Protein 3QGU (pdb70)

CATH classification: 3.90.1150.10 (+1 more: 3.40.640.10)

InterPro domains:
  IPR004839 Aminotransferase, class I/classII, large domain [PF00155] (70-433)
  IPR015421 Pyridoxal phosphate-dependent transferase, major domain [G3DSA:3.40.640.10] (81-335)
  IPR015422 Pyridoxal phosphate-dependent transferase, small domain [G3DSA:3.90.1150.10] (60-433)
  IPR015424 Pyridoxal phosphate-dependent transferase [SSF53383] (49-433)
  IPR019942 LL-diaminopimelate aminotransferase/aminotransferase ALD1 [MF_01642] (38-436)
  IPR019942 LL-diaminopimelate aminotransferase/aminotransferase ALD1 [PTHR43144] (17-437)
  IPR019942 LL-diaminopimelate aminotransferase/aminotransferase ALD1 [TIGR03542] (38-436)

Organism: Chlamydomonas reinhardtii (NCBI:txid3055)

Radius of gyration: 26.54 Å; Cα contacts (8 Å, |Δi|>4): 1913; chains: 2; bounding box: 60×60×88 Å

B-factor: mean 19.04, std 9.96, range [6.54, 65.84]

Secondary structure (DSSP, 8-state):
----PPPPHHHHH--S--HHHHHHHHHHHHHHH-TT--PEE-SS---PPPPPHHHHHHHHHHHHGGGGSPPP--STTTT--HHHHHHHHHHHHTTTT--GGGEEEES-HHHHHHHHHHHH-SSS-EEEEES--THHHHHHHHHT-S--B-SSSBTTEEEEE--GGGTT---GGGPPP-SEEEEESS-TTT-----HHHHHHHHHHHHHHTPEEEEE-TTGGG---TTS-SSGGGSTTGGGTEEEEEE-SGGGT-TT---EEEE--TT-B-TTS-BHHHHHHHHHHHS-----HHHHHHHHHHTSHHHHHHHHHHHHHHHHHHHHHHHHHHHTT--EEESSSSSEEEEE-TTS-HHHHHHHHHHHH-EE-EEGGGG-GGGTTEEEEE--S-HHHHHHHHHHHHHHH-/-GGGGS-----PPPPHHHHH--SS-HHHHHHHHHHHHHHH-TT---EE-SSS--PPPPPHHHHHHHHHHHHHGGGSPPP--SS-TT--HHHHHHHHHHHHTTTT--GGGEEEES-HHHHHHHHHHHH-SSS-EEEEES--THHHHHHHHTT-S--B-SSSBTTEEEEE--GGGTT---TTSPPP-SEEEEESS-TTT-PPPPHHHHHHHHHHHHHHTPEEEEE-TTGGG---TTS-SSGGGSTTGGGTEEEEEE-SGGGT-TT---EEEE--TT-B-TTS-BHHHHHHHHHHHS-----HHHHHHHHHHTSHHHHHHHHHHHHHHHHHHHHHHHHHHHTT--EEESSSSSEEEEE-TTS-HHHHHHHHHHHH-EE-EEGGGG-GGGTTEEEEE--S-HHHHHHHHHHHHHHH-

Nearest PDB structures (foldseek):
  3qgu-assembly1_A  TM=1.002E+00  e=3.218E-83  Chlamydomonas reinhardtii
  3ei6-assembly1_B  TM=9.767E-01  e=4.393E-62  Arabidopsis thaliana
  3ei8-assembly1_B  TM=9.763E-01  e=1.850E-61  Arabidopsis thaliana
  3eia-assembly1_B  TM=9.766E-01  e=7.523E-60  Arabidopsis thaliana
  4fl0-assembly1_A  TM=9.599E-01  e=1.183E-53  Arabidopsis thaliana

Foldseek 3Di:
DPDPDDDDVLVVLDDDDAFPVVLVVVLVVLCVVPVPDDFFELALLLQFDAFQVLLVVLLVVVVVCVVPDDDDDDVCDLQAHLLLLQLCCCPQCVVLDADSLQKGKDQAQLVVLLLVLVLVAQDWQEEEEPQARCSNQSSNSSRNNFAHQDPFGTHRYFYFYADVVVQGAGDLVPTDQTAEYEEEAVGPPQQHQDFLVRLLVVLVSCVVRVHAYEYELALLLQADDPRGRSDSSVHPNNLQHYKYKYGPAVSNRGPPGRMIMIGNHQNHAPPVGHGPSVSSSVSSVPVHRGDDPSNSSSSSSCSDPVNVVSVNVSSVQLLVLLVLVQVLQVVLPWDKGHSRRGSKIKTFQPPDWQVVVQVVCCVQQSYGWGGLCSRGNSRTRIIMGGSRHDVVSSVSSSVSCVVVRD/DCVVVDDDDDDDDDDVLVVQDDDDAFPVVLVVVLVVLCVVVVPDPFFELALLLQFDAFDVLLVVLLVVLVVCVVPDDDDDDVCDLQAHLLLLQLCCCVQCVLLDADSLQKGKAQAQLVVLLLVLVLVAQDWAEEEEPQANCSNQSSNSVRNNFAHQPVFGTHRYFYFYADVVNQGAGDLVPGDATQEYEEEAVGPPQQHFDFLVRLLVVLVSCVVRVHAYEYELALLLQADDPRGRSDSSNHPNNLQHYKYKYFPASSNRGPPGRMIMIGQHQNHAPPVGHGSSVSSVVSSVPVHDHDDPSRSSSSSSCSDPSNVVSVNVSSVQLLVLLVLVQVLQVVLPWDKGHSRRGSKIKTFQPDDWQVVVQVVCCVQQSYGWGGLVSSGNSRTRIIMGGSRHDPVSSVSSSVSCNVVRD

Sequence (819 aa):
GTIDVQRNENFGKLRAGYLFPEIARRRKAHQEKNPDAKIISLGIGDDTTEPLPKYIADAMAKAAAGLATREEGYSGYGAEQGQGALREAVASTFYGHAGRAADEIFISDGSSSKCDIARIQMMMFGSKPTVVAVVQDPSYPVYVDTSVMMGMTGDHNGTGFDGIEEYMVCNPDNHFFPDLSKAKKRTDIIFFCCSPNNPTGAAATRAQLTELVNFARKNGSILVYDAAYALYISSNPDCPKTIYEIPGADEVAIETCSFSKYAGFTGVRLGWTTVVPKALKYANGEPVHADWNRVMTTCFNGASNIVQAGGLACLQPEGLKEMNAMMIKFYKENAQILKTTTFTEMGFSVYGGDDAPYIWVGFPGKPSWDVFAEILERCNIVTTPGSGYGPAGEGFVVRASAFGSRENILEAVRRFKEAYGQAVAQRAGTIDVQRNENFGKLRAGYLFPEIARRRKAHQEKNPDAKIISLGIIGDDTTEEPLPKYIADAMAKAAAGLATREGYSGYGAEQGQGALREAVASTFYGHAGRAADEIFISDGSSSKCDIARIQMMFGSKPTVAVVQDPSSYPVYVDTSVMMGMTGDHNGTGFDGIEYMVCNPDNHFFPDLSKAKRRTDIIFFCCSPNNPTGAAATRAQLTELVNFARKNGSILVYDAAYALYISNPDCPKTIYEIPGADEVAIETCSFSKKYAGFTGVRLGWTVVPKALKYANGEPVHADWNRVMTTCFNGASNIVQAGGLACLQPEGLKEMNAMIKFYKENAQILKTTFTEMGFSVYGGDDAPYIWVGFPGKPSWDVFAEEILERCNIVTTPGSSGYGPAGEGFVRASAFGSRENILEAVRRFKEAYG

Structure (mmCIF, N/CA/C/O backbone):
data_3QGU
#
_entry.id   3QGU
#
_cell.length_a   58.952
_cell.length_b   91.800
_cell.length_c   162.777
_cell.angle_alpha   90.00
_cell.angle_beta   90.00
_cell.angle_gamma   90.00
#
_symmetry.space_group_name_H-M   'P 21 21 21'
#
loop_
_entity.id
_entity.type
_entity.pdbx_description
1 polymer 'LL-diaminopimelate aminotransferase'
2 non-polymer 'SULFATE ION'
3 non-polymer GLYCEROL
4 non-polymer 'AZIDE ION'
5 water water
#
loop_
_atom_site.group_PDB
_atom_site.id
_atom_site.type_symbol
_atom_site.label_atom_id
_atom_site.label_alt_id
_atom_site.label_comp_id
_atom_site.label_asym_id
_atom_site.label_entity_id
_atom_site.label_seq_id
_atom_site.pdbx_PDB_ins_code
_atom_site.Cartn_x
_atom_site.Cartn_y
_atom_site.Cartn_z
_atom_site.occupancy
_atom_site.B_iso_or_equiv
_atom_site.auth_seq_id
_atom_site.auth_comp_id
_atom_site.auth_asym_id
_atom_site.auth_atom_id
_atom_site.pdbx_PDB_model_num
ATOM 1 N N . GLY A 1 33 ? 9.011 30.982 -10.013 1.00 43.02 33 GLY A N 1
ATOM 2 C CA . GLY A 1 33 ? 8.846 29.545 -9.629 1.00 41.76 33 GLY A CA 1
ATOM 3 C C . GLY A 1 33 ? 9.300 29.359 -8.197 1.00 41.01 33 GLY A C 1
ATOM 4 O O . GLY A 1 33 ? 9.732 30.315 -7.543 1.00 42.88 33 GLY A O 1
ATOM 5 N N . THR A 1 34 ? 9.229 28.144 -7.680 1.00 38.43 34 THR A N 1
ATOM 6 C CA . THR A 1 34 ? 9.670 27.938 -6.300 1.00 36.25 34 THR A CA 1
ATOM 7 C C . THR A 1 34 ? 10.633 26.761 -6.155 1.00 33.63 34 THR A C 1
ATOM 8 O O . THR A 1 34 ? 10.885 26.379 -5.004 1.00 35.27 34 THR A O 1
ATOM 12 N N . ILE A 1 35 ? 11.094 26.182 -7.282 1.00 30.31 35 ILE A N 1
ATOM 13 C CA . ILE A 1 35 ? 12.070 25.033 -7.229 1.00 25.39 35 ILE A CA 1
ATOM 14 C C . ILE A 1 35 ? 13.432 25.439 -7.763 1.00 24.24 35 ILE A C 1
ATOM 15 O O . ILE A 1 35 ? 13.484 25.997 -8.879 1.00 25.02 35 ILE A O 1
ATOM 20 N N . ASP A 1 36 ? 14.524 25.122 -7.042 1.00 21.37 36 ASP A N 1
ATOM 21 C CA . ASP A 1 36 ? 15.844 25.577 -7.466 1.00 21.10 36 ASP A CA 1
ATOM 22 C C . ASP A 1 36 ? 16.647 24.431 -8.028 1.00 21.13 36 ASP A C 1
ATOM 23 O O . ASP A 1 36 ? 17.771 24.643 -8.487 1.00 23.13 36 ASP A O 1
ATOM 28 N N . VAL A 1 37 ? 16.083 23.227 -8.003 1.00 18.71 37 VAL A N 1
ATOM 29 C CA . VAL A 1 37 ? 16.774 22.065 -8.582 1.00 18.67 37 VAL A CA 1
ATOM 30 C C . VAL A 1 37 ? 16.820 22.198 -10.096 1.00 19.08 37 VAL A C 1
ATOM 31 O O . VAL A 1 37 ? 15.785 22.431 -10.749 1.00 18.59 37 VAL A O 1
ATOM 35 N N . GLN A 1 38 ? 18.013 22.057 -10.661 1.00 19.28 38 GLN A N 1
ATOM 36 C CA . GLN A 1 38 ? 18.135 22.128 -12.118 1.00 20.73 38 GLN A CA 1
ATOM 37 C C . GLN A 1 38 ? 17.753 20.785 -12.747 1.00 20.82 38 GLN A C 1
ATOM 38 O O . GLN A 1 38 ? 18.033 19.735 -12.182 1.00 21.52 38 GLN A O 1
ATOM 44 N N . ARG A 1 39 ? 17.228 20.849 -13.960 1.00 19.36 39 ARG A N 1
ATOM 45 C CA . ARG A 1 39 ? 16.924 19.630 -14.692 1.00 19.84 39 ARG A CA 1
ATOM 46 C C . ARG A 1 39 ? 18.196 18.843 -14.894 1.00 18.96 39 ARG A C 1
ATOM 47 O O . ARG A 1 39 ? 19.262 19.413 -15.153 1.00 20.76 39 ARG A O 1
ATOM 55 N N . ASN A 1 40 ? 18.095 17.533 -14.804 1.00 17.78 40 ASN A N 1
ATOM 56 C CA . ASN A 1 40 ? 19.227 16.653 -15.164 1.00 18.21 40 ASN A CA 1
ATOM 57 C C . ASN A 1 40 ? 19.675 16.948 -16.598 1.00 18.94 40 ASN A C 1
ATOM 58 O O . ASN A 1 40 ? 18.877 16.748 -17.558 1.00 18.67 40 ASN A O 1
ATOM 63 N N . GLU A 1 41 ? 20.927 17.365 -16.747 1.00 19.96 41 GLU A N 1
ATOM 64 C CA . GLU A 1 41 ? 21.499 17.755 -18.093 1.00 20.77 41 GLU A CA 1
ATOM 65 C C . GLU A 1 41 ? 21.355 16.623 -19.128 1.00 21.03 41 GLU A C 1
ATOM 66 O O . GLU A 1 41 ? 21.251 16.861 -20.320 1.00 22.56 41 GLU A O 1
ATOM 68 N N . ASN A 1 42 ? 21.397 15.394 -18.671 1.00 18.64 42 ASN A N 1
ATOM 69 C CA . ASN A 1 42 ? 21.348 14.274 -19.590 1.00 19.41 42 ASN A CA 1
ATOM 70 C C . ASN A 1 42 ? 19.987 14.151 -20.266 1.00 20.46 42 ASN A C 1
ATOM 71 O O . ASN A 1 42 ? 19.918 13.680 -21.399 1.00 22.15 42 ASN A O 1
ATOM 76 N N . PHE A 1 43 ? 18.924 14.589 -19.601 1.00 20.10 43 PHE A N 1
ATOM 77 C CA . PHE A 1 43 ? 17.559 14.611 -20.229 1.00 19.35 43 PHE A CA 1
ATOM 78 C C . PHE A 1 43 ? 17.411 15.682 -21.311 1.00 20.38 43 PHE A C 1
ATOM 79 O O . PHE A 1 43 ? 16.633 15.525 -22.253 1.00 22.60 43 PHE A O 1
ATOM 87 N N . GLY A 1 44 ? 18.179 16.778 -21.186 1.00 20.47 44 GLY A N 1
ATOM 88 C CA . GLY A 1 44 ? 18.208 17.762 -22.242 1.00 22.36 44 GLY A CA 1
ATOM 89 C C . GLY A 1 44 ? 18.942 17.275 -23.462 1.00 22.79 44 GLY A C 1
ATOM 90 O O . GLY A 1 44 ? 18.845 17.915 -24.527 1.00 27.00 44 GLY A O 1
ATOM 91 N N . LYS A 1 45 ? 19.747 16.226 -23.334 1.00 21.37 45 LYS A N 1
ATOM 92 C CA . LYS A 1 45 ? 20.450 15.648 -24.508 1.00 23.20 45 LYS A CA 1
ATOM 93 C C . LYS A 1 45 ? 19.522 14.875 -25.446 1.00 25.80 45 LYS A C 1
ATOM 94 O O . LYS A 1 45 ? 19.750 14.835 -26.642 1.00 27.58 45 LYS A O 1
ATOM 100 N N . LEU A 1 46 ? 18.448 14.328 -24.919 1.00 29.80 46 LEU A N 1
ATOM 101 C CA . LEU A 1 46 ? 17.416 13.641 -25.721 1.00 32.13 46 LEU A CA 1
ATOM 102 C C . LEU A 1 46 ? 16.685 14.642 -26.601 1.00 35.98 46 LEU A C 1
ATOM 103 O O . LEU A 1 46 ? 16.449 15.761 -26.183 1.00 37.54 46 LEU A O 1
ATOM 108 N N . ARG A 1 47 ? 16.408 14.267 -27.856 1.00 38.01 47 ARG A N 1
ATOM 109 C CA . ARG A 1 47 ? 15.969 15.260 -28.853 1.00 39.57 47 ARG A CA 1
ATOM 110 C C . ARG A 1 47 ? 14.430 15.239 -29.070 1.00 39.30 47 ARG A C 1
ATOM 111 O O . ARG A 1 47 ? 13.825 16.268 -29.447 1.00 41.16 47 ARG A O 1
ATOM 113 N N . ALA A 1 48 ? 13.824 14.087 -28.745 1.00 38.59 48 ALA A N 1
ATOM 114 C CA . ALA A 1 48 ? 12.439 13.743 -29.034 1.00 36.72 48 ALA A CA 1
ATOM 115 C C . ALA A 1 48 ? 12.113 12.764 -27.935 1.00 35.24 48 ALA A C 1
ATOM 116 O O . ALA A 1 48 ? 13.064 12.202 -27.284 1.00 34.93 48 ALA A O 1
ATOM 118 N N . GLY A 1 49 ? 10.813 12.514 -27.793 1.00 33.34 49 GLY A N 1
ATOM 119 C CA . GLY A 1 49 ? 10.293 11.442 -26.963 1.00 31.30 49 GLY A CA 1
ATOM 120 C C . GLY A 1 49 ? 10.661 10.035 -27.491 1.00 29.37 49 GLY A C 1
ATOM 121 O O . GLY A 1 49 ? 11.164 9.844 -28.601 1.00 30.58 49 GLY A O 1
ATOM 122 N N . TYR A 1 50 ? 10.375 9.025 -26.687 1.00 26.97 50 TYR A N 1
ATOM 123 C CA . TYR A 1 50 ? 10.676 7.656 -27.091 1.00 22.45 50 TYR A CA 1
ATOM 124 C C . TYR A 1 50 ? 9.867 7.192 -28.367 1.00 22.73 50 TYR A C 1
ATOM 125 O O . TYR A 1 50 ? 8.714 7.599 -28.556 1.00 21.84 50 TYR A O 1
ATOM 134 N N . LEU A 1 51 ? 10.476 6.388 -29.238 1.00 22.52 51 LEU A N 1
ATOM 135 C CA . LEU A 1 51 ? 9.885 5.958 -30.525 1.00 21.49 51 LEU A CA 1
ATOM 136 C C . LEU A 1 51 ? 8.439 5.361 -30.398 1.00 21.85 51 LEU A C 1
ATOM 137 O O . LEU A 1 51 ? 7.496 5.816 -31.071 1.00 21.07 51 LEU A O 1
ATOM 142 N N . PHE A 1 52 ? 8.285 4.378 -29.505 1.00 20.59 52 PHE A N 1
ATOM 143 C CA . PHE A 1 52 ? 7.002 3.623 -29.527 1.00 19.39 52 PHE A CA 1
ATOM 144 C C . PHE A 1 52 ? 5.857 4.471 -29.107 1.00 19.29 52 PHE A C 1
ATOM 145 O O . PHE A 1 52 ? 4.835 4.403 -29.763 1.00 19.07 52 PHE A O 1
ATOM 153 N N . PRO A 1 53 ? 5.994 5.260 -28.032 1.00 19.57 53 PRO A N 1
ATOM 154 C CA . PRO A 1 53 ? 4.862 6.192 -27.768 1.00 19.10 53 PRO A CA 1
ATOM 155 C C . PRO A 1 53 ? 4.563 7.118 -28.904 1.00 20.13 53 PRO A C 1
ATOM 156 O O . PRO A 1 53 ? 3.436 7.472 -29.086 1.00 20.16 53 PRO A O 1
ATOM 160 N N . GLU A 1 54 ? 5.565 7.561 -29.636 1.00 20.09 54 GLU A N 1
ATOM 161 C CA . GLU A 1 54 ? 5.294 8.436 -30.755 1.00 20.59 54 GLU A CA 1
ATOM 162 C C . GLU A 1 54 ? 4.543 7.700 -31.865 1.00 19.20 54 GLU A C 1
ATOM 163 O O . GLU A 1 54 ? 3.680 8.282 -32.528 1.00 19.53 54 GLU A O 1
ATOM 169 N N . ILE A 1 55 ? 4.912 6.440 -32.121 1.00 17.58 55 ILE A N 1
ATOM 170 C CA . ILE A 1 55 ? 4.124 5.700 -33.164 1.00 17.18 55 ILE A CA 1
ATOM 171 C C . ILE A 1 55 ? 2.669 5.543 -32.704 1.00 18.32 55 ILE A C 1
ATOM 172 O O . ILE A 1 55 ? 1.715 5.711 -33.500 1.00 19.10 55 ILE A O 1
ATOM 177 N N . ALA A 1 56 ? 2.489 5.290 -31.424 1.00 18.09 56 ALA A N 1
ATOM 178 C CA . ALA A 1 56 ? 1.102 5.132 -30.944 1.00 18.82 56 ALA A CA 1
ATOM 179 C C . ALA A 1 56 ? 0.320 6.467 -31.061 1.00 20.64 56 ALA A C 1
ATOM 180 O O . ALA A 1 56 ? -0.906 6.502 -31.383 1.00 22.86 56 ALA A O 1
ATOM 182 N N . ARG A 1 57 ? 0.997 7.582 -30.800 1.00 20.22 57 ARG A N 1
ATOM 183 C CA . ARG A 1 57 ? 0.374 8.849 -30.913 1.00 22.12 57 ARG A CA 1
ATOM 184 C C . ARG A 1 57 ? 0.004 9.145 -32.358 1.00 21.84 57 ARG A C 1
ATOM 185 O O . ARG A 1 57 ? -1.076 9.720 -32.626 1.00 20.69 57 ARG A O 1
ATOM 193 N N . ARG A 1 58 ? 0.875 8.784 -33.281 1.00 23.04 58 ARG A N 1
ATOM 194 C CA . ARG A 1 58 ? 0.618 9.019 -34.700 1.00 23.25 58 ARG A CA 1
ATOM 195 C C . ARG A 1 58 ? -0.554 8.207 -35.197 1.00 23.00 58 ARG A C 1
ATOM 196 O O . ARG A 1 58 ? -1.347 8.697 -36.027 1.00 23.23 58 ARG A O 1
ATOM 204 N N . ARG A 1 59 ? -0.650 6.980 -34.691 1.00 22.84 59 ARG A N 1
ATOM 205 C CA . ARG A 1 59 ? -1.734 6.060 -35.040 1.00 23.58 59 ARG A CA 1
ATOM 206 C C . ARG A 1 59 ? -3.036 6.630 -34.542 1.00 24.04 59 ARG A C 1
ATOM 207 O O . ARG A 1 59 ? -4.032 6.647 -35.292 1.00 24.65 59 ARG A O 1
ATOM 212 N N . LYS A 1 60 ? -3.026 7.095 -33.298 1.00 24.42 60 LYS A N 1
ATOM 213 C CA . LYS A 1 60 ? -4.234 7.726 -32.744 1.00 24.86 60 LYS A CA 1
ATOM 214 C C . LYS A 1 60 ? -4.640 8.986 -33.525 1.00 26.34 60 LYS A C 1
ATOM 215 O O . LYS A 1 60 ? -5.835 9.187 -33.818 1.00 27.50 60 LYS A O 1
ATOM 219 N N . ALA A 1 61 ? -3.673 9.820 -33.897 1.00 26.57 61 ALA A N 1
ATOM 220 C CA . ALA A 1 61 ? -4.014 11.058 -34.645 1.00 28.00 61 ALA A CA 1
ATOM 221 C C . ALA A 1 61 ? -4.583 10.714 -36.036 1.00 27.40 61 ALA A C 1
ATOM 222 O O . ALA A 1 61 ? -5.568 11.318 -36.528 1.00 28.75 61 ALA A O 1
ATOM 224 N N . HIS A 1 62 ? -3.993 9.707 -36.671 1.00 26.82 62 HIS A N 1
ATOM 225 C CA . HIS A 1 62 ? -4.501 9.255 -37.952 1.00 26.45 62 HIS A CA 1
ATOM 226 C C . HIS A 1 62 ? -5.942 8.731 -37.846 1.00 27.80 62 HIS A C 1
ATOM 227 O O . HIS A 1 62 ? -6.756 8.988 -38.726 1.00 27.86 62 HIS A O 1
ATOM 234 N N . GLN A 1 63 ? -6.230 7.997 -36.767 1.00 28.11 63 GLN A N 1
ATOM 235 C CA . GLN A 1 63 ? -7.584 7.481 -36.538 1.00 29.98 63 GLN A CA 1
ATOM 236 C C . GLN A 1 63 ? -8.541 8.607 -36.278 1.00 32.46 63 GLN A C 1
ATOM 237 O O . GLN A 1 63 ? -9.657 8.561 -36.742 1.00 32.39 63 GLN A O 1
ATOM 243 N N . GLU A 1 64 ? -8.137 9.613 -35.517 1.00 34.38 64 GLU A N 1
ATOM 244 C CA . GLU A 1 64 ? -9.033 10.780 -35.297 1.00 35.71 64 GLU A CA 1
ATOM 245 C C . GLU A 1 64 ? -9.334 11.572 -36.563 1.00 35.65 64 GLU A C 1
ATOM 246 O O . GLU A 1 64 ? -10.438 12.080 -36.704 1.00 35.83 64 GLU A O 1
ATOM 252 N N . LYS A 1 65 ? -8.386 11.644 -37.497 1.00 35.39 65 LYS A N 1
ATOM 253 C CA . LYS A 1 65 ? -8.637 12.281 -38.801 1.00 36.14 65 LYS A CA 1
ATOM 254 C C . LYS A 1 65 ? -9.490 11.423 -39.747 1.00 35.49 65 LYS A C 1
ATOM 255 O O . LYS A 1 65 ? -10.142 11.943 -40.648 1.00 36.71 65 LYS A O 1
ATOM 259 N N . ASN A 1 66 ? -9.472 10.115 -39.546 1.00 33.60 66 ASN A N 1
ATOM 260 C CA . ASN A 1 66 ? -10.089 9.147 -40.422 1.00 32.87 66 ASN A CA 1
ATOM 261 C C . ASN A 1 66 ? -10.881 8.141 -39.571 1.00 32.33 66 ASN A C 1
ATOM 262 O O . ASN A 1 66 ? -10.498 6.973 -39.460 1.00 29.80 66 ASN A O 1
ATOM 267 N N . PRO A 1 67 ? -12.009 8.583 -38.956 1.00 33.45 67 PRO A N 1
ATOM 268 C CA . PRO A 1 67 ? -12.671 7.710 -37.964 1.00 34.41 67 PRO A CA 1
ATOM 269 C C . PRO A 1 67 ? -13.232 6.397 -38.506 1.00 34.81 67 PRO A C 1
ATOM 270 O O . PRO A 1 67 ? -13.507 5.465 -37.721 1.00 35.93 67 PRO A O 1
ATOM 274 N N . ASP A 1 68 ? -13.416 6.322 -39.829 1.00 35.02 68 ASP A N 1
ATOM 275 C CA . ASP A 1 68 ? -13.872 5.080 -40.464 1.00 36.26 68 ASP A CA 1
ATOM 276 C C . ASP A 1 68 ? -12.740 4.173 -40.949 1.00 34.51 68 ASP A C 1
ATOM 277 O O . ASP A 1 68 ? -12.986 3.033 -41.290 1.00 35.71 68 ASP A O 1
ATOM 282 N N . ALA A 1 69 ? -11.506 4.668 -40.984 1.00 32.19 69 ALA A N 1
ATOM 283 C CA . ALA A 1 69 ? -10.373 3.809 -41.399 1.00 29.03 69 ALA A CA 1
ATOM 284 C C . ALA A 1 69 ? -10.203 2.609 -40.452 1.00 26.75 69 ALA A C 1
ATOM 285 O O . ALA A 1 69 ? -10.214 2.752 -39.216 1.00 26.92 69 ALA A O 1
ATOM 287 N N . LYS A 1 70 ? -10.064 1.436 -41.051 1.00 25.19 70 LYS A N 1
ATOM 288 C CA . LYS A 1 70 ? -9.746 0.222 -40.325 1.00 22.98 70 LYS A CA 1
ATOM 289 C C . LYS A 1 70 ? -8.222 0.043 -40.318 1.00 21.91 70 LYS A C 1
ATOM 290 O O . LYS A 1 70 ? -7.654 -0.488 -41.255 1.00 22.17 70 LYS A O 1
ATOM 293 N N . ILE A 1 71 ? -7.581 0.483 -39.254 1.00 18.57 71 ILE A N 1
ATOM 294 C CA . ILE A 1 71 ? -6.101 0.538 -39.208 1.00 17.70 71 ILE A CA 1
ATOM 295 C C . ILE A 1 71 ? -5.552 -0.798 -38.739 1.00 17.56 71 ILE A C 1
ATOM 296 O O . ILE A 1 71 ? -6.063 -1.396 -37.761 1.00 19.64 71 ILE A O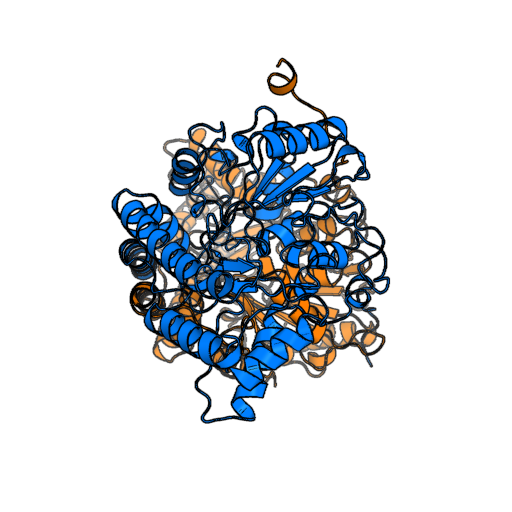 1
ATOM 301 N N . ILE A 1 72 ? -4.617 -1.339 -39.510 1.00 17.08 72 ILE A N 1
ATOM 302 C CA . ILE A 1 72 ? -3.942 -2.597 -39.101 1.00 17.43 72 ILE A CA 1
ATOM 303 C C . ILE A 1 72 ? -2.571 -2.256 -38.563 1.00 16.73 72 ILE A C 1
ATOM 304 O O . ILE A 1 72 ? -1.786 -1.596 -39.260 1.00 17.12 72 ILE A O 1
ATOM 309 N N . SER A 1 73 ? -2.262 -2.670 -37.338 1.00 16.87 73 SER A N 1
ATOM 310 C CA . SER A 1 73 ? -0.940 -2.314 -36.829 1.00 19.18 73 SER A CA 1
ATOM 311 C C . SER A 1 73 ? 0.057 -3.469 -37.091 1.00 19.50 73 SER A C 1
ATOM 312 O O . SER A 1 73 ? -0.165 -4.600 -36.703 1.00 21.95 73 SER A O 1
ATOM 315 N N . LEU A 1 74 ? 1.144 -3.155 -37.800 1.00 17.50 74 LEU A N 1
ATOM 316 C CA . LEU A 1 74 ? 2.281 -4.034 -37.941 1.00 16.65 74 LEU A CA 1
ATOM 317 C C . LEU A 1 74 ? 3.418 -3.189 -37.362 1.00 14.74 74 LEU A C 1
ATOM 318 O O . LEU A 1 74 ? 4.578 -3.283 -37.770 1.00 14.88 74 LEU A O 1
ATOM 323 N N . GLY A 1 75 ? 3.071 -2.356 -36.388 1.00 14.76 75 GLY A N 1
ATOM 324 C CA . GLY A 1 75 ? 3.994 -1.347 -35.913 1.00 14.26 75 GLY A CA 1
ATOM 325 C C . GLY A 1 75 ? 4.769 -1.761 -34.680 1.00 14.53 75 GLY A C 1
ATOM 326 O O . GLY A 1 75 ? 5.827 -2.427 -34.799 1.00 14.73 75 GLY A O 1
ATOM 327 N N . ILE A 1 76 ? 4.264 -1.364 -33.507 1.00 13.15 76 ILE A N 1
ATOM 328 C CA . ILE A 1 76 ? 4.987 -1.635 -32.279 1.00 14.40 76 ILE A CA 1
ATOM 329 C C . ILE A 1 76 ? 5.089 -3.141 -32.028 1.00 14.74 76 ILE A C 1
ATOM 330 O O . ILE A 1 76 ? 6.093 -3.619 -31.435 1.00 17.28 76 ILE A O 1
ATOM 335 N N . GLY A 1 77 ? 4.077 -3.913 -32.463 1.00 13.11 77 GLY A N 1
ATOM 336 C CA . GLY A 1 77 ? 4.037 -5.386 -32.146 1.00 15.09 77 GLY A CA 1
ATOM 337 C C . GLY A 1 77 ? 3.139 -5.610 -30.922 1.00 14.65 77 GLY A C 1
ATOM 338 O O . GLY A 1 77 ? 3.198 -6.657 -30.283 1.00 17.01 77 GLY A O 1
ATOM 339 N N . ASP A 1 78 ? 2.263 -4.669 -30.605 1.00 14.78 78 ASP A N 1
ATOM 340 C CA A ASP A 1 78 ? 1.450 -4.845 -29.378 0.50 16.43 78 ASP A CA 1
ATOM 341 C CA B ASP A 1 78 ? 1.391 -4.799 -29.419 0.50 15.97 78 ASP A CA 1
ATOM 342 C C . ASP A 1 78 ? 0.290 -5.851 -29.539 1.00 15.20 78 ASP A C 1
ATOM 343 O O . ASP A 1 78 ? -0.204 -6.364 -28.544 1.00 15.86 78 ASP A O 1
ATOM 352 N N . THR A 1 79 ? -0.071 -6.158 -30.766 1.00 14.34 79 THR A N 1
ATOM 353 C CA . THR A 1 79 ? -1.218 -7.048 -31.049 1.00 14.78 79 THR A CA 1
ATOM 354 C C . THR A 1 79 ? -0.796 -8.513 -31.116 1.00 13.24 79 THR A C 1
ATOM 355 O O . THR A 1 79 ? -0.995 -9.244 -32.126 1.00 14.50 79 THR A O 1
ATOM 359 N N . THR A 1 80 ? -0.182 -8.934 -30.032 1.00 12.89 80 THR A N 1
ATOM 360 C CA . THR A 1 80 ? 0.196 -10.326 -29.909 1.00 12.10 80 THR A CA 1
ATOM 361 C C . THR A 1 80 ? -1.050 -11.224 -29.821 1.00 11.64 80 THR A C 1
ATOM 362 O O . THR A 1 80 ? -2.117 -10.787 -29.478 1.00 11.23 80 THR A O 1
ATOM 366 N N . GLU A 1 81 ? -0.885 -12.468 -30.232 1.00 11.45 81 GLU A N 1
ATOM 367 C CA . GLU A 1 81 ? -2.038 -13.420 -30.250 1.00 11.65 81 GLU A CA 1
ATOM 368 C C . GLU A 1 81 ? -2.336 -13.861 -28.806 1.00 10.73 81 GLU A C 1
ATOM 369 O O . GLU A 1 81 ? -1.528 -13.677 -27.893 1.00 11.37 81 GLU A O 1
ATOM 375 N N . PRO A 1 82 ? -3.484 -14.449 -28.585 1.00 10.88 82 PRO A N 1
ATOM 376 C CA . PRO A 1 82 ? -3.821 -14.868 -27.202 1.00 11.55 82 PRO A CA 1
ATOM 377 C C . PRO A 1 82 ? -2.750 -15.775 -26.628 1.00 10.96 82 PRO A C 1
ATOM 378 O O . PRO A 1 82 ? -2.132 -16.571 -27.337 1.00 11.77 82 PRO A O 1
ATOM 382 N N . LEU A 1 83 ? -2.476 -15.573 -25.329 1.00 10.16 83 LEU A N 1
ATOM 383 C CA . LEU A 1 83 ? -1.476 -16.365 -24.643 1.00 9.28 83 LEU A CA 1
ATOM 384 C C . LEU A 1 83 ? -1.860 -17.852 -24.622 1.00 9.53 83 LEU A C 1
ATOM 385 O O . LEU A 1 83 ? -3.028 -18.218 -24.395 1.00 10.28 83 LEU A O 1
ATOM 390 N N . PRO A 1 84 ? -0.886 -18.754 -24.833 1.00 11.05 84 PRO A N 1
ATOM 391 C CA . PRO A 1 84 ? -1.149 -20.181 -24.698 1.00 11.93 84 PRO A CA 1
ATOM 392 C C . PRO A 1 84 ? -1.849 -20.462 -23.354 1.00 10.89 84 PRO A C 1
ATOM 393 O O . PRO A 1 84 ? -1.436 -19.977 -22.277 1.00 10.93 84 PRO A O 1
ATOM 397 N N . LYS A 1 85 ? -2.910 -21.266 -23.427 1.00 9.08 85 LYS A N 1
ATOM 398 C CA . LYS A 1 85 ? -3.762 -21.409 -22.250 1.00 10.89 85 LYS A CA 1
ATOM 399 C C . LYS A 1 85 ? -3.059 -22.141 -21.125 1.00 10.60 85 LYS A C 1
ATOM 400 O O . LYS A 1 85 ? -3.376 -21.879 -19.969 1.00 10.82 85 LYS A O 1
ATOM 406 N N . TYR A 1 86 ? -2.060 -22.995 -21.400 1.00 10.33 86 TYR A N 1
ATOM 407 C CA . TYR A 1 86 ? -1.428 -23.651 -20.258 1.00 10.71 86 TYR A CA 1
ATOM 408 C C . TYR A 1 86 ? -0.690 -22.611 -19.396 1.00 10.54 86 TYR A C 1
ATOM 409 O O . TYR A 1 86 ? -0.563 -22.805 -18.174 1.00 11.31 86 TYR A O 1
ATOM 418 N N . ILE A 1 87 ? -0.136 -21.558 -20.036 1.00 9.77 87 ILE A N 1
ATOM 419 C CA . ILE A 1 87 ? 0.532 -20.499 -19.278 1.00 9.35 87 ILE A CA 1
ATOM 420 C C . ILE A 1 87 ? -0.521 -19.676 -18.488 1.00 8.46 87 ILE A C 1
ATOM 421 O O . ILE A 1 87 ? -0.351 -19.361 -17.293 1.00 8.96 87 ILE A O 1
ATOM 426 N N . ALA A 1 88 ? -1.555 -19.242 -19.192 1.00 8.31 88 ALA A N 1
ATOM 427 C CA . ALA A 1 88 ? -2.633 -18.424 -18.580 1.00 8.93 88 ALA A CA 1
ATOM 428 C C . ALA A 1 88 ? -3.242 -19.168 -17.338 1.00 9.60 88 ALA A C 1
ATOM 429 O O . ALA A 1 88 ? -3.437 -18.579 -16.302 1.00 9.76 88 ALA A O 1
ATOM 431 N N . ASP A 1 89 ? -3.440 -20.498 -17.488 1.00 8.53 89 ASP A N 1
ATOM 432 C CA . ASP A 1 89 ? -3.972 -21.330 -16.418 1.00 9.56 89 ASP A CA 1
ATOM 433 C C . ASP A 1 89 ? -3.105 -21.217 -15.160 1.00 9.01 89 ASP A C 1
ATOM 434 O O . ASP A 1 89 ? -3.600 -21.099 -14.029 1.00 8.83 89 ASP A O 1
ATOM 439 N N . ALA A 1 90 ? -1.775 -21.329 -15.351 1.00 9.43 90 ALA A N 1
ATOM 440 C CA . ALA A 1 90 ? -0.875 -21.318 -14.190 1.00 9.46 90 ALA A CA 1
ATOM 441 C C . ALA A 1 90 ? -0.915 -19.949 -13.493 1.00 9.86 90 ALA A C 1
ATOM 442 O O . ALA A 1 90 ? -0.867 -19.862 -12.246 1.00 10.21 90 ALA A O 1
ATOM 444 N N . MET A 1 91 ? -0.951 -18.893 -14.295 1.00 9.11 91 MET A N 1
ATOM 445 C CA . MET A 1 91 ? -1.056 -17.552 -13.731 1.00 7.98 91 MET A CA 1
ATOM 446 C C . MET A 1 91 ? -2.378 -17.317 -12.996 1.00 8.05 91 MET A C 1
ATOM 447 O O . MET A 1 91 ? -2.367 -16.806 -11.871 1.00 8.61 91 MET A O 1
ATOM 452 N N . ALA A 1 92 ? -3.465 -17.828 -13.549 1.00 8.40 92 ALA A N 1
ATOM 453 C CA . ALA A 1 92 ? -4.780 -17.645 -12.910 1.00 7.81 92 ALA A CA 1
ATOM 454 C C . ALA A 1 92 ? -4.784 -18.438 -11.586 1.00 7.73 92 ALA A C 1
ATOM 455 O O . ALA A 1 92 ? -5.277 -17.925 -10.598 1.00 8.95 92 ALA A O 1
ATOM 457 N N . LYS A 1 93 ? -4.276 -19.658 -11.597 1.00 8.85 93 LYS A N 1
ATOM 458 C CA . LYS A 1 93 ? -4.299 -20.473 -10.370 1.00 8.75 93 LYS A CA 1
ATOM 459 C C . LYS A 1 93 ? -3.418 -19.829 -9.299 1.00 8.42 93 LYS A C 1
ATOM 460 O O . LYS A 1 93 ? -3.784 -19.819 -8.109 1.00 9.53 93 LYS A O 1
ATOM 466 N N . ALA A 1 94 ? -2.251 -19.302 -9.697 1.00 8.20 94 ALA A N 1
ATOM 467 C CA . ALA A 1 94 ? -1.395 -18.599 -8.711 1.00 8.92 94 ALA A CA 1
ATOM 468 C C . ALA A 1 94 ? -2.106 -17.365 -8.138 1.00 8.67 94 ALA A C 1
ATOM 469 O O . ALA A 1 94 ? -2.001 -17.124 -6.930 1.00 9.74 94 ALA A O 1
ATOM 471 N N . ALA A 1 95 ? -2.834 -16.640 -8.993 1.00 7.83 95 ALA A N 1
ATOM 472 C CA . ALA A 1 95 ? -3.592 -15.457 -8.519 1.00 7.28 95 ALA A CA 1
ATOM 473 C C . ALA A 1 95 ? -4.695 -15.858 -7.581 1.00 8.92 95 ALA A C 1
ATOM 474 O O . ALA A 1 95 ? -4.887 -15.253 -6.489 1.00 9.61 95 ALA A O 1
ATOM 476 N N . ALA A 1 96 ? -5.466 -16.865 -8.020 1.00 8.82 96 ALA A N 1
ATOM 477 C CA . ALA A 1 96 ? -6.585 -17.261 -7.139 1.00 9.57 96 ALA A CA 1
ATOM 478 C C . ALA A 1 96 ? -6.075 -17.718 -5.763 1.00 10.76 96 ALA A C 1
ATOM 479 O O . ALA A 1 96 ? -6.722 -17.525 -4.738 1.00 12.15 96 ALA A O 1
ATOM 481 N N . GLY A 1 97 ? -4.924 -18.423 -5.766 1.00 9.11 97 GLY A N 1
ATOM 482 C CA . GLY A 1 97 ? -4.336 -18.963 -4.555 1.00 10.30 97 GLY A CA 1
ATOM 483 C C . GLY A 1 97 ? -3.885 -17.903 -3.576 1.00 10.06 97 GLY A C 1
ATOM 484 O O . GLY A 1 97 ? -3.693 -18.202 -2.396 1.00 12.23 97 GLY A O 1
ATOM 485 N N . LEU A 1 98 ? -3.825 -16.623 -3.991 1.00 9.38 98 LEU A N 1
ATOM 486 C CA . LEU A 1 98 ? -3.388 -15.588 -3.052 1.00 9.84 98 LEU A CA 1
ATOM 487 C C . LEU A 1 98 ? -4.350 -15.449 -1.938 1.00 10.76 98 LEU A C 1
ATOM 488 O O . LEU A 1 98 ? -3.992 -15.002 -0.859 1.00 10.41 98 LEU A O 1
ATOM 493 N N . ALA A 1 99 ? -5.599 -15.800 -2.217 1.00 10.66 99 ALA A N 1
ATOM 494 C CA . ALA A 1 99 ? -6.688 -15.689 -1.193 1.00 11.40 99 ALA A CA 1
ATOM 495 C C . ALA A 1 99 ? -6.623 -16.724 -0.110 1.00 11.39 99 ALA A C 1
ATOM 496 O O . ALA A 1 99 ? -7.354 -16.586 0.896 1.00 13.44 99 ALA A O 1
ATOM 498 N N . THR A 1 100 ? -5.733 -17.731 -0.275 1.00 13.49 100 THR A N 1
ATOM 499 C CA . THR A 1 100 ? -5.646 -18.826 0.715 1.00 16.86 100 THR A CA 1
ATOM 500 C C . THR A 1 100 ? -4.220 -19.173 1.089 1.00 15.47 100 THR A C 1
ATOM 501 O O . THR A 1 100 ? -3.971 -20.252 1.622 1.00 18.73 100 THR A O 1
ATOM 505 N N . ARG A 1 101 ? -3.295 -18.220 0.902 1.00 12.63 101 ARG A N 1
ATOM 506 C CA . ARG A 1 101 ? -1.926 -18.442 1.418 1.00 11.63 101 ARG A CA 1
ATOM 507 C C . ARG A 1 101 ? -1.374 -17.172 2.026 1.00 10.68 101 ARG A C 1
ATOM 508 O O . ARG A 1 101 ? -1.820 -16.063 1.718 1.00 11.96 101 ARG A O 1
ATOM 516 N N . GLU A 1 102 ? -0.421 -17.374 2.937 1.00 11.02 102 GLU A N 1
ATOM 517 C CA A GLU A 1 102 ? 0.373 -16.274 3.484 0.60 10.45 102 GLU A CA 1
ATOM 518 C CA B GLU A 1 102 ? 0.341 -16.252 3.460 0.40 10.16 102 GLU A CA 1
ATOM 519 C C . GLU A 1 102 ? 1.434 -15.824 2.467 1.00 9.99 102 GLU A C 1
ATOM 520 O O . GLU A 1 102 ? 1.816 -16.583 1.564 1.00 10.83 102 GLU A O 1
ATOM 531 N N . GLY A 1 103 ? 1.950 -14.607 2.671 1.00 9.74 103 GLY A N 1
ATOM 532 C CA . GLY A 1 103 ? 3.075 -14.103 1.868 1.00 9.77 103 GLY A CA 1
ATOM 533 C C . GLY A 1 103 ? 4.214 -15.087 1.983 1.00 12.16 103 GLY A C 1
ATOM 534 O O . GLY A 1 103 ? 4.423 -15.721 3.055 1.00 13.97 103 GLY A O 1
ATOM 535 N N . TYR A 1 104 ? 4.948 -15.200 0.889 1.00 12.15 104 TYR A N 1
ATOM 536 C CA . TYR A 1 104 ? 6.121 -16.101 0.923 1.00 15.59 104 TYR A CA 1
ATOM 537 C C . TYR A 1 104 ? 7.269 -15.505 1.719 1.00 20.27 104 TYR A C 1
ATOM 538 O O . TYR A 1 104 ? 7.504 -14.326 1.687 1.00 17.43 104 TYR A O 1
ATOM 547 N N . SER A 1 105 ? 8.041 -16.380 2.383 1.00 25.23 105 SER A N 1
ATOM 548 C CA . SER A 1 105 ? 9.210 -15.820 3.063 1.00 32.06 105 SER A CA 1
ATOM 549 C C . SER A 1 105 ? 10.296 -16.803 2.676 1.00 36.56 105 SER A C 1
ATOM 550 O O . SER A 1 105 ? 9.982 -17.977 2.464 1.00 37.75 105 SER A O 1
ATOM 553 N N . GLY A 1 106 ? 11.536 -16.347 2.536 1.00 40.63 106 GLY A N 1
ATOM 554 C CA . GLY A 1 106 ? 12.625 -17.256 2.073 1.00 44.02 106 GLY A CA 1
ATOM 555 C C . GLY A 1 106 ? 13.936 -16.533 1.764 1.00 46.62 106 GLY A C 1
ATOM 556 O O . GLY A 1 106 ? 13.955 -15.342 1.324 1.00 47.60 106 GLY A O 1
ATOM 557 N N . TYR A 1 107 ? 15.043 -17.241 1.992 1.00 48.07 107 TYR A N 1
ATOM 558 C CA . TYR A 1 107 ? 16.346 -16.775 1.521 1.00 49.47 107 TYR A CA 1
ATOM 559 C C . TYR A 1 107 ? 16.427 -17.074 -0.030 1.00 50.11 107 TYR A C 1
ATOM 560 O O . TYR A 1 107 ? 16.755 -16.151 -0.819 1.00 50.81 107 TYR A O 1
ATOM 563 N N . GLY A 1 108 ? 16.048 -18.286 -0.474 1.00 50.08 108 GLY A N 1
ATOM 564 C CA . GLY A 1 108 ? 16.175 -18.629 -1.913 1.00 50.63 108 GLY A CA 1
ATOM 565 C C . GLY A 1 108 ? 14.924 -18.398 -2.791 1.00 50.50 108 GLY A C 1
ATOM 566 O O . GLY A 1 108 ? 14.310 -19.399 -3.203 1.00 52.98 108 GLY A O 1
ATOM 567 N N . ALA A 1 109 ? 14.535 -17.167 -3.176 1.00 48.64 109 ALA A N 1
ATOM 568 C CA . ALA A 1 109 ? 15.375 -15.969 -3.302 1.00 46.42 109 ALA A CA 1
ATOM 569 C C . ALA A 1 109 ? 14.638 -14.777 -3.858 1.00 43.79 109 ALA A C 1
ATOM 570 O O . ALA A 1 109 ? 13.667 -14.863 -4.676 1.00 40.84 109 ALA A O 1
ATOM 572 N N . GLU A 1 110 ? 15.127 -13.614 -3.431 1.00 42.50 110 GLU A N 1
ATOM 573 C CA . GLU A 1 110 ? 14.769 -12.366 -4.129 1.00 39.82 110 GLU A CA 1
ATOM 574 C C . GLU A 1 110 ? 15.426 -12.394 -5.535 1.00 36.63 110 GLU A C 1
ATOM 575 O O . GLU A 1 110 ? 15.185 -11.487 -6.351 1.00 39.05 110 GLU A O 1
ATOM 577 N N . GLN A 1 111 ? 16.119 -13.491 -5.887 1.00 29.63 111 GLN A N 1
ATOM 578 C CA . GLN A 1 111 ? 16.568 -13.533 -7.308 1.00 21.23 111 GLN A CA 1
ATOM 579 C C . GLN A 1 111 ? 15.533 -14.176 -8.270 1.00 15.88 111 GLN A C 1
ATOM 580 O O . GLN A 1 111 ? 15.763 -14.314 -9.457 1.00 13.45 111 GLN A O 1
ATOM 586 N N . GLY A 1 112 ? 14.454 -14.684 -7.702 1.00 14.69 112 GLY A N 1
ATOM 587 C CA . GLY A 1 112 ? 13.471 -15.411 -8.455 1.00 14.41 112 GLY A CA 1
ATOM 588 C C . GLY A 1 112 ? 13.277 -16.785 -7.842 1.00 13.78 112 GLY A C 1
ATOM 589 O O . GLY A 1 112 ? 14.210 -17.313 -7.183 1.00 14.54 112 GLY A O 1
ATOM 590 N N . GLN A 1 113 ? 12.058 -17.383 -8.003 1.00 14.12 113 GLN A N 1
ATOM 591 C CA . GLN A 1 113 ? 11.881 -18.721 -7.463 1.00 13.30 113 GLN A CA 1
ATOM 592 C C . GLN A 1 113 ? 12.972 -19.711 -7.961 1.00 14.19 113 GLN A C 1
ATOM 593 O O . GLN A 1 113 ? 13.306 -19.777 -9.163 1.00 13.70 113 GLN A O 1
ATOM 599 N N . GLY A 1 114 ? 13.472 -20.529 -7.035 1.00 15.04 114 GLY A N 1
ATOM 600 C CA . GLY A 1 114 ? 14.456 -21.564 -7.402 1.00 16.69 114 GLY A CA 1
ATOM 601 C C . GLY A 1 114 ? 13.974 -22.481 -8.504 1.00 14.97 114 GLY A C 1
ATOM 602 O O . GLY A 1 114 ? 14.759 -22.839 -9.390 1.00 15.28 114 GLY A O 1
ATOM 603 N N . ALA A 1 115 ? 12.710 -22.909 -8.449 1.00 14.64 115 ALA A N 1
ATOM 604 C CA . ALA A 1 115 ? 12.265 -23.816 -9.491 1.00 14.81 115 ALA A CA 1
ATOM 605 C C . ALA A 1 115 ? 12.275 -23.193 -10.874 1.00 14.94 115 ALA A C 1
ATOM 606 O O . ALA A 1 115 ? 12.636 -23.851 -11.855 1.00 15.44 115 ALA A O 1
ATOM 608 N N . LEU A 1 116 ? 11.967 -21.910 -10.939 1.00 14.29 116 LEU A N 1
ATOM 609 C CA . LEU A 1 116 ? 12.003 -21.233 -12.245 1.00 12.05 116 LEU A CA 1
ATOM 610 C C . LEU A 1 116 ? 13.437 -20.959 -12.716 1.00 11.54 116 LEU A C 1
ATOM 611 O O . LEU A 1 116 ? 13.777 -21.167 -13.876 1.00 12.34 116 LEU A O 1
ATOM 616 N N . ARG A 1 117 ? 14.301 -20.539 -11.794 1.00 10.93 117 ARG A N 1
ATOM 617 C CA . ARG A 1 117 ? 15.702 -20.384 -12.192 1.00 11.45 117 ARG A CA 1
ATOM 618 C C . ARG A 1 117 ? 16.307 -21.703 -12.645 1.00 12.13 117 ARG A C 1
ATOM 619 O O . ARG A 1 117 ? 17.081 -21.714 -13.599 1.00 13.36 117 ARG A O 1
ATOM 627 N N . GLU A 1 118 ? 15.985 -22.797 -11.955 1.00 12.66 118 GLU A N 1
ATOM 628 C CA . GLU A 1 118 ? 16.475 -24.118 -12.403 1.00 14.02 118 GLU A CA 1
ATOM 629 C C . GLU A 1 118 ? 15.893 -24.472 -13.783 1.00 12.95 118 GLU A C 1
ATOM 630 O O . GLU A 1 118 ? 16.610 -25.007 -14.605 1.00 13.55 118 GLU A O 1
ATOM 636 N N . ALA A 1 119 ? 14.605 -24.173 -14.004 1.00 12.93 119 ALA A N 1
ATOM 637 C CA . ALA A 1 119 ? 13.996 -24.535 -15.276 1.00 12.96 119 ALA A CA 1
ATOM 638 C C . ALA A 1 119 ? 14.633 -23.695 -16.404 1.00 11.95 119 ALA A C 1
ATOM 639 O O . ALA A 1 119 ? 14.799 -24.190 -17.500 1.00 12.49 119 ALA A O 1
ATOM 641 N N . VAL A 1 120 ? 14.899 -22.404 -16.149 1.00 12.30 120 VAL A N 1
ATOM 642 C CA . VAL A 1 120 ? 15.553 -21.580 -17.167 1.00 1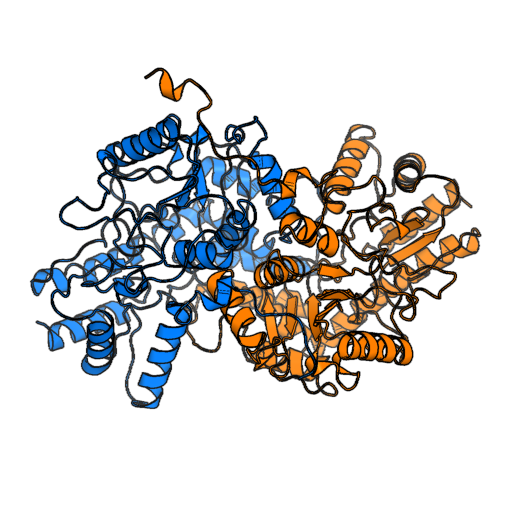1.06 120 VAL A CA 1
ATOM 643 C C . VAL A 1 120 ? 16.943 -22.088 -17.426 1.00 10.59 120 VAL A C 1
ATOM 644 O O . VAL A 1 120 ? 17.341 -22.215 -18.603 1.00 11.11 120 VAL A O 1
ATOM 648 N N . ALA A 1 121 ? 17.672 -22.382 -16.355 1.00 10.61 121 ALA A N 1
ATOM 649 C CA . ALA A 1 121 ? 19.096 -22.847 -16.547 1.00 11.65 121 ALA A CA 1
ATOM 650 C C . ALA A 1 121 ? 19.095 -24.139 -17.380 1.00 14.07 121 ALA A C 1
ATOM 651 O O . ALA A 1 121 ? 19.935 -24.296 -18.263 1.00 17.60 121 ALA A O 1
ATOM 653 N N . SER A 1 122 ? 18.189 -25.085 -17.079 1.00 14.78 122 SER A N 1
ATOM 654 C CA . SER A 1 122 ? 18.122 -26.370 -17.818 1.00 16.86 122 SER A CA 1
ATOM 655 C C . SER A 1 122 ? 17.617 -26.248 -19.234 1.00 16.72 122 SER A C 1
ATOM 656 O O . SER A 1 122 ? 18.195 -26.825 -20.142 1.00 20.22 122 SER A O 1
ATOM 659 N N . THR A 1 123 ? 16.584 -25.449 -19.469 1.00 15.51 123 THR A N 1
ATOM 660 C CA . THR A 1 123 ? 15.957 -25.336 -20.736 1.00 15.11 123 THR A CA 1
ATOM 661 C C . THR A 1 123 ? 16.779 -24.540 -21.704 1.00 15.13 123 THR A C 1
ATOM 662 O O . THR A 1 123 ? 16.886 -24.928 -22.891 1.00 16.53 123 THR A O 1
ATOM 666 N N . PHE A 1 124 ? 17.325 -23.434 -21.222 1.00 14.81 124 PHE A N 1
ATOM 667 C CA . PHE A 1 124 ? 18.006 -22.499 -22.130 1.00 12.95 124 PHE A CA 1
ATOM 668 C C . PHE A 1 124 ? 19.518 -22.560 -22.058 1.00 13.09 124 PHE A C 1
ATOM 669 O O . PHE A 1 124 ? 20.143 -22.125 -22.998 1.00 14.34 124 PHE A O 1
ATOM 677 N N . TYR A 1 125 ? 20.082 -23.168 -21.015 1.00 12.03 125 TYR A N 1
ATOM 678 C CA . TYR A 1 125 ? 21.509 -23.098 -20.835 1.00 13.38 125 TYR A CA 1
ATOM 679 C C . TYR A 1 125 ? 22.051 -24.458 -20.462 1.00 14.62 125 TYR A C 1
ATOM 680 O O . TYR A 1 125 ? 23.159 -24.545 -19.982 1.00 16.72 125 TYR A O 1
ATOM 689 N N . GLY A 1 126 ? 21.261 -25.511 -20.730 1.00 15.45 126 GLY A N 1
ATOM 690 C CA . GLY A 1 126 ? 21.693 -26.873 -20.325 1.00 17.19 126 GLY A CA 1
ATOM 691 C C . GLY A 1 126 ? 23.000 -27.375 -20.958 1.00 19.65 126 GLY A C 1
ATOM 692 O O . GLY A 1 126 ? 23.733 -28.256 -20.362 1.00 22.84 126 GLY A O 1
ATOM 693 N N . HIS A 1 127 ? 23.284 -26.893 -22.163 1.00 19.85 127 HIS A N 1
ATOM 694 C CA . HIS A 1 127 ? 24.569 -27.175 -22.800 1.00 21.07 127 HIS A CA 1
ATOM 695 C C . HIS A 1 127 ? 25.492 -25.954 -22.922 1.00 20.64 127 HIS A C 1
ATOM 696 O O . HIS A 1 127 ? 26.531 -25.976 -23.632 1.00 24.50 127 HIS A O 1
ATOM 703 N N . ALA A 1 128 ? 25.172 -24.927 -22.145 1.00 17.58 128 ALA A N 1
ATOM 704 C CA . ALA A 1 128 ? 25.890 -23.646 -22.225 1.00 17.17 128 ALA A CA 1
ATOM 705 C C . ALA A 1 128 ? 26.456 -23.230 -20.884 1.00 17.65 128 ALA A C 1
ATOM 706 O O . ALA A 1 128 ? 26.789 -22.050 -20.697 1.00 18.63 128 ALA A O 1
ATOM 708 N N . GLY A 1 129 ? 26.463 -24.149 -19.921 1.00 16.36 129 GLY A N 1
ATOM 709 C CA . GLY A 1 129 ? 27.274 -23.928 -18.725 1.00 17.40 129 GLY A CA 1
ATOM 710 C C . GLY A 1 129 ? 26.680 -23.117 -17.574 1.00 16.86 129 GLY A C 1
ATOM 711 O O . GLY A 1 129 ? 27.351 -22.963 -16.552 1.00 19.59 129 GLY A O 1
ATOM 712 N N . ARG A 1 130 ? 25.478 -22.545 -17.737 1.00 15.97 130 ARG A N 1
ATOM 713 C CA . ARG A 1 130 ? 25.015 -21.597 -16.700 1.00 15.27 130 ARG A CA 1
ATOM 714 C C . ARG A 1 130 ? 24.307 -22.328 -15.578 1.00 16.20 130 ARG A C 1
ATOM 715 O O . ARG A 1 130 ? 23.682 -23.385 -15.782 1.00 20.38 130 ARG A O 1
ATOM 723 N N . ALA A 1 131 ? 24.457 -21.794 -14.383 1.00 15.15 131 ALA A N 1
ATOM 724 C CA . ALA A 1 131 ? 23.824 -22.357 -13.208 1.00 15.04 131 ALA A CA 1
ATOM 725 C C . ALA A 1 131 ? 22.622 -21.524 -12.799 1.00 14.25 131 ALA A C 1
ATOM 726 O O . ALA A 1 131 ? 22.531 -20.331 -13.112 1.00 12.82 131 ALA A O 1
ATOM 728 N N . ALA A 1 132 ? 21.714 -22.176 -12.057 1.00 13.54 132 ALA A N 1
ATOM 729 C CA . ALA A 1 132 ? 20.521 -21.464 -11.573 1.00 12.73 132 ALA A CA 1
ATOM 730 C C . ALA A 1 132 ? 20.868 -20.203 -10.740 1.00 12.41 132 ALA A C 1
ATOM 731 O O . ALA A 1 132 ? 20.111 -19.203 -10.798 1.00 13.29 132 ALA A O 1
ATOM 733 N N . ASP A 1 133 ? 22.039 -20.188 -10.034 1.00 13.79 133 ASP A N 1
ATOM 734 C CA . ASP A 1 133 ? 22.339 -19.020 -9.237 1.00 14.55 133 ASP A CA 1
ATOM 735 C C . ASP A 1 133 ? 22.872 -17.842 -10.024 1.00 13.53 133 ASP A C 1
ATOM 736 O O . ASP A 1 133 ? 23.107 -16.806 -9.491 1.00 13.95 133 ASP A O 1
ATOM 741 N N . GLU A 1 134 ? 23.061 -18.035 -11.326 1.00 11.71 134 GLU A N 1
ATOM 742 C CA . GLU A 1 134 ? 23.477 -16.980 -12.234 1.00 11.24 134 GLU A CA 1
ATOM 743 C C . GLU A 1 134 ? 22.266 -16.335 -12.921 1.00 9.76 134 GLU A C 1
ATOM 744 O O . GLU A 1 134 ? 22.449 -15.365 -13.666 1.00 11.43 134 GLU A O 1
ATOM 750 N N . ILE A 1 135 ? 21.037 -16.845 -12.642 1.00 9.81 135 ILE A N 1
ATOM 751 C CA . ILE A 1 135 ? 19.817 -16.392 -13.324 1.00 9.48 135 ILE A CA 1
ATOM 752 C C . ILE A 1 135 ? 19.110 -15.455 -12.363 1.00 9.56 135 ILE A C 1
ATOM 753 O O . ILE A 1 135 ? 18.922 -15.791 -11.177 1.00 11.26 135 ILE A O 1
ATOM 758 N N . PHE A 1 136 ? 18.686 -14.284 -12.899 1.00 8.58 136 PHE A N 1
ATOM 759 C CA . PHE A 1 136 ? 17.977 -13.311 -12.041 1.00 8.69 136 PHE A CA 1
ATOM 760 C C . PHE A 1 136 ? 16.655 -13.028 -12.761 1.00 7.61 136 PHE A C 1
ATOM 761 O O . PHE A 1 136 ? 16.652 -12.502 -13.882 1.00 8.79 136 PHE A O 1
ATOM 769 N N . ILE A 1 137 ? 15.524 -13.424 -12.131 1.00 8.13 137 ILE A N 1
ATOM 770 C CA . ILE A 1 137 ? 14.231 -13.218 -12.726 1.00 8.79 137 ILE A CA 1
ATOM 771 C C . ILE A 1 137 ? 13.739 -11.796 -12.475 1.00 9.76 137 ILE A C 1
ATOM 772 O O . ILE A 1 137 ? 13.827 -11.271 -11.387 1.00 10.92 137 ILE A O 1
ATOM 777 N N . SER A 1 138 ? 13.224 -11.151 -13.531 1.00 9.31 138 SER A N 1
ATOM 778 C CA . SER A 1 138 ? 12.668 -9.786 -13.366 1.00 8.77 138 SER A CA 1
ATOM 779 C C . SER A 1 138 ? 11.331 -9.681 -14.049 1.00 8.95 138 SER A C 1
ATOM 780 O O . SER A 1 138 ? 10.790 -10.689 -14.564 1.00 8.21 138 SER A O 1
ATOM 783 N N . ASP A 1 139 ? 10.800 -8.440 -14.019 1.00 10.18 139 ASP A N 1
ATOM 784 C CA . ASP A 1 139 ? 9.524 -8.135 -14.675 1.00 11.54 139 ASP A CA 1
ATOM 785 C C . ASP A 1 139 ? 9.673 -7.705 -16.122 1.00 11.11 139 ASP A C 1
ATOM 786 O O . ASP A 1 139 ? 8.712 -7.283 -16.716 1.00 11.50 139 ASP A O 1
ATOM 791 N N . GLY A 1 140 ? 10.875 -7.724 -16.703 1.00 11.68 140 GLY A N 1
ATOM 792 C CA . GLY A 1 140 ? 11.037 -7.358 -18.132 1.00 13.17 140 GLY A CA 1
ATOM 793 C C . GLY A 1 140 ? 12.482 -6.930 -18.403 1.00 12.97 140 GLY A C 1
ATOM 794 O O . GLY A 1 140 ? 13.212 -6.392 -17.540 1.00 13.91 140 GLY A O 1
ATOM 795 N N . SER A 1 141 ? 12.841 -7.102 -19.652 1.00 11.90 141 SER A N 1
ATOM 796 C CA A SER A 1 141 ? 14.196 -6.787 -20.093 0.45 13.30 141 SER A CA 1
ATOM 797 C CA B SER A 1 141 ? 14.194 -6.809 -20.101 0.25 11.83 141 SER A CA 1
ATOM 798 C CA C SER A 1 141 ? 14.180 -6.808 -20.172 0.30 12.65 141 SER A CA 1
ATOM 799 C C . SER A 1 141 ? 14.503 -5.300 -20.171 1.00 12.25 141 SER A C 1
ATOM 800 O O . SER A 1 141 ? 15.643 -4.894 -19.905 1.00 13.63 141 SER A O 1
ATOM 807 N N . LYS A 1 142 ? 13.502 -4.455 -20.491 1.00 13.88 142 LYS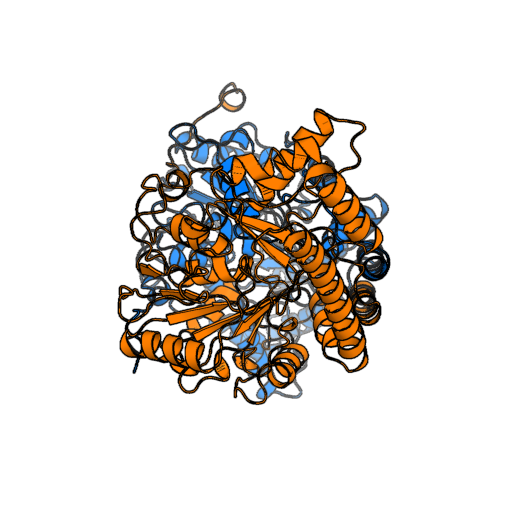 A N 1
ATOM 808 C CA . LYS A 1 142 ? 13.812 -3.010 -20.609 1.00 14.37 142 LYS A CA 1
ATOM 809 C C . LYS A 1 142 ? 14.140 -2.481 -19.226 1.00 14.42 142 LYS A C 1
ATOM 810 O O . LYS A 1 142 ? 15.049 -1.666 -19.079 1.00 14.71 142 LYS A O 1
ATOM 816 N N . CYS A 1 143 ? 13.443 -3.013 -18.201 1.00 14.33 143 CYS A N 1
ATOM 817 C CA . CYS A 1 143 ? 13.725 -2.554 -16.818 1.00 15.03 143 CYS A CA 1
ATOM 818 C C . CYS A 1 143 ? 15.098 -3.033 -16.417 1.00 13.60 143 CYS A C 1
ATOM 819 O O . CYS A 1 143 ? 15.860 -2.310 -15.787 1.00 14.72 143 CYS A O 1
ATOM 822 N N . ASP A 1 144 ? 15.456 -4.250 -16.838 1.00 12.49 144 ASP A N 1
ATOM 823 C CA . ASP A 1 144 ? 16.814 -4.732 -16.538 1.00 12.50 144 ASP A CA 1
ATOM 824 C C . ASP A 1 144 ? 17.915 -3.937 -17.214 1.00 12.08 144 ASP A C 1
ATOM 825 O O . ASP A 1 144 ? 18.940 -3.712 -16.630 1.00 12.48 144 ASP A O 1
ATOM 830 N N . ILE A 1 145 ? 17.694 -3.522 -18.490 1.00 10.56 145 ILE A N 1
ATOM 831 C CA . ILE A 1 145 ? 18.686 -2.722 -19.162 1.00 10.92 145 ILE A CA 1
ATOM 832 C C . ILE A 1 145 ? 18.875 -1.404 -18.430 1.00 12.06 145 ILE A C 1
ATOM 833 O O . ILE A 1 145 ? 20.041 -0.970 -18.228 1.00 13.54 145 ILE A O 1
ATOM 838 N N . ALA A 1 146 ? 17.777 -0.762 -18.007 1.00 12.54 146 ALA A N 1
ATOM 839 C CA . ALA A 1 146 ? 17.977 0.460 -17.218 1.00 13.69 146 ALA A CA 1
ATOM 840 C C . ALA A 1 146 ? 18.751 0.231 -15.909 1.00 12.63 146 ALA A C 1
ATOM 841 O O . ALA A 1 146 ? 19.630 1.049 -15.538 1.00 15.29 146 ALA A O 1
ATOM 843 N N . ARG A 1 147 ? 18.475 -0.903 -15.245 1.00 12.67 147 ARG A N 1
ATOM 844 C CA . ARG A 1 147 ? 19.163 -1.209 -13.960 1.00 12.95 147 ARG A CA 1
ATOM 845 C C . ARG A 1 147 ? 20.646 -1.543 -14.262 1.00 12.03 147 ARG A C 1
ATOM 846 O O . ARG A 1 147 ? 21.527 -1.185 -13.490 1.00 13.73 147 ARG A O 1
ATOM 854 N N . ILE A 1 148 ? 20.922 -2.212 -15.363 1.00 11.31 148 ILE A N 1
ATOM 855 C CA . ILE A 1 148 ? 22.325 -2.500 -15.772 1.00 12.14 148 ILE A CA 1
ATOM 856 C C . ILE A 1 148 ? 23.069 -1.165 -15.962 1.00 13.50 148 ILE A C 1
ATOM 857 O O . ILE A 1 148 ? 24.222 -1.027 -15.542 1.00 12.74 148 ILE A O 1
ATOM 862 N N . GLN A 1 149 ? 22.388 -0.208 -16.608 1.00 14.21 149 GLN A N 1
ATOM 863 C CA . GLN A 1 149 ? 23.025 1.090 -16.891 1.00 15.21 149 GLN A CA 1
ATOM 864 C C . GLN A 1 149 ? 23.322 1.840 -15.539 1.00 14.13 149 GLN A C 1
ATOM 865 O O . GLN A 1 149 ? 24.393 2.484 -15.361 1.00 16.14 149 GLN A O 1
ATOM 871 N N . MET A 1 150 ? 22.414 1.712 -14.594 1.00 14.59 150 MET A N 1
ATOM 872 C CA A MET A 1 150 ? 22.589 2.255 -13.225 0.50 16.18 150 MET A CA 1
ATOM 873 C CA B MET A 1 150 ? 22.680 2.325 -13.306 0.50 15.91 150 MET A CA 1
ATOM 874 C C . MET A 1 150 ? 23.865 1.637 -12.616 1.00 15.64 150 MET A C 1
ATOM 875 O O . MET A 1 150 ? 24.675 2.312 -11.947 1.00 17.89 150 MET A O 1
ATOM 884 N N . MET A 1 151 ? 23.997 0.331 -12.775 1.00 13.95 151 MET A N 1
ATOM 885 C CA . MET A 1 151 ? 25.088 -0.402 -12.158 1.00 14.09 151 MET A CA 1
ATOM 886 C C . MET A 1 151 ? 26.374 0.047 -12.810 1.00 14.97 151 MET A C 1
ATOM 887 O O . MET A 1 151 ? 27.405 0.168 -12.113 1.00 15.44 151 MET A O 1
ATOM 892 N N . PHE A 1 152 ? 26.355 0.237 -14.124 1.00 14.44 152 PHE A N 1
ATOM 893 C CA . PHE A 1 152 ? 27.604 0.697 -14.784 1.00 16.11 152 PHE A CA 1
ATOM 894 C C . PHE A 1 152 ? 27.970 2.140 -14.431 1.00 18.24 152 PHE A C 1
ATOM 895 O O . PHE A 1 152 ? 29.165 2.504 -14.295 1.00 19.56 152 PHE A O 1
ATOM 903 N N . GLY A 1 153 ? 26.953 2.980 -14.298 1.00 18.25 153 GLY A N 1
ATOM 904 C CA . GLY A 1 153 ? 27.194 4.390 -13.976 1.00 17.83 153 GLY A CA 1
ATOM 905 C C . GLY A 1 153 ? 27.545 5.205 -15.199 1.00 18.60 153 GLY A C 1
ATOM 906 O O . GLY A 1 153 ? 27.486 4.710 -16.319 1.00 19.91 153 GLY A O 1
ATOM 907 N N . SER A 1 154 ? 27.924 6.465 -14.976 1.00 18.53 154 SER A N 1
ATOM 908 C CA . SER A 1 154 ? 28.163 7.391 -16.106 1.00 19.86 154 SER A CA 1
ATOM 909 C C . SER A 1 154 ? 29.547 7.260 -16.741 1.00 20.11 154 SER A C 1
ATOM 910 O O . SER A 1 154 ? 29.755 7.763 -17.841 1.00 21.62 154 SER A O 1
ATOM 913 N N . LYS A 1 155 ? 30.488 6.579 -16.110 1.00 19.50 155 LYS A N 1
ATOM 914 C CA . LYS A 1 155 ? 31.886 6.654 -16.591 1.00 20.09 155 LYS A CA 1
ATOM 915 C C . LYS A 1 155 ? 32.194 5.729 -17.770 1.00 19.66 155 LYS A C 1
ATOM 916 O O . LYS A 1 155 ? 32.919 6.131 -18.652 1.00 20.93 155 LYS A O 1
ATOM 920 N N . PRO A 1 156 ? 31.600 4.526 -17.858 1.00 17.79 156 PRO A N 1
ATOM 921 C CA . PRO A 1 156 ? 31.978 3.697 -18.964 1.00 17.59 156 PRO A CA 1
ATOM 922 C C . PRO A 1 156 ? 31.596 4.211 -20.357 1.00 17.38 156 PRO A C 1
ATOM 923 O O . PRO A 1 156 ? 30.656 4.935 -20.538 1.00 19.49 156 PRO A O 1
ATOM 927 N N . THR A 1 157 ? 32.446 3.896 -21.322 1.00 15.15 157 THR A N 1
ATOM 928 C CA . THR A 1 157 ? 32.116 4.199 -22.732 1.00 14.89 157 THR A CA 1
ATOM 929 C C . THR A 1 157 ? 31.323 3.045 -23.323 1.00 13.73 157 THR A C 1
ATOM 930 O O . THR A 1 157 ? 31.514 1.860 -22.927 1.00 14.39 157 THR A O 1
ATOM 934 N N . VAL A 1 158 ? 30.439 3.383 -24.265 1.00 12.81 158 VAL A N 1
ATOM 935 C CA A VAL A 1 158 ? 29.456 2.429 -24.816 0.60 14.19 158 VAL A CA 1
ATOM 936 C CA B VAL A 1 158 ? 29.507 2.355 -24.825 0.40 13.07 158 VAL A CA 1
ATOM 937 C C . VAL A 1 158 ? 29.564 2.239 -26.331 1.00 13.25 158 VAL A C 1
ATOM 938 O O . VAL A 1 158 ? 29.796 3.252 -27.054 1.00 14.74 158 VAL A O 1
ATOM 945 N N . ALA A 1 159 ? 29.424 0.994 -26.802 1.00 12.08 159 ALA A N 1
ATOM 946 C CA . ALA A 1 159 ? 29.290 0.691 -28.258 1.00 11.39 159 ALA A CA 1
ATOM 947 C C . ALA A 1 159 ? 27.912 0.042 -28.351 1.00 12.12 159 ALA A C 1
ATOM 948 O O . ALA A 1 159 ? 27.533 -0.701 -27.482 1.00 12.42 159 ALA A O 1
ATOM 950 N N . VAL A 1 160 ? 27.175 0.408 -29.387 1.00 12.09 160 VAL A N 1
ATOM 951 C CA A VAL A 1 160 ? 25.825 -0.130 -29.585 0.60 12.83 160 VAL A CA 1
ATOM 952 C CA B VAL A 1 160 ? 25.825 -0.139 -29.604 0.40 12.71 160 VAL A CA 1
ATOM 953 C C . VAL A 1 160 ? 25.737 -0.584 -31.037 1.00 12.53 160 VAL A C 1
ATOM 954 O O . VAL A 1 160 ? 26.168 0.100 -31.951 1.00 15.06 160 VAL A O 1
ATOM 961 N N . GLN A 1 161 ? 25.164 -1.770 -31.224 1.00 14.47 161 GLN A N 1
ATOM 962 C CA . GLN A 1 161 ? 24.886 -2.265 -32.544 1.00 13.44 161 GLN A CA 1
ATOM 963 C C . GLN A 1 161 ? 23.916 -1.240 -33.165 1.00 13.69 161 GLN A C 1
ATOM 964 O O . GLN A 1 161 ? 23.012 -0.723 -32.514 1.00 14.74 161 GLN A O 1
ATOM 970 N N . ASP A 1 162 ? 24.060 -0.988 -34.465 1.00 12.88 162 ASP A N 1
ATOM 971 C CA . ASP A 1 162 ? 23.227 -0.017 -35.167 1.00 13.72 162 ASP A CA 1
ATOM 972 C C . ASP A 1 162 ? 22.804 -0.612 -36.516 1.00 13.06 162 ASP A C 1
ATOM 973 O O . ASP A 1 162 ? 23.649 -1.035 -37.280 1.00 14.99 162 ASP A O 1
ATOM 978 N N . PRO A 1 163 ? 21.507 -0.644 -36.802 1.00 13.19 163 PRO A N 1
ATOM 979 C CA . PRO A 1 163 ? 20.436 -0.218 -35.915 1.00 11.82 163 PRO A CA 1
ATOM 980 C C . PRO A 1 163 ? 20.148 -1.190 -34.733 1.00 12.11 163 PRO A C 1
ATOM 981 O O . PRO A 1 163 ? 20.538 -2.366 -34.754 1.00 12.67 163 PRO A O 1
ATOM 985 N N . SER A 1 164 ? 19.474 -0.657 -33.734 1.00 11.27 164 SER A N 1
ATOM 986 C CA . SER A 1 164 ? 18.956 -1.515 -32.666 1.00 13.22 164 SER A CA 1
ATOM 987 C C . SER A 1 164 ? 17.808 -0.818 -31.928 1.00 12.84 164 SER A C 1
ATOM 988 O O . SER A 1 164 ? 17.600 0.394 -31.991 1.00 12.93 164 SER A O 1
ATOM 991 N N . TYR A 1 165 ? 17.081 -1.656 -31.211 1.00 13.25 165 TYR A N 1
ATOM 992 C CA . TYR A 1 165 ? 15.978 -1.159 -30.376 1.00 12.68 165 TYR A CA 1
ATOM 993 C C . TYR A 1 165 ? 16.568 0.031 -29.530 1.00 11.84 165 TYR A C 1
ATOM 994 O O . TYR A 1 165 ? 17.645 -0.084 -28.923 1.00 13.64 165 TYR A O 1
ATOM 1003 N N . PRO A 1 166 ? 15.844 1.147 -29.461 1.00 12.02 166 PRO A N 1
ATOM 1004 C CA . PRO A 1 166 ? 16.485 2.363 -28.983 1.00 11.63 166 PRO A CA 1
ATOM 1005 C C . PRO A 1 166 ? 16.688 2.477 -27.471 1.00 10.76 166 PRO A C 1
ATOM 1006 O O . PRO A 1 166 ? 17.272 3.472 -27.024 1.00 14.31 166 PRO A O 1
ATOM 1010 N N . VAL A 1 167 ? 16.315 1.445 -26.718 1.00 9.79 167 VAL A N 1
ATOM 1011 C CA . VAL A 1 167 ? 16.501 1.528 -25.252 1.00 10.70 167 VAL A CA 1
ATOM 1012 C C . VAL A 1 167 ? 17.999 1.633 -24.933 1.00 10.74 167 VAL A C 1
ATOM 1013 O O . VAL A 1 167 ? 18.344 2.292 -23.936 1.00 12.37 167 VAL A O 1
ATOM 1017 N N . TYR A 1 168 ? 18.903 0.992 -25.716 1.00 10.91 168 TYR A N 1
ATOM 1018 C CA . TYR A 1 168 ? 20.304 0.959 -25.294 1.00 12.03 168 TYR A CA 1
ATOM 1019 C C . TYR A 1 168 ? 20.939 2.336 -25.416 1.00 12.52 168 TYR A C 1
ATOM 1020 O O . TYR A 1 168 ? 21.608 2.796 -24.469 1.00 14.45 168 TYR A O 1
ATOM 1029 N N . VAL A 1 169 ? 20.664 3.037 -26.548 1.00 12.75 169 VAL A N 1
ATOM 1030 C CA . VAL A 1 169 ? 21.154 4.406 -26.702 1.00 13.33 169 VAL A CA 1
ATOM 1031 C C . VAL A 1 169 ? 20.503 5.331 -25.681 1.00 13.18 169 VAL A C 1
ATOM 1032 O O . VAL A 1 169 ? 21.171 6.100 -24.975 1.00 14.93 169 VAL A O 1
ATOM 1036 N N . ASP A 1 170 ? 19.181 5.247 -25.557 1.00 12.98 170 ASP A N 1
ATOM 1037 C CA . ASP A 1 170 ? 18.483 6.301 -24.748 1.00 13.61 170 ASP A CA 1
ATOM 1038 C C . ASP A 1 170 ? 18.850 6.166 -23.251 1.00 13.74 170 ASP A C 1
ATOM 1039 O O . ASP A 1 170 ? 19.029 7.167 -22.563 1.00 15.76 170 ASP A O 1
ATOM 1044 N N . THR A 1 171 ? 18.980 4.933 -22.762 1.00 13.10 171 THR A N 1
ATOM 1045 C CA . THR A 1 171 ? 19.384 4.742 -21.350 1.00 13.31 171 THR A CA 1
ATOM 1046 C C . THR A 1 171 ? 20.854 5.154 -21.145 1.00 13.48 171 THR A C 1
ATOM 1047 O O . THR A 1 171 ? 21.223 5.666 -20.065 1.00 15.46 171 THR A O 1
ATOM 1051 N N . SER A 1 172 ? 21.698 4.895 -22.141 1.00 12.89 172 SER A N 1
ATOM 1052 C CA . SER A 1 172 ? 23.097 5.353 -22.061 1.00 14.86 172 SER A CA 1
ATOM 1053 C C . SER A 1 172 ? 23.131 6.899 -21.933 1.00 15.30 172 SER A C 1
ATOM 1054 O O . SER A 1 172 ? 23.848 7.475 -21.125 1.00 16.09 172 SER A O 1
ATOM 1057 N N . VAL A 1 173 ? 22.313 7.565 -22.732 1.00 14.66 173 VAL A N 1
ATOM 1058 C CA . VAL A 1 173 ? 22.273 9.042 -22.709 1.00 15.14 173 VAL A CA 1
ATOM 1059 C C . VAL A 1 173 ? 21.757 9.523 -21.331 1.00 14.79 173 VAL A C 1
ATOM 1060 O O . VAL A 1 173 ? 22.368 10.372 -20.712 1.00 15.04 173 VAL A O 1
ATOM 1064 N N . MET A 1 174 ? 20.661 8.924 -20.865 1.00 14.94 174 MET A N 1
ATOM 1065 C CA . MET A 1 174 ? 20.057 9.320 -19.549 1.00 15.51 174 MET A CA 1
ATOM 1066 C C . MET A 1 174 ? 21.070 9.126 -18.407 1.00 16.06 174 MET A C 1
ATOM 1067 O O . MET A 1 174 ? 21.060 9.894 -17.433 1.00 16.27 174 MET A O 1
ATOM 1072 N N . MET A 1 175 ? 21.929 8.095 -18.498 1.00 16.59 175 MET A N 1
ATOM 1073 C CA . MET A 1 175 ? 22.846 7.772 -17.399 1.00 18.29 175 MET A CA 1
ATOM 1074 C C . MET A 1 175 ? 24.085 8.649 -17.453 1.00 17.29 175 MET A C 1
ATOM 1075 O O . MET A 1 175 ? 24.898 8.662 -16.511 1.00 18.99 175 MET A O 1
ATOM 1080 N N . GLY A 1 176 ? 24.220 9.437 -18.519 1.00 16.51 176 GLY A N 1
ATOM 1081 C CA . GLY A 1 176 ? 25.361 10.408 -18.654 1.00 15.83 176 GLY A CA 1
ATOM 1082 C C . GLY A 1 176 ? 26.590 9.786 -19.279 1.00 16.49 176 GLY A C 1
ATOM 1083 O O . GLY A 1 176 ? 27.690 10.318 -19.174 1.00 17.02 176 GLY A O 1
ATOM 1084 N N . MET A 1 177 ? 26.390 8.689 -19.993 1.00 15.41 177 MET A N 1
ATOM 1085 C CA . MET A 1 177 ? 27.535 7.952 -20.587 1.00 16.05 177 MET A CA 1
ATOM 1086 C C . MET A 1 177 ? 27.997 8.547 -21.898 1.00 16.15 177 MET A C 1
ATOM 1087 O O . MET A 1 177 ? 28.998 8.075 -22.447 1.00 18.93 177 MET A O 1
ATOM 1092 N N . THR A 1 178 ? 27.311 9.564 -22.410 1.00 16.47 178 THR A N 1
ATOM 1093 C CA . THR A 1 178 ? 27.543 10.042 -23.789 1.00 16.73 178 THR A CA 1
ATOM 1094 C C . THR A 1 178 ? 27.753 11.565 -23.807 1.00 18.83 178 THR A C 1
ATOM 1095 O O . THR A 1 178 ? 27.586 12.253 -22.780 1.00 19.91 178 THR A O 1
ATOM 1099 N N . GLY A 1 179 ? 28.073 12.090 -24.994 1.00 19.41 179 GLY A N 1
ATOM 1100 C CA . GLY A 1 179 ? 28.009 13.555 -25.207 1.00 20.91 179 GLY A CA 1
ATOM 1101 C C . GLY A 1 179 ? 26.645 13.926 -25.799 1.00 21.82 179 GLY A C 1
ATOM 1102 O O . GLY A 1 179 ? 25.643 13.189 -25.651 1.00 19.76 179 GLY A O 1
ATOM 1103 N N . ASP A 1 180 ? 26.604 15.070 -26.479 1.00 23.86 180 ASP A N 1
ATOM 1104 C CA . ASP A 1 180 ? 25.368 15.655 -27.012 1.00 24.90 180 ASP A CA 1
ATOM 1105 C C . ASP A 1 180 ? 24.998 15.012 -28.336 1.00 24.08 180 ASP A C 1
ATOM 1106 O O . ASP A 1 180 ? 25.838 14.379 -28.975 1.00 23.61 180 ASP A O 1
ATOM 1111 N N . HIS A 1 181 ? 23.745 15.139 -28.752 1.00 25.29 181 HIS A N 1
ATOM 1112 C CA . HIS A 1 181 ? 23.395 14.696 -30.095 1.00 27.76 181 HIS A CA 1
ATOM 1113 C C . HIS A 1 181 ? 24.123 15.557 -31.147 1.00 28.49 181 HIS A C 1
ATOM 1114 O O . HIS A 1 181 ? 24.256 16.771 -30.950 1.00 29.88 181 HIS A O 1
ATOM 1121 N N . ASN A 1 182 ? 24.524 14.974 -32.274 1.00 29.12 182 ASN A N 1
ATOM 1122 C CA . ASN A 1 182 ? 25.330 15.695 -33.252 1.00 31.28 182 ASN A CA 1
ATOM 1123 C C . ASN A 1 182 ? 24.637 15.829 -34.593 1.00 32.39 182 ASN A C 1
ATOM 1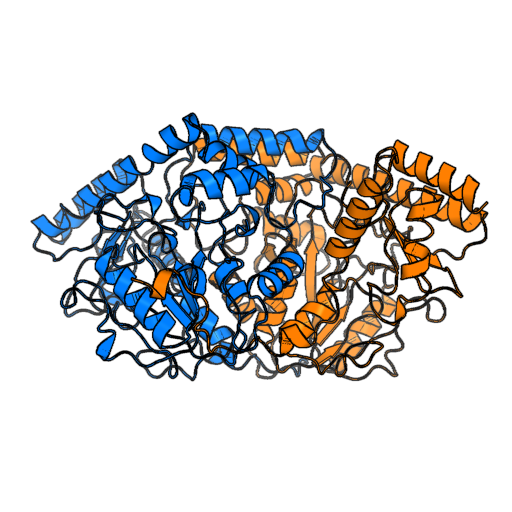124 O O . ASN A 1 182 ? 25.259 16.175 -35.598 1.00 34.76 182 ASN A O 1
ATOM 1129 N N . GLY A 1 183 ? 23.357 15.518 -34.640 1.00 31.97 183 GLY A N 1
ATOM 1130 C CA . GLY A 1 183 ? 22.639 15.649 -35.879 1.00 33.09 183 GLY A CA 1
ATOM 1131 C C . GLY A 1 183 ? 22.288 14.322 -36.474 1.00 33.43 183 GLY A C 1
ATOM 1132 O O . GLY A 1 183 ? 21.183 14.149 -36.991 1.00 35.13 183 GLY A O 1
ATOM 1133 N N . THR A 1 184 ? 23.210 13.372 -36.388 1.00 32.27 184 THR A N 1
ATOM 1134 C CA . THR A 1 184 ? 22.953 11.969 -36.818 1.00 31.93 184 THR A CA 1
ATOM 1135 C C . THR A 1 184 ? 22.738 11.022 -35.598 1.00 30.02 184 THR A C 1
ATOM 1136 O O . THR A 1 184 ? 21.749 10.243 -35.525 1.00 31.40 184 THR A O 1
ATOM 1140 N N . GLY A 1 185 ? 23.671 11.078 -34.652 1.00 27.26 185 GLY A N 1
ATOM 1141 C CA . GLY A 1 185 ? 23.576 10.214 -33.397 1.00 24.58 185 GLY A CA 1
ATOM 1142 C C . GLY A 1 185 ? 24.165 10.988 -32.223 1.00 23.30 185 GLY A C 1
ATOM 1143 O O . GLY A 1 185 ? 24.353 12.221 -32.290 1.00 26.61 185 GLY A O 1
ATOM 1144 N N . PHE A 1 186 ? 24.429 10.322 -31.133 1.00 19.10 186 PHE A N 1
ATOM 1145 C CA . PHE A 1 186 ? 25.034 10.970 -30.008 1.00 18.16 186 PHE A CA 1
ATOM 1146 C C . PHE A 1 186 ? 26.525 10.860 -30.051 1.00 19.06 186 PHE A C 1
ATOM 1147 O O . PHE A 1 186 ? 27.054 9.773 -30.232 1.00 20.01 186 PHE A O 1
ATOM 1155 N N . ASP A 1 187 ? 27.210 11.972 -29.740 1.00 18.98 187 ASP A N 1
ATOM 1156 C CA . ASP A 1 187 ? 28.670 11.923 -29.553 1.00 19.21 187 ASP A CA 1
ATOM 1157 C C . ASP A 1 187 ? 28.995 10.953 -28.419 1.00 19.19 187 ASP A C 1
ATOM 1158 O O . ASP A 1 187 ? 28.254 10.818 -27.432 1.00 19.48 187 ASP A O 1
ATOM 1163 N N . GLY A 1 188 ? 30.105 10.256 -28.552 1.00 19.06 188 GLY A N 1
ATOM 1164 C CA . GLY A 1 188 ? 30.577 9.410 -27.475 1.00 19.40 188 GLY A CA 1
ATOM 1165 C C . GLY A 1 188 ? 30.031 7.973 -27.544 1.00 19.35 188 GLY A C 1
ATOM 1166 O O . GLY A 1 188 ? 30.496 7.116 -26.793 1.00 22.60 188 GLY A O 1
ATOM 1167 N N . ILE A 1 189 ? 29.118 7.673 -28.462 1.00 17.16 189 ILE A N 1
ATOM 1168 C CA . ILE A 1 189 ? 28.624 6.292 -28.691 1.00 16.34 189 ILE A CA 1
ATOM 1169 C C . ILE A 1 189 ? 29.337 5.733 -29.915 1.00 15.53 189 ILE A C 1
ATOM 1170 O O . ILE A 1 189 ? 29.418 6.408 -30.972 1.00 16.83 189 ILE A O 1
ATOM 1175 N N . GLU A 1 190 ? 29.937 4.556 -29.771 1.00 14.88 190 GLU A N 1
ATOM 1176 C CA A GLU A 1 190 ? 30.495 3.836 -30.911 0.60 14.82 190 GLU A CA 1
ATOM 1177 C CA B GLU A 1 190 ? 30.481 3.879 -30.933 0.40 15.44 190 GLU A CA 1
ATOM 1178 C C . GLU A 1 190 ? 29.385 3.014 -31.560 1.00 15.20 190 GLU A C 1
ATOM 1179 O O . GLU A 1 190 ? 28.913 2.023 -30.987 1.00 16.11 190 GLU A O 1
ATOM 1190 N N . TYR A 1 191 ? 28.874 3.489 -32.710 1.00 14.95 191 TYR A N 1
ATOM 1191 C CA . TYR A 1 191 ? 27.831 2.741 -33.400 1.00 13.93 191 TYR A CA 1
ATOM 1192 C C . TYR A 1 191 ? 28.495 1.649 -34.226 1.00 15.28 191 TYR A C 1
ATOM 1193 O O . TYR A 1 191 ? 29.340 1.956 -35.091 1.00 18.95 191 TYR A O 1
ATOM 1202 N N . MET A 1 192 ? 28.037 0.401 -34.028 1.00 14.87 192 MET A N 1
ATOM 1203 C CA . MET A 1 192 ? 28.619 -0.743 -34.739 1.00 16.06 192 MET A CA 1
ATOM 1204 C C . MET A 1 192 ? 27.634 -1.122 -35.830 1.00 14.87 192 MET A C 1
ATOM 1205 O O . MET A 1 192 ? 26.622 -1.807 -35.592 1.00 14.89 192 MET A O 1
ATOM 1210 N N . VAL A 1 193 ? 27.901 -0.648 -37.031 1.00 13.77 193 VAL A N 1
ATOM 1211 C CA . VAL A 1 193 ? 26.899 -0.662 -38.113 1.00 15.39 193 VAL A CA 1
ATOM 1212 C C . VAL A 1 193 ? 26.776 -2.027 -38.755 1.00 14.48 193 VAL A C 1
ATOM 1213 O O . VAL A 1 193 ? 27.773 -2.645 -39.134 1.00 15.30 193 VAL A O 1
ATOM 1217 N N . CYS A 1 194 ? 25.544 -2.491 -38.851 1.00 15.71 194 CYS A N 1
ATOM 1218 C CA . CYS A 1 194 ? 25.199 -3.772 -39.483 1.00 15.63 194 CYS A CA 1
ATOM 1219 C C . CYS A 1 194 ? 24.263 -3.419 -40.643 1.00 15.30 194 CYS A C 1
ATOM 1220 O O . CYS A 1 194 ? 23.241 -2.719 -40.471 1.00 18.38 194 CYS A O 1
ATOM 1223 N N . ASN A 1 195 ? 24.588 -3.894 -41.821 1.00 14.85 195 ASN A N 1
ATOM 1224 C CA . ASN A 1 195 ? 23.788 -3.588 -43.002 1.00 14.28 195 ASN A CA 1
ATOM 1225 C C . ASN A 1 195 ? 23.845 -4.752 -43.975 1.00 14.26 195 ASN A C 1
ATOM 1226 O O . ASN A 1 195 ? 24.621 -5.704 -43.783 1.00 14.64 195 ASN A O 1
ATOM 1231 N N . PRO A 1 196 ? 23.093 -4.664 -45.060 1.00 15.89 196 PRO A N 1
ATOM 1232 C CA . PRO A 1 196 ? 23.104 -5.802 -46.006 1.00 18.11 196 PRO A CA 1
ATOM 1233 C C . PRO A 1 196 ? 24.486 -6.087 -46.565 1.00 19.26 196 PRO A C 1
ATOM 1234 O O . PRO A 1 196 ? 24.883 -7.285 -46.706 1.00 20.81 196 PRO A O 1
ATOM 1238 N N . ASP A 1 197 ? 25.234 -5.026 -46.860 1.00 20.10 197 ASP A N 1
ATOM 1239 C CA . ASP A 1 197 ? 26.591 -5.270 -47.441 1.00 23.36 197 ASP A CA 1
ATOM 1240 C C . ASP A 1 197 ? 27.614 -5.926 -46.527 1.00 20.97 197 ASP A C 1
ATOM 1241 O O . ASP A 1 197 ? 28.521 -6.580 -47.046 1.00 23.71 197 ASP A O 1
ATOM 1246 N N . ASN A 1 198 ? 27.441 -5.807 -45.190 1.00 17.13 198 ASN A N 1
ATOM 1247 C CA . ASN A 1 198 ? 28.320 -6.549 -44.317 1.00 17.02 198 ASN A CA 1
ATOM 1248 C C . ASN A 1 198 ? 27.653 -7.774 -43.684 1.00 16.82 198 ASN A C 1
ATOM 1249 O O . ASN A 1 198 ? 28.131 -8.312 -42.652 1.00 17.90 198 ASN A O 1
ATOM 1254 N N . HIS A 1 199 ? 26.534 -8.232 -44.289 1.00 17.40 199 HIS A N 1
ATOM 1255 C CA . HIS A 1 199 ? 25.840 -9.435 -43.803 1.00 19.56 199 HIS A CA 1
ATOM 1256 C C . HIS A 1 199 ? 25.426 -9.234 -42.363 1.00 17.06 199 HIS A C 1
ATOM 1257 O O . HIS A 1 199 ? 25.407 -10.172 -41.544 1.00 17.86 199 HIS A O 1
ATOM 1264 N N . PHE A 1 200 ? 25.117 -7.981 -42.045 1.00 16.25 200 PHE A N 1
ATOM 1265 C CA . PHE A 1 200 ? 24.575 -7.591 -40.726 1.00 14.80 200 PHE A CA 1
ATOM 1266 C C . PHE A 1 200 ? 25.498 -7.945 -39.581 1.00 15.67 200 PHE A C 1
ATOM 1267 O O . PHE A 1 200 ? 25.087 -8.487 -38.558 1.00 17.00 200 PHE A O 1
ATOM 1275 N N . PHE A 1 201 ? 26.763 -7.625 -39.760 1.00 14.80 201 PHE A N 1
ATOM 1276 C CA . PHE A 1 201 ? 27.701 -7.834 -38.713 1.00 15.48 201 PHE A CA 1
ATOM 1277 C C . PHE A 1 201 ? 28.797 -6.823 -38.891 1.00 17.73 201 PHE A C 1
ATOM 1278 O O . PHE A 1 201 ? 29.271 -6.641 -40.016 1.00 18.63 201 PHE A O 1
ATOM 1286 N N . PRO A 1 202 ? 29.157 -6.122 -37.814 1.00 18.55 202 PRO A N 1
ATOM 1287 C CA . PRO A 1 202 ? 30.091 -5.012 -38.009 1.00 20.59 202 PRO A CA 1
ATOM 1288 C C . PRO A 1 202 ? 31.501 -5.428 -38.296 1.00 21.82 202 PRO A C 1
ATOM 1289 O O . PRO A 1 202 ? 31.945 -6.592 -38.029 1.00 21.13 202 PRO A O 1
ATOM 1293 N N . ASP A 1 203 ? 32.227 -4.464 -38.845 1.00 23.43 203 ASP A N 1
ATOM 1294 C CA . ASP A 1 203 ? 33.636 -4.680 -39.147 1.00 25.11 203 ASP A CA 1
ATOM 1295 C C . ASP A 1 203 ? 34.424 -4.491 -37.842 1.00 25.34 203 ASP A C 1
ATOM 1296 O O . ASP A 1 203 ? 34.808 -3.365 -37.503 1.00 25.52 203 ASP A O 1
ATOM 1301 N N . LEU A 1 204 ? 34.617 -5.574 -37.089 1.00 23.77 204 LEU A N 1
ATOM 1302 C CA . LEU A 1 204 ? 35.276 -5.446 -35.772 1.00 24.56 204 LEU A CA 1
ATOM 1303 C C . LEU A 1 204 ? 36.755 -5.008 -35.865 1.00 26.97 204 LEU A C 1
ATOM 1304 O O . LEU A 1 204 ? 37.280 -4.438 -34.899 1.00 28.24 204 LEU A O 1
ATOM 1309 N N . SER A 1 205 ? 37.401 -5.238 -37.021 1.00 27.42 205 SER A N 1
ATOM 1310 C CA . SER A 1 205 ? 38.797 -4.812 -37.212 1.00 28.65 205 SER A CA 1
ATOM 1311 C C . SER A 1 205 ? 38.905 -3.285 -37.138 1.00 28.95 205 SER A C 1
ATOM 1312 O O . SER A 1 205 ? 39.974 -2.735 -36.878 1.00 30.76 205 SER A O 1
ATOM 1315 N N . LYS A 1 206 ? 37.813 -2.587 -37.417 1.00 27.69 206 LYS A N 1
ATOM 1316 C CA . LYS A 1 206 ? 37.798 -1.137 -37.397 1.00 28.16 206 LYS A CA 1
ATOM 1317 C C . LYS A 1 206 ? 37.008 -0.511 -36.244 1.00 26.36 206 LYS A C 1
ATOM 1318 O O . LYS A 1 206 ? 36.875 0.701 -36.145 1.00 27.12 206 LYS A O 1
ATOM 1322 N N . ALA A 1 207 ? 36.423 -1.339 -35.390 1.00 23.98 207 ALA A N 1
ATOM 1323 C CA . ALA A 1 207 ? 35.594 -0.817 -34.328 1.00 22.92 207 ALA A CA 1
ATOM 1324 C C . ALA A 1 207 ? 36.448 -0.294 -33.237 1.00 21.75 207 ALA A C 1
ATOM 1325 O O . ALA A 1 207 ? 37.425 -0.955 -32.872 1.00 23.97 207 ALA A O 1
ATOM 1327 N N . LYS A 1 208 ? 36.099 0.872 -32.722 1.00 20.44 208 LYS A N 1
ATOM 1328 C CA A LYS A 1 208 ? 36.855 1.438 -31.628 0.50 19.82 208 LYS A CA 1
ATOM 1329 C CA B LYS A 1 208 ? 36.811 1.479 -31.598 0.50 20.20 208 LYS A CA 1
ATOM 1330 C C . LYS A 1 208 ? 36.562 0.655 -30.324 1.00 19.61 208 LYS A C 1
ATOM 1331 O O . LYS A 1 208 ? 35.445 0.172 -30.074 1.00 19.16 208 LYS A O 1
ATOM 1336 N N . ARG A 1 209 ? 37.577 0.542 -29.494 1.00 17.89 209 ARG A N 1
ATOM 1337 C CA . ARG A 1 209 ? 37.433 -0.084 -28.170 1.00 18.03 209 ARG A CA 1
ATOM 1338 C C . ARG A 1 209 ? 36.517 0.755 -27.215 1.00 17.79 209 ARG A C 1
ATOM 1339 O O . ARG A 1 209 ? 36.661 1.981 -27.122 1.00 18.91 209 ARG A O 1
ATOM 1347 N N . THR A 1 210 ? 35.593 0.090 -26.542 1.00 16.22 210 THR A N 1
ATOM 1348 C CA . THR A 1 210 ? 34.802 0.737 -25.513 1.00 14.35 210 THR A CA 1
ATOM 1349 C C . THR A 1 210 ? 34.744 -0.173 -24.286 1.00 14.48 210 THR A C 1
ATOM 1350 O O . THR A 1 210 ? 35.147 -1.327 -24.330 1.00 15.01 210 THR A O 1
ATOM 1354 N N . ASP A 1 211 ? 34.168 0.356 -23.197 1.00 13.59 211 ASP A N 1
ATOM 1355 C CA . ASP A 1 211 ? 33.993 -0.458 -21.956 1.00 13.24 211 ASP A CA 1
ATOM 1356 C C . ASP A 1 211 ? 32.866 -1.472 -22.089 1.00 11.93 211 ASP A C 1
ATOM 1357 O O . ASP A 1 211 ? 33.022 -2.615 -21.728 1.00 12.91 211 ASP A O 1
ATOM 1362 N N . ILE A 1 212 ? 31.761 -1.003 -22.688 1.00 11.44 212 ILE A N 1
ATOM 1363 C CA . ILE A 1 212 ? 30.562 -1.847 -22.784 1.00 11.57 212 ILE A CA 1
ATOM 1364 C C . ILE A 1 212 ? 30.199 -1.990 -24.278 1.00 11.49 212 ILE A C 1
ATOM 1365 O O . ILE A 1 212 ? 30.387 -1.054 -25.110 1.00 11.72 212 ILE A O 1
ATOM 1370 N N . ILE A 1 213 ? 29.689 -3.158 -24.626 1.00 10.71 213 ILE A N 1
ATOM 1371 C CA . ILE A 1 213 ? 29.200 -3.409 -25.995 1.00 10.65 213 ILE A CA 1
ATOM 1372 C C . ILE A 1 213 ? 27.799 -3.992 -25.844 1.00 10.95 213 ILE A C 1
ATOM 1373 O O . ILE A 1 213 ? 27.629 -4.975 -25.116 1.00 11.47 213 ILE A O 1
ATOM 1378 N N . PHE A 1 214 ? 26.801 -3.313 -26.462 1.00 10.04 214 PHE A N 1
ATOM 1379 C CA . PHE A 1 214 ? 25.432 -3.848 -26.498 1.00 9.77 214 PHE A CA 1
ATOM 1380 C C . PHE A 1 214 ? 25.204 -4.501 -27.864 1.00 10.63 214 PHE A C 1
ATOM 1381 O O . PHE A 1 214 ? 25.380 -3.815 -28.918 1.00 12.91 214 PHE A O 1
ATOM 1389 N N . PHE A 1 215 ? 24.802 -5.769 -27.833 1.00 10.76 215 PHE A N 1
ATOM 1390 C CA . PHE A 1 215 ? 24.590 -6.493 -29.105 1.00 10.44 215 PHE A CA 1
ATOM 1391 C C . PHE A 1 215 ? 23.372 -7.387 -28.906 1.00 10.25 215 PHE A C 1
ATOM 1392 O O . PHE A 1 215 ? 23.196 -7.987 -27.857 1.00 11.55 215 PHE A O 1
ATOM 1400 N N . CYS A 1 216 ? 22.580 -7.486 -29.958 1.00 11.48 216 CYS A N 1
ATOM 1401 C CA A CYS A 1 216 ? 21.352 -8.285 -29.890 0.80 11.64 216 CYS A CA 1
ATOM 1402 C CA B CYS A 1 216 ? 21.300 -8.204 -29.949 0.20 11.74 216 CYS A CA 1
ATOM 1403 C C . CYS A 1 216 ? 21.321 -9.314 -31.010 1.00 11.57 216 CYS A C 1
ATOM 1404 O O . CYS A 1 216 ? 21.713 -9.029 -32.180 1.00 12.57 216 CYS A O 1
ATOM 1409 N N . SER A 1 217 ? 20.846 -10.521 -30.684 1.00 11.37 217 SER A N 1
ATOM 1410 C CA . SER A 1 217 ? 20.716 -11.543 -31.720 1.00 11.17 217 SER A CA 1
ATOM 1411 C C . SER A 1 217 ? 19.583 -12.491 -31.323 1.00 11.78 217 SER A C 1
ATOM 1412 O O . SER A 1 217 ? 19.688 -13.153 -30.302 1.00 13.37 217 SER A O 1
ATOM 1415 N N . PRO A 1 218 ? 18.523 -12.554 -32.132 1.00 10.47 218 PRO A N 1
ATOM 1416 C CA . PRO A 1 218 ? 18.310 -11.820 -33.379 1.00 11.70 218 PRO A CA 1
ATOM 1417 C C . PRO A 1 218 ? 18.182 -10.309 -33.098 1.00 11.70 218 PRO A C 1
ATOM 1418 O O . PRO A 1 218 ? 17.626 -9.917 -32.082 1.00 12.79 218 PRO A O 1
ATOM 1422 N N . ASN A 1 219 ? 18.692 -9.491 -34.022 1.00 10.12 219 ASN A N 1
ATOM 1423 C CA . ASN A 1 219 ? 18.624 -8.071 -33.803 1.00 10.35 219 ASN A CA 1
ATOM 1424 C C . ASN A 1 219 ? 17.208 -7.630 -34.090 1.00 9.46 219 ASN A C 1
ATOM 1425 O O . ASN A 1 219 ? 16.547 -8.113 -35.034 1.00 10.83 219 ASN A O 1
ATOM 1430 N N . ASN A 1 220 ? 16.757 -6.689 -33.284 1.00 9.63 220 ASN A N 1
ATOM 1431 C CA . ASN A 1 220 ? 15.531 -5.913 -33.541 1.00 10.41 220 ASN A CA 1
ATOM 1432 C C . ASN A 1 220 ? 16.101 -4.558 -33.909 1.00 11.34 220 ASN A C 1
ATOM 1433 O O . ASN A 1 220 ? 16.735 -3.925 -33.079 1.00 12.14 220 ASN A O 1
ATOM 1438 N N . PRO A 1 221 ? 15.933 -4.109 -35.196 1.00 10.66 221 PRO A N 1
ATOM 1439 C CA . PRO A 1 221 ? 14.849 -4.445 -36.096 1.00 10.82 221 PRO A CA 1
ATOM 1440 C C . PRO A 1 221 ? 15.253 -5.270 -37.317 1.00 9.88 221 PRO A C 1
ATOM 1441 O O . PRO A 1 221 ? 14.378 -5.576 -38.119 1.00 11.80 221 PRO A O 1
ATOM 1445 N N . THR A 1 222 ? 16.533 -5.567 -37.483 1.00 10.09 222 THR A N 1
ATOM 1446 C CA . THR A 1 222 ? 16.942 -6.158 -38.790 1.00 11.26 222 THR A CA 1
ATOM 1447 C C . THR A 1 222 ? 16.509 -7.635 -38.919 1.00 10.97 222 THR A C 1
ATOM 1448 O O . THR A 1 222 ? 16.398 -8.154 -40.047 1.00 13.54 222 THR A O 1
ATOM 1452 N N . GLY A 1 223 ? 16.379 -8.336 -37.780 1.00 11.24 223 GLY A N 1
ATOM 1453 C CA . GLY A 1 223 ? 16.006 -9.727 -37.827 1.00 12.39 223 GLY A CA 1
ATOM 1454 C C . GLY A 1 223 ? 17.229 -10.632 -37.903 1.00 11.23 223 GLY A C 1
ATOM 1455 O O . GLY A 1 223 ? 17.125 -11.847 -37.889 1.00 16.15 223 GLY A O 1
ATOM 1456 N N . ALA A 1 224 ? 18.417 -10.035 -37.994 1.00 12.17 224 ALA A N 1
ATOM 1457 C CA . ALA A 1 224 ? 19.599 -10.844 -38.241 1.00 12.42 224 ALA A CA 1
ATOM 1458 C C . ALA A 1 224 ? 19.975 -11.647 -37.012 1.00 12.40 224 ALA A C 1
ATOM 1459 O O . ALA A 1 224 ? 20.155 -11.067 -35.933 1.00 12.19 224 ALA A O 1
ATOM 1461 N N . ALA A 1 225 ? 20.179 -12.940 -37.215 1.00 12.74 225 ALA A N 1
ATOM 1462 C CA . ALA A 1 225 ? 20.660 -13.856 -36.173 1.00 13.00 225 ALA A CA 1
ATOM 1463 C C . ALA A 1 225 ? 22.120 -14.104 -36.491 1.00 12.72 225 ALA A C 1
ATOM 1464 O O . ALA A 1 225 ? 22.436 -14.670 -37.546 1.00 15.06 225 ALA A O 1
ATOM 1466 N N . ALA A 1 226 ? 23.009 -13.637 -35.610 1.00 12.86 226 ALA A N 1
ATOM 1467 C CA . ALA A 1 226 ? 24.457 -13.831 -35.817 1.00 13.78 226 ALA A CA 1
ATOM 1468 C C . ALA A 1 226 ? 24.848 -15.322 -35.843 1.00 13.22 226 ALA A C 1
ATOM 1469 O O . ALA A 1 226 ? 24.309 -16.159 -35.089 1.00 13.66 226 ALA A O 1
ATOM 1471 N N . THR A 1 227 ? 25.771 -15.665 -36.730 1.00 14.02 227 THR A N 1
ATOM 1472 C CA . THR A 1 227 ? 26.229 -17.023 -36.816 1.00 14.55 227 THR A CA 1
ATOM 1473 C C . THR A 1 227 ? 27.223 -17.359 -35.706 1.00 14.04 227 THR A C 1
ATOM 1474 O O . THR A 1 227 ? 27.767 -16.484 -35.011 1.00 13.84 227 THR A O 1
ATOM 1478 N N . ARG A 1 228 ? 27.546 -18.625 -35.643 1.00 14.49 228 ARG A N 1
ATOM 1479 C CA . ARG A 1 228 ? 28.447 -19.116 -34.586 1.00 15.70 228 ARG A CA 1
ATOM 1480 C C . ARG A 1 228 ? 29.797 -18.439 -34.832 1.00 14.81 228 ARG A C 1
ATOM 1481 O O . ARG A 1 228 ? 30.461 -17.974 -33.906 1.00 15.25 228 ARG A O 1
ATOM 1489 N N . ALA A 1 229 ? 30.229 -18.381 -36.089 1.00 15.16 229 ALA A N 1
ATOM 1490 C CA . ALA A 1 229 ? 31.527 -17.749 -36.402 1.00 15.76 229 ALA A CA 1
ATOM 1491 C C . ALA A 1 229 ? 31.536 -16.265 -36.072 1.00 15.98 229 ALA A C 1
ATOM 1492 O O . ALA A 1 229 ? 32.525 -15.765 -35.516 1.00 16.89 229 ALA A O 1
ATOM 1494 N N . GLN A 1 230 ? 30.425 -15.575 -36.362 1.00 14.69 230 GLN A N 1
ATOM 1495 C CA . GLN A 1 230 ? 30.355 -14.157 -36.024 1.00 15.04 230 GLN A CA 1
ATOM 1496 C C . GLN A 1 230 ? 30.422 -13.969 -34.506 1.00 14.21 230 GLN A C 1
ATOM 1497 O O . GLN A 1 230 ? 31.089 -13.055 -34.033 1.00 15.48 230 GLN A O 1
ATOM 1503 N N . LEU A 1 231 ? 29.638 -14.742 -33.761 1.00 14.14 231 LEU A N 1
ATOM 1504 C CA . LEU A 1 231 ? 29.615 -14.548 -32.286 1.00 13.48 231 LEU A CA 1
ATOM 1505 C C . LEU A 1 231 ? 30.971 -14.929 -31.675 1.00 13.81 231 LEU A C 1
ATOM 1506 O O . LEU A 1 231 ? 31.397 -14.355 -30.673 1.00 13.73 231 LEU A O 1
ATOM 1511 N N . THR A 1 232 ? 31.660 -15.907 -32.282 1.00 13.27 232 THR A N 1
ATOM 1512 C CA . THR A 1 232 ? 33.010 -16.185 -31.836 1.00 14.64 232 THR A CA 1
ATOM 1513 C C . THR A 1 232 ? 33.921 -14.949 -32.028 1.00 15.64 232 THR A C 1
ATOM 1514 O O . THR A 1 232 ? 34.690 -14.608 -31.129 1.00 15.98 232 THR A O 1
ATOM 1518 N N . GLU A 1 233 ? 33.827 -14.304 -33.191 1.00 14.97 233 GLU A N 1
ATOM 1519 C CA . GLU A 1 233 ? 34.558 -13.063 -33.401 1.00 15.41 233 GLU A CA 1
ATOM 1520 C C . GLU A 1 233 ? 34.144 -11.990 -32.355 1.00 14.64 233 GLU A C 1
ATOM 1521 O O . GLU A 1 233 ? 34.997 -11.287 -31.855 1.00 14.78 233 GLU A O 1
ATOM 1527 N N . LEU A 1 234 ? 32.848 -11.859 -32.055 1.00 14.13 234 LEU A N 1
ATOM 1528 C CA . LEU A 1 234 ? 32.400 -10.821 -31.102 1.00 13.25 234 LEU A CA 1
ATOM 1529 C C . LEU A 1 234 ? 32.978 -11.099 -29.698 1.00 13.96 234 LEU A C 1
ATOM 1530 O O . LEU A 1 234 ? 33.422 -10.159 -29.038 1.00 13.06 234 LEU A O 1
ATOM 1535 N N . VAL A 1 235 ? 32.984 -12.372 -29.298 1.00 11.96 235 VAL A N 1
ATOM 1536 C CA . VAL A 1 235 ? 33.426 -12.729 -27.947 1.00 13.08 235 VAL A CA 1
ATOM 1537 C C . VAL A 1 235 ? 34.947 -12.491 -27.899 1.00 13.30 235 VAL A C 1
ATOM 1538 O O . VAL A 1 235 ? 35.486 -11.913 -26.906 1.00 14.93 235 VAL A O 1
ATOM 1542 N N . ASN A 1 236 ? 35.633 -12.857 -28.999 1.00 14.56 236 ASN A N 1
ATOM 1543 C CA . ASN A 1 236 ? 37.067 -12.651 -29.020 1.00 16.28 236 ASN A CA 1
ATOM 1544 C C . ASN A 1 236 ? 37.423 -11.167 -28.937 1.00 14.39 236 ASN A C 1
ATOM 1545 O O . ASN A 1 236 ? 38.360 -10.798 -28.303 1.00 14.44 236 ASN A O 1
ATOM 1550 N N . PHE A 1 237 ? 36.674 -10.342 -29.647 1.00 13.33 237 PHE A N 1
ATOM 1551 C CA . PHE A 1 237 ? 36.867 -8.887 -29.650 1.00 13.61 237 PHE A CA 1
ATOM 1552 C C . PHE A 1 237 ? 36.617 -8.317 -28.254 1.00 13.90 237 PHE A C 1
ATOM 1553 O O . PHE A 1 237 ? 37.453 -7.534 -27.732 1.00 14.65 237 PHE A O 1
ATOM 1561 N N . ALA A 1 238 ? 35.532 -8.756 -27.611 1.00 13.63 238 ALA A N 1
ATOM 1562 C CA . ALA A 1 238 ? 35.278 -8.291 -26.237 1.00 13.93 238 ALA A CA 1
ATOM 1563 C C . ALA A 1 238 ? 36.399 -8.711 -25.279 1.00 13.69 238 ALA A C 1
ATOM 1564 O O . ALA A 1 238 ? 36.872 -7.922 -24.440 1.00 15.68 238 ALA A O 1
ATOM 1566 N N . ARG A 1 239 ? 36.862 -9.932 -25.409 1.00 13.65 239 ARG A N 1
ATOM 1567 C CA . ARG A 1 239 ? 37.907 -10.439 -24.488 1.00 14.80 239 ARG A CA 1
ATOM 1568 C C . ARG A 1 239 ? 39.228 -9.655 -24.743 1.00 16.14 239 ARG A C 1
ATOM 1569 O O . ARG A 1 239 ? 39.885 -9.251 -23.793 1.00 16.87 239 ARG A O 1
ATOM 1577 N N . LYS A 1 240 ? 39.592 -9.460 -26.012 1.00 16.29 240 LYS A N 1
ATOM 1578 C CA . LYS A 1 240 ? 40.843 -8.760 -26.353 1.00 16.74 240 LYS A CA 1
ATOM 1579 C C . LYS A 1 240 ? 40.781 -7.307 -25.790 1.00 16.30 240 LYS A C 1
ATOM 1580 O O . LYS A 1 240 ? 41.789 -6.753 -25.324 1.00 18.18 240 LYS A O 1
ATOM 1586 N N . ASN A 1 241 ? 39.583 -6.688 -25.934 1.00 14.59 241 ASN A N 1
ATOM 1587 C CA . ASN A 1 241 ? 39.417 -5.289 -25.478 1.00 14.47 241 ASN A CA 1
ATOM 1588 C C . ASN A 1 241 ? 39.110 -5.104 -24.011 1.00 15.00 241 ASN A C 1
ATOM 1589 O O . ASN A 1 241 ? 39.035 -3.957 -23.549 1.00 16.23 241 ASN A O 1
ATOM 1594 N N . GLY A 1 242 ? 38.850 -6.207 -23.301 1.00 14.30 242 GLY A N 1
ATOM 1595 C CA . GLY A 1 242 ? 38.542 -6.108 -21.874 1.00 15.26 242 GLY A CA 1
ATOM 1596 C C . GLY A 1 242 ? 37.162 -5.482 -21.683 1.00 14.18 242 GLY A C 1
ATOM 1597 O O . GLY A 1 242 ? 36.923 -4.793 -20.716 1.00 15.14 242 GLY A O 1
ATOM 1598 N N . SER A 1 243 ? 36.214 -5.746 -22.608 1.00 14.42 243 SER A N 1
ATOM 1599 C CA . SER A 1 243 ? 34.888 -5.096 -22.534 1.00 13.17 243 SER A CA 1
ATOM 1600 C C . SER A 1 243 ? 33.861 -6.052 -21.966 1.00 13.14 243 SER A C 1
ATOM 1601 O O . SER A 1 243 ? 34.018 -7.277 -22.022 1.00 17.17 243 SER A O 1
ATOM 1604 N N . ILE A 1 244 ? 32.831 -5.451 -21.394 1.00 12.11 244 ILE A N 1
ATOM 1605 C CA . ILE A 1 244 ? 31.652 -6.224 -20.987 1.00 11.99 244 ILE A CA 1
ATOM 1606 C C . ILE A 1 244 ? 30.681 -6.202 -22.144 1.00 12.00 244 ILE A C 1
ATOM 1607 O O . ILE A 1 244 ? 30.317 -5.126 -22.679 1.00 13.83 244 ILE A O 1
ATOM 1612 N N . LEU A 1 245 ? 30.204 -7.395 -22.509 1.00 11.93 245 LEU A N 1
ATOM 1613 C CA . LEU A 1 245 ? 29.216 -7.563 -23.613 1.00 9.63 245 LEU A CA 1
ATOM 1614 C C . LEU A 1 245 ? 27.845 -7.793 -22.963 1.00 10.74 245 LEU A C 1
ATOM 1615 O O . LEU A 1 245 ? 27.676 -8.688 -22.161 1.00 12.93 245 LEU A O 1
ATOM 1620 N N . VAL A 1 246 ? 26.934 -6.890 -23.249 1.00 10.31 246 VAL A N 1
ATOM 1621 C CA . VAL A 1 246 ? 25.542 -7.107 -22.831 1.00 10.18 246 VAL A CA 1
ATOM 1622 C C . VAL A 1 246 ? 24.778 -7.577 -24.063 1.00 10.02 246 VAL A C 1
ATOM 1623 O O . VAL A 1 246 ? 24.647 -6.850 -25.082 1.00 10.87 246 VAL A O 1
ATOM 1627 N N . TYR A 1 247 ? 24.306 -8.819 -23.973 1.00 8.96 247 TYR A N 1
ATOM 1628 C CA . TYR A 1 247 ? 23.804 -9.552 -25.121 1.00 8.33 247 TYR A CA 1
ATOM 1629 C C . TYR A 1 247 ? 22.318 -9.789 -24.940 1.00 9.30 247 TYR A C 1
ATOM 1630 O O . TYR A 1 247 ? 21.910 -10.454 -24.027 1.00 9.83 247 TYR A O 1
ATOM 1639 N N . ASP A 1 248 ? 21.540 -9.220 -25.895 1.00 9.29 248 ASP A N 1
ATOM 1640 C CA . ASP A 1 248 ? 20.100 -9.352 -25.845 1.00 10.11 248 ASP A CA 1
ATOM 1641 C C . ASP A 1 248 ? 19.658 -10.505 -26.729 1.00 11.22 248 ASP A C 1
ATOM 1642 O O . ASP A 1 248 ? 19.699 -10.430 -27.962 1.00 13.37 248 ASP A O 1
ATOM 1647 N N . ALA A 1 249 ? 19.132 -11.523 -26.065 1.00 9.95 249 ALA A N 1
ATOM 1648 C CA . ALA A 1 249 ? 18.630 -12.721 -26.738 1.00 9.90 249 ALA A CA 1
ATOM 1649 C C . ALA A 1 249 ? 17.139 -12.813 -26.699 1.00 10.50 249 ALA A C 1
ATOM 1650 O O . ALA A 1 249 ? 16.599 -13.917 -26.843 1.00 12.32 249 ALA A O 1
ATOM 1652 N N . ALA A 1 250 ? 16.474 -11.653 -26.581 1.00 10.55 250 ALA A N 1
ATOM 1653 C CA . ALA A 1 250 ? 14.993 -11.696 -26.456 1.00 11.08 250 ALA A CA 1
ATOM 1654 C C . ALA A 1 250 ? 14.279 -12.550 -27.520 1.00 10.64 250 ALA A C 1
ATOM 1655 O O . ALA A 1 250 ? 13.357 -13.287 -27.175 1.00 14.64 250 ALA A O 1
ATOM 1657 N N . TYR A 1 251 ? 14.703 -12.419 -28.794 1.00 9.30 251 TYR A N 1
ATOM 1658 C CA . TYR A 1 251 ? 14.039 -13.122 -29.867 1.00 9.31 251 TYR A CA 1
ATOM 1659 C C . TYR A 1 251 ? 14.630 -14.490 -30.211 1.00 8.43 251 TYR A C 1
ATOM 1660 O O . TYR A 1 251 ? 14.283 -15.060 -31.265 1.00 10.03 251 TYR A O 1
ATOM 1669 N N . ALA A 1 252 ? 15.527 -15.002 -29.374 1.00 9.81 252 ALA A N 1
ATOM 1670 C CA . ALA A 1 252 ? 16.226 -16.261 -29.732 1.00 10.78 252 ALA A CA 1
ATOM 1671 C C . ALA A 1 252 ? 15.291 -17.463 -29.843 1.00 11.83 252 ALA A C 1
ATOM 1672 O O . ALA A 1 252 ? 15.624 -18.417 -30.553 1.00 13.48 252 ALA A O 1
ATOM 1674 N N . LEU A 1 253 ? 14.107 -17.395 -29.187 1.00 12.46 253 LEU A N 1
ATOM 1675 C CA . LEU A 1 253 ? 13.119 -18.468 -29.372 1.00 12.77 253 LEU A CA 1
ATOM 1676 C C . LEU A 1 253 ? 12.761 -18.656 -30.845 1.00 10.18 253 LEU A C 1
ATOM 1677 O O . LEU A 1 253 ? 12.280 -19.759 -31.228 1.00 13.55 253 LEU A O 1
ATOM 1682 N N . TYR A 1 254 ? 12.918 -17.593 -31.665 1.00 9.84 254 TYR A N 1
ATOM 1683 C CA . TYR A 1 254 ? 12.498 -17.626 -33.066 1.00 10.72 254 TYR A CA 1
ATOM 1684 C C . TYR A 1 254 ? 13.553 -18.051 -34.011 1.00 11.30 254 TYR A C 1
ATOM 1685 O O . TYR A 1 254 ? 13.276 -18.173 -35.233 1.00 12.42 254 TYR A O 1
ATOM 1694 N N . ILE A 1 255 ? 14.764 -18.302 -33.493 1.00 12.84 255 ILE A N 1
ATOM 1695 C CA . ILE A 1 255 ? 15.847 -18.778 -34.407 1.00 13.50 255 ILE A CA 1
ATOM 1696 C C . ILE A 1 255 ? 15.574 -20.215 -34.895 1.00 15.26 255 ILE A C 1
ATOM 1697 O O . ILE A 1 255 ? 15.270 -21.108 -34.051 1.00 15.79 255 ILE A O 1
ATOM 1702 N N . SER A 1 256 ? 15.633 -20.399 -36.227 1.00 17.48 256 SER A N 1
ATOM 1703 C CA A SER A 1 256 ? 15.507 -21.678 -36.965 0.60 18.82 256 SER A CA 1
ATOM 1704 C CA B SER A 1 256 ? 15.561 -21.768 -36.728 0.40 17.67 256 SER A CA 1
ATOM 1705 C C . SER A 1 256 ? 16.863 -22.189 -37.428 1.00 18.22 256 SER A C 1
ATOM 1706 O O . SER A 1 256 ? 17.049 -23.350 -37.618 1.00 21.84 256 SER A O 1
ATOM 1711 N N . ASN A 1 257 ? 17.782 -21.289 -37.723 1.00 17.10 257 ASN A N 1
ATOM 1712 C CA . ASN A 1 257 ? 19.031 -21.749 -38.347 1.00 17.97 257 ASN A CA 1
ATOM 1713 C C . ASN A 1 257 ? 19.942 -22.362 -37.308 1.00 18.33 257 ASN A C 1
ATOM 1714 O O . ASN A 1 257 ? 20.292 -21.694 -36.353 1.00 17.07 257 ASN A O 1
ATOM 1719 N N . PRO A 1 258 ? 20.342 -23.633 -37.483 1.00 19.40 258 PRO A N 1
ATOM 1720 C CA . PRO A 1 258 ? 21.197 -24.289 -36.474 1.00 21.19 258 PRO A CA 1
ATOM 1721 C C . PRO A 1 258 ? 22.598 -23.699 -36.332 1.00 20.35 258 PRO A C 1
ATOM 1722 O O . PRO A 1 258 ? 23.274 -23.934 -35.321 1.00 23.73 258 PRO A O 1
ATOM 1726 N N . ASP A 1 259 ? 23.026 -22.894 -37.292 1.00 18.31 259 ASP A N 1
ATOM 1727 C CA . ASP A 1 259 ? 24.334 -22.183 -37.263 1.00 19.60 259 ASP A CA 1
ATOM 1728 C C . ASP A 1 259 ? 24.280 -20.923 -36.449 1.00 18.05 259 ASP A C 1
ATOM 1729 O O . ASP A 1 259 ? 25.295 -20.272 -36.314 1.00 19.02 259 ASP A O 1
ATOM 1734 N N . CYS A 1 260 ? 23.101 -20.553 -35.915 1.00 15.29 260 CYS A N 1
ATOM 1735 C CA . CYS A 1 260 ? 22.934 -19.263 -35.188 1.00 14.47 260 CYS A CA 1
ATOM 1736 C C . CYS A 1 260 ? 22.633 -19.543 -33.721 1.00 15.29 260 CYS A C 1
ATOM 1737 O O . CYS A 1 260 ? 21.570 -20.024 -33.408 1.00 14.58 260 CYS A O 1
ATOM 1740 N N . PRO A 1 261 ? 23.606 -19.335 -32.841 1.00 13.10 261 PRO A N 1
ATOM 1741 C CA . PRO A 1 261 ? 23.377 -19.676 -31.407 1.00 13.58 261 PRO A CA 1
ATOM 1742 C C . PRO A 1 261 ? 22.167 -18.944 -30.791 1.00 12.19 261 PRO A C 1
ATOM 1743 O O . PRO A 1 261 ? 21.922 -17.762 -31.099 1.00 13.08 261 PRO A O 1
ATOM 1747 N N . LYS A 1 262 ? 21.481 -19.636 -29.892 1.00 12.69 262 LYS A N 1
ATOM 1748 C CA . LYS A 1 262 ? 20.326 -19.006 -29.198 1.00 10.87 262 LYS A CA 1
ATOM 1749 C C . LYS A 1 262 ? 20.798 -18.314 -27.910 1.00 11.75 262 LYS A C 1
ATOM 1750 O O . LYS A 1 262 ? 19.998 -17.632 -27.298 1.00 12.94 262 LYS A O 1
ATOM 1756 N N . THR A 1 263 ? 22.051 -18.548 -27.497 1.00 11.93 263 THR A N 1
ATOM 1757 C CA . THR A 1 263 ? 22.616 -17.810 -26.381 1.00 10.93 263 THR A CA 1
ATOM 1758 C C . THR A 1 263 ? 24.079 -17.603 -26.650 1.00 10.95 263 THR A C 1
ATOM 1759 O O . THR A 1 263 ? 24.739 -18.456 -27.217 1.00 11.87 263 THR A O 1
ATOM 1763 N N . ILE A 1 264 ? 24.558 -16.429 -26.243 1.00 9.64 264 ILE A N 1
ATOM 1764 C CA . ILE A 1 264 ? 25.990 -16.152 -26.313 1.00 11.25 264 ILE A CA 1
ATOM 1765 C C . ILE A 1 264 ? 26.852 -17.190 -25.577 1.00 11.78 264 ILE A C 1
ATOM 1766 O O . ILE A 1 264 ? 28.011 -17.326 -25.910 1.00 12.30 264 ILE A O 1
ATOM 1771 N N . TYR A 1 265 ? 26.280 -17.847 -24.560 1.00 12.02 265 TYR A N 1
ATOM 1772 C CA . TYR A 1 265 ? 27.066 -18.800 -23.777 1.00 12.33 265 TYR A CA 1
ATOM 1773 C C . TYR A 1 265 ? 27.360 -20.097 -24.511 1.00 12.83 265 TYR A C 1
ATOM 1774 O O . TYR A 1 265 ? 28.098 -20.913 -23.973 1.00 14.86 265 TYR A O 1
ATOM 1783 N N . GLU A 1 266 ? 26.816 -20.256 -25.739 1.00 13.00 266 GLU A N 1
ATOM 1784 C CA . GLU A 1 266 ? 27.289 -21.338 -26.615 1.00 15.18 266 GLU A CA 1
ATOM 1785 C C . GLU A 1 266 ? 28.731 -21.104 -27.078 1.00 14.72 266 GLU A C 1
ATOM 1786 O O . GLU A 1 266 ? 29.395 -22.033 -27.588 1.00 15.84 266 GLU A O 1
ATOM 1792 N N . ILE A 1 267 ? 29.210 -19.888 -26.953 1.00 14.01 267 ILE A N 1
ATOM 1793 C CA . ILE A 1 267 ? 30.568 -19.583 -27.397 1.00 13.86 267 ILE A CA 1
ATOM 1794 C C . ILE A 1 267 ? 31.518 -19.738 -26.238 1.00 16.17 267 ILE A C 1
ATOM 1795 O O . ILE A 1 267 ? 31.386 -19.088 -25.212 1.00 16.25 267 ILE A O 1
ATOM 1800 N N . PRO A 1 268 ? 32.508 -20.660 -26.365 1.00 17.29 268 PRO A N 1
ATOM 1801 C CA . PRO A 1 268 ? 33.517 -20.843 -25.298 1.00 19.90 268 PRO A CA 1
ATOM 1802 C C . PRO A 1 268 ? 34.182 -19.526 -24.909 1.00 19.39 268 PRO A C 1
ATOM 1803 O O . PRO A 1 268 ? 34.542 -18.729 -25.804 1.00 20.96 268 PRO A O 1
ATOM 1807 N N . GLY A 1 269 ? 34.184 -19.233 -23.598 1.00 20.53 269 GLY A N 1
ATOM 1808 C CA . GLY A 1 269 ? 34.845 -17.989 -23.124 1.00 19.03 269 GLY A CA 1
ATOM 1809 C C . GLY A 1 269 ? 33.887 -16.803 -22.908 1.00 18.41 269 GLY A C 1
ATOM 1810 O O . GLY A 1 269 ? 34.262 -15.751 -22.339 1.00 18.83 269 GLY A O 1
ATOM 1811 N N . ALA A 1 270 ? 32.626 -16.943 -23.358 1.00 16.14 270 ALA A N 1
ATOM 1812 C CA . ALA A 1 270 ? 31.683 -15.853 -23.209 1.00 14.87 270 ALA A CA 1
ATOM 1813 C C . ALA A 1 270 ? 31.321 -15.597 -21.748 1.00 14.45 270 ALA A C 1
ATOM 1814 O O . ALA A 1 270 ? 30.912 -14.508 -21.413 1.00 14.13 270 ALA A O 1
ATOM 1816 N N . ASP A 1 271 ? 31.438 -16.621 -20.890 1.00 13.40 271 ASP A N 1
ATOM 1817 C CA . ASP A 1 271 ? 31.158 -16.426 -19.478 1.00 16.10 271 ASP A CA 1
ATOM 1818 C C . ASP A 1 271 ? 32.070 -15.422 -18.791 1.00 16.00 271 ASP A C 1
ATOM 1819 O O . ASP A 1 271 ? 31.695 -14.899 -17.744 1.00 16.55 271 ASP A O 1
ATOM 1824 N N . GLU A 1 272 ? 33.229 -15.129 -19.368 1.00 14.72 272 GLU A N 1
ATOM 1825 C CA . GLU A 1 272 ? 34.132 -14.185 -18.785 1.00 16.44 272 GLU A CA 1
ATOM 1826 C C . GLU A 1 272 ? 33.859 -12.740 -19.204 1.00 15.60 272 GLU A C 1
ATOM 1827 O O . GLU A 1 272 ? 34.461 -11.831 -18.639 1.00 16.84 272 GLU A O 1
ATOM 1833 N N . VAL A 1 273 ? 32.942 -12.498 -20.151 1.00 12.88 273 VAL A N 1
ATOM 1834 C CA . VAL A 1 273 ? 32.672 -11.152 -20.626 1.00 13.08 273 VAL A CA 1
ATOM 1835 C C . VAL A 1 273 ? 31.222 -10.794 -20.762 1.00 11.93 273 VAL A C 1
ATOM 1836 O O . VAL A 1 273 ? 30.945 -9.584 -20.847 1.00 14.60 273 VAL A O 1
ATOM 1840 N N . ALA A 1 274 ? 30.326 -11.780 -20.759 1.00 11.16 274 ALA A N 1
ATOM 1841 C CA . ALA A 1 274 ? 28.949 -11.459 -21.174 1.00 10.08 274 ALA A CA 1
ATOM 1842 C C . ALA A 1 274 ? 27.885 -11.594 -20.102 1.00 10.55 274 ALA A C 1
ATOM 1843 O O . ALA A 1 274 ? 27.816 -12.572 -19.339 1.00 12.15 274 ALA A O 1
ATOM 1845 N N . ILE A 1 275 ? 26.981 -10.591 -20.164 1.00 9.90 275 ILE A N 1
ATOM 1846 C CA . ILE A 1 275 ? 25.696 -10.650 -19.432 1.00 10.50 275 ILE A CA 1
ATOM 1847 C C . ILE A 1 275 ? 24.633 -10.854 -20.520 1.00 10.00 275 ILE A C 1
ATOM 1848 O O . ILE A 1 275 ? 24.626 -10.107 -21.546 1.00 13.24 275 ILE A O 1
ATOM 1853 N N . GLU A 1 276 ? 23.679 -11.751 -20.277 1.00 9.62 276 GLU A N 1
ATOM 1854 C CA . GLU A 1 276 ? 22.609 -11.927 -21.269 1.00 10.81 276 GLU A CA 1
ATOM 1855 C C . GLU A 1 276 ? 21.278 -11.464 -20.697 1.00 9.90 276 GLU A C 1
ATOM 1856 O O . GLU A 1 276 ? 20.995 -11.663 -19.507 1.00 10.73 276 GLU A O 1
ATOM 1862 N N . THR A 1 277 ? 20.458 -10.803 -21.532 1.00 9.80 277 THR A N 1
ATOM 1863 C CA . THR A 1 277 ? 19.097 -10.416 -21.119 1.00 11.63 277 THR A CA 1
ATOM 1864 C C . THR A 1 277 ? 18.151 -11.150 -22.040 1.00 10.89 277 THR A C 1
ATOM 1865 O O . THR A 1 277 ? 18.350 -11.200 -23.294 1.00 11.43 277 THR A O 1
ATOM 1869 N N . CYS A 1 278 ? 17.065 -11.621 -21.446 1.00 10.02 278 CYS A N 1
ATOM 1870 C CA . CYS A 1 278 ? 16.033 -12.359 -22.170 1.00 11.54 278 CYS A CA 1
ATOM 1871 C C . CYS A 1 278 ? 14.630 -11.906 -21.696 1.00 12.11 278 CYS A C 1
ATOM 1872 O O . CYS A 1 278 ? 14.462 -11.408 -20.628 1.00 13.57 278 CYS A O 1
ATOM 1875 N N . SER A 1 279 ? 13.605 -12.141 -22.521 1.00 14.46 279 SER A N 1
ATOM 1876 C CA . SER A 1 279 ? 12.231 -11.637 -22.228 1.00 14.76 279 SER A CA 1
ATOM 1877 C C . SER A 1 279 ? 11.238 -12.757 -22.534 1.00 14.72 279 SER A C 1
ATOM 1878 O O . SER A 1 279 ? 11.335 -13.381 -23.615 1.00 16.51 279 SER A O 1
ATOM 1881 N N . PHE A 1 280 ? 10.274 -12.984 -21.641 1.00 12.99 280 PHE A N 1
ATOM 1882 C CA . PHE A 1 280 ? 9.108 -13.775 -21.965 1.00 13.86 280 PHE A CA 1
ATOM 1883 C C . PHE A 1 280 ? 7.911 -12.809 -21.909 1.00 11.78 280 PHE A C 1
ATOM 1884 O O . PHE A 1 280 ? 6.730 -13.232 -21.782 1.00 13.68 280 PHE A O 1
ATOM 1892 N N . SER A 1 281 ? 8.135 -11.536 -22.204 1.00 9.87 281 SER A N 1
ATOM 1893 C CA . SER A 1 281 ? 7.048 -10.563 -22.098 1.00 8.04 281 SER A CA 1
ATOM 1894 C C . SER A 1 281 ? 6.309 -10.439 -23.416 1.00 9.18 281 SER A C 1
ATOM 1895 O O . SER A 1 281 ? 6.559 -11.151 -24.424 1.00 9.35 281 SER A O 1
ATOM 1898 N N . LYS A 1 282 ? 5.313 -9.555 -23.391 1.00 8.69 282 LYS A N 1
ATOM 1899 C CA . LYS A 1 282 ? 4.609 -9.216 -24.648 1.00 9.15 282 LYS A CA 1
ATOM 1900 C C . LYS A 1 282 ? 5.607 -8.829 -25.769 1.00 8.31 282 LYS A C 1
ATOM 1901 O O . LYS A 1 282 ? 5.386 -9.228 -26.917 1.00 9.59 282 LYS A O 1
ATOM 1907 N N . TYR A 1 283 ? 6.700 -8.159 -25.405 1.00 9.15 283 TYR A N 1
ATOM 1908 C CA . TYR A 1 283 ? 7.769 -7.843 -26.384 1.00 9.18 283 TYR A CA 1
ATOM 1909 C C . TYR A 1 283 ? 8.210 -9.087 -27.192 1.00 9.52 283 TYR A C 1
ATOM 1910 O O . TYR A 1 283 ? 8.458 -8.957 -28.406 1.00 10.62 283 TYR A O 1
ATOM 1919 N N . ALA A 1 284 ? 8.302 -10.251 -26.522 1.00 9.68 284 ALA A N 1
ATOM 1920 C CA . ALA A 1 284 ? 8.742 -11.505 -27.168 1.00 9.08 284 ALA A CA 1
ATOM 1921 C C . ALA A 1 284 ? 7.572 -12.311 -27.731 1.00 9.72 284 ALA A C 1
ATOM 1922 O O . ALA A 1 284 ? 7.834 -13.390 -28.239 1.00 11.00 284 ALA A O 1
ATOM 1924 N N . GLY A 1 285 ? 6.325 -11.809 -27.603 1.00 8.66 285 GLY A N 1
ATOM 1925 C CA . GLY A 1 285 ? 5.190 -12.454 -28.219 1.00 9.28 285 GLY A CA 1
ATOM 1926 C C . GLY A 1 285 ? 4.131 -12.920 -27.278 1.00 9.87 285 GLY A C 1
ATOM 1927 O O . GLY A 1 285 ? 3.138 -13.467 -27.759 1.00 11.74 285 GLY A O 1
ATOM 1928 N N . PHE A 1 286 ? 4.318 -12.727 -25.941 1.00 8.45 286 PHE A N 1
ATOM 1929 C CA . PHE A 1 286 ? 3.425 -13.378 -24.921 1.00 9.40 286 PHE A CA 1
ATOM 1930 C C . PHE A 1 286 ? 2.448 -12.341 -24.339 1.00 8.80 286 PHE A C 1
ATOM 1931 O O . PHE A 1 286 ? 2.817 -11.526 -23.469 1.00 9.73 286 PHE A O 1
ATOM 1939 N N . THR A 1 287 ? 1.184 -12.417 -24.804 1.00 9.02 287 THR A N 1
ATOM 1940 C CA . THR A 1 287 ? 0.167 -11.470 -24.346 1.00 7.07 287 THR A CA 1
ATOM 1941 C C . THR A 1 287 ? 0.064 -11.516 -22.832 1.00 8.66 287 THR A C 1
ATOM 1942 O O . THR A 1 287 ? -0.155 -12.593 -22.233 1.00 8.64 287 THR A O 1
ATOM 1946 N N . GLY A 1 288 ? 0.065 -10.321 -22.257 1.00 8.32 288 GLY A N 1
ATOM 1947 C CA . GLY A 1 288 ? -0.229 -10.166 -20.812 1.00 8.65 288 GLY A CA 1
ATOM 1948 C C . GLY A 1 288 ? 1.006 -10.286 -19.910 1.00 8.09 288 GLY A C 1
ATOM 1949 O O . GLY A 1 288 ? 0.924 -9.955 -18.735 1.00 10.77 288 GLY A O 1
ATOM 1950 N N . VAL A 1 289 ? 2.111 -10.796 -20.446 1.00 8.41 289 VAL A N 1
ATOM 1951 C CA . VAL A 1 289 ? 3.183 -11.211 -19.557 1.00 7.78 289 VAL A CA 1
ATOM 1952 C C . VAL A 1 289 ? 4.215 -10.045 -19.461 1.00 7.48 289 VAL A C 1
ATOM 1953 O O . VAL A 1 289 ? 4.521 -9.328 -20.441 1.00 8.81 289 VAL A O 1
ATOM 1957 N N . ARG A 1 290 ? 4.698 -9.856 -18.223 1.00 7.89 290 ARG A N 1
ATOM 1958 C CA . ARG A 1 290 ? 5.815 -8.941 -17.907 1.00 8.53 290 ARG A CA 1
ATOM 1959 C C . ARG A 1 290 ? 6.791 -9.798 -17.116 1.00 7.49 290 ARG A C 1
ATOM 1960 O O . ARG A 1 290 ? 6.622 -9.986 -15.921 1.00 8.15 290 ARG A O 1
ATOM 1968 N N . LEU A 1 291 ? 7.784 -10.329 -17.829 1.00 7.84 291 LEU A N 1
ATOM 1969 C CA . LEU A 1 291 ? 8.687 -11.320 -17.241 1.00 8.88 291 LEU A CA 1
ATOM 1970 C C . LEU A 1 291 ? 9.922 -11.360 -18.094 1.00 9.25 291 LEU A C 1
ATOM 1971 O O . LEU A 1 291 ? 9.844 -11.371 -19.309 1.00 11.35 291 LEU A O 1
ATOM 1976 N N . GLY A 1 292 ? 11.096 -11.390 -17.452 1.00 8.96 292 GLY A N 1
ATOM 1977 C CA . GLY A 1 292 ? 12.347 -11.575 -18.161 1.00 9.69 292 GLY A CA 1
ATOM 1978 C C . GLY A 1 292 ? 13.368 -12.125 -17.203 1.00 9.22 292 GLY A C 1
ATOM 1979 O O . GLY A 1 292 ? 13.044 -12.480 -16.058 1.00 8.65 292 GLY A O 1
ATOM 1980 N N . TRP A 1 293 ? 14.577 -12.291 -17.711 1.00 8.44 293 TRP A N 1
ATOM 1981 C CA . TRP A 1 293 ? 15.703 -12.641 -16.795 1.00 8.44 293 TRP A CA 1
ATOM 1982 C C . TRP A 1 293 ? 16.979 -12.099 -17.395 1.00 8.64 293 TRP A C 1
ATOM 1983 O O . TRP A 1 293 ? 17.071 -11.811 -18.588 1.00 8.90 293 TRP A O 1
ATOM 1994 N N . THR A 1 294 ? 17.932 -12.051 -16.513 1.00 8.61 294 THR A N 1
ATOM 1995 C CA A THR A 1 294 ? 19.317 -11.748 -16.856 0.70 7.85 294 THR A CA 1
ATOM 1996 C CA B THR A 1 294 ? 19.299 -11.724 -16.833 0.30 8.61 294 THR A CA 1
ATOM 1997 C C . THR A 1 294 ? 20.186 -12.914 -16.375 1.00 10.20 294 THR A C 1
ATOM 1998 O O . THR A 1 294 ? 19.829 -13.638 -15.418 1.00 10.86 294 THR A O 1
ATOM 2005 N N . VAL A 1 295 ? 21.294 -13.108 -17.091 1.00 9.77 295 VAL A N 1
ATOM 2006 C CA . VAL A 1 295 ? 22.341 -14.033 -16.647 1.00 8.87 295 VAL A CA 1
ATOM 2007 C C . VAL A 1 295 ? 23.551 -13.200 -16.341 1.00 8.97 295 VAL A C 1
ATOM 2008 O O . VAL A 1 295 ? 24.059 -12.485 -17.247 1.00 9.57 295 VAL A O 1
ATOM 2012 N N . VAL A 1 296 ? 24.056 -13.345 -15.116 1.00 9.25 296 VAL A N 1
ATOM 2013 C CA . VAL A 1 296 ? 25.353 -12.720 -14.784 1.00 10.36 296 VAL A CA 1
ATOM 2014 C C . VAL A 1 296 ? 26.238 -13.865 -14.279 1.00 9.83 296 VAL A C 1
ATOM 2015 O O . VAL A 1 296 ? 26.125 -14.332 -13.131 1.00 11.57 296 VAL A O 1
ATOM 2019 N N . PRO A 1 297 ? 27.171 -14.301 -15.119 1.00 10.62 297 PRO A N 1
ATOM 2020 C CA . PRO A 1 297 ? 28.003 -15.430 -14.656 1.00 11.15 297 PRO A CA 1
ATOM 2021 C C . PRO A 1 297 ? 28.825 -15.068 -13.426 1.00 12.49 297 PRO A C 1
ATOM 2022 O O . PRO A 1 297 ? 29.304 -13.921 -13.314 1.00 12.89 297 PRO A O 1
ATOM 2026 N N . LYS A 1 298 ? 29.053 -16.075 -12.568 1.00 12.59 298 LYS A N 1
ATOM 2027 C CA . LYS A 1 298 ? 29.978 -15.878 -11.446 1.00 15.67 298 LYS A CA 1
ATOM 2028 C C . LYS A 1 298 ? 31.404 -15.533 -11.911 1.00 15.80 298 LYS A C 1
ATOM 2029 O O . LYS A 1 298 ? 32.153 -14.916 -11.155 1.00 17.47 298 LYS A O 1
ATOM 2034 N N . ALA A 1 299 ? 31.757 -15.947 -13.144 1.00 14.09 299 ALA A N 1
ATOM 2035 C CA . ALA A 1 299 ? 33.094 -15.755 -13.693 1.00 14.68 299 ALA A CA 1
ATOM 2036 C C . ALA A 1 299 ? 33.397 -14.278 -13.995 1.00 14.95 299 ALA A C 1
ATOM 2037 O O . ALA A 1 299 ? 34.531 -13.912 -14.194 1.00 17.13 299 ALA A O 1
ATOM 2039 N N . LEU A 1 300 ? 32.348 -13.459 -14.201 1.00 12.75 300 LEU A N 1
ATOM 2040 C CA . LEU A 1 300 ? 32.529 -12.111 -14.732 1.00 13.10 300 LEU A CA 1
ATOM 2041 C C . LEU A 1 300 ? 33.007 -11.166 -13.608 1.00 13.63 300 LEU A C 1
ATOM 2042 O O . LEU A 1 300 ? 32.317 -10.955 -12.627 1.00 13.09 300 LEU A O 1
ATOM 2047 N N . LYS A 1 301 ? 34.198 -10.612 -13.767 1.00 13.33 301 LYS A N 1
ATOM 2048 C CA . LYS A 1 301 ? 34.812 -9.802 -12.710 1.00 13.50 301 LYS A CA 1
ATOM 2049 C C . LYS A 1 301 ? 35.321 -8.478 -13.265 1.00 12.93 301 LYS A C 1
ATOM 2050 O O . LYS A 1 301 ? 35.832 -8.441 -14.383 1.00 14.20 301 LYS A O 1
ATOM 2056 N N . TYR A 1 302 ? 35.079 -7.380 -12.529 1.00 11.16 302 TYR A N 1
ATOM 2057 C CA . TYR A 1 302 ? 35.650 -6.070 -12.904 1.00 11.26 302 TYR A CA 1
ATOM 2058 C C . TYR A 1 302 ? 37.178 -6.117 -12.814 1.00 12.14 302 TYR A C 1
ATOM 2059 O O . TYR A 1 302 ? 37.747 -7.074 -12.297 1.00 12.23 302 TYR A O 1
ATOM 2068 N N . ALA A 1 303 ? 37.803 -5.047 -13.301 1.00 13.28 303 ALA A N 1
ATOM 2069 C CA . ALA A 1 303 ? 39.248 -4.989 -13.487 1.00 12.72 303 ALA A CA 1
ATOM 2070 C C . ALA A 1 303 ? 40.002 -5.381 -12.213 1.00 12.22 303 ALA A C 1
ATOM 2071 O O . ALA A 1 303 ? 40.993 -6.114 -12.266 1.00 13.45 303 ALA A O 1
ATOM 2073 N N . ASN A 1 304 ? 39.571 -4.895 -11.061 1.00 11.67 304 ASN A N 1
ATOM 2074 C CA . ASN A 1 304 ? 40.341 -5.230 -9.819 1.00 12.96 304 ASN A CA 1
ATOM 2075 C C . ASN A 1 304 ? 39.835 -6.486 -9.079 1.00 13.26 304 ASN A C 1
ATOM 2076 O O . ASN A 1 304 ? 40.303 -6.780 -7.952 1.00 15.50 304 ASN A O 1
ATOM 2081 N N . GLY A 1 305 ? 38.933 -7.258 -9.722 1.00 12.63 305 GLY A N 1
ATOM 2082 C CA . GLY A 1 305 ? 38.564 -8.602 -9.279 1.00 13.89 305 GLY A CA 1
ATOM 2083 C C . GLY A 1 305 ? 37.232 -8.722 -8.665 1.00 12.74 305 GLY A C 1
ATOM 2084 O O . GLY A 1 305 ? 36.827 -9.853 -8.340 1.00 14.50 305 GLY A O 1
ATOM 2085 N N . GLU A 1 306 ? 36.516 -7.585 -8.518 1.00 13.49 306 GLU A N 1
ATOM 2086 C CA . GLU A 1 306 ? 35.223 -7.682 -7.817 1.00 12.57 306 GLU A CA 1
ATOM 2087 C C . GLU A 1 306 ? 34.177 -8.329 -8.752 1.00 11.96 306 GLU A C 1
ATOM 2088 O O . GLU A 1 306 ? 34.078 -7.992 -9.926 1.00 13.80 306 GLU A O 1
ATOM 2094 N N . PRO A 1 307 ? 33.387 -9.262 -8.244 1.00 12.52 307 PRO A N 1
ATOM 2095 C CA . PRO A 1 307 ? 32.391 -9.921 -9.109 1.00 11.66 307 PRO A CA 1
ATOM 2096 C C . PRO A 1 307 ? 31.243 -9.041 -9.508 1.00 10.27 307 PRO A C 1
ATOM 2097 O O . PRO A 1 307 ? 30.592 -8.432 -8.693 1.00 11.48 307 PRO A O 1
ATOM 2101 N N . VAL A 1 308 ? 30.937 -9.051 -10.792 1.00 9.98 308 VAL A N 1
ATOM 2102 C CA . VAL A 1 308 ? 29.833 -8.230 -11.282 1.00 10.99 308 VAL A CA 1
ATOM 2103 C C . VAL A 1 308 ? 28.548 -8.834 -10.676 1.00 10.41 308 VAL A C 1
ATOM 2104 O O . VAL A 1 308 ? 27.618 -8.121 -10.379 1.00 11.43 308 VAL A O 1
ATOM 2108 N N . HIS A 1 309 ? 28.488 -10.168 -10.494 1.00 10.43 309 HIS A N 1
ATOM 2109 C CA . HIS A 1 309 ? 27.261 -10.808 -9.898 1.00 10.96 309 HIS A CA 1
ATOM 2110 C C . HIS A 1 309 ? 26.868 -10.204 -8.534 1.00 9.87 309 HIS A C 1
ATOM 2111 O O . HIS A 1 309 ? 25.662 -10.011 -8.270 1.00 11.19 309 HIS A O 1
ATOM 2118 N N . ALA A 1 310 ? 27.880 -9.816 -7.736 1.00 11.35 310 ALA A N 1
ATOM 2119 C CA . ALA A 1 310 ? 27.551 -9.290 -6.417 1.00 11.40 310 ALA A CA 1
ATOM 2120 C C . ALA A 1 310 ? 26.874 -7.880 -6.581 1.00 11.06 310 ALA A C 1
ATOM 2121 O O . ALA A 1 310 ? 25.960 -7.567 -5.815 1.00 11.75 310 ALA A O 1
ATOM 2123 N N . ASP A 1 311 ? 27.425 -7.019 -7.483 1.00 10.15 311 ASP A N 1
ATOM 2124 C CA . ASP A 1 311 ? 26.791 -5.686 -7.655 1.00 11.66 311 ASP A CA 1
ATOM 2125 C C . ASP A 1 311 ? 25.443 -5.823 -8.310 1.00 10.34 311 ASP A C 1
ATOM 2126 O O . ASP A 1 311 ? 24.521 -5.073 -7.972 1.00 10.58 311 ASP A O 1
ATOM 2131 N N . TRP A 1 312 ? 25.300 -6.796 -9.210 1.00 9.49 312 TRP A N 1
ATOM 2132 C CA . TRP A 1 312 ? 23.968 -6.946 -9.843 1.00 9.06 312 TRP A CA 1
ATOM 2133 C C . TRP A 1 312 ? 22.943 -7.437 -8.794 1.00 9.21 312 TRP A C 1
ATOM 2134 O O . TRP A 1 312 ? 21.780 -6.985 -8.783 1.00 10.92 312 TRP A O 1
ATOM 2145 N N . ASN A 1 313 ? 23.380 -8.349 -7.937 1.00 9.94 313 ASN A N 1
ATOM 2146 C CA . ASN A 1 313 ? 22.480 -8.812 -6.876 1.00 10.10 313 ASN A CA 1
ATOM 2147 C C . ASN A 1 313 ? 22.110 -7.609 -5.954 1.00 10.39 313 ASN A C 1
ATOM 2148 O O . ASN A 1 313 ? 20.951 -7.499 -5.551 1.00 11.16 313 ASN A O 1
ATOM 2153 N N . ARG A 1 314 ? 23.061 -6.706 -5.718 1.00 10.71 314 ARG A N 1
ATOM 2154 C CA . ARG A 1 314 ? 22.745 -5.532 -4.883 1.00 10.00 314 ARG A CA 1
ATOM 2155 C C . ARG A 1 314 ? 21.686 -4.700 -5.611 1.00 10.40 314 ARG A C 1
ATOM 2156 O O . ARG A 1 314 ? 20.729 -4.197 -4.991 1.00 12.00 314 ARG A O 1
ATOM 2164 N N . VAL A 1 315 ? 21.905 -4.470 -6.896 1.00 9.96 315 VAL A N 1
ATOM 2165 C CA . VAL A 1 315 ? 20.862 -3.709 -7.606 1.00 9.74 315 VAL A CA 1
ATOM 2166 C C . VAL A 1 315 ? 19.476 -4.393 -7.557 1.00 9.89 315 VAL A C 1
ATOM 2167 O O . VAL A 1 315 ? 18.455 -3.725 -7.340 1.00 10.98 315 VAL A O 1
ATOM 2171 N N . MET A 1 316 ? 19.455 -5.682 -7.839 1.00 10.30 316 MET A N 1
ATOM 2172 C CA . MET A 1 316 ? 18.176 -6.389 -7.944 1.00 10.54 316 MET A CA 1
ATOM 2173 C C . MET A 1 316 ? 17.504 -6.504 -6.599 1.00 12.13 316 MET A C 1
ATOM 2174 O O . MET A 1 316 ? 16.272 -6.679 -6.556 1.00 17.69 316 MET A O 1
ATOM 2179 N N . THR A 1 317 ? 18.243 -6.440 -5.496 1.00 11.00 317 THR A N 1
ATOM 2180 C CA . THR A 1 317 ? 17.568 -6.482 -4.170 1.00 11.25 317 THR A CA 1
ATOM 2181 C C . THR A 1 317 ? 17.260 -5.107 -3.587 1.00 11.92 317 THR A C 1
ATOM 2182 O O . THR A 1 317 ? 16.421 -4.985 -2.704 1.00 14.72 317 THR A O 1
ATOM 2186 N N . THR A 1 318 ? 17.887 -4.072 -4.117 1.00 10.51 318 THR A N 1
ATOM 2187 C CA . THR A 1 318 ? 17.656 -2.715 -3.628 1.00 11.45 318 THR A CA 1
ATOM 2188 C C . THR A 1 318 ? 16.693 -1.902 -4.496 1.00 10.54 318 THR A C 1
ATOM 2189 O O . THR A 1 318 ? 15.873 -1.110 -3.999 1.00 13.87 318 THR A O 1
ATOM 2193 N N . CYS A 1 319 ? 16.836 -2.065 -5.809 1.00 10.56 319 CYS A N 1
ATOM 2194 C CA . CYS A 1 319 ? 16.115 -1.273 -6.782 1.00 11.74 319 CYS A CA 1
ATOM 2195 C C . CYS A 1 319 ? 14.942 -2.007 -7.378 1.00 11.44 319 CYS A C 1
ATOM 2196 O O . CYS A 1 319 ? 14.355 -1.484 -8.314 1.00 13.80 319 CYS A O 1
ATOM 2199 N N . PHE A 1 320 ? 14.608 -3.183 -6.876 1.00 10.69 320 PHE A N 1
ATOM 2200 C CA . PHE A 1 320 ? 13.551 -3.990 -7.455 1.00 10.91 320 PHE A CA 1
ATOM 2201 C C . PHE A 1 320 ? 12.943 -4.736 -6.320 1.00 11.80 320 PHE A C 1
ATOM 2202 O O . PHE A 1 320 ? 13.615 -5.043 -5.345 1.00 12.92 320 PHE A O 1
ATOM 2210 N N . ASN A 1 321 ? 11.703 -5.183 -6.493 1.00 10.43 321 ASN A N 1
ATOM 2211 C CA . ASN A 1 321 ? 10.937 -5.802 -5.431 1.00 10.74 321 ASN A CA 1
ATOM 2212 C C . ASN A 1 321 ? 10.544 -7.233 -5.746 1.00 10.67 321 ASN A C 1
ATOM 2213 O O . ASN A 1 321 ? 9.742 -7.841 -4.987 1.00 12.05 321 ASN A O 1
ATOM 2218 N N . GLY A 1 322 ? 11.185 -7.857 -6.728 1.00 11.36 322 GLY A N 1
ATOM 2219 C CA . GLY A 1 322 ? 10.982 -9.230 -7.063 1.00 12.27 322 GLY A CA 1
ATOM 2220 C C . GLY A 1 322 ? 9.803 -9.474 -7.996 1.00 11.72 322 GLY A C 1
ATOM 2221 O O . GLY A 1 322 ? 8.742 -8.875 -7.797 1.00 12.24 322 GLY A O 1
ATOM 2222 N N . ALA A 1 323 ? 9.970 -10.316 -8.993 1.00 10.35 323 ALA A N 1
ATOM 2223 C CA . ALA A 1 323 ? 8.935 -10.531 -9.977 1.00 12.74 323 ALA A CA 1
ATOM 2224 C C . ALA A 1 323 ? 7.760 -11.180 -9.279 1.00 11.56 323 ALA A C 1
ATOM 2225 O O . ALA A 1 323 ? 7.922 -12.024 -8.376 1.00 11.73 323 ALA A O 1
ATOM 2227 N N . SER A 1 324 ? 6.568 -10.780 -9.684 1.00 12.02 324 SER A N 1
ATOM 2228 C CA . SER A 1 324 ? 5.405 -11.432 -9.038 1.00 12.55 324 SER A CA 1
ATOM 2229 C C . SER A 1 324 ? 5.455 -12.936 -9.164 1.00 10.95 324 SER A C 1
ATOM 2230 O O . SER A 1 324 ? 5.834 -13.529 -10.180 1.00 11.50 324 SER A O 1
ATOM 2233 N N . ASN A 1 325 ? 4.950 -13.601 -8.150 1.00 10.97 325 ASN A N 1
ATOM 2234 C CA . ASN A 1 325 ? 4.844 -15.058 -8.210 1.00 10.17 325 ASN A CA 1
ATOM 2235 C C . ASN A 1 325 ? 3.720 -15.522 -9.109 1.00 10.01 325 ASN A C 1
ATOM 2236 O O . ASN A 1 325 ? 3.758 -16.677 -9.534 1.00 11.33 325 ASN A O 1
ATOM 2241 N N . ILE A 1 326 ? 2.789 -14.593 -9.475 1.00 9.89 326 ILE A N 1
ATOM 2242 C CA . ILE A 1 326 ? 1.810 -14.946 -10.545 1.00 10.74 326 ILE A CA 1
ATOM 2243 C C . ILE A 1 326 ? 2.553 -15.118 -11.875 1.00 10.48 326 ILE A C 1
ATOM 2244 O O . ILE A 1 326 ? 2.397 -16.150 -12.537 1.00 10.52 326 ILE A O 1
ATOM 2249 N N . VAL A 1 327 ? 3.421 -14.142 -12.232 1.00 9.86 327 VAL A N 1
ATOM 2250 C CA . VAL A 1 327 ? 3.994 -14.235 -13.552 1.00 9.54 327 VAL A CA 1
ATOM 2251 C C . VAL A 1 327 ? 5.074 -15.341 -13.481 1.00 8.82 327 VAL A C 1
ATOM 2252 O O . VAL A 1 327 ? 5.328 -16.010 -14.489 1.00 11.22 327 VAL A O 1
ATOM 2256 N N . GLN A 1 328 ? 5.733 -15.526 -12.317 1.00 8.76 328 GLN A N 1
ATOM 2257 C CA . GLN A 1 328 ? 6.740 -16.651 -12.278 1.00 9.72 328 GLN A CA 1
ATOM 2258 C C . GLN A 1 328 ? 6.058 -18.008 -12.412 1.00 9.51 328 GLN A C 1
ATOM 2259 O O . GLN A 1 328 ? 6.636 -18.937 -12.988 1.00 10.64 328 GLN A O 1
ATOM 2265 N N . ALA A 1 329 ? 4.828 -18.149 -11.928 1.00 9.13 329 ALA A N 1
ATOM 2266 C CA . ALA A 1 329 ? 4.123 -19.415 -12.160 1.00 9.12 329 ALA A CA 1
ATOM 2267 C C . ALA A 1 329 ? 3.859 -19.644 -13.670 1.00 10.39 329 ALA A C 1
ATOM 2268 O O . ALA A 1 329 ? 3.943 -20.771 -14.198 1.00 10.84 329 ALA A O 1
ATOM 2270 N N . GLY A 1 330 ? 3.572 -18.534 -14.377 1.00 9.70 330 GLY A N 1
ATOM 2271 C CA . GLY A 1 330 ? 3.406 -18.574 -15.864 1.00 9.59 330 GLY A CA 1
ATOM 2272 C C . GLY A 1 330 ? 4.709 -19.022 -16.511 1.00 10.83 330 GLY A C 1
ATOM 2273 O O . GLY A 1 330 ? 4.703 -19.854 -17.396 1.00 10.85 330 GLY A O 1
ATOM 2274 N N . GLY A 1 331 ? 5.803 -18.412 -16.063 1.00 10.13 331 GLY A N 1
ATOM 2275 C CA . GLY A 1 331 ? 7.142 -18.727 -16.667 1.00 11.06 331 GLY A CA 1
ATOM 2276 C C . GLY A 1 331 ? 7.433 -20.224 -16.477 1.00 10.60 331 GLY A C 1
ATOM 2277 O O . GLY A 1 331 ? 7.897 -20.943 -17.371 1.00 11.72 331 GLY A O 1
ATOM 2278 N N . LEU A 1 332 ? 7.179 -20.690 -15.255 1.00 11.39 332 LEU A N 1
ATOM 2279 C CA . LEU A 1 332 ? 7.497 -22.106 -14.956 1.00 11.47 332 LEU A CA 1
ATOM 2280 C C . LEU A 1 332 ? 6.605 -23.055 -15.821 1.00 11.12 332 LEU A C 1
ATOM 2281 O O . LEU A 1 332 ? 7.098 -24.059 -16.322 1.00 12.37 332 LEU A O 1
ATOM 2286 N N . ALA A 1 333 ? 5.331 -22.693 -15.998 1.00 10.94 333 ALA A N 1
ATOM 2287 C CA . ALA A 1 333 ? 4.431 -23.510 -16.806 1.00 11.21 333 ALA A CA 1
ATOM 2288 C C . ALA A 1 333 ? 4.872 -23.505 -18.249 1.00 10.38 333 ALA A C 1
ATOM 2289 O O . ALA A 1 333 ? 4.810 -24.570 -18.932 1.00 11.12 333 ALA A O 1
ATOM 2291 N N . CYS A 1 334 ? 5.381 -22.369 -18.767 1.00 10.64 334 CYS A N 1
ATOM 2292 C CA . CYS A 1 334 ? 5.836 -22.307 -20.162 1.00 12.50 334 CYS A CA 1
ATOM 2293 C C . CYS A 1 334 ? 6.952 -23.325 -20.425 1.00 11.04 334 CYS A C 1
ATOM 2294 O O . CYS A 1 334 ? 7.041 -23.860 -21.508 1.00 13.33 334 CYS A O 1
ATOM 2297 N N . LEU A 1 335 ? 7.732 -23.661 -19.390 1.00 11.01 335 LEU A N 1
ATOM 2298 C CA . LEU A 1 335 ? 8.920 -24.557 -19.542 1.00 11.55 335 LEU A CA 1
ATOM 2299 C C . LEU A 1 335 ? 8.590 -26.018 -19.266 1.00 11.35 335 LEU A C 1
ATOM 2300 O O . LEU A 1 335 ? 9.460 -26.888 -19.345 1.00 15.68 335 LEU A O 1
ATOM 2305 N N . GLN A 1 336 ? 7.321 -26.302 -18.882 1.00 11.47 336 GLN A N 1
ATOM 2306 C CA . GLN A 1 336 ? 6.912 -27.714 -18.766 1.00 12.13 336 GLN A CA 1
ATOM 2307 C C . GLN A 1 336 ? 6.545 -28.260 -20.125 1.00 13.84 336 GLN A C 1
ATOM 2308 O O . GLN A 1 336 ? 6.356 -27.505 -21.052 1.00 12.54 336 GLN A O 1
ATOM 2314 N N . PRO A 1 337 ? 6.443 -29.596 -20.259 1.00 15.87 337 PRO A N 1
ATOM 2315 C CA . PRO A 1 337 ? 6.225 -30.139 -21.614 1.00 16.74 337 PRO A CA 1
ATOM 2316 C C . PRO A 1 337 ? 5.025 -29.558 -22.389 1.00 16.20 337 PRO A C 1
ATOM 2317 O O . PRO A 1 337 ? 5.185 -29.201 -23.574 1.00 16.13 337 PRO A O 1
ATOM 2321 N N . GLU A 1 338 ? 3.863 -29.410 -21.724 1.00 15.85 338 GLU A N 1
ATOM 2322 C CA . GLU A 1 338 ? 2.719 -28.819 -22.419 1.00 15.13 338 GLU A CA 1
ATOM 2323 C C . GLU A 1 338 ? 2.925 -27.347 -22.758 1.00 13.64 338 GLU A C 1
ATOM 2324 O O . GLU A 1 338 ? 2.443 -26.836 -23.802 1.00 14.15 338 GLU A O 1
ATOM 2330 N N . GLY A 1 339 ? 3.556 -26.614 -21.837 1.00 13.54 339 GLY A N 1
ATOM 2331 C CA . GLY A 1 339 ? 3.886 -25.164 -22.074 1.00 13.28 339 GLY A CA 1
ATOM 2332 C C . GLY A 1 339 ? 4.769 -25.057 -23.308 1.00 12.49 339 GLY A C 1
ATOM 2333 O O . GLY A 1 339 ? 4.526 -24.214 -24.159 1.00 12.77 339 GLY A O 1
ATOM 2334 N N . LEU A 1 340 ? 5.789 -25.913 -23.408 1.00 12.55 340 LEU A N 1
ATOM 2335 C CA . LEU A 1 340 ? 6.714 -25.798 -24.529 1.00 14.06 340 LEU A CA 1
ATOM 2336 C C . LEU A 1 340 ? 6.068 -26.132 -25.850 1.00 13.91 340 LEU A C 1
ATOM 2337 O O . LEU A 1 340 ? 6.311 -25.487 -26.839 1.00 15.19 340 LEU A O 1
ATOM 2342 N N . LYS A 1 341 ? 5.132 -27.108 -25.812 1.00 12.98 341 LYS A N 1
ATOM 2343 C CA . LYS A 1 341 ? 4.431 -27.510 -27.005 1.00 13.53 341 LYS A CA 1
ATOM 2344 C C . LYS A 1 341 ? 3.567 -26.314 -27.476 1.00 12.89 341 LYS A C 1
ATOM 2345 O O . LYS A 1 341 ? 3.529 -25.958 -28.662 1.00 14.25 341 LYS A O 1
ATOM 2351 N N . GLU A 1 342 ? 2.874 -25.689 -26.546 1.00 11.67 342 GLU A N 1
ATOM 2352 C CA . GLU A 1 342 ? 2.016 -24.563 -26.948 1.00 11.31 342 GLU A CA 1
ATOM 2353 C C . GLU A 1 342 ? 2.824 -23.302 -27.336 1.00 11.20 342 GLU A C 1
ATOM 2354 O O . GLU A 1 342 ? 2.470 -22.606 -28.295 1.00 13.05 342 GLU A O 1
ATOM 2360 N N . MET A 1 343 ? 3.920 -23.034 -26.598 1.00 11.17 343 MET A N 1
ATOM 2361 C CA . MET A 1 343 ? 4.829 -21.950 -26.971 1.00 11.85 343 MET A CA 1
ATOM 2362 C C . MET A 1 343 ? 5.429 -22.180 -28.382 1.00 12.94 343 MET A C 1
ATOM 2363 O O . MET A 1 343 ? 5.487 -21.253 -29.185 1.00 13.76 343 MET A O 1
ATOM 2368 N N . ASN A 1 344 ? 5.860 -23.403 -28.670 1.00 12.83 344 ASN A N 1
ATOM 2369 C CA . ASN A 1 344 ? 6.399 -23.699 -29.994 1.00 13.66 344 ASN A CA 1
ATOM 2370 C C . ASN A 1 344 ? 5.372 -23.499 -31.124 1.00 13.13 344 ASN A C 1
ATOM 2371 O O . ASN A 1 344 ? 5.681 -23.012 -32.175 1.00 14.74 344 ASN A O 1
ATOM 2376 N N . ALA A 1 345 ? 4.129 -23.876 -30.849 1.00 12.69 345 ALA A N 1
ATOM 2377 C CA . ALA A 1 345 ? 3.046 -23.633 -31.842 1.00 13.21 345 ALA A CA 1
ATOM 2378 C C . ALA A 1 345 ? 2.851 -22.149 -32.057 1.00 13.65 345 ALA A C 1
ATOM 2379 O O . ALA A 1 345 ? 2.609 -21.705 -33.201 1.00 15.40 345 ALA A O 1
ATOM 2381 N N . MET A 1 346 ? 2.959 -21.344 -30.985 1.00 13.17 346 MET A N 1
ATOM 2382 C CA A MET A 1 346 ? 2.796 -19.878 -31.095 0.70 13.64 346 MET A CA 1
ATOM 2383 C CA B MET A 1 346 ? 2.771 -19.905 -31.162 0.30 12.91 346 MET A CA 1
ATOM 2384 C C . MET A 1 346 ? 3.947 -19.276 -31.928 1.00 12.45 346 MET A C 1
ATOM 2385 O O . MET A 1 346 ? 3.749 -18.448 -32.838 1.00 13.17 346 MET A O 1
ATOM 2394 N N . ILE A 1 347 ? 5.165 -19.747 -31.655 1.00 12.25 347 ILE A N 1
ATOM 2395 C CA . ILE A 1 347 ? 6.316 -19.233 -32.378 1.00 12.81 347 ILE A CA 1
ATOM 2396 C C . ILE A 1 347 ? 6.155 -19.598 -33.860 1.00 13.67 347 ILE A C 1
ATOM 2397 O O . ILE A 1 347 ? 6.397 -18.743 -34.721 1.00 14.07 347 ILE A O 1
ATOM 2402 N N . LYS A 1 348 ? 5.680 -20.819 -34.147 1.00 13.89 348 LYS A N 1
ATOM 2403 C CA . LYS A 1 348 ? 5.546 -21.285 -35.540 1.00 14.87 348 LYS A CA 1
ATOM 2404 C C . LYS A 1 348 ? 4.509 -20.423 -36.267 1.00 13.49 348 LYS A C 1
ATOM 2405 O O . LYS A 1 348 ? 4.733 -19.993 -37.403 1.00 15.12 348 LYS A O 1
ATOM 2411 N N . PHE A 1 349 ? 3.408 -20.096 -35.572 1.00 13.90 349 PHE A N 1
ATOM 2412 C CA . PHE A 1 349 ? 2.410 -19.191 -36.129 1.00 13.96 349 PHE A CA 1
ATOM 2413 C C . PHE A 1 349 ? 2.945 -17.804 -36.486 1.00 13.40 349 PHE A C 1
ATOM 2414 O O . PHE A 1 349 ? 2.712 -17.286 -37.564 1.00 13.66 349 PHE A O 1
ATOM 2422 N N . TYR A 1 350 ? 3.650 -17.167 -35.550 1.00 11.87 350 TYR A N 1
ATOM 2423 C CA . TYR A 1 350 ? 4.196 -15.846 -35.848 1.00 12.34 350 TYR A CA 1
ATOM 2424 C C . TYR A 1 350 ? 5.242 -15.917 -36.970 1.00 12.47 350 TYR A C 1
ATOM 2425 O O . TYR A 1 350 ? 5.324 -14.997 -37.783 1.00 12.54 350 TYR A O 1
ATOM 2434 N N . LYS A 1 351 ? 6.022 -17.006 -37.022 1.00 11.76 351 LYS A N 1
ATOM 2435 C CA . LYS A 1 351 ? 7.016 -17.111 -38.101 1.00 12.57 351 LYS A CA 1
ATOM 2436 C C . LYS A 1 351 ? 6.324 -17.292 -39.444 1.00 13.69 351 LYS A C 1
ATOM 2437 O O . LYS A 1 351 ? 6.828 -16.762 -40.445 1.00 14.88 351 LYS A O 1
ATOM 2443 N N . GLU A 1 352 ? 5.181 -18.026 -39.474 1.00 13.86 352 GLU A N 1
ATOM 2444 C CA . GLU A 1 352 ? 4.398 -18.074 -40.733 1.00 15.24 352 GLU A CA 1
ATOM 2445 C C . GLU A 1 352 ? 3.878 -16.695 -41.157 1.00 13.54 352 GLU A C 1
ATOM 2446 O O . GLU A 1 352 ? 3.947 -16.327 -42.325 1.00 15.42 352 GLU A O 1
ATOM 2452 N N . ASN A 1 353 ? 3.402 -15.916 -40.201 1.00 12.08 353 ASN A N 1
ATOM 2453 C CA . ASN A 1 353 ? 3.016 -14.538 -40.493 1.00 12.81 353 ASN A CA 1
ATOM 2454 C C . ASN A 1 353 ? 4.194 -13.757 -41.092 1.00 12.64 353 ASN A C 1
ATOM 2455 O O . ASN A 1 353 ? 4.035 -13.020 -42.105 1.00 12.92 353 ASN A O 1
ATOM 2460 N N . ALA A 1 354 ? 5.377 -13.890 -40.488 1.00 13.50 354 ALA A N 1
ATOM 2461 C CA . ALA A 1 354 ? 6.558 -13.141 -40.972 1.00 11.95 354 ALA A CA 1
ATOM 2462 C C . ALA A 1 354 ? 6.885 -13.587 -42.438 1.00 13.10 354 ALA A C 1
ATOM 2463 O O . ALA A 1 354 ? 7.276 -12.762 -43.268 1.00 14.68 354 ALA A O 1
ATOM 2465 N N . GLN A 1 355 ? 6.757 -14.879 -42.723 1.00 11.97 355 GLN A N 1
ATOM 2466 C CA . GLN A 1 355 ? 7.052 -15.365 -44.107 1.00 15.08 355 GLN A CA 1
ATOM 2467 C C . GLN A 1 355 ? 6.026 -14.860 -45.119 1.00 15.77 355 GLN A C 1
ATOM 2468 O O . GLN A 1 355 ? 6.362 -14.563 -46.228 1.00 15.82 355 GLN A O 1
ATOM 2474 N N . ILE A 1 356 ? 4.762 -14.774 -44.704 1.00 14.76 356 ILE A N 1
ATOM 2475 C CA . ILE A 1 356 ? 3.695 -14.224 -45.542 1.00 15.56 356 ILE A CA 1
ATOM 2476 C C . ILE A 1 356 ? 4.019 -12.759 -45.900 1.00 15.10 356 ILE A C 1
ATOM 2477 O O . ILE A 1 356 ? 3.927 -12.360 -47.072 1.00 15.71 356 ILE A O 1
ATOM 2482 N N . LEU A 1 357 ? 4.474 -11.995 -44.892 1.00 13.96 357 LEU A N 1
ATOM 2483 C CA . LEU A 1 357 ? 4.856 -10.572 -45.135 1.00 14.09 357 LEU A CA 1
ATOM 2484 C C . LEU A 1 357 ? 6.069 -10.533 -46.028 1.00 13.55 357 LEU A C 1
ATOM 2485 O O . LEU A 1 357 ? 6.140 -9.726 -46.970 1.00 14.28 357 LEU A O 1
ATOM 2490 N N . LYS A 1 358 ? 7.046 -11.395 -45.722 1.00 14.97 358 LYS A N 1
ATOM 2491 C CA . LYS A 1 358 ? 8.332 -11.290 -46.423 1.00 14.93 358 LYS A CA 1
ATOM 2492 C C . LYS A 1 358 ? 8.128 -11.599 -47.919 1.00 15.68 358 LYS A C 1
ATOM 2493 O O . LYS A 1 358 ? 8.663 -10.878 -48.778 1.00 15.11 358 LYS A O 1
ATOM 2499 N N . THR A 1 359 ? 7.385 -12.672 -48.211 1.00 15.63 359 THR A N 1
ATOM 2500 C CA A THR A 1 359 ? 7.102 -13.128 -49.580 0.70 16.73 359 THR A CA 1
ATOM 2501 C CA B THR A 1 359 ? 7.238 -13.064 -49.598 0.30 15.51 359 THR A CA 1
ATOM 2502 C C . THR A 1 359 ? 6.375 -12.060 -50.345 1.00 15.81 359 THR A C 1
ATOM 2503 O O . THR A 1 359 ? 6.642 -11.803 -51.519 1.00 16.40 359 THR A O 1
ATOM 2510 N N . THR A 1 360 ? 5.445 -11.407 -49.667 1.00 15.82 360 THR A N 1
ATOM 2511 C CA . THR A 1 360 ? 4.664 -10.350 -50.327 1.00 16.78 360 THR A CA 1
ATOM 2512 C C . THR A 1 360 ? 5.623 -9.269 -50.865 1.00 15.37 360 THR A C 1
ATOM 2513 O O . THR A 1 360 ? 5.464 -8.832 -52.019 1.00 16.45 360 THR A O 1
ATOM 2517 N N . PHE A 1 361 ? 6.539 -8.794 -50.018 1.00 13.75 361 PHE A N 1
ATOM 2518 C CA . PHE A 1 361 ? 7.457 -7.723 -50.414 1.00 13.98 361 PHE A CA 1
ATOM 2519 C C . PHE A 1 361 ? 8.475 -8.224 -51.418 1.00 14.74 361 PHE A C 1
ATOM 2520 O O . PHE A 1 361 ? 8.799 -7.495 -52.343 1.00 16.58 361 PHE A O 1
ATOM 2528 N N . THR A 1 362 ? 8.997 -9.423 -51.257 1.00 13.80 362 THR A N 1
ATOM 2529 C CA . THR A 1 362 ? 9.984 -9.863 -52.227 1.00 16.34 362 THR A CA 1
ATOM 2530 C C . THR A 1 362 ? 9.383 -10.078 -53.609 1.00 17.13 362 THR A C 1
ATOM 2531 O O . THR A 1 362 ? 10.015 -9.748 -54.632 1.00 17.83 362 THR A O 1
ATOM 2535 N N . GLU A 1 363 ? 8.136 -10.493 -53.660 1.00 17.68 363 GLU A N 1
ATOM 2536 C CA . GLU A 1 363 ? 7.466 -10.703 -54.965 1.00 17.99 363 GLU A CA 1
ATOM 2537 C C . GLU A 1 363 ? 7.240 -9.372 -55.665 1.00 19.09 363 GLU A C 1
ATOM 2538 O O . GLU A 1 363 ? 7.113 -9.352 -56.899 1.00 20.93 363 GLU A O 1
ATOM 2544 N N . MET A 1 364 ? 7.052 -8.282 -54.902 1.00 17.98 364 MET A N 1
ATOM 2545 C CA . MET A 1 364 ? 6.944 -6.899 -55.452 1.00 18.31 364 MET A CA 1
ATOM 2546 C C . MET A 1 364 ? 8.312 -6.268 -55.772 1.00 19.07 364 MET A C 1
ATOM 2547 O O . MET A 1 364 ? 8.372 -5.149 -56.267 1.00 20.39 364 MET A O 1
ATOM 2552 N N . GLY A 1 365 ? 9.402 -7.012 -55.549 1.00 16.90 365 GLY A N 1
ATOM 2553 C CA . GLY A 1 365 ? 10.744 -6.490 -55.920 1.00 15.40 365 GLY A CA 1
ATOM 2554 C C . GLY A 1 365 ? 11.526 -5.781 -54.856 1.00 14.66 365 GLY A C 1
ATOM 2555 O O . GLY A 1 365 ? 12.647 -5.273 -55.122 1.00 14.91 365 GLY A O 1
ATOM 2556 N N . PHE A 1 366 ? 10.959 -5.768 -53.632 1.00 14.02 366 PHE A N 1
ATOM 2557 C CA . PHE A 1 366 ? 11.681 -5.107 -52.527 1.00 13.11 366 PHE A CA 1
ATOM 2558 C C . PHE A 1 366 ? 12.752 -6.016 -52.012 1.00 14.13 366 PHE A C 1
ATOM 2559 O O . PHE A 1 366 ? 12.591 -7.220 -52.049 1.00 15.02 366 PHE A O 1
ATOM 2567 N N . SER A 1 367 ? 13.803 -5.399 -51.472 1.00 14.39 367 SER A N 1
ATOM 2568 C CA . SER A 1 367 ? 14.800 -6.157 -50.679 1.00 13.88 367 SER A CA 1
ATOM 2569 C C . SER A 1 367 ? 14.277 -6.259 -49.257 1.00 13.54 367 SER A C 1
ATOM 2570 O O . SER A 1 367 ? 13.889 -5.261 -48.656 1.00 13.21 367 SER A O 1
ATOM 2573 N N . VAL A 1 368 ? 14.238 -7.471 -48.732 1.00 12.73 368 VAL A N 1
ATOM 2574 C CA . VAL A 1 368 ? 13.579 -7.709 -47.442 1.00 12.72 368 VAL A CA 1
ATOM 2575 C C . VAL A 1 368 ? 14.582 -8.592 -46.673 1.00 13.72 368 VAL A C 1
ATOM 2576 O O . VAL A 1 368 ? 15.075 -9.612 -47.193 1.00 15.63 368 VAL A O 1
ATOM 2580 N N . TYR A 1 369 ? 14.695 -8.283 -45.409 1.00 12.77 369 TYR A N 1
ATOM 2581 C CA . TYR A 1 369 ? 15.539 -9.012 -44.505 1.00 14.75 369 TYR 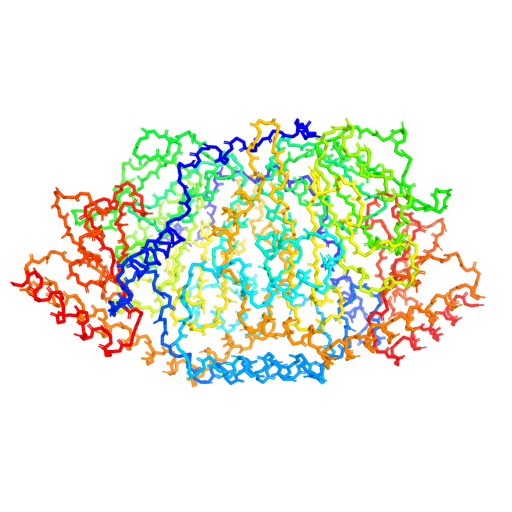A CA 1
ATOM 2582 C C . TYR A 1 369 ? 14.709 -9.403 -43.275 1.00 15.04 369 TYR A C 1
ATOM 2583 O O . TYR A 1 369 ? 13.594 -8.883 -43.025 1.00 14.79 369 TYR A O 1
ATOM 2592 N N . GLY A 1 370 ? 15.253 -10.353 -42.520 1.00 16.61 370 GLY A N 1
ATOM 2593 C CA . GLY A 1 370 ? 14.541 -10.843 -41.342 1.00 16.32 370 GLY A CA 1
ATOM 2594 C C . GLY A 1 370 ? 13.507 -11.843 -41.746 1.00 15.93 370 GLY A C 1
ATOM 2595 O O . GLY A 1 370 ? 13.642 -12.468 -42.795 1.00 17.11 370 GLY A O 1
ATOM 2596 N N . GLY A 1 371 ? 12.583 -12.109 -40.859 1.00 16.06 371 GLY A N 1
ATOM 2597 C CA . GLY A 1 371 ? 11.491 -13.067 -41.067 1.00 16.18 371 GLY A CA 1
ATOM 2598 C C . GLY A 1 371 ? 11.925 -14.516 -40.854 1.00 18.92 371 GLY A C 1
ATOM 2599 O O . GLY A 1 371 ? 11.159 -15.270 -40.282 1.00 25.98 371 GLY A O 1
ATOM 2600 N N . ASP A 1 372 ? 13.165 -14.868 -41.083 1.00 16.60 372 ASP A N 1
ATOM 2601 C CA . ASP A 1 372 ? 13.528 -16.290 -40.985 1.00 15.68 372 ASP A CA 1
ATOM 2602 C C . ASP A 1 372 ? 13.858 -16.725 -39.554 1.00 15.62 372 ASP A C 1
ATOM 2603 O O . ASP A 1 372 ? 13.613 -17.854 -39.214 1.00 15.59 372 ASP A O 1
ATOM 2608 N N . ASP A 1 373 ? 14.462 -15.810 -38.770 1.00 13.54 373 ASP A N 1
ATOM 2609 C CA . ASP A 1 373 ? 14.818 -16.117 -37.402 1.00 14.44 373 ASP A CA 1
ATOM 2610 C C . ASP A 1 373 ? 14.242 -15.099 -36.418 1.00 12.97 373 ASP A C 1
ATOM 2611 O O . ASP A 1 373 ? 14.648 -15.022 -35.300 1.00 15.35 373 ASP A O 1
ATOM 2616 N N . ALA A 1 374 ? 13.227 -14.371 -36.851 1.00 13.01 374 ALA A N 1
ATOM 2617 C CA . ALA A 1 374 ? 12.640 -13.316 -36.016 1.00 11.66 374 ALA A CA 1
ATOM 2618 C C . ALA A 1 374 ? 11.222 -13.008 -36.486 1.00 12.65 374 ALA A C 1
ATOM 2619 O O . ALA A 1 374 ? 10.912 -13.135 -37.660 1.00 13.64 374 ALA A O 1
ATOM 2621 N N . PRO A 1 375 ? 10.364 -12.573 -35.565 1.00 11.62 375 PRO A N 1
ATOM 2622 C CA . PRO A 1 375 ? 8.959 -12.338 -35.927 1.00 12.08 375 PRO A CA 1
ATOM 2623 C C . PRO A 1 375 ? 8.625 -10.915 -36.431 1.00 11.27 375 PRO A C 1
ATOM 2624 O O . PRO A 1 375 ? 7.711 -10.227 -35.961 1.00 12.26 375 PRO A O 1
ATOM 2628 N N . TYR A 1 376 ? 9.461 -10.456 -37.372 1.00 10.61 376 TYR A N 1
ATOM 2629 C CA . TYR A 1 376 ? 9.298 -9.151 -38.006 1.00 10.91 376 TYR A CA 1
ATOM 2630 C C . TYR A 1 376 ? 10.202 -9.154 -39.213 1.00 10.95 376 TYR A C 1
ATOM 2631 O O . TYR A 1 376 ? 11.111 -10.017 -39.352 1.00 12.35 376 TYR A O 1
ATOM 2640 N N . ILE A 1 377 ? 9.868 -8.249 -40.119 1.00 10.44 377 ILE A N 1
ATOM 2641 C CA . ILE A 1 377 ? 10.677 -8.100 -41.324 1.00 11.30 377 ILE A CA 1
ATOM 2642 C C . ILE A 1 377 ? 11.237 -6.685 -41.394 1.00 9.57 377 ILE A C 1
ATOM 2643 O O . ILE A 1 377 ? 10.671 -5.745 -40.855 1.00 11.64 377 ILE A O 1
ATOM 2648 N N . TRP A 1 378 ? 12.221 -6.505 -42.245 1.00 9.51 378 TRP A N 1
ATOM 2649 C CA . TRP A 1 378 ? 13.000 -5.258 -42.323 1.00 9.66 378 TRP A CA 1
ATOM 2650 C C . TRP A 1 378 ? 13.107 -4.992 -43.847 1.00 11.08 378 TRP A C 1
ATOM 2651 O O . TRP A 1 378 ? 13.774 -5.718 -44.598 1.00 11.36 378 TRP A O 1
ATOM 2662 N N . VAL A 1 379 ? 12.386 -3.947 -44.313 1.00 10.05 379 VAL A N 1
ATOM 2663 C CA . VAL A 1 379 ? 12.204 -3.798 -45.780 1.00 11.52 379 VAL A CA 1
ATOM 2664 C C . VAL A 1 379 ? 12.939 -2.539 -46.215 1.00 12.12 379 VAL A C 1
ATOM 2665 O O . VAL A 1 379 ? 12.775 -1.448 -45.600 1.00 11.76 379 VAL A O 1
ATOM 2669 N N . GLY A 1 380 ? 13.701 -2.639 -47.319 1.00 11.59 380 GLY A N 1
ATOM 2670 C CA . GLY A 1 380 ? 14.409 -1.472 -47.858 1.00 12.27 380 GLY A CA 1
ATOM 2671 C C . GLY A 1 380 ? 13.463 -0.556 -48.645 1.00 12.51 380 GLY A C 1
ATOM 2672 O O . GLY A 1 380 ? 12.763 -0.989 -49.577 1.00 14.85 380 GLY A O 1
ATOM 2673 N N . PHE A 1 381 ? 13.500 0.709 -48.255 1.00 12.57 381 PHE A N 1
ATOM 2674 C CA . PHE A 1 381 ? 12.807 1.824 -48.975 1.00 12.59 381 PHE A CA 1
ATOM 2675 C C . PHE A 1 381 ? 13.874 2.897 -49.252 1.00 14.97 381 PHE A C 1
ATOM 2676 O O . PHE A 1 381 ? 13.842 3.985 -48.679 1.00 14.85 381 PHE A O 1
ATOM 2684 N N . PRO A 1 382 ? 14.842 2.574 -50.137 1.00 15.36 382 PRO A N 1
ATOM 2685 C CA . PRO A 1 382 ? 15.889 3.510 -50.379 1.00 15.33 382 PRO A CA 1
ATOM 2686 C C . PRO A 1 382 ? 15.358 4.805 -51.009 1.00 14.63 382 PRO A C 1
ATOM 2687 O O . PRO A 1 382 ? 14.382 4.845 -51.774 1.00 16.42 382 PRO A O 1
ATOM 2691 N N . GLY A 1 383 ? 16.013 5.875 -50.596 1.00 14.29 383 GLY A N 1
ATOM 2692 C CA . GLY A 1 383 ? 15.881 7.198 -51.253 1.00 16.18 383 GLY A CA 1
ATOM 2693 C C . GLY A 1 383 ? 14.829 8.087 -50.624 1.00 16.41 383 GLY A C 1
ATOM 2694 O O . GLY A 1 383 ? 14.694 9.203 -51.046 1.00 18.60 383 GLY A O 1
ATOM 2695 N N . LYS A 1 384 ? 14.031 7.587 -49.661 1.00 16.10 384 LYS A N 1
ATOM 2696 C CA . LYS A 1 384 ? 13.063 8.403 -48.953 1.00 16.87 384 LYS A CA 1
ATOM 2697 C C . LYS A 1 384 ? 13.261 8.280 -47.443 1.00 16.01 384 LYS A C 1
ATOM 2698 O O . LYS A 1 384 ? 13.639 7.193 -46.974 1.00 17.75 384 LYS A O 1
ATOM 2704 N N . PRO A 1 385 ? 13.081 9.382 -46.690 1.00 14.35 385 PRO A N 1
ATOM 2705 C CA . PRO A 1 385 ? 13.259 9.211 -45.231 1.00 14.47 385 PRO A CA 1
ATOM 2706 C C . PRO A 1 385 ? 12.241 8.191 -44.692 1.00 13.10 385 PRO A C 1
ATOM 2707 O O . PRO A 1 385 ? 11.044 8.203 -45.085 1.00 14.16 385 PRO A O 1
ATOM 2711 N N . SER A 1 386 ? 12.700 7.337 -43.782 1.00 12.65 386 SER A N 1
ATOM 2712 C CA . SER A 1 386 ? 11.788 6.282 -43.292 1.00 11.87 386 SER A CA 1
ATOM 2713 C C . SER A 1 386 ? 10.559 6.850 -42.543 1.00 11.76 386 SER A C 1
ATOM 2714 O O . SER A 1 386 ? 9.483 6.253 -42.554 1.00 11.13 386 SER A O 1
ATOM 2717 N N . TRP A 1 387 ? 10.706 8.000 -41.884 1.00 12.40 387 TRP A N 1
ATOM 2718 C CA . TRP A 1 387 ? 9.493 8.621 -41.304 1.00 13.00 387 TRP A CA 1
ATOM 2719 C C . TRP A 1 387 ? 8.474 9.016 -42.357 1.00 13.14 387 TRP A C 1
ATOM 2720 O O . TRP A 1 387 ? 7.280 8.995 -42.090 1.00 15.14 387 TRP A O 1
ATOM 2731 N N . ASP A 1 388 ? 8.945 9.395 -43.547 1.00 14.31 388 ASP A N 1
ATOM 2732 C CA . ASP A 1 388 ? 8.012 9.706 -44.673 1.00 14.36 388 ASP A CA 1
ATOM 2733 C C . ASP A 1 388 ? 7.402 8.466 -45.229 1.00 13.69 388 ASP A C 1
ATOM 2734 O O . ASP A 1 388 ? 6.208 8.471 -45.531 1.00 15.03 388 ASP A O 1
ATOM 2739 N N . VAL A 1 389 ? 8.159 7.354 -45.256 1.00 13.48 389 VAL A N 1
ATOM 2740 C CA . VAL A 1 389 ? 7.576 6.082 -45.707 1.00 13.52 389 VAL A CA 1
ATOM 2741 C C . VAL A 1 389 ? 6.533 5.653 -44.669 1.00 13.00 389 VAL A C 1
ATOM 2742 O O . VAL A 1 389 ? 5.439 5.194 -45.037 1.00 14.42 389 VAL A O 1
ATOM 2746 N N . PHE A 1 390 ? 6.884 5.751 -43.361 1.00 12.33 390 PHE A N 1
ATOM 2747 C CA . PHE A 1 390 ? 5.855 5.469 -42.314 1.00 13.91 390 PHE A CA 1
ATOM 2748 C C . PHE A 1 390 ? 4.525 6.216 -42.553 1.00 13.85 390 PHE A C 1
ATOM 2749 O O . PHE A 1 390 ? 3.483 5.626 -42.526 1.00 15.11 390 PHE A O 1
ATOM 2757 N N . ALA A 1 391 ? 4.606 7.508 -42.840 1.00 15.04 391 ALA A N 1
ATOM 2758 C CA . ALA A 1 391 ? 3.446 8.345 -43.026 1.00 16.21 391 ALA A CA 1
ATOM 2759 C C . ALA A 1 391 ? 2.709 7.906 -44.292 1.00 15.42 391 ALA A C 1
ATOM 2760 O O . ALA A 1 391 ? 1.464 7.863 -44.322 1.00 17.81 391 ALA A O 1
ATOM 2762 N N . GLU A 1 392 ? 3.470 7.601 -45.355 1.00 16.11 392 GLU A N 1
ATOM 2763 C CA . GLU A 1 392 ? 2.862 7.198 -46.615 1.00 17.86 392 GLU A CA 1
ATOM 2764 C C . GLU A 1 392 ? 2.077 5.864 -46.497 1.00 17.17 392 GLU A C 1
ATOM 2765 O O . GLU A 1 392 ? 0.926 5.758 -46.958 1.00 17.72 392 GLU A O 1
ATOM 2771 N N . ILE A 1 393 ? 2.695 4.893 -45.807 1.00 14.61 393 ILE A N 1
ATOM 2772 C CA . ILE A 1 393 ? 2.043 3.593 -45.614 1.00 15.16 393 ILE A CA 1
ATOM 2773 C C . ILE A 1 393 ? 0.775 3.778 -44.747 1.00 16.40 393 ILE A C 1
ATOM 2774 O O . ILE A 1 393 ? -0.242 3.133 -45.000 1.00 17.73 393 ILE A O 1
ATOM 2779 N N . LEU A 1 394 ? 0.872 4.583 -43.690 1.00 15.93 394 LEU A N 1
ATOM 2780 C CA . LEU A 1 394 ? -0.286 4.805 -42.847 1.00 17.41 394 LEU A CA 1
ATOM 2781 C C . LEU A 1 394 ? -1.400 5.521 -43.661 1.00 18.61 394 LEU A C 1
ATOM 2782 O O . LEU A 1 394 ? -2.581 5.161 -43.566 1.00 18.26 394 LEU A O 1
ATOM 2787 N N . GLU A 1 395 ? -1.021 6.485 -44.518 1.00 17.83 395 GLU A N 1
ATOM 2788 C CA . GLU A 1 395 ? -2.067 7.264 -45.279 1.00 18.50 395 GLU A CA 1
ATOM 2789 C C . GLU A 1 395 ? -2.646 6.405 -46.403 1.00 18.98 395 GLU A C 1
ATOM 2790 O O . GLU A 1 395 ? -3.878 6.334 -46.612 1.00 21.63 395 GLU A O 1
ATOM 2796 N N . ARG A 1 396 ? -1.785 5.693 -47.126 1.00 19.07 396 ARG A N 1
ATOM 2797 C CA . ARG A 1 396 ? -2.269 4.956 -48.321 1.00 20.67 396 ARG A CA 1
ATOM 2798 C C . ARG A 1 396 ? -2.907 3.608 -48.006 1.00 20.75 396 ARG A C 1
ATOM 2799 O O . ARG A 1 396 ? -3.798 3.190 -48.712 1.00 23.81 396 ARG A O 1
ATOM 2807 N N . CYS A 1 397 ? -2.392 2.904 -46.979 1.00 18.74 397 CYS A N 1
ATOM 2808 C CA . CYS A 1 397 ? -2.796 1.565 -46.675 1.00 18.66 397 CYS A CA 1
ATOM 2809 C C . CYS A 1 397 ? -3.468 1.417 -45.316 1.00 17.81 397 CYS A C 1
ATOM 2810 O O . CYS A 1 397 ? -3.940 0.322 -44.999 1.00 17.58 397 CYS A O 1
ATOM 2813 N N . ASN A 1 398 ? -3.476 2.469 -44.503 1.00 16.55 398 ASN A N 1
ATOM 2814 C CA . ASN A 1 398 ? -3.998 2.383 -43.111 1.00 17.09 398 ASN A CA 1
ATOM 2815 C C . ASN A 1 398 ? -3.313 1.238 -42.372 1.00 16.25 398 ASN A C 1
ATOM 2816 O O . ASN A 1 398 ? -3.939 0.453 -41.659 1.00 16.58 398 ASN A O 1
ATOM 2821 N N . ILE A 1 399 ? -2.013 1.192 -42.605 1.00 16.04 399 ILE A N 1
ATOM 2822 C CA . ILE A 1 399 ? -1.128 0.231 -41.883 1.00 14.17 399 ILE A CA 1
ATOM 2823 C C . ILE A 1 399 ? -0.062 0.967 -41.112 1.00 14.09 399 ILE A C 1
ATOM 2824 O O . ILE A 1 399 ? 0.610 1.860 -41.671 1.00 14.42 399 ILE A O 1
ATOM 2829 N N . VAL A 1 400 ? 0.106 0.574 -39.838 1.00 13.78 400 VAL A N 1
ATOM 2830 C CA . VAL A 1 400 ? 1.176 1.110 -39.000 1.00 13.64 400 VAL A CA 1
ATOM 2831 C C . VAL A 1 400 ? 2.424 0.209 -39.149 1.00 13.02 400 VAL A C 1
ATOM 2832 O O . VAL A 1 400 ? 2.360 -1.000 -38.983 1.00 15.14 400 VAL A O 1
ATOM 2836 N N . THR A 1 401 ? 3.554 0.857 -39.402 1.00 12.22 401 THR A N 1
ATOM 2837 C CA . THR A 1 401 ? 4.850 0.157 -39.391 1.00 11.84 401 THR A CA 1
ATOM 2838 C C . THR A 1 401 ? 5.750 0.938 -38.414 1.00 12.27 401 THR A C 1
ATOM 2839 O O . THR A 1 401 ? 5.257 1.828 -37.666 1.00 13.18 401 THR A O 1
ATOM 2843 N N . THR A 1 402 ? 7.063 0.634 -38.371 1.00 11.33 402 THR A N 1
ATOM 2844 C CA . THR A 1 402 ? 7.939 1.553 -37.610 1.00 11.26 402 THR A CA 1
ATOM 2845 C C . THR A 1 402 ? 9.101 1.973 -38.518 1.00 11.25 402 THR A C 1
ATOM 2846 O O . THR A 1 402 ? 9.622 1.167 -39.270 1.00 12.13 402 THR A O 1
ATOM 2850 N N . PRO A 1 403 ? 9.453 3.248 -38.450 1.00 11.12 403 PRO A N 1
ATOM 2851 C CA . PRO A 1 403 ? 10.511 3.764 -39.342 1.00 12.64 403 PRO A CA 1
ATOM 2852 C C . PRO A 1 403 ? 11.915 3.352 -38.856 1.00 11.90 403 PRO A C 1
ATOM 2853 O O . PRO A 1 403 ? 12.210 3.334 -37.635 1.00 10.86 403 PRO A O 1
ATOM 2857 N N . GLY A 1 404 ? 12.730 2.922 -39.832 1.00 10.97 404 GLY A N 1
ATOM 2858 C CA . GLY A 1 404 ? 14.065 2.386 -39.438 1.00 11.05 404 GLY A CA 1
ATOM 2859 C C . GLY A 1 404 ? 14.861 3.468 -38.708 1.00 11.29 404 GLY A C 1
ATOM 2860 O O . GLY A 1 404 ? 15.667 3.144 -37.812 1.00 13.38 404 GLY A O 1
ATOM 2861 N N . SER A 1 405 ? 14.671 4.759 -39.026 1.00 12.49 405 SER A N 1
ATOM 2862 C CA . SER A 1 405 ? 15.507 5.768 -38.352 1.00 14.38 405 SER A CA 1
ATOM 2863 C C . SER A 1 405 ? 15.233 5.852 -36.823 1.00 14.03 405 SER A C 1
ATOM 2864 O O . SER A 1 405 ? 16.073 6.352 -36.064 1.00 15.48 405 SER A O 1
ATOM 2867 N N . GLY A 1 406 ? 14.074 5.330 -36.382 1.00 12.43 406 GLY A N 1
ATOM 2868 C CA . GLY A 1 406 ? 13.803 5.194 -34.912 1.00 12.68 406 GLY A CA 1
ATOM 2869 C C . GLY A 1 406 ? 14.697 4.216 -34.204 1.00 13.17 406 GLY A C 1
ATOM 2870 O O . GLY A 1 406 ? 14.757 4.227 -32.972 1.00 14.56 406 GLY A O 1
ATOM 2871 N N . TYR A 1 407 ? 15.463 3.435 -34.973 1.00 11.65 407 TYR A N 1
ATOM 2872 C CA . TYR A 1 407 ? 16.349 2.425 -34.395 1.00 12.07 407 TYR A CA 1
ATOM 2873 C C . TYR A 1 407 ? 17.814 2.830 -34.555 1.00 13.21 407 TYR A C 1
ATOM 2874 O O . TYR A 1 407 ? 18.761 1.999 -34.462 1.00 14.55 407 TYR A O 1
ATOM 2883 N N . GLY A 1 408 ? 18.043 4.095 -34.868 1.00 13.70 408 GLY A N 1
ATOM 2884 C CA . GLY A 1 408 ? 19.414 4.595 -34.856 1.00 15.11 408 GLY A CA 1
ATOM 2885 C C . GLY A 1 408 ? 19.823 5.013 -36.251 1.00 14.95 408 GLY A C 1
ATOM 2886 O O . GLY A 1 408 ? 19.109 4.776 -37.225 1.00 16.49 408 GLY A O 1
ATOM 2887 N N . PRO A 1 409 ? 21.036 5.576 -36.366 1.00 16.42 409 PRO A N 1
ATOM 2888 C CA . PRO A 1 409 ? 21.372 6.188 -37.634 1.00 16.97 409 PRO A CA 1
ATOM 2889 C C . PRO A 1 409 ? 21.404 5.215 -38.802 1.00 17.16 409 PRO A C 1
ATOM 2890 O O . PRO A 1 409 ? 20.946 5.552 -39.936 1.00 18.22 409 PRO A O 1
ATOM 2894 N N . ALA A 1 410 ? 21.916 3.995 -38.575 1.00 15.19 410 ALA A N 1
ATOM 2895 C CA . ALA A 1 410 ? 21.987 3.024 -39.696 1.00 15.85 410 ALA A CA 1
ATOM 2896 C C . ALA A 1 410 ? 20.658 2.328 -39.957 1.00 14.85 410 ALA A C 1
ATOM 2897 O O . ALA A 1 410 ? 20.550 1.407 -40.762 1.00 16.74 410 ALA A O 1
ATOM 2899 N N . GLY A 1 411 ? 19.611 2.793 -39.301 1.00 12.73 411 GLY A N 1
ATOM 2900 C CA . GLY A 1 411 ? 18.257 2.245 -39.586 1.00 12.10 411 GLY A CA 1
ATOM 2901 C C . GLY A 1 411 ? 17.607 3.063 -40.711 1.00 12.36 411 GLY A C 1
ATOM 2902 O O . GLY A 1 411 ? 16.574 2.625 -41.283 1.00 12.20 411 GLY A O 1
ATOM 2903 N N . GLU A 1 412 ? 18.163 4.238 -41.033 1.00 12.67 412 GLU A N 1
ATOM 2904 C CA . GLU A 1 412 ? 17.520 5.036 -42.051 1.00 14.00 412 GLU A CA 1
ATOM 2905 C C . GLU A 1 412 ? 17.507 4.292 -43.413 1.00 13.89 412 GLU A C 1
ATOM 2906 O O . GLU A 1 412 ? 18.456 3.531 -43.723 1.00 15.07 412 GLU A O 1
ATOM 2912 N N . GLY A 1 413 ? 16.407 4.421 -44.177 1.00 13.11 413 GLY A N 1
ATOM 2913 C CA . GLY A 1 413 ? 16.321 3.730 -45.456 1.00 14.39 413 GLY A CA 1
ATOM 2914 C C . GLY A 1 413 ? 15.494 2.448 -45.403 1.00 12.20 413 GLY A C 1
ATOM 2915 O O . GLY A 1 413 ? 15.281 1.759 -46.446 1.00 13.25 413 GLY A O 1
ATOM 2916 N N . PHE A 1 414 ? 15.044 2.087 -44.203 1.00 10.63 414 PHE A N 1
ATOM 2917 C CA . PHE A 1 414 ? 14.281 0.863 -43.997 1.00 10.49 414 PHE A CA 1
ATOM 2918 C C . PHE A 1 414 ? 13.062 1.121 -43.117 1.00 9.23 414 PHE A C 1
ATOM 2919 O O . PHE A 1 414 ? 12.994 2.110 -42.376 1.00 10.99 414 PHE A O 1
ATOM 2927 N N . VAL A 1 415 ? 12.106 0.195 -43.222 1.00 10.77 415 VAL A N 1
ATOM 2928 C CA A VAL A 1 415 ? 10.944 0.134 -42.342 0.50 10.67 415 VAL A CA 1
ATOM 2929 C CA B VAL A 1 415 ? 10.997 0.146 -42.224 0.50 9.90 415 VAL A CA 1
ATOM 2930 C C . VAL A 1 415 ? 10.817 -1.273 -41.733 1.00 9.91 415 VAL A C 1
ATOM 2931 O O . VAL A 1 415 ? 11.077 -2.265 -42.439 1.00 11.04 415 VAL A O 1
ATOM 2938 N N . ARG A 1 416 ? 10.412 -1.381 -40.450 1.00 9.58 416 ARG A N 1
ATOM 2939 C CA . ARG A 1 416 ? 10.148 -2.684 -39.867 1.00 9.76 416 ARG A CA 1
ATOM 2940 C C . ARG A 1 416 ? 8.645 -2.963 -39.852 1.00 9.88 416 ARG A C 1
ATOM 2941 O O . ARG A 1 416 ? 7.866 -2.015 -39.594 1.00 11.34 416 ARG A O 1
ATOM 2949 N N . ALA A 1 417 ? 8.256 -4.211 -40.137 1.00 10.46 417 ALA A N 1
ATOM 2950 C CA . ALA A 1 417 ? 6.832 -4.618 -40.052 1.00 10.44 417 ALA A CA 1
ATOM 2951 C C . ALA A 1 417 ? 6.781 -5.826 -39.119 1.00 10.70 417 ALA A C 1
ATOM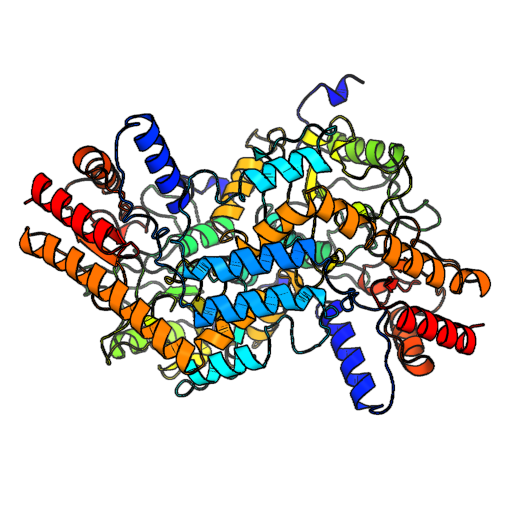 2952 O O . ALA A 1 417 ? 7.502 -6.830 -39.330 1.00 12.10 417 ALA A O 1
ATOM 2954 N N . SER A 1 418 ? 5.966 -5.699 -38.065 1.00 10.28 418 SER A N 1
ATOM 2955 C CA . SER A 1 418 ? 5.859 -6.813 -37.066 1.00 9.96 418 SER A CA 1
ATOM 2956 C C . SER A 1 418 ? 4.938 -7.946 -37.613 1.00 11.06 418 SER A C 1
ATOM 2957 O O . SER A 1 418 ? 3.951 -7.656 -38.295 1.00 13.79 418 SER A O 1
ATOM 2960 N N . ALA A 1 419 ? 5.282 -9.186 -37.266 1.00 11.03 419 ALA A N 1
ATOM 2961 C CA . ALA A 1 419 ? 4.445 -10.353 -37.550 1.00 11.32 419 ALA A CA 1
ATOM 2962 C C . ALA A 1 419 ? 3.488 -10.701 -36.368 1.00 14.00 419 ALA A C 1
ATOM 2963 O O . ALA A 1 419 ? 2.786 -11.684 -36.456 1.00 14.75 419 ALA A O 1
ATOM 2965 N N . PHE A 1 420 ? 3.450 -9.849 -35.333 1.00 12.64 420 PHE A N 1
ATOM 2966 C CA . PHE A 1 420 ? 2.622 -10.154 -34.186 1.00 12.02 420 PHE A CA 1
ATOM 2967 C C . PHE A 1 420 ? 1.224 -9.575 -34.539 1.00 14.21 420 PHE A C 1
ATOM 2968 O O . PHE A 1 420 ? 0.925 -8.377 -34.366 1.00 15.52 420 PHE A O 1
ATOM 2976 N N . GLY A 1 421 ? 0.357 -10.472 -34.970 1.00 14.27 421 GLY A N 1
ATOM 2977 C CA . GLY A 1 421 ? -1.031 -10.051 -35.326 1.00 14.02 421 GLY A CA 1
ATOM 2978 C C . GLY A 1 421 ? -1.770 -11.290 -35.756 1.00 13.94 421 GLY A C 1
ATOM 2979 O O . GLY A 1 421 ? -1.179 -12.374 -35.833 1.00 15.23 421 GLY A O 1
ATOM 2980 N N . SER A 1 422 ? -3.062 -11.130 -36.007 1.00 14.49 422 SER A N 1
ATOM 2981 C CA . SER A 1 422 ? -3.870 -12.306 -36.301 1.00 14.63 422 SER A CA 1
ATOM 2982 C C . SER A 1 422 ? -3.599 -12.626 -37.800 1.00 15.82 422 SER A C 1
ATOM 2983 O O . SER A 1 422 ? -3.170 -11.764 -38.592 1.00 15.42 422 SER A O 1
ATOM 2986 N N . ARG A 1 423 ? -3.868 -13.866 -38.164 1.00 14.78 423 ARG A N 1
ATOM 2987 C CA . ARG A 1 423 ? -3.711 -14.266 -39.561 1.00 16.32 423 ARG A CA 1
ATOM 2988 C C . ARG A 1 423 ? -4.648 -13.418 -40.443 1.00 15.93 423 ARG A C 1
ATOM 2989 O O . ARG A 1 423 ? -4.230 -13.005 -41.520 1.00 16.05 423 ARG A O 1
ATOM 2997 N N . GLU A 1 424 ? -5.873 -13.125 -39.992 1.00 17.55 424 GLU A N 1
ATOM 2998 C CA . GLU A 1 424 ? -6.802 -12.315 -40.841 1.00 17.70 424 GLU A CA 1
ATOM 2999 C C . GLU A 1 424 ? -6.165 -10.955 -41.134 1.00 16.03 424 GLU A C 1
ATOM 3000 O O . GLU A 1 424 ? -6.241 -10.433 -42.235 1.00 16.99 424 GLU A O 1
ATOM 3002 N N . ASN A 1 425 ? -5.578 -10.341 -40.094 1.00 16.72 425 ASN A N 1
ATOM 3003 C CA . ASN A 1 425 ? -5.037 -9.016 -40.287 1.00 16.92 425 ASN A CA 1
ATOM 3004 C C . ASN A 1 425 ? -3.758 -8.979 -41.139 1.00 16.52 425 ASN A C 1
ATOM 3005 O O . ASN A 1 425 ? -3.539 -8.031 -41.911 1.00 17.09 425 ASN A O 1
ATOM 3010 N N . ILE A 1 426 ? -2.911 -10.003 -40.962 1.00 14.84 426 ILE A N 1
ATOM 3011 C CA . ILE A 1 426 ? -1.759 -10.220 -41.867 1.00 16.21 426 ILE A CA 1
ATOM 3012 C C . ILE A 1 426 ? -2.192 -10.321 -43.334 1.00 15.56 426 ILE A C 1
ATOM 3013 O O . ILE A 1 426 ? -1.629 -9.668 -44.219 1.00 15.24 426 ILE A O 1
ATOM 3018 N N . LEU A 1 427 ? -3.190 -11.171 -43.580 1.00 15.16 427 LEU A N 1
ATOM 3019 C CA . LEU A 1 427 ? -3.711 -11.337 -44.951 1.00 15.66 427 LEU A CA 1
ATOM 3020 C C . LEU A 1 427 ? -4.321 -10.090 -45.523 1.00 15.86 427 LEU A C 1
ATOM 3021 O O . LEU A 1 427 ? -4.144 -9.759 -46.718 1.00 16.35 427 LEU A O 1
ATOM 3026 N N . GLU A 1 428 ? -4.942 -9.315 -44.675 1.00 16.22 428 GLU A N 1
ATOM 3027 C CA . GLU A 1 428 ? -5.530 -8.062 -45.150 1.00 16.95 428 GLU A CA 1
ATOM 3028 C C . GLU A 1 428 ? -4.422 -7.022 -45.403 1.00 15.86 428 GLU A C 1
ATOM 3029 O O . GLU A 1 428 ? -4.461 -6.349 -46.418 1.00 17.10 428 GLU A O 1
ATOM 3035 N N . ALA A 1 429 ? -3.438 -6.955 -44.530 1.00 15.16 429 ALA A N 1
ATOM 3036 C CA . ALA A 1 429 ? -2.290 -6.096 -44.771 1.00 13.86 429 ALA A CA 1
ATOM 3037 C C . ALA A 1 429 ? -1.603 -6.429 -46.089 1.00 15.46 429 ALA A C 1
ATOM 3038 O O . ALA A 1 429 ? -1.274 -5.527 -46.829 1.00 15.28 429 ALA A O 1
ATOM 3040 N N . VAL A 1 430 ? -1.449 -7.708 -46.411 1.00 16.78 430 VAL A N 1
ATOM 3041 C CA . VAL A 1 430 ? -0.784 -8.122 -47.669 1.00 17.61 430 VAL A CA 1
ATOM 3042 C C . VAL A 1 430 ? -1.618 -7.649 -48.856 1.00 17.29 430 VAL A C 1
ATOM 3043 O O . VAL A 1 430 ? -1.086 -7.182 -49.846 1.00 17.12 430 VAL A O 1
ATOM 3047 N N . ARG A 1 431 ? -2.923 -7.804 -48.723 1.00 16.87 431 ARG A N 1
ATOM 3048 C CA . ARG A 1 431 ? -3.842 -7.392 -49.799 1.00 18.06 431 ARG A CA 1
ATOM 3049 C C . ARG A 1 431 ? -3.642 -5.873 -50.054 1.00 17.78 431 ARG A C 1
ATOM 3050 O O . ARG A 1 431 ? -3.527 -5.453 -51.201 1.00 19.08 431 ARG A O 1
ATOM 3058 N N . ARG A 1 432 ? -3.608 -5.090 -48.984 1.00 17.41 432 ARG A N 1
ATOM 3059 C CA . ARG A 1 432 ? -3.463 -3.627 -49.068 1.00 15.85 432 ARG A CA 1
ATOM 3060 C C . ARG A 1 432 ? -2.108 -3.224 -49.615 1.00 16.93 432 ARG A C 1
ATOM 3061 O O . ARG A 1 432 ? -2.023 -2.403 -50.536 1.00 19.76 432 ARG A O 1
ATOM 3069 N N . PHE A 1 433 ? -1.060 -3.920 -49.181 1.00 16.45 433 PHE A N 1
ATOM 3070 C CA . PHE A 1 433 ? 0.292 -3.618 -49.706 1.00 16.26 433 PHE A CA 1
ATOM 3071 C C . PHE A 1 433 ? 0.378 -3.941 -51.206 1.00 16.58 433 PHE A C 1
ATOM 3072 O O . PHE A 1 433 ? 1.041 -3.230 -51.945 1.00 17.59 433 PHE A O 1
ATOM 3080 N N . LYS A 1 434 ? -0.219 -5.055 -51.646 1.00 16.67 434 LYS A N 1
ATOM 3081 C CA . LYS A 1 434 ? -0.197 -5.354 -53.086 1.00 17.64 434 LYS A CA 1
ATOM 3082 C C . LYS A 1 434 ? -0.921 -4.283 -53.886 1.00 19.43 434 LYS A C 1
ATOM 3083 O O . LYS A 1 434 ? -0.454 -3.918 -54.978 1.00 19.79 434 LYS A O 1
ATOM 3089 N N . GLU A 1 435 ? -2.072 -3.822 -53.383 1.00 20.55 435 GLU A N 1
ATOM 3090 C CA . GLU A 1 435 ? -2.850 -2.775 -54.082 1.00 21.77 435 GLU A CA 1
ATOM 3091 C C . GLU A 1 435 ? -2.009 -1.516 -54.240 1.00 22.36 435 GLU A C 1
ATOM 3092 O O . GLU A 1 435 ? -2.063 -0.848 -55.315 1.00 23.59 435 GLU A O 1
ATOM 3094 N N . ALA A 1 436 ? -1.212 -1.205 -53.199 1.00 21.39 436 ALA A N 1
ATOM 3095 C CA . ALA A 1 436 ? -0.480 0.077 -53.152 1.00 21.14 436 ALA A CA 1
ATOM 3096 C C . ALA A 1 436 ? 0.846 0.000 -53.913 1.00 21.39 436 ALA A C 1
ATOM 3097 O O . ALA A 1 436 ? 1.254 0.976 -54.580 1.00 24.54 436 ALA A O 1
ATOM 3099 N N . TYR A 1 437 ? 1.507 -1.159 -53.847 1.00 20.51 437 TYR A N 1
ATOM 3100 C CA . TYR A 1 437 ? 2.916 -1.216 -54.278 1.00 21.12 437 TYR A CA 1
ATOM 3101 C C . TYR A 1 437 ? 3.140 -2.250 -55.373 1.00 22.28 437 TYR A C 1
ATOM 3102 O O . TYR A 1 437 ? 4.238 -2.325 -55.932 1.00 24.69 437 TYR A O 1
ATOM 3111 N N . GLY A 1 438 ? 2.114 -3.035 -55.710 1.00 23.88 438 GLY A N 1
ATOM 3112 C CA . GLY A 1 438 ? 2.334 -4.227 -56.538 1.00 26.77 438 GLY A CA 1
ATOM 3113 C C . GLY A 1 438 ? 2.314 -3.935 -58.023 1.00 30.01 438 GLY A C 1
ATOM 3114 O O . GLY A 1 438 ? 1.710 -2.943 -58.437 1.00 29.95 438 GLY A O 1
ATOM 3115 N N . GLN B 1 26 ? 40.384 -23.779 -28.536 1.00 47.02 26 GLN B N 1
ATOM 3116 C CA . GLN B 1 26 ? 41.689 -23.252 -28.070 1.00 45.72 26 GLN B CA 1
ATOM 3117 C C . GLN B 1 26 ? 41.734 -23.105 -26.514 1.00 44.85 26 GLN B C 1
ATOM 3118 O O . GLN B 1 26 ? 40.696 -23.085 -25.780 1.00 46.06 26 GLN B O 1
ATOM 3120 N N . ALA B 1 27 ? 42.958 -23.008 -26.011 1.00 42.56 27 ALA B N 1
ATOM 3121 C CA . ALA B 1 27 ? 43.246 -22.611 -24.621 1.00 39.84 27 ALA B CA 1
ATOM 3122 C C . ALA B 1 27 ? 42.547 -21.322 -24.070 1.00 37.40 27 ALA B C 1
ATOM 3123 O O . ALA B 1 27 ? 42.362 -21.218 -22.876 1.00 37.26 27 ALA B O 1
ATOM 3125 N N . VAL B 1 28 ? 42.220 -20.337 -24.909 1.00 35.49 28 VAL B N 1
ATOM 3126 C CA . VAL B 1 28 ? 41.582 -19.079 -24.406 1.00 33.42 28 VAL B CA 1
ATOM 3127 C C . VAL B 1 28 ? 40.310 -19.394 -23.597 1.00 31.80 28 VAL B C 1
ATOM 3128 O O . VAL B 1 28 ? 40.128 -18.878 -22.448 1.00 29.86 28 VAL B O 1
ATOM 3132 N N . ALA B 1 29 ? 39.450 -20.252 -24.189 1.00 31.47 29 ALA B N 1
ATOM 3133 C CA . ALA B 1 29 ? 38.158 -20.602 -23.582 1.00 30.89 29 ALA B CA 1
ATOM 3134 C C . ALA B 1 29 ? 38.302 -21.394 -22.282 1.00 30.21 29 ALA B C 1
ATOM 3135 O O . ALA B 1 29 ? 37.287 -21.540 -21.527 1.00 30.28 29 ALA B O 1
ATOM 3137 N N . GLN B 1 30 ? 39.550 -21.876 -22.003 1.00 27.77 30 GLN B N 1
ATOM 3138 C CA . GLN B 1 30 ? 39.834 -22.616 -20.733 1.00 26.08 30 GLN B CA 1
ATOM 3139 C C . GLN B 1 30 ? 40.356 -21.720 -19.625 1.00 25.74 30 GLN B C 1
ATOM 3140 O O . GLN B 1 30 ? 40.678 -22.213 -18.583 1.00 22.41 30 GLN B O 1
ATOM 3146 N N . ARG B 1 31 ? 40.437 -20.408 -19.893 1.00 26.74 31 ARG B N 1
ATOM 3147 C CA . ARG B 1 31 ? 41.122 -19.492 -18.983 1.00 28.18 31 ARG B CA 1
ATOM 3148 C C . ARG B 1 31 ? 40.196 -18.328 -18.646 1.00 28.28 31 ARG B C 1
ATOM 3149 O O . ARG B 1 31 ? 39.393 -17.916 -19.458 1.00 28.59 31 ARG B O 1
ATOM 3157 N N . ALA B 1 32 ? 40.381 -17.780 -17.467 1.00 29.31 32 ALA B N 1
ATOM 3158 C CA . ALA B 1 32 ? 39.714 -16.581 -17.045 1.00 32.05 32 ALA B CA 1
ATOM 3159 C C . ALA B 1 32 ? 40.210 -15.348 -17.789 1.00 34.57 32 ALA B C 1
ATOM 3160 O O . ALA B 1 32 ? 41.210 -15.363 -18.509 1.00 34.69 32 ALA B O 1
ATOM 3162 N N . GLY B 1 33 ? 39.461 -14.271 -17.548 1.00 36.83 33 GLY B N 1
ATOM 3163 C CA . GLY B 1 33 ? 40.080 -12.967 -17.146 1.00 38.30 33 GLY B CA 1
ATOM 3164 C C . GLY B 1 33 ? 40.039 -12.360 -18.465 1.00 39.93 33 GLY B C 1
ATOM 3165 O O . GLY B 1 33 ? 39.742 -13.059 -19.469 1.00 42.43 33 GLY B O 1
ATOM 3166 N N . THR B 1 34 ? 40.294 -11.069 -18.442 1.00 39.80 34 THR B N 1
ATOM 3167 C CA . THR B 1 34 ? 40.326 -10.206 -19.553 1.00 38.57 34 THR B CA 1
ATOM 3168 C C . THR B 1 34 ? 39.880 -8.789 -19.158 1.00 36.21 34 THR B C 1
ATOM 3169 O O . THR B 1 34 ? 40.334 -7.905 -19.842 1.00 36.85 34 THR B O 1
ATOM 3173 N N . ILE B 1 35 ? 39.055 -8.550 -18.107 1.00 32.37 35 ILE B N 1
ATOM 3174 C CA . ILE B 1 35 ? 38.134 -7.292 -18.196 1.00 28.34 35 ILE B CA 1
ATOM 3175 C C . ILE B 1 35 ? 38.596 -5.973 -17.608 1.00 24.56 35 ILE B C 1
ATOM 3176 O O . ILE B 1 35 ? 38.933 -5.902 -16.429 1.00 25.36 35 ILE B O 1
ATOM 3181 N N . ASP B 1 36 ? 38.572 -4.920 -18.413 1.00 20.04 36 ASP B N 1
ATOM 3182 C CA . ASP B 1 36 ? 39.299 -3.713 -18.025 1.00 18.81 36 ASP B CA 1
ATOM 3183 C C . ASP B 1 36 ? 38.390 -2.661 -17.484 1.00 17.98 36 ASP B C 1
ATOM 3184 O O . ASP B 1 36 ? 38.819 -1.601 -17.056 1.00 20.41 36 ASP B O 1
ATOM 3189 N N . VAL B 1 37 ? 37.118 -2.992 -17.379 1.00 14.91 37 VAL B N 1
ATOM 3190 C CA . VAL B 1 37 ? 36.152 -2.023 -16.854 1.00 14.32 37 VAL B CA 1
ATOM 3191 C C . VAL B 1 37 ? 36.283 -2.006 -15.329 1.00 13.88 37 VAL B C 1
ATOM 3192 O O . VAL B 1 37 ? 36.244 -3.038 -14.692 1.00 13.19 37 VAL B O 1
ATOM 3196 N N . GLN B 1 38 ? 36.392 -0.818 -14.744 1.00 14.35 38 GLN B N 1
ATOM 3197 C CA . GLN B 1 38 ? 36.475 -0.735 -13.302 1.00 15.30 38 GLN B CA 1
ATOM 3198 C C . GLN B 1 38 ? 35.114 -0.826 -12.687 1.00 13.63 38 GLN B C 1
ATOM 3199 O O . GLN B 1 38 ? 34.142 -0.377 -13.262 1.00 13.13 38 GLN B O 1
ATOM 3205 N N . ARG B 1 39 ? 35.056 -1.401 -11.505 1.00 12.89 39 ARG B N 1
ATOM 3206 C CA . ARG B 1 39 ? 33.808 -1.408 -10.735 1.00 11.57 39 ARG B CA 1
ATOM 3207 C C . ARG B 1 39 ? 33.294 0.067 -10.603 1.00 11.25 39 ARG B C 1
ATOM 3208 O O . ARG B 1 39 ? 34.104 1.011 -10.417 1.00 13.73 39 ARG B O 1
ATOM 3216 N N . ASN B 1 40 ? 31.980 0.248 -10.606 1.00 11.74 40 ASN B N 1
ATOM 3217 C CA . ASN B 1 40 ? 31.404 1.574 -10.319 1.00 10.97 40 ASN B CA 1
ATOM 3218 C C . ASN B 1 40 ? 31.778 1.949 -8.853 1.00 13.00 40 ASN B C 1
ATOM 3219 O O . ASN B 1 40 ? 31.411 1.220 -7.924 1.00 13.72 40 ASN B O 1
ATOM 3224 N N . GLU B 1 41 ? 32.543 3.034 -8.722 1.00 15.16 41 GLU B N 1
ATOM 3225 C CA . GLU B 1 41 ? 33.067 3.557 -7.432 1.00 16.70 41 GLU B CA 1
ATOM 3226 C C . GLU B 1 41 ? 31.884 3.637 -6.424 1.00 17.20 41 GLU B C 1
ATOM 3227 O O . GLU B 1 41 ? 32.038 3.473 -5.198 1.00 18.38 41 GLU B O 1
ATOM 3229 N N . ASN B 1 42 ? 30.704 3.989 -6.905 1.00 15.93 42 ASN B N 1
ATOM 3230 C CA . ASN B 1 42 ? 29.587 4.112 -5.955 1.00 16.49 42 ASN B CA 1
ATOM 3231 C C . ASN B 1 42 ? 29.218 2.826 -5.250 1.00 17.26 42 ASN B C 1
ATOM 3232 O O . ASN B 1 42 ? 28.763 2.866 -4.111 1.00 17.06 42 ASN B O 1
ATOM 3237 N N . PHE B 1 43 ? 29.446 1.670 -5.891 1.00 16.02 43 PHE B N 1
ATOM 3238 C CA . PHE B 1 43 ? 29.149 0.390 -5.234 1.00 16.97 43 PHE B CA 1
ATOM 3239 C C . PHE B 1 43 ? 30.170 0.035 -4.180 1.00 18.52 43 PHE B C 1
ATOM 3240 O O . PHE B 1 43 ? 29.798 -0.610 -3.179 1.00 19.45 43 PHE B O 1
ATOM 3248 N N . GLY B 1 44 ? 31.431 0.480 -4.359 1.00 18.35 44 GLY B N 1
ATOM 3249 C CA . GLY B 1 44 ? 32.420 0.367 -3.332 1.00 19.38 44 GLY B CA 1
ATOM 3250 C C . GLY B 1 44 ? 32.086 1.156 -2.090 1.00 18.10 44 GLY B C 1
ATOM 3251 O O . GLY B 1 44 ? 32.571 0.806 -1.000 1.00 21.20 44 GLY B O 1
ATOM 3252 N N . LYS B 1 45 ? 31.210 2.200 -2.203 1.00 17.51 45 LYS B N 1
ATOM 3253 C CA . LYS B 1 45 ? 30.881 2.987 -1.014 1.00 18.75 45 LYS B CA 1
ATOM 3254 C C . LYS B 1 45 ? 29.956 2.198 -0.079 1.00 20.88 45 LYS B C 1
ATOM 3255 O O . LYS B 1 45 ? 29.921 2.419 1.121 1.00 22.42 45 LYS B O 1
ATOM 3261 N N . LEU B 1 46 ? 29.122 1.321 -0.656 1.00 24.64 46 LEU B N 1
ATOM 3262 C CA . LEU B 1 46 ? 28.189 0.537 0.182 1.00 28.44 46 LEU B CA 1
ATOM 3263 C C . LEU B 1 46 ? 28.954 -0.338 1.161 1.00 32.85 46 LEU B C 1
ATOM 3264 O O . LEU B 1 46 ? 30.033 -0.765 0.850 1.00 34.33 46 LEU B O 1
ATOM 3269 N N . ARG B 1 47 ? 28.431 -0.543 2.384 1.00 36.43 47 ARG B N 1
ATOM 3270 C CA . ARG B 1 47 ? 29.246 -1.149 3.476 1.00 37.87 47 ARG B CA 1
ATOM 3271 C C . ARG B 1 47 ? 28.973 -2.678 3.763 1.00 36.82 47 ARG B C 1
ATOM 3272 O O . ARG B 1 47 ? 29.808 -3.418 4.410 1.00 39.15 47 ARG B O 1
ATOM 3275 N N . ALA B 1 48 ? 27.809 -3.108 3.313 1.00 34.92 48 ALA B N 1
ATOM 3276 C CA . ALA B 1 48 ? 27.148 -4.358 3.763 1.00 33.01 48 ALA B CA 1
ATOM 3277 C C . ALA B 1 48 ? 26.170 -4.475 2.661 1.00 32.05 48 ALA B C 1
ATOM 3278 O O . ALA B 1 48 ? 25.940 -3.420 1.949 1.00 32.78 48 ALA B O 1
ATOM 3280 N N . GLY B 1 49 ? 25.524 -5.662 2.604 1.00 29.84 49 GLY B N 1
ATOM 3281 C CA . GLY B 1 49 ? 24.417 -5.898 1.670 1.00 27.46 49 GLY B CA 1
ATOM 3282 C C . GLY B 1 49 ? 23.138 -5.209 2.164 1.00 25.21 49 GLY B C 1
ATOM 3283 O O . GLY B 1 49 ? 23.051 -4.712 3.263 1.00 24.06 49 GLY B O 1
ATOM 3284 N N . TYR B 1 50 ? 22.110 -5.205 1.334 1.00 21.80 50 TYR B N 1
ATOM 3285 C CA . TYR B 1 50 ? 20.907 -4.504 1.724 1.00 19.11 50 TYR B CA 1
ATOM 3286 C C . TYR B 1 50 ? 20.236 -5.200 3.004 1.00 18.22 50 TYR B C 1
ATOM 3287 O O . TYR B 1 50 ? 20.345 -6.411 3.198 1.00 18.58 50 TYR B O 1
ATOM 3296 N N . LEU B 1 51 ? 19.501 -4.418 3.811 1.00 17.44 51 LEU B N 1
ATOM 3297 C CA . LEU B 1 51 ? 19.050 -4.834 5.152 1.00 15.60 51 LEU B CA 1
ATOM 3298 C C . LEU B 1 51 ? 18.172 -6.106 5.058 1.00 15.14 51 LEU B C 1
ATOM 3299 O O . LEU B 1 51 ? 18.420 -7.118 5.696 1.00 14.72 51 LEU B O 1
ATOM 3304 N N . PHE B 1 52 ? 17.093 -6.062 4.276 1.00 15.06 52 PHE B N 1
ATOM 3305 C CA . PHE B 1 52 ? 16.139 -7.172 4.299 1.00 16.01 52 PHE B CA 1
ATOM 3306 C C . PHE B 1 52 ? 16.761 -8.505 3.803 1.00 15.53 52 PHE B C 1
ATOM 3307 O O . PHE B 1 52 ? 16.549 -9.533 4.430 1.00 13.80 52 PHE B O 1
ATOM 3315 N N . PRO B 1 53 ? 17.537 -8.507 2.693 1.00 15.74 53 PRO B N 1
ATOM 3316 C CA . PRO B 1 53 ? 18.216 -9.743 2.315 1.00 16.69 53 PRO B CA 1
ATOM 3317 C C . PRO B 1 53 ? 19.158 -10.255 3.378 1.00 15.72 53 PRO B C 1
ATOM 3318 O O . PRO B 1 53 ? 19.291 -11.483 3.569 1.00 16.60 53 PRO B O 1
ATOM 3322 N N . GLU B 1 54 ? 19.814 -9.353 4.103 1.00 14.58 54 GLU B N 1
ATOM 3323 C CA . GLU B 1 54 ? 20.728 -9.802 5.140 1.00 15.29 54 GLU B CA 1
ATOM 3324 C C . GLU B 1 54 ? 19.979 -10.421 6.300 1.00 12.59 54 GLU B C 1
ATOM 3325 O O . GLU B 1 54 ? 20.388 -11.397 6.882 1.00 13.81 54 GLU B O 1
ATOM 3331 N N . ILE B 1 55 ? 18.830 -9.855 6.633 1.00 11.87 55 ILE B N 1
ATOM 3332 C CA . ILE B 1 55 ? 17.981 -10.461 7.683 1.00 10.56 55 ILE B CA 1
ATOM 3333 C C . ILE B 1 55 ? 17.477 -11.859 7.255 1.00 11.25 55 ILE B C 1
ATOM 3334 O O . ILE B 1 55 ? 17.493 -12.807 8.058 1.00 12.53 55 ILE B O 1
ATOM 3339 N N . ALA B 1 56 ? 17.078 -12.005 5.981 1.00 13.03 56 ALA B N 1
ATOM 3340 C CA . ALA B 1 56 ? 16.643 -13.310 5.500 1.00 13.52 56 ALA B CA 1
ATOM 3341 C C . ALA B 1 56 ? 17.828 -14.321 5.553 1.00 13.43 56 ALA B C 1
ATOM 3342 O O . ALA B 1 56 ? 17.654 -15.491 5.935 1.00 15.35 56 ALA B O 1
ATOM 3344 N N . ARG B 1 57 ? 19.029 -13.860 5.253 1.00 13.03 57 ARG B N 1
ATOM 3345 C CA . ARG B 1 57 ? 20.177 -14.743 5.314 1.00 15.02 57 ARG B CA 1
ATOM 3346 C C . ARG B 1 57 ? 20.433 -15.125 6.772 1.00 14.54 57 ARG B C 1
ATOM 3347 O O . ARG B 1 57 ? 20.817 -16.268 7.047 1.00 14.75 57 ARG B O 1
ATOM 3355 N N . ARG B 1 58 ? 20.340 -14.146 7.676 1.00 13.07 58 ARG B N 1
ATOM 3356 C CA . ARG B 1 58 ? 20.616 -14.440 9.129 1.00 12.88 58 ARG B CA 1
ATOM 3357 C C . ARG B 1 58 ? 19.575 -15.407 9.679 1.00 12.12 58 ARG B C 1
ATOM 3358 O O . ARG B 1 58 ? 19.894 -16.298 10.507 1.00 12.25 58 ARG B O 1
ATOM 3366 N N . ARG B 1 59 ? 18.329 -15.275 9.191 1.00 11.75 59 ARG B N 1
ATOM 3367 C CA . ARG B 1 59 ? 17.265 -16.232 9.609 1.00 11.65 59 ARG B CA 1
ATOM 3368 C C . ARG B 1 59 ? 17.578 -17.624 9.102 1.00 11.79 59 ARG B C 1
ATOM 3369 O O . ARG B 1 59 ? 17.426 -18.582 9.850 1.00 12.34 59 ARG B O 1
ATOM 3377 N N . LYS B 1 60 ? 18.007 -17.735 7.834 1.00 12.18 60 LYS B N 1
ATOM 3378 C CA . LYS B 1 60 ? 18.375 -19.041 7.300 1.00 12.77 60 LYS B CA 1
ATOM 3379 C C . LYS B 1 60 ? 19.561 -19.643 8.069 1.00 11.52 60 LYS B C 1
ATOM 3380 O O . LYS B 1 60 ? 19.541 -20.852 8.389 1.00 12.93 60 LYS B O 1
ATOM 3386 N N . ALA B 1 61 ? 20.625 -18.842 8.317 1.00 12.35 61 ALA B N 1
ATOM 3387 C CA . ALA B 1 61 ? 21.730 -19.357 9.109 1.00 11.60 61 ALA B CA 1
ATOM 3388 C C . ALA B 1 61 ? 21.249 -19.845 10.502 1.00 10.81 61 ALA B C 1
ATOM 3389 O O . ALA B 1 61 ? 21.747 -20.855 11.011 1.00 11.53 61 ALA B O 1
ATOM 3391 N N . HIS B 1 62 ? 20.333 -19.081 11.107 1.00 9.65 62 HIS B N 1
ATOM 3392 C CA . HIS B 1 62 ? 19.821 -19.498 12.414 1.00 8.79 62 HIS B CA 1
ATOM 3393 C C . HIS B 1 62 ? 19.049 -20.822 12.340 1.00 9.34 62 HIS B C 1
ATOM 3394 O O . HIS B 1 62 ? 19.240 -21.684 13.214 1.00 9.48 62 HIS B O 1
ATOM 3401 N N . GLN B 1 63 ? 18.296 -21.007 11.262 1.00 9.55 63 GLN B N 1
ATOM 3402 C CA . GLN B 1 63 ? 17.551 -22.285 11.106 1.00 10.24 63 GLN B CA 1
ATOM 3403 C C . GLN B 1 63 ? 18.564 -23.461 10.843 1.00 11.02 63 GLN B C 1
ATOM 3404 O O . GLN B 1 63 ? 18.282 -24.595 11.216 1.00 13.05 63 GLN B O 1
ATOM 3410 N N . GLU B 1 64 ? 19.650 -23.165 10.143 1.00 11.26 64 GLU B N 1
ATOM 3411 C CA . GLU B 1 64 ? 20.749 -24.206 9.899 1.00 12.03 64 GLU B CA 1
ATOM 3412 C C . GLU B 1 64 ? 21.408 -24.603 11.218 1.00 11.49 64 GLU B C 1
ATOM 3413 O O . GLU B 1 64 ? 21.678 -25.814 11.470 1.00 12.89 64 GLU B O 1
ATOM 3419 N N . LYS B 1 65 ? 21.661 -23.608 12.082 1.00 9.34 65 LYS B N 1
ATOM 3420 C CA . LYS B 1 65 ? 22.250 -23.903 13.401 1.00 10.68 65 LYS B CA 1
ATOM 3421 C C . LYS B 1 65 ? 21.256 -24.603 14.307 1.00 9.51 65 LYS B C 1
ATOM 3422 O O . LYS B 1 65 ? 21.681 -25.314 15.217 1.00 12.16 65 LYS B O 1
ATOM 3428 N N . ASN B 1 66 ? 19.932 -24.315 14.110 1.00 9.85 66 ASN B N 1
ATOM 3429 C CA . ASN B 1 66 ? 18.862 -24.804 14.988 1.00 10.40 66 ASN B CA 1
ATOM 3430 C C . ASN B 1 66 ? 17.769 -25.440 14.117 1.00 10.95 66 ASN B C 1
ATOM 3431 O O . ASN B 1 66 ? 16.691 -24.894 13.960 1.00 11.58 66 ASN B O 1
ATOM 3436 N N . PRO B 1 67 ? 18.012 -26.664 13.601 1.00 11.17 67 PRO B N 1
ATOM 3437 C CA . PRO B 1 67 ? 17.113 -27.266 12.617 1.00 13.12 67 PRO B CA 1
ATOM 3438 C C . PRO B 1 67 ? 15.735 -27.542 13.191 1.00 15.26 67 PRO B C 1
ATOM 3439 O O . PRO B 1 67 ? 14.758 -27.616 12.448 1.00 17.45 67 PRO B O 1
ATOM 3443 N N . ASP B 1 68 ? 15.660 -27.726 14.500 1.00 15.03 68 ASP B N 1
ATOM 3444 C CA . ASP B 1 68 ? 14.380 -27.914 15.113 1.00 17.40 68 ASP B CA 1
ATOM 3445 C C . ASP B 1 68 ? 13.644 -26.635 15.566 1.00 16.50 68 ASP B C 1
ATOM 3446 O O . ASP B 1 68 ? 12.496 -26.714 16.004 1.00 17.73 68 ASP B O 1
ATOM 3451 N N . ALA B 1 69 ? 14.313 -25.484 15.476 1.00 14.29 69 ALA B N 1
ATOM 3452 C CA . ALA B 1 69 ? 13.647 -24.220 15.924 1.00 12.96 69 ALA B CA 1
ATOM 3453 C C . ALA B 1 69 ? 12.420 -23.903 15.075 1.00 11.84 69 ALA B C 1
ATOM 3454 O O . ALA B 1 69 ? 12.469 -23.970 13.847 1.00 13.29 69 ALA B O 1
ATOM 3456 N N . LYS B 1 70 ? 11.332 -23.506 15.758 1.00 13.56 70 LYS B N 1
ATOM 3457 C CA . LYS B 1 70 ? 10.178 -23.046 15.042 1.00 12.75 70 LYS B CA 1
ATOM 3458 C C . LYS B 1 70 ? 10.264 -21.491 15.060 1.00 11.31 70 LYS B C 1
ATOM 3459 O O . LYS B 1 70 ? 9.860 -20.800 16.024 1.00 12.96 70 LYS B O 1
ATOM 3465 N N . ILE B 1 71 ? 10.797 -20.955 13.995 1.00 9.45 71 ILE B N 1
ATOM 3466 C CA . ILE B 1 71 ? 11.125 -19.491 13.969 1.00 10.31 71 ILE B CA 1
ATOM 3467 C C . ILE B 1 71 ? 9.864 -18.719 13.576 1.00 9.84 71 ILE B C 1
ATOM 3468 O O . ILE B 1 71 ? 9.159 -19.116 12.597 1.00 12.57 71 ILE B O 1
ATOM 3473 N N . ILE B 1 72 ? 9.578 -17.653 14.318 1.00 9.70 72 ILE B N 1
ATOM 3474 C CA . ILE B 1 72 ? 8.494 -16.751 13.951 1.00 9.83 72 ILE B CA 1
ATOM 3475 C C . ILE B 1 72 ? 9.089 -15.458 13.437 1.00 10.47 72 ILE B C 1
ATOM 3476 O O . ILE B 1 72 ? 9.911 -14.800 14.086 1.00 11.92 72 ILE B O 1
ATOM 3481 N N . SER B 1 73 ? 8.688 -15.101 12.224 1.00 12.34 73 SER B N 1
ATOM 3482 C CA . SER B 1 73 ? 9.211 -13.883 11.689 1.00 15.07 73 SER B CA 1
ATOM 3483 C C . SER B 1 73 ? 8.294 -12.654 12.039 1.00 13.69 73 SER B C 1
ATOM 3484 O O . SER B 1 73 ? 7.106 -12.581 11.680 1.00 16.70 73 SER B O 1
ATOM 3487 N N . LEU B 1 74 ? 8.878 -11.683 12.702 1.00 13.33 74 LEU B N 1
ATOM 3488 C CA . LEU B 1 74 ? 8.287 -10.362 12.892 1.00 12.62 74 LEU B CA 1
ATOM 3489 C C . LEU B 1 74 ? 9.342 -9.385 12.295 1.00 10.90 74 LEU B C 1
ATOM 3490 O O . LEU B 1 74 ? 9.501 -8.234 12.712 1.00 11.49 74 LEU B O 1
ATOM 3495 N N . GLY B 1 75 ? 10.045 -9.880 11.259 1.00 11.87 75 GLY B N 1
ATOM 3496 C CA . GLY B 1 75 ? 11.186 -9.171 10.759 1.00 12.03 75 GLY B CA 1
ATOM 3497 C C . GLY B 1 75 ? 10.901 -8.332 9.569 1.00 12.47 75 GLY B C 1
ATOM 3498 O O . GLY B 1 75 ? 10.441 -7.203 9.666 1.00 13.34 75 GLY B O 1
ATOM 3499 N N . ILE B 1 76 ? 11.111 -8.913 8.392 1.00 11.86 76 ILE B N 1
ATOM 3500 C CA A ILE B 1 76 ? 10.946 -8.177 7.135 0.60 11.50 76 ILE B CA 1
ATOM 3501 C CA B ILE B 1 76 ? 10.953 -8.119 7.191 0.40 11.78 76 ILE B CA 1
ATOM 3502 C C . ILE B 1 76 ? 9.512 -7.784 6.876 1.00 13.83 76 ILE B C 1
ATOM 3503 O O . ILE B 1 76 ? 9.275 -6.769 6.276 1.00 19.71 76 ILE B O 1
ATOM 3512 N N . GLY B 1 77 ? 8.555 -8.587 7.366 1.00 13.04 77 GLY B N 1
ATOM 3513 C CA . GLY B 1 77 ? 7.155 -8.349 7.048 1.00 13.97 77 GLY B CA 1
ATOM 3514 C C . GLY B 1 77 ? 6.739 -9.198 5.866 1.00 12.16 77 GLY B C 1
ATOM 3515 O O . GLY B 1 77 ? 5.712 -8.927 5.272 1.00 14.50 77 GLY B O 1
ATOM 3516 N N . ASP B 1 78 ? 7.413 -10.301 5.621 1.00 13.53 78 ASP B N 1
ATOM 3517 C CA A ASP B 1 78 ? 7.059 -11.103 4.440 0.50 15.57 78 ASP B CA 1
ATOM 3518 C CA B ASP B 1 78 ? 7.099 -11.145 4.467 0.50 15.27 78 ASP B CA 1
ATOM 3519 C C . ASP B 1 78 ? 5.837 -11.984 4.629 1.00 14.27 78 ASP B C 1
ATOM 3520 O O . ASP B 1 78 ? 5.211 -12.400 3.613 1.00 15.90 78 ASP B O 1
ATOM 3529 N N . THR B 1 79 ? 5.481 -12.256 5.908 1.00 13.76 79 THR B N 1
ATOM 3530 C CA . THR B 1 79 ? 4.358 -13.195 6.173 1.00 13.68 79 THR B CA 1
ATOM 3531 C C . THR B 1 79 ? 2.996 -12.432 6.235 1.00 12.97 79 THR B C 1
ATOM 3532 O O . THR B 1 79 ? 2.290 -12.461 7.237 1.00 11.92 79 THR B O 1
ATOM 3536 N N . THR B 1 80 ? 2.682 -11.736 5.166 1.00 11.72 80 THR B N 1
ATOM 3537 C CA . THR B 1 80 ? 1.411 -11.059 5.082 1.00 11.05 80 THR B CA 1
ATOM 3538 C C . THR B 1 80 ? 0.289 -12.104 5.063 1.00 9.24 80 THR B C 1
ATOM 3539 O O . THR B 1 80 ? 0.463 -13.270 4.714 1.00 9.67 80 THR B O 1
ATOM 3543 N N . GLU B 1 81 ? -0.891 -11.671 5.478 1.00 9.73 81 GLU B N 1
ATOM 3544 C CA A GLU B 1 81 ? -2.040 -12.593 5.537 0.60 10.22 81 GLU B CA 1
ATOM 3545 C CA B GLU B 1 81 ? -2.050 -12.582 5.556 0.40 9.88 81 GLU B CA 1
ATOM 3546 C C . GLU B 1 81 ? -2.616 -12.783 4.127 1.00 10.11 81 GLU B C 1
ATOM 3547 O O . GLU B 1 81 ? -2.276 -12.040 3.204 1.00 9.64 81 GLU B O 1
ATOM 3558 N N . PRO B 1 82 ? -3.476 -13.799 3.951 1.00 9.97 82 PRO B N 1
ATOM 3559 C CA . PRO B 1 82 ? -3.989 -14.001 2.596 1.00 9.54 82 PRO B CA 1
ATOM 3560 C C . PRO B 1 82 ? -4.646 -12.760 2.027 1.00 10.10 82 PRO B C 1
ATOM 3561 O O . PRO B 1 82 ? -5.322 -11.988 2.735 1.00 10.88 82 PRO B O 1
ATOM 3565 N N . LEU B 1 83 ? -4.474 -12.593 0.715 1.00 9.62 83 LEU B N 1
ATOM 3566 C CA . LEU B 1 83 ? -5.052 -11.449 0.041 1.00 9.49 83 LEU B CA 1
ATOM 3567 C C . LEU B 1 83 ? -6.597 -11.478 0.076 1.00 10.10 83 LEU B C 1
ATOM 3568 O O . LEU B 1 83 ? -7.197 -12.556 -0.116 1.00 10.61 83 LEU B O 1
ATOM 3573 N N . PRO B 1 84 ? -7.246 -10.305 0.184 1.00 10.78 84 PRO B N 1
ATOM 3574 C CA . PRO B 1 84 ? -8.705 -10.246 0.030 1.00 12.51 84 PRO B CA 1
ATOM 3575 C C . PRO B 1 84 ? -9.154 -11.001 -1.243 1.00 12.81 84 PRO B C 1
ATOM 3576 O O . PRO B 1 84 ? -8.622 -10.757 -2.354 1.00 12.05 84 PRO B O 1
ATOM 3580 N N . LYS B 1 85 ? -10.136 -11.857 -1.082 1.00 11.88 85 LYS B N 1
ATOM 3581 C CA . LYS B 1 85 ? -10.568 -12.701 -2.171 1.00 11.80 85 LYS B CA 1
ATOM 3582 C C . LYS B 1 85 ? -11.076 -11.874 -3.337 1.00 10.14 85 LYS B C 1
ATOM 3583 O O . LYS B 1 85 ? -10.890 -12.287 -4.480 1.00 10.79 85 LYS B O 1
ATOM 3589 N N . TYR B 1 86 ? -11.724 -10.708 -3.073 1.00 11.14 86 TYR B N 1
ATOM 3590 C CA . TYR B 1 86 ? -12.270 -9.951 -4.235 1.00 10.24 86 TYR B CA 1
ATOM 3591 C C . TYR B 1 86 ? -11.099 -9.477 -5.134 1.00 9.84 86 TYR B C 1
ATOM 3592 O O . TYR B 1 86 ? -11.215 -9.325 -6.371 1.00 11.58 86 TYR B O 1
ATOM 3601 N N . ILE B 1 87 ? -9.992 -9.193 -4.482 1.00 10.14 87 ILE B N 1
ATOM 3602 C CA . ILE B 1 87 ? -8.816 -8.739 -5.288 1.00 9.45 87 ILE B CA 1
ATOM 3603 C C . ILE B 1 87 ? -8.184 -9.929 -6.022 1.00 8.71 87 ILE B C 1
ATOM 3604 O O . ILE B 1 87 ? -7.848 -9.804 -7.221 1.00 8.96 87 ILE B O 1
ATOM 3609 N N . ALA B 1 88 ? -7.961 -11.053 -5.293 1.00 8.92 88 ALA B N 1
ATOM 3610 C CA . ALA B 1 88 ? -7.397 -12.246 -5.902 1.00 8.72 88 ALA B CA 1
ATOM 3611 C C . ALA B 1 88 ? -8.208 -12.700 -7.110 1.00 10.12 88 ALA B C 1
ATOM 3612 O O . ALA B 1 88 ? -7.620 -13.065 -8.125 1.00 10.24 88 ALA B O 1
ATOM 3614 N N . ASP B 1 89 ? -9.548 -12.671 -6.935 1.00 10.91 89 ASP B N 1
ATOM 3615 C CA . ASP B 1 89 ? -10.394 -13.155 -7.998 1.00 11.17 89 ASP B CA 1
ATOM 3616 C C . ASP B 1 89 ? -10.296 -12.258 -9.257 1.00 9.05 89 ASP B C 1
ATOM 3617 O O . ASP B 1 89 ? -10.361 -12.777 -10.402 1.00 9.39 89 ASP B O 1
ATOM 3622 N N . ALA B 1 90 ? -10.173 -10.933 -9.028 1.00 9.61 90 ALA B N 1
ATOM 3623 C CA . ALA B 1 90 ? -10.001 -10.005 -10.163 1.00 9.38 90 ALA B CA 1
ATOM 3624 C C . ALA B 1 90 ? -8.724 -10.333 -10.950 1.00 9.11 90 ALA B C 1
ATOM 3625 O O . ALA B 1 90 ? -8.710 -10.358 -12.200 1.00 9.30 90 ALA B O 1
ATOM 3627 N N . MET B 1 91 ? -7.648 -10.585 -10.188 1.00 8.46 91 MET B N 1
ATOM 3628 C CA . MET B 1 91 ? -6.380 -10.938 -10.813 1.00 9.30 91 MET B CA 1
ATOM 3629 C C . MET B 1 91 ? -6.452 -12.271 -11.538 1.00 8.15 91 MET B C 1
ATOM 3630 O O . MET B 1 91 ? -5.933 -12.405 -12.673 1.00 9.29 91 MET B O 1
ATOM 3635 N N . ALA B 1 92 ? -7.122 -13.228 -10.915 1.00 8.15 92 ALA B N 1
ATOM 3636 C CA . ALA B 1 92 ? -7.256 -14.538 -11.589 1.00 8.30 92 ALA B CA 1
ATOM 3637 C C . ALA B 1 92 ? -8.012 -14.432 -12.895 1.00 8.69 92 ALA B C 1
ATOM 3638 O O . ALA B 1 92 ? -7.654 -15.089 -13.898 1.00 8.55 92 ALA B O 1
ATOM 3640 N N . LYS B 1 93 ? -9.093 -13.648 -12.854 1.00 8.05 93 LYS B N 1
ATOM 3641 C CA . LYS B 1 93 ? -9.899 -13.547 -14.086 1.00 9.09 93 LYS B CA 1
ATOM 3642 C C . LYS B 1 93 ? -9.120 -12.810 -15.190 1.00 9.32 93 LYS B C 1
ATOM 3643 O O . LYS B 1 93 ? -9.226 -13.215 -16.387 1.00 10.31 93 LYS B O 1
ATOM 3649 N N . ALA B 1 94 ? -8.351 -11.777 -14.820 1.00 8.87 94 ALA B N 1
ATOM 3650 C CA . ALA B 1 94 ? -7.489 -11.103 -15.814 1.00 9.33 94 ALA B CA 1
ATOM 3651 C C . ALA B 1 94 ? -6.452 -12.054 -16.384 1.00 8.58 94 ALA B C 1
ATOM 3652 O O . ALA B 1 94 ? -6.175 -12.033 -17.626 1.00 9.91 94 ALA B O 1
ATOM 3654 N N . ALA B 1 95 ? -5.921 -12.921 -15.532 1.00 7.39 95 ALA B N 1
ATOM 3655 C CA . ALA B 1 95 ? -4.851 -13.873 -16.002 1.00 6.65 95 ALA B CA 1
ATOM 3656 C C . ALA B 1 95 ? -5.473 -14.884 -16.976 1.00 8.01 95 ALA B C 1
ATOM 3657 O O . ALA B 1 95 ? -4.952 -15.144 -18.059 1.00 9.62 95 ALA B O 1
ATOM 3659 N N . ALA B 1 96 ? -6.580 -15.492 -16.558 1.00 8.59 96 ALA B N 1
ATOM 3660 C CA . ALA B 1 96 ? -7.262 -16.466 -17.459 1.00 9.59 96 ALA B CA 1
ATOM 3661 C C . ALA B 1 96 ? -7.669 -15.796 -18.756 1.00 9.13 96 ALA B C 1
ATOM 3662 O O . ALA B 1 96 ? -7.640 -16.419 -19.814 1.00 11.10 96 ALA B O 1
ATOM 3664 N N . GLY B 1 97 ? -8.057 -14.505 -18.684 1.00 8.76 97 GLY B N 1
ATOM 3665 C CA . GLY B 1 97 ? -8.505 -13.804 -19.880 1.00 10.59 97 GLY B CA 1
ATOM 3666 C C . GLY B 1 97 ? -7.399 -13.602 -20.931 1.00 10.59 97 GLY B C 1
ATOM 3667 O O . GLY B 1 97 ? -7.683 -13.316 -22.121 1.00 10.37 97 GLY B O 1
ATOM 3668 N N . LEU B 1 98 ? -6.145 -13.772 -20.531 1.00 9.97 98 LEU B N 1
ATOM 3669 C CA . LEU B 1 98 ? -5.010 -13.650 -21.480 1.00 8.53 98 LEU B CA 1
ATOM 3670 C C . LEU B 1 98 ? -5.111 -14.683 -22.596 1.00 9.47 98 LEU B C 1
ATOM 3671 O O . LEU B 1 98 ? -4.655 -14.407 -23.700 1.00 11.16 98 LEU B O 1
ATOM 3676 N N . ALA B 1 99 ? -5.797 -15.799 -22.289 1.00 9.48 99 ALA B N 1
ATOM 3677 C CA . ALA B 1 99 ? -5.939 -16.891 -23.283 1.00 10.69 99 ALA B CA 1
ATOM 3678 C C . ALA B 1 99 ? -6.966 -16.643 -24.329 1.00 11.12 99 ALA B C 1
ATOM 3679 O O . ALA B 1 99 ? -7.091 -17.432 -25.232 1.00 13.18 99 ALA B O 1
ATOM 3681 N N . THR B 1 100 ? -7.742 -15.566 -24.157 1.00 11.77 100 THR B N 1
ATOM 3682 C CA . THR B 1 100 ? -8.793 -15.297 -25.081 1.00 14.40 100 THR B CA 1
ATOM 3683 C C . THR B 1 100 ? -8.806 -13.840 -25.530 1.00 14.49 100 THR B C 1
ATOM 3684 O O . THR B 1 100 ? -9.811 -13.338 -26.016 1.00 17.88 100 THR B O 1
ATOM 3688 N N . ARG B 1 101 ? -7.701 -13.146 -25.480 1.00 12.06 101 ARG B N 1
ATOM 3689 C CA . ARG B 1 101 ? -7.662 -11.786 -26.039 1.00 12.15 101 ARG B CA 1
ATOM 3690 C C . ARG B 1 101 ? -6.342 -11.557 -26.680 1.00 11.36 101 ARG B C 1
ATOM 3691 O O . ARG B 1 101 ? -5.340 -12.245 -26.368 1.00 12.10 101 ARG B O 1
ATOM 3699 N N . GLU B 1 102 ? -6.333 -10.614 -27.624 1.00 12.92 102 GLU B N 1
ATOM 3700 C CA . GLU B 1 102 ? -5.038 -10.109 -28.145 1.00 12.38 102 GLU B CA 1
ATOM 3701 C C . GLU B 1 102 ? -4.323 -9.167 -27.177 1.00 12.05 102 GLU B C 1
ATOM 3702 O O . GLU B 1 102 ? -4.937 -8.586 -26.236 1.00 12.11 102 GLU B O 1
ATOM 3708 N N . GLY B 1 103 ? -3.064 -8.903 -27.472 1.00 11.52 103 GLY B N 1
ATOM 3709 C CA . GLY B 1 103 ? -2.303 -7.936 -26.709 1.00 12.45 103 GLY B CA 1
ATOM 3710 C C . GLY B 1 103 ? -2.973 -6.576 -26.856 1.00 13.69 103 GLY B C 1
ATOM 3711 O O . GLY B 1 103 ? -3.525 -6.235 -27.936 1.00 14.82 103 GLY B O 1
ATOM 3712 N N . TYR B 1 104 ? -2.938 -5.791 -25.785 1.00 13.50 104 TYR B N 1
ATOM 3713 C CA . TYR B 1 104 ? -3.521 -4.443 -25.820 1.00 15.87 104 TYR B CA 1
ATOM 3714 C C . TYR B 1 104 ? -2.656 -3.460 -26.610 1.00 19.40 104 TYR B C 1
ATOM 3715 O O . TYR B 1 104 ? -1.466 -3.508 -26.611 1.00 17.98 104 TYR B O 1
ATOM 3724 N N . SER B 1 105 ? -3.306 -2.464 -27.208 1.00 25.10 105 SER B N 1
ATOM 3725 C CA . SER B 1 105 ? -2.551 -1.450 -27.963 1.00 31.86 105 SER B CA 1
ATOM 3726 C C . SER B 1 105 ? -3.211 -0.117 -27.661 1.00 36.59 105 SER B C 1
ATOM 3727 O O . SER B 1 105 ? -4.404 -0.089 -27.495 1.00 37.82 105 SER B O 1
ATOM 3730 N N . GLY B 1 106 ? -2.447 0.973 -27.582 1.00 40.66 106 GLY B N 1
ATOM 3731 C CA . GLY B 1 106 ? -3.004 2.236 -27.053 1.00 43.86 106 GLY B CA 1
ATOM 3732 C C . GLY B 1 106 ? -1.933 3.249 -26.661 1.00 46.56 106 GLY B C 1
ATOM 3733 O O . GLY B 1 106 ? -0.861 2.893 -26.101 1.00 47.62 106 GLY B O 1
ATOM 3734 N N . TYR B 1 107 ? -2.226 4.521 -26.944 1.00 47.95 107 TYR B N 1
ATOM 3735 C CA . TYR B 1 107 ? -1.384 5.630 -26.467 1.00 49.51 107 TYR B CA 1
ATOM 3736 C C . TYR B 1 107 ? -1.643 5.859 -24.941 1.00 50.15 107 TYR B C 1
ATOM 3737 O O . TYR B 1 107 ? -0.675 5.929 -24.116 1.00 50.87 107 TYR B O 1
ATOM 3746 N N . GLY B 1 108 ? -2.925 5.885 -24.548 1.00 50.22 108 GLY B N 1
ATOM 3747 C CA . GLY B 1 108 ? -3.249 6.024 -23.098 1.00 50.84 108 GLY B CA 1
ATOM 3748 C C . GLY B 1 108 ? -3.542 4.755 -22.264 1.00 50.59 108 GLY B C 1
ATOM 3749 O O . GLY B 1 108 ? -4.747 4.512 -22.007 1.00 53.00 108 GLY B O 1
ATOM 3750 N N . ALA B 1 109 ? -2.542 3.973 -21.766 1.00 48.78 109 ALA B N 1
ATOM 3751 C CA . ALA B 1 109 ? -1.063 4.270 -21.699 1.00 46.42 109 ALA B CA 1
ATOM 3752 C C . ALA B 1 109 ? -0.248 3.140 -21.006 1.00 43.96 109 ALA B C 1
ATOM 3753 O O . ALA B 1 109 ? -0.750 2.354 -20.140 1.00 40.78 109 ALA B O 1
ATOM 3755 N N . GLU B 1 110 ? 1.044 3.084 -21.347 1.00 42.43 110 GLU B N 1
ATOM 3756 C CA . GLU B 1 110 ? 2.000 2.388 -20.451 1.00 39.49 110 GLU B CA 1
ATOM 3757 C C . GLU B 1 110 ? 2.171 3.175 -19.104 1.00 36.60 110 GLU B C 1
ATOM 3758 O O . GLU B 1 110 ? 2.909 2.688 -18.145 1.00 38.70 110 GLU B O 1
ATOM 3760 N N . GLN B 1 111 ? 1.515 4.356 -19.031 1.00 30.05 111 GLN B N 1
ATOM 3761 C CA . GLN B 1 111 ? 1.320 5.090 -17.732 1.00 22.98 111 GLN B CA 1
ATOM 3762 C C . GLN B 1 111 ? 0.341 4.430 -16.775 1.00 17.80 111 GLN B C 1
ATOM 3763 O O . GLN B 1 111 ? 0.284 4.726 -15.564 1.00 14.32 111 GLN B O 1
ATOM 3769 N N . GLY B 1 112 ? -0.340 3.420 -17.284 1.00 16.18 112 GLY B N 1
ATOM 3770 C CA . GLY B 1 112 ? -1.327 2.701 -16.429 1.00 15.52 112 GLY B CA 1
ATOM 3771 C C . GLY B 1 112 ? -2.721 2.815 -17.051 1.00 15.36 112 GLY B C 1
ATOM 3772 O O . GLY B 1 112 ? -3.052 3.791 -17.752 1.00 15.84 112 GLY B O 1
ATOM 3773 N N . GLN B 1 113 ? -3.533 1.812 -16.818 1.00 14.42 113 GLN B N 1
ATOM 3774 C CA . GLN B 1 113 ? -4.896 1.859 -17.322 1.00 15.53 113 GLN B CA 1
ATOM 3775 C C . GLN B 1 113 ? -5.609 3.136 -16.834 1.00 14.97 113 GLN B C 1
ATOM 3776 O O . GLN B 1 113 ? -5.556 3.454 -15.631 1.00 14.85 113 GLN B O 1
ATOM 3782 N N . GLY B 1 114 ? -6.344 3.785 -17.742 1.00 15.97 114 GLY B N 1
ATOM 3783 C CA . GLY B 1 114 ? -7.079 4.959 -17.406 1.00 16.60 114 GLY B CA 1
ATOM 3784 C C . GLY B 1 114 ? -8.000 4.731 -16.228 1.00 15.14 114 GLY B C 1
ATOM 3785 O O . GLY B 1 114 ? -8.156 5.605 -15.382 1.00 14.64 114 GLY B O 1
ATOM 3786 N N . ALA B 1 115 ? -8.684 3.587 -16.231 1.00 16.04 115 ALA B N 1
ATOM 3787 C CA . ALA B 1 115 ? -9.723 3.364 -15.192 1.00 16.48 115 ALA B CA 1
ATOM 3788 C C . ALA B 1 115 ? -9.041 3.305 -13.838 1.00 14.39 115 ALA B C 1
ATOM 3789 O O . ALA B 1 115 ? -9.555 3.767 -12.856 1.00 14.64 115 ALA B O 1
ATOM 3791 N N . LEU B 1 116 ? -7.851 2.721 -13.782 1.00 13.56 116 LEU B N 1
ATOM 3792 C CA . LEU B 1 116 ? -7.136 2.641 -12.509 1.00 12.38 116 LEU B CA 1
ATOM 3793 C C . LEU B 1 116 ? -6.568 3.970 -12.102 1.00 11.41 116 LEU B C 1
ATOM 3794 O O . LEU B 1 116 ? -6.647 4.353 -10.942 1.00 12.38 116 LEU B O 1
ATOM 3799 N N . ARG B 1 117 ? -5.998 4.683 -13.049 1.00 12.00 117 ARG B N 1
ATOM 3800 C CA . ARG B 1 117 ? -5.489 6.009 -12.664 1.00 12.20 117 ARG B CA 1
ATOM 3801 C C . ARG B 1 117 ? -6.663 6.930 -12.195 1.00 12.12 117 ARG B C 1
ATOM 3802 O O . ARG B 1 117 ? -6.447 7.693 -11.272 1.00 12.58 117 ARG B O 1
ATOM 3810 N N . GLU B 1 118 ? -7.834 6.863 -12.864 1.00 11.77 118 GLU B N 1
ATOM 3811 C CA . GLU B 1 118 ? -9.019 7.652 -12.384 1.00 14.27 118 GLU B CA 1
ATOM 3812 C C . GLU B 1 118 ? -9.436 7.204 -10.979 1.00 14.10 118 GLU B C 1
ATOM 3813 O O . GLU B 1 118 ? -9.791 8.064 -10.130 1.00 14.35 118 GLU B O 1
ATOM 3819 N N . ALA B 1 119 ? -9.462 5.871 -10.737 1.00 13.27 119 ALA B N 1
ATOM 3820 C CA . ALA B 1 119 ? -9.841 5.346 -9.402 1.00 14.14 119 ALA B CA 1
ATOM 3821 C C . ALA B 1 119 ? -8.856 5.768 -8.347 1.00 12.50 119 ALA B C 1
ATOM 3822 O O . ALA B 1 119 ? -9.238 6.157 -7.254 1.00 12.89 119 ALA B O 1
ATOM 3824 N N . VAL B 1 120 ? -7.565 5.760 -8.690 1.00 10.80 120 VAL B N 1
ATOM 3825 C CA . VAL B 1 120 ? -6.572 6.231 -7.692 1.00 11.85 120 VAL B CA 1
ATOM 3826 C C . VAL B 1 120 ? -6.775 7.782 -7.419 1.00 12.81 120 VAL B C 1
ATOM 3827 O O . VAL B 1 120 ? -6.785 8.229 -6.267 1.00 13.30 120 VAL B O 1
ATOM 3831 N N . ALA B 1 121 ? -6.959 8.546 -8.492 1.00 13.00 121 ALA B N 1
ATOM 3832 C CA . ALA B 1 121 ? -7.102 9.988 -8.362 1.00 14.53 121 ALA B CA 1
ATOM 3833 C C . ALA B 1 121 ? -8.326 10.291 -7.515 1.00 15.58 121 ALA B C 1
ATOM 3834 O O . ALA B 1 121 ? -8.228 11.165 -6.619 1.00 17.70 121 ALA B O 1
ATOM 3836 N N . SER B 1 122 ? -9.460 9.588 -7.726 1.00 16.63 122 SER B N 1
ATOM 3837 C CA . SER B 1 122 ? -10.664 10.000 -7.005 1.00 18.24 122 SER B CA 1
ATOM 3838 C C . SER B 1 122 ? -10.649 9.427 -5.574 1.00 17.91 122 SER B C 1
ATOM 3839 O O . SER B 1 122 ? -11.168 10.071 -4.669 1.00 20.63 122 SER B O 1
ATOM 3842 N N . THR B 1 123 ? -10.030 8.238 -5.381 1.00 15.47 123 THR B N 1
ATOM 3843 C CA . THR B 1 123 ? -10.072 7.603 -4.062 1.00 14.85 123 THR B CA 1
ATOM 3844 C C . THR B 1 123 ? -9.076 8.269 -3.110 1.00 15.81 123 THR B C 1
ATOM 3845 O O . THR B 1 123 ? -9.413 8.507 -1.924 1.00 18.30 123 THR B O 1
ATOM 3849 N N . PHE B 1 124 ? -7.880 8.540 -3.621 1.00 14.55 124 PHE B N 1
ATOM 3850 C CA . PHE B 1 124 ? -6.845 9.026 -2.741 1.00 14.61 124 PHE B CA 1
ATOM 3851 C C . PHE B 1 124 ? -6.576 10.532 -2.818 1.00 14.71 124 PHE B C 1
ATOM 3852 O O . PHE B 1 124 ? -5.992 11.101 -1.889 1.00 16.18 124 PHE B O 1
ATOM 3860 N N . TYR B 1 125 ? -6.976 11.145 -3.935 1.00 14.86 125 TYR B N 1
ATOM 3861 C CA . TYR B 1 125 ? -6.608 12.553 -4.206 1.00 15.26 125 TYR B CA 1
ATOM 3862 C C . TYR B 1 125 ? -7.802 13.416 -4.615 1.00 17.88 125 TYR B C 1
ATOM 3863 O O . TYR B 1 125 ? -7.596 14.438 -5.319 1.00 18.52 125 TYR B O 1
ATOM 3872 N N . GLY B 1 126 ? -8.997 12.988 -4.233 1.00 19.00 126 GLY B N 1
ATOM 3873 C CA . GLY B 1 126 ? -10.248 13.814 -4.438 1.00 22.34 126 GLY B CA 1
ATOM 3874 C C . GLY B 1 126 ? -10.069 15.232 -3.915 1.00 25.96 126 GLY B C 1
ATOM 3875 O O . GLY B 1 126 ? -10.066 16.215 -4.720 1.00 30.18 126 GLY B O 1
ATOM 3876 N N . HIS B 1 127 ? -9.891 15.347 -2.607 1.00 25.85 127 HIS B N 1
ATOM 3877 C CA . HIS B 1 127 ? -9.699 16.664 -1.965 1.00 28.34 127 HIS B CA 1
ATOM 3878 C C . HIS B 1 127 ? -8.416 17.300 -2.373 1.00 27.86 127 HIS B C 1
ATOM 3879 O O . HIS B 1 127 ? -8.284 18.514 -2.384 1.00 30.60 127 HIS B O 1
ATOM 3886 N N . ALA B 1 128 ? -7.444 16.474 -2.700 1.00 26.02 128 ALA B N 1
ATOM 3887 C CA . ALA B 1 128 ? -6.090 16.945 -2.926 1.00 24.65 128 ALA B CA 1
ATOM 3888 C C . ALA B 1 128 ? -5.837 17.462 -4.335 1.00 24.97 128 ALA B C 1
ATOM 3889 O O . ALA B 1 128 ? -4.686 17.821 -4.616 1.00 27.63 128 ALA B O 1
ATOM 3891 N N . GLY B 1 129 ? -6.811 17.368 -5.257 1.00 21.54 129 GLY B N 1
ATOM 3892 C CA . GLY B 1 129 ? -6.685 18.025 -6.528 1.00 21.97 129 GLY B CA 1
ATOM 3893 C C . GLY B 1 129 ? -5.786 17.384 -7.597 1.00 20.66 129 GLY B C 1
ATOM 3894 O O . GLY B 1 129 ? -5.436 18.078 -8.590 1.00 22.77 129 GLY B O 1
ATOM 3895 N N . ARG B 1 130 ? -5.416 16.116 -7.447 1.00 19.39 130 ARG B N 1
ATOM 3896 C CA . ARG B 1 130 ? -4.511 15.521 -8.447 1.00 17.71 130 ARG B CA 1
ATOM 3897 C C . ARG B 1 130 ? -5.333 14.893 -9.592 1.00 18.81 130 ARG B C 1
ATOM 3898 O O . ARG B 1 130 ? -6.421 14.322 -9.382 1.00 20.91 130 ARG B O 1
ATOM 3906 N N . ALA B 1 131 ? -4.824 15.010 -10.802 1.00 17.87 131 ALA B N 1
ATOM 3907 C CA . ALA B 1 131 ? -5.496 14.487 -11.963 1.00 17.90 131 ALA B CA 1
ATOM 3908 C C . ALA B 1 131 ? -5.007 13.091 -12.288 1.00 16.04 131 ALA B C 1
ATOM 3909 O O . ALA B 1 131 ? -3.823 12.708 -12.024 1.00 15.74 131 ALA B O 1
ATOM 3911 N N . ALA B 1 132 ? -5.851 12.337 -12.965 1.00 16.70 132 ALA B N 1
ATOM 3912 C CA . ALA B 1 132 ? -5.411 10.999 -13.444 1.00 15.17 132 ALA B CA 1
ATOM 3913 C C . ALA B 1 132 ? -4.140 11.046 -14.278 1.00 15.19 132 ALA B C 1
ATOM 3914 O O . ALA B 1 132 ? -3.376 10.108 -14.233 1.00 13.52 132 ALA B O 1
ATOM 3916 N N . ASP B 1 133 ? -3.962 12.069 -15.104 1.00 14.88 133 ASP B N 1
ATOM 3917 C CA . ASP B 1 133 ? -2.756 12.111 -15.925 1.00 14.79 133 ASP B CA 1
ATOM 3918 C C . ASP B 1 133 ? -1.451 12.439 -15.153 1.00 14.04 133 ASP B C 1
ATOM 3919 O O . ASP B 1 133 ? -0.357 12.402 -15.754 1.00 13.91 133 ASP B O 1
ATOM 3924 N N . GLU B 1 134 ? -1.576 12.726 -13.854 1.00 13.05 134 GLU B N 1
ATOM 3925 C CA . GLU B 1 134 ? -0.385 12.902 -13.000 1.00 12.23 134 GLU B CA 1
ATOM 3926 C C . GLU B 1 134 ? -0.046 11.590 -12.254 1.00 12.52 134 GLU B C 1
ATOM 3927 O O . GLU B 1 134 ? 0.915 11.554 -11.483 1.00 12.34 134 GLU B O 1
ATOM 3933 N N . ILE B 1 135 ? -0.886 10.554 -12.442 1.00 11.14 135 ILE B N 1
ATOM 3934 C CA . ILE B 1 135 ? -0.636 9.289 -11.716 1.00 10.90 135 ILE B CA 1
ATOM 3935 C C . ILE B 1 135 ? 0.070 8.349 -12.704 1.00 10.51 135 ILE B C 1
ATOM 3936 O O . ILE B 1 135 ? -0.364 8.180 -13.865 1.00 10.88 135 ILE B O 1
ATOM 3941 N N . PHE B 1 136 ? 1.109 7.676 -12.217 1.00 9.02 136 PHE B N 1
ATOM 3942 C CA . PHE B 1 136 ? 1.847 6.696 -13.037 1.00 8.57 136 PHE B CA 1
ATOM 3943 C C . PHE B 1 136 ? 1.923 5.369 -12.314 1.00 9.38 136 PHE B C 1
ATOM 3944 O O . PHE B 1 136 ? 2.446 5.275 -11.190 1.00 9.80 136 PHE B O 1
ATOM 3952 N N . ILE B 1 137 ? 1.253 4.381 -12.903 1.00 10.23 137 ILE B N 1
ATOM 3953 C CA . ILE B 1 137 ? 1.151 3.076 -12.224 1.00 9.41 137 ILE B CA 1
ATOM 3954 C C . ILE B 1 137 ? 2.426 2.292 -12.496 1.00 9.02 137 ILE B C 1
ATOM 3955 O O . ILE B 1 137 ? 2.884 2.244 -13.660 1.00 10.55 137 ILE B O 1
ATOM 3960 N N . SER B 1 138 ? 2.991 1.662 -11.469 1.00 9.26 138 SER B N 1
ATOM 3961 C CA . SER B 1 138 ? 4.186 0.844 -11.668 1.00 9.13 138 SER B CA 1
ATOM 3962 C C . SER B 1 138 ? 4.032 -0.519 -10.974 1.00 10.18 138 SER B C 1
ATOM 3963 O O . SER B 1 138 ? 2.990 -0.864 -10.423 1.00 8.81 138 SER B O 1
ATOM 3966 N N . ASP B 1 139 ? 5.112 -1.288 -11.018 1.00 10.09 139 ASP B N 1
ATOM 3967 C CA . ASP B 1 139 ? 5.133 -2.598 -10.367 1.00 11.96 139 ASP B CA 1
ATOM 3968 C C . ASP B 1 139 ? 5.629 -2.507 -8.901 1.00 10.77 139 ASP B C 1
ATOM 3969 O O . ASP B 1 139 ? 5.861 -3.557 -8.281 1.00 12.43 139 ASP B O 1
ATOM 3974 N N . GLY B 1 140 ? 5.904 -1.295 -8.376 1.00 11.38 140 GLY B N 1
ATOM 3975 C CA . GLY B 1 140 ? 6.310 -1.186 -6.992 1.00 12.52 140 GLY B CA 1
ATOM 3976 C C . GLY B 1 140 ? 6.994 0.142 -6.740 1.00 12.67 140 GLY B C 1
ATOM 3977 O O . GLY B 1 140 ? 7.725 0.737 -7.583 1.00 13.64 140 GLY B O 1
ATOM 3978 N N . SER B 1 141 ? 6.870 0.546 -5.519 1.00 12.12 141 SER B N 1
ATOM 3979 C CA A SER B 1 141 ? 7.497 1.790 -5.058 0.30 12.28 141 SER B CA 1
ATOM 3980 C CA B SER B 1 141 ? 7.514 1.775 -5.019 0.30 13.20 141 SER B CA 1
ATOM 3981 C CA C SER B 1 141 ? 7.491 1.779 -5.032 0.40 12.82 141 SER B CA 1
ATOM 3982 C C . SER B 1 141 ? 9.031 1.750 -5.031 1.00 12.71 141 SER B C 1
ATOM 3983 O O . SER B 1 141 ? 9.674 2.763 -5.368 1.00 13.62 141 SER B O 1
ATOM 3990 N N . LYS B 1 142 ? 9.642 0.616 -4.613 1.00 13.44 142 LYS B N 1
ATOM 3991 C CA . LYS B 1 142 ? 11.129 0.602 -4.602 1.00 14.45 142 LYS B CA 1
ATOM 3992 C C . LYS B 1 142 ? 11.673 0.779 -6.009 1.00 15.03 142 LYS B C 1
ATOM 3993 O O . LYS B 1 142 ? 12.676 1.493 -6.161 1.00 14.48 142 LYS B O 1
ATOM 3999 N N . CYS B 1 143 ? 10.991 0.167 -7.005 1.00 13.47 143 CYS B N 1
ATOM 4000 C CA . CYS B 1 143 ? 11.438 0.276 -8.363 1.00 14.46 143 CYS B CA 1
ATOM 4001 C C . CYS B 1 143 ? 11.315 1.771 -8.794 1.00 13.56 143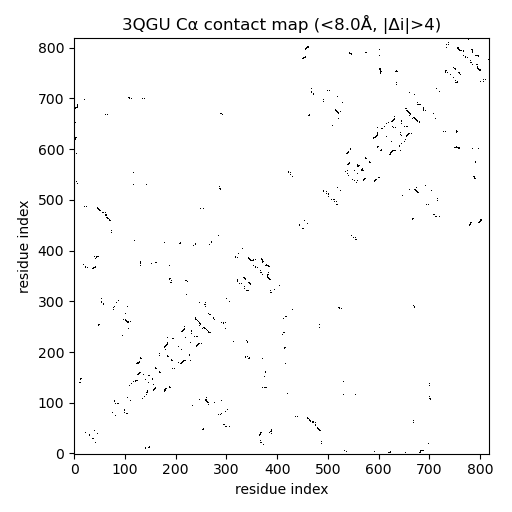 CYS B C 1
ATOM 4002 O O . CYS B 1 143 ? 12.184 2.327 -9.498 1.00 13.75 143 CYS B O 1
ATOM 4005 N N . ASP B 1 144 ? 10.231 2.429 -8.397 1.00 12.64 144 ASP B N 1
ATOM 4006 C CA . ASP B 1 144 ? 10.062 3.832 -8.738 1.00 12.36 144 ASP B CA 1
ATOM 4007 C C . ASP B 1 144 ? 11.068 4.731 -8.047 1.00 10.87 144 ASP B C 1
ATOM 4008 O O . ASP B 1 144 ? 11.528 5.697 -8.661 1.00 11.69 144 ASP B O 1
ATOM 4013 N N . ILE B 1 145 ? 11.423 4.463 -6.776 1.00 11.00 145 ILE B N 1
ATOM 4014 C CA . ILE B 1 145 ? 12.443 5.284 -6.122 1.00 11.21 145 ILE B CA 1
ATOM 4015 C C . ILE B 1 145 ? 13.756 5.160 -6.920 1.00 11.78 145 ILE B C 1
ATOM 4016 O O . ILE B 1 145 ? 14.419 6.192 -7.119 1.00 12.82 145 ILE B O 1
ATOM 4021 N N . ALA B 1 146 ? 14.152 3.953 -7.339 1.00 11.86 146 ALA B N 1
ATOM 4022 C CA . ALA B 1 146 ? 15.387 3.831 -8.153 1.00 12.45 146 ALA B CA 1
ATOM 4023 C C . ALA B 1 146 ? 15.261 4.597 -9.458 1.00 12.86 146 ALA B C 1
ATOM 4024 O O . ALA B 1 146 ? 16.200 5.295 -9.868 1.00 14.23 146 ALA B O 1
ATOM 4026 N N . ARG B 1 147 ? 14.072 4.565 -10.064 1.00 11.67 147 ARG B N 1
ATOM 4027 C CA . ARG B 1 147 ? 13.912 5.320 -11.306 1.00 12.04 147 ARG B CA 1
ATOM 4028 C C . ARG B 1 147 ? 13.896 6.849 -11.087 1.00 12.24 147 ARG B C 1
ATOM 4029 O O . ARG B 1 147 ? 14.409 7.585 -11.933 1.00 12.71 147 ARG B O 1
ATOM 4037 N N . ILE B 1 148 ? 13.387 7.308 -9.939 1.00 11.32 148 ILE B N 1
ATOM 4038 C CA . ILE B 1 148 ? 13.416 8.752 -9.605 1.00 11.60 148 ILE B CA 1
ATOM 4039 C C . ILE B 1 148 ? 14.854 9.194 -9.454 1.00 12.57 148 ILE B C 1
ATOM 4040 O O . ILE B 1 148 ? 15.246 10.265 -9.901 1.00 13.49 148 ILE B O 1
ATOM 4045 N N . GLN B 1 149 ? 15.632 8.314 -8.827 1.00 12.76 149 GLN B N 1
ATOM 4046 C CA . GLN B 1 149 ? 17.066 8.671 -8.581 1.00 12.93 149 GLN B CA 1
ATOM 4047 C C . GLN B 1 149 ? 17.801 8.739 -9.909 1.00 14.14 149 GLN B C 1
ATOM 4048 O O . GLN B 1 149 ? 18.677 9.635 -10.101 1.00 14.56 149 GLN B O 1
ATOM 4054 N N . MET B 1 150 ? 17.454 7.849 -10.856 1.00 13.31 150 MET B N 1
ATOM 4055 C CA . MET B 1 150 ? 18.047 7.906 -12.188 1.00 16.47 150 MET B CA 1
ATOM 4056 C C . MET B 1 150 ? 17.658 9.259 -12.888 1.00 14.71 150 MET B C 1
ATOM 4057 O O . MET B 1 150 ? 18.510 9.982 -13.496 1.00 17.80 150 MET B O 1
ATOM 4062 N N . MET B 1 151 ? 16.396 9.652 -12.659 1.00 12.95 151 MET B N 1
ATOM 4063 C CA . MET B 1 151 ? 15.918 10.925 -13.231 1.00 14.16 151 MET B CA 1
ATOM 4064 C C . MET B 1 151 ? 16.694 12.122 -12.644 1.00 14.92 151 MET B C 1
ATOM 4065 O O . MET B 1 151 ? 17.066 13.032 -13.361 1.00 15.01 151 MET B O 1
ATOM 4070 N N . PHE B 1 152 ? 16.951 12.082 -11.334 1.00 14.61 152 PHE B N 1
ATOM 4071 C CA . PHE B 1 152 ? 17.694 13.189 -10.674 1.00 15.52 152 PHE B CA 1
ATOM 4072 C C . PHE B 1 152 ? 19.147 13.189 -11.100 1.00 14.84 152 PHE B C 1
ATOM 4073 O O . PHE B 1 152 ? 19.760 14.285 -11.275 1.00 16.33 152 PHE B O 1
ATOM 4081 N N . GLY B 1 153 ? 19.715 11.990 -11.226 1.00 15.10 153 GLY B N 1
ATOM 4082 C CA . GLY B 1 153 ? 21.111 11.885 -11.595 1.00 15.25 153 GLY B CA 1
ATOM 4083 C C . GLY B 1 153 ? 22.030 12.109 -10.408 1.00 15.89 153 GLY B C 1
ATOM 4084 O O . GLY B 1 153 ? 21.545 12.231 -9.298 1.00 17.11 153 GLY B O 1
ATOM 4085 N N . SER B 1 154 ? 23.337 12.163 -10.678 1.00 17.17 154 SER B N 1
ATOM 4086 C CA . SER B 1 154 ? 24.296 12.212 -9.591 1.00 18.54 154 SER B CA 1
ATOM 4087 C C . SER B 1 154 ? 24.523 13.584 -8.930 1.00 19.17 154 SER B C 1
ATOM 4088 O O . SER B 1 154 ? 25.102 13.646 -7.834 1.00 19.56 154 SER B O 1
ATOM 4091 N N . LYS B 1 155 ? 24.118 14.661 -9.591 1.00 18.13 155 LYS B N 1
ATOM 4092 C CA . LYS B 1 155 ? 24.435 16.033 -9.094 1.00 19.87 155 LYS B CA 1
ATOM 4093 C C . LYS B 1 155 ? 23.675 16.525 -7.845 1.00 18.86 155 LYS B C 1
ATOM 4094 O O . LYS B 1 155 ? 24.252 17.156 -6.973 1.00 19.23 155 LYS B O 1
ATOM 4098 N N . PRO B 1 156 ? 22.382 16.254 -7.757 1.00 17.21 156 PRO B N 1
ATOM 4099 C CA . PRO B 1 156 ? 21.637 16.826 -6.608 1.00 16.86 156 PRO B CA 1
ATOM 4100 C C . PRO B 1 156 ? 22.058 16.282 -5.260 1.00 16.80 156 PRO B C 1
ATOM 4101 O O . PRO B 1 156 ? 22.444 15.113 -5.140 1.00 17.89 156 PRO B O 1
ATOM 4105 N N . THR B 1 157 ? 21.965 17.140 -4.252 1.00 15.61 157 THR B N 1
ATOM 4106 C CA . THR B 1 157 ? 22.175 16.710 -2.883 1.00 15.10 157 THR B CA 1
ATOM 4107 C C . THR B 1 157 ? 20.883 16.230 -2.235 1.00 14.69 157 THR B C 1
ATOM 4108 O O . THR B 1 157 ? 19.771 16.675 -2.561 1.00 14.69 157 THR B O 1
ATOM 4112 N N . VAL B 1 158 ? 21.034 15.355 -1.275 1.00 13.25 158 VAL B N 1
ATOM 4113 C CA . VAL B 1 158 ? 19.861 14.701 -0.681 1.00 12.47 158 VAL B CA 1
ATOM 4114 C C . VAL B 1 158 ? 19.808 14.866 0.855 1.00 12.09 158 VAL B C 1
ATOM 4115 O O . VAL B 1 158 ? 20.828 14.792 1.551 1.00 13.40 158 VAL B O 1
ATOM 4119 N N . ALA B 1 159 ? 18.580 15.020 1.337 1.00 11.40 159 ALA B N 1
ATOM 4120 C CA . ALA B 1 159 ? 18.267 14.874 2.779 1.00 10.99 159 ALA B CA 1
ATOM 4121 C C . ALA B 1 159 ? 17.325 13.697 2.927 1.00 11.03 159 ALA B C 1
ATOM 4122 O O . ALA B 1 159 ? 16.460 13.498 2.056 1.00 11.86 159 ALA B O 1
ATOM 4124 N N . VAL B 1 160 ? 17.506 12.951 4.005 1.00 12.60 160 VAL B N 1
ATOM 4125 C CA A VAL B 1 160 ? 16.680 11.759 4.261 0.50 13.37 160 VAL B CA 1
ATOM 4126 C CA B VAL B 1 160 ? 16.638 11.767 4.274 0.50 13.15 160 VAL B CA 1
ATOM 4127 C C . VAL B 1 160 ? 16.229 11.784 5.718 1.00 12.98 160 VAL B C 1
ATOM 4128 O O . VAL B 1 160 ? 17.018 12.106 6.608 1.00 15.94 160 VAL B O 1
ATOM 4135 N N . GLN B 1 161 ? 14.997 11.477 5.967 1.00 14.90 161 GLN B N 1
ATOM 4136 C CA . GLN B 1 161 ? 14.566 11.311 7.285 1.00 16.99 161 GLN B CA 1
ATOM 4137 C C . GLN B 1 161 ? 15.373 10.168 7.940 1.00 16.52 161 GLN B C 1
ATOM 4138 O O . GLN B 1 161 ? 15.714 9.188 7.272 1.00 17.07 161 GLN B O 1
ATOM 4144 N N . ASP B 1 162 ? 15.712 10.337 9.218 1.00 15.57 162 ASP B N 1
ATOM 4145 C CA . ASP B 1 162 ? 16.559 9.347 9.918 1.00 15.58 162 ASP B CA 1
ATOM 4146 C C . ASP B 1 162 ? 15.926 9.016 11.273 1.00 14.13 162 ASP B C 1
ATOM 4147 O O . ASP B 1 162 ? 15.700 9.919 12.088 1.00 16.60 162 ASP B O 1
ATOM 4152 N N . PRO B 1 163 ? 15.622 7.737 11.539 1.00 13.35 163 PRO B N 1
ATOM 4153 C CA . PRO B 1 163 ? 15.761 6.603 10.658 1.00 12.91 163 PRO B CA 1
ATOM 4154 C C . PRO B 1 163 ? 14.691 6.535 9.526 1.00 13.17 163 PRO B C 1
ATOM 4155 O O . PRO B 1 163 ? 13.682 7.189 9.588 1.00 12.54 163 PRO B O 1
ATOM 4159 N N . SER B 1 164 ? 15.002 5.748 8.493 1.00 11.66 164 SER B N 1
ATOM 4160 C CA A SER B 1 164 ? 14.059 5.468 7.373 0.70 12.70 164 SER B CA 1
ATOM 4161 C CA B SER B 1 164 ? 14.078 5.482 7.403 0.30 12.63 164 SER B CA 1
ATOM 4162 C C . SER B 1 164 ? 14.452 4.202 6.673 1.00 11.76 164 SER B C 1
ATOM 4163 O O . SER B 1 164 ? 15.615 3.739 6.763 1.00 11.46 164 SER B O 1
ATOM 4168 N N . TYR B 1 165 ? 13.458 3.593 6.019 1.00 12.57 165 TYR B N 1
ATOM 4169 C CA . TYR B 1 165 ? 13.680 2.444 5.176 1.00 12.40 165 TYR B CA 1
ATOM 4170 C C . TYR B 1 165 ? 14.919 2.764 4.272 1.00 10.95 165 TYR B C 1
ATOM 4171 O O . TYR B 1 165 ? 15.016 3.848 3.700 1.00 11.15 165 TYR B O 1
ATOM 4180 N N . PRO B 1 166 ? 15.859 1.799 4.152 1.00 10.19 166 PRO B N 1
ATOM 4181 C CA . PRO B 1 166 ? 17.190 2.221 3.679 1.00 10.95 166 PRO B CA 1
ATOM 4182 C C . PRO B 1 166 ? 17.292 2.343 2.129 1.00 10.85 166 PRO B C 1
ATOM 4183 O O . PRO B 1 166 ? 18.354 2.723 1.630 1.00 12.31 166 PRO B O 1
ATOM 4187 N N . VAL B 1 167 ? 16.179 2.152 1.409 1.00 9.37 167 VAL B N 1
ATOM 4188 C CA . VAL B 1 167 ? 16.220 2.359 -0.070 1.00 9.01 167 VAL B CA 1
ATOM 4189 C C . VAL B 1 167 ? 16.649 3.772 -0.421 1.00 9.61 167 VAL B C 1
ATOM 4190 O O . VAL B 1 167 ? 17.360 3.971 -1.406 1.00 9.76 167 VAL B O 1
ATOM 4194 N N . TYR B 1 168 ? 16.206 4.751 0.381 1.00 9.25 168 TYR B N 1
ATOM 4195 C CA . TYR B 1 168 ? 16.502 6.147 -0.039 1.00 11.14 168 TYR B CA 1
ATOM 4196 C C . TYR B 1 168 ? 17.986 6.451 0.015 1.00 10.60 168 TYR B C 1
ATOM 4197 O O . TYR B 1 168 ? 18.536 6.937 -0.955 1.00 12.08 168 TYR B O 1
ATOM 4206 N N . VAL B 1 169 ? 18.637 6.068 1.135 1.00 10.03 169 VAL B N 1
ATOM 4207 C CA . VAL B 1 169 ? 20.074 6.287 1.257 1.00 9.98 169 VAL B CA 1
ATOM 4208 C C . VAL B 1 169 ? 20.810 5.426 0.220 1.00 10.36 169 VAL B C 1
ATOM 4209 O O . VAL B 1 169 ? 21.655 5.919 -0.482 1.00 11.02 169 VAL B O 1
ATOM 4213 N N . ASP B 1 170 ? 20.455 4.143 0.144 1.00 10.89 170 ASP B N 1
ATOM 4214 C CA . ASP B 1 170 ? 21.267 3.226 -0.664 1.00 10.89 170 ASP B CA 1
ATOM 4215 C C . ASP B 1 170 ? 21.178 3.592 -2.155 1.00 11.63 170 ASP B C 1
ATOM 4216 O O . ASP B 1 170 ? 22.216 3.546 -2.859 1.00 12.86 170 ASP B O 1
ATOM 4221 N N . THR B 1 171 ? 19.983 4.005 -2.663 1.00 11.27 171 THR B N 1
ATOM 4222 C CA . THR B 1 171 ? 19.919 4.407 -4.069 1.00 11.51 171 THR B CA 1
ATOM 4223 C C . THR B 1 171 ? 20.626 5.739 -4.309 1.00 11.84 171 THR B C 1
ATOM 4224 O O . THR B 1 171 ? 21.199 5.923 -5.401 1.00 13.40 171 THR B O 1
ATOM 4228 N N . SER B 1 172 ? 20.613 6.616 -3.289 1.00 10.98 172 SER B N 1
ATOM 4229 C CA . SER B 1 172 ? 21.387 7.900 -3.421 1.00 12.23 172 SER B CA 1
ATOM 4230 C C . SER B 1 172 ? 22.874 7.597 -3.566 1.00 12.55 172 SER B C 1
ATOM 4231 O O . SER B 1 172 ? 23.561 8.215 -4.375 1.00 14.25 172 SER B O 1
ATOM 4234 N N . VAL B 1 173 ? 23.362 6.684 -2.747 1.00 12.18 173 VAL B N 1
ATOM 4235 C CA . VAL B 1 173 ? 24.798 6.271 -2.794 1.00 12.55 173 VAL B CA 1
ATOM 4236 C C . VAL B 1 173 ? 25.104 5.614 -4.175 1.00 13.25 173 VAL B C 1
ATOM 4237 O O . VAL B 1 173 ? 26.055 6.009 -4.872 1.00 12.77 173 VAL B O 1
ATOM 4241 N N . MET B 1 174 ? 24.222 4.724 -4.623 1.00 13.10 174 MET B N 1
ATOM 4242 C CA . MET B 1 174 ? 24.483 4.033 -5.903 1.00 12.91 174 MET B CA 1
ATOM 4243 C C . MET B 1 174 ? 24.512 4.972 -7.089 1.00 12.92 174 MET B C 1
ATOM 4244 O O . MET B 1 174 ? 25.300 4.738 -8.029 1.00 15.17 174 MET B O 1
ATOM 4249 N N . MET B 1 175 ? 23.727 6.058 -7.047 1.00 12.75 175 MET B N 1
ATOM 4250 C CA . MET B 1 175 ? 23.623 7.012 -8.146 1.00 13.74 175 MET B CA 1
ATOM 4251 C C . MET B 1 175 ? 24.775 7.995 -8.081 1.00 14.57 175 MET B C 1
ATOM 4252 O O . MET B 1 175 ? 24.969 8.783 -8.984 1.00 16.12 175 MET B O 1
ATOM 4257 N N . GLY B 1 176 ? 25.562 7.972 -7.003 1.00 13.71 176 GLY B N 1
ATOM 4258 C CA . GLY B 1 176 ? 26.683 8.940 -6.919 1.00 14.08 176 GLY B CA 1
ATOM 4259 C C . GLY B 1 176 ? 26.360 10.308 -6.329 1.00 14.45 176 GLY B C 1
ATOM 4260 O O . GLY B 1 176 ? 27.157 11.269 -6.499 1.00 17.06 176 GLY B O 1
ATOM 4261 N N . MET B 1 177 ? 25.266 10.411 -5.593 1.00 15.35 177 MET B N 1
ATOM 4262 C CA . MET B 1 177 ? 24.847 11.659 -4.997 1.00 14.57 177 MET B CA 1
ATOM 4263 C C . MET B 1 177 ? 25.529 11.973 -3.690 1.00 15.56 177 MET B C 1
ATOM 4264 O O . MET B 1 177 ? 25.253 13.031 -3.106 1.00 18.09 177 MET B O 1
ATOM 4269 N N . THR B 1 178 ? 26.382 11.064 -3.210 1.00 14.51 178 THR B N 1
ATOM 4270 C CA . THR B 1 178 ? 26.888 11.167 -1.831 1.00 16.09 178 THR B CA 1
ATOM 4271 C C . THR B 1 178 ? 28.403 11.089 -1.796 1.00 17.33 178 THR B C 1
ATOM 4272 O O . THR B 1 178 ? 29.021 10.769 -2.843 1.00 18.52 178 THR B O 1
ATOM 4276 N N . GLY B 1 179 ? 29.024 11.358 -0.620 1.00 17.27 179 GLY B N 1
ATOM 4277 C CA . GLY B 1 179 ? 30.457 10.908 -0.445 1.00 19.10 179 GLY B CA 1
ATOM 4278 C C . GLY B 1 179 ? 30.548 9.513 0.135 1.00 19.12 179 GLY B C 1
ATOM 4279 O O . GLY B 1 179 ? 29.599 8.671 0.011 1.00 18.81 179 GLY B O 1
ATOM 4280 N N . ASP B 1 180 ? 31.716 9.221 0.746 1.00 21.71 180 ASP B N 1
ATOM 4281 C CA . ASP B 1 180 ? 32.000 7.890 1.279 1.00 23.20 180 ASP B CA 1
ATOM 4282 C C . ASP B 1 180 ? 31.327 7.671 2.624 1.00 23.69 180 ASP B C 1
ATOM 4283 O O . ASP B 1 180 ? 30.828 8.643 3.232 1.00 23.11 180 ASP B O 1
ATOM 4288 N N . HIS B 1 181 ? 31.279 6.413 3.085 1.00 24.24 181 HIS B N 1
ATOM 4289 C CA . HIS B 1 181 ? 30.750 6.138 4.418 1.00 26.77 181 HIS B CA 1
ATOM 4290 C C . HIS B 1 181 ? 31.776 6.656 5.424 1.00 27.93 181 HIS B C 1
ATOM 4291 O O . HIS B 1 181 ? 32.982 6.517 5.175 1.00 28.78 181 HIS B O 1
ATOM 4298 N N . ASN B 1 182 ? 31.301 7.274 6.520 1.00 29.64 182 ASN B N 1
ATOM 4299 C CA . ASN B 1 182 ? 32.191 7.872 7.578 1.00 31.74 182 ASN B CA 1
ATOM 4300 C C . ASN B 1 182 ? 32.178 7.092 8.918 1.00 33.11 182 ASN B C 1
ATOM 4301 O O . ASN B 1 182 ? 32.645 7.616 9.990 1.00 34.58 182 ASN B O 1
ATOM 4306 N N . GLY B 1 183 ? 31.700 5.853 8.864 1.00 33.39 183 GLY B N 1
ATOM 4307 C CA . GLY B 1 183 ? 31.593 5.019 10.052 1.00 34.58 183 GLY B CA 1
ATOM 4308 C C . GLY B 1 183 ? 30.256 5.140 10.745 1.00 35.04 183 GLY B C 1
ATOM 4309 O O . GLY B 1 183 ? 29.896 4.272 11.536 1.00 36.49 183 GLY B O 1
ATOM 4310 N N . THR B 1 184 ? 29.509 6.215 10.501 1.00 34.19 184 THR B N 1
ATOM 4311 C CA . THR B 1 184 ? 28.174 6.338 11.117 1.00 33.82 184 THR B CA 1
ATOM 4312 C C . THR B 1 184 ? 27.097 6.371 10.008 1.00 31.14 184 THR B C 1
ATOM 4313 O O . THR B 1 184 ? 26.094 5.598 10.036 1.00 30.65 184 THR B O 1
ATOM 4317 N N . GLY B 1 185 ? 27.328 7.248 9.022 1.00 27.82 185 GLY B N 1
ATOM 4318 C CA . GLY B 1 185 ? 26.420 7.365 7.842 1.00 25.03 185 GLY B CA 1
ATOM 4319 C C . GLY B 1 185 ? 27.282 7.752 6.661 1.00 22.81 185 GLY B C 1
ATOM 4320 O O . GLY B 1 185 ? 28.527 7.759 6.733 1.00 24.98 185 GLY B O 1
ATOM 4321 N N . PHE B 1 186 ? 26.659 8.200 5.598 1.00 18.69 186 PHE B N 1
ATOM 4322 C CA . PHE B 1 186 ? 27.380 8.592 4.412 1.00 17.73 186 PHE B CA 1
ATOM 4323 C C . PHE B 1 186 ? 27.605 10.104 4.429 1.00 17.98 186 PHE B C 1
ATOM 4324 O O . PHE B 1 186 ? 26.659 10.900 4.676 1.00 17.20 186 PHE B O 1
ATOM 4332 N N . ASP B 1 187 ? 28.829 10.515 4.170 1.00 20.16 187 ASP B N 1
ATOM 4333 C CA . ASP B 1 187 ? 29.119 11.929 3.928 1.00 19.56 187 ASP B CA 1
ATOM 4334 C C . ASP B 1 187 ? 28.263 12.470 2.817 1.00 18.98 187 ASP B C 1
ATOM 4335 O O . ASP B 1 187 ? 27.915 11.759 1.861 1.00 18.55 187 ASP B O 1
ATOM 4340 N N . GLY B 1 188 ? 27.855 13.713 2.982 1.00 18.17 188 GLY B N 1
ATOM 4341 C CA . GLY B 1 188 ? 27.058 14.354 1.942 1.00 19.23 188 GLY B CA 1
ATOM 4342 C C . GLY B 1 188 ? 25.554 14.132 2.007 1.00 18.25 188 GLY B C 1
ATOM 4343 O O . GLY B 1 188 ? 24.811 14.801 1.251 1.00 20.09 188 GLY B O 1
ATOM 4344 N N . ILE B 1 189 ? 25.069 13.238 2.874 1.00 15.16 189 ILE B N 1
ATOM 4345 C CA . ILE B 1 189 ? 23.613 13.173 3.106 1.00 13.93 189 ILE B CA 1
ATOM 4346 C C . ILE B 1 189 ? 23.270 13.971 4.338 1.00 14.50 189 ILE B C 1
ATOM 4347 O O . ILE B 1 189 ? 23.932 13.855 5.410 1.00 16.58 189 ILE B O 1
ATOM 4352 N N . GLU B 1 190 ? 22.205 14.759 4.206 1.00 14.44 190 GLU B N 1
ATOM 4353 C CA . GLU B 1 190 ? 21.666 15.506 5.371 1.00 13.91 190 GLU B CA 1
ATOM 4354 C C . GLU B 1 190 ? 20.638 14.552 6.015 1.00 12.80 190 GLU B C 1
ATOM 4355 O O . GLU B 1 190 ? 19.521 14.364 5.503 1.00 15.58 190 GLU B O 1
ATOM 4361 N N . TYR B 1 191 ? 21.004 14.037 7.190 1.00 13.67 191 TYR B N 1
ATOM 4362 C CA . TYR B 1 191 ? 20.101 13.154 7.958 1.00 13.86 191 TYR B CA 1
ATOM 4363 C C . TYR B 1 191 ? 19.241 13.994 8.855 1.00 14.18 191 TYR B C 1
ATOM 4364 O O . TYR B 1 191 ? 19.745 14.773 9.668 1.00 18.65 191 TYR B O 1
ATOM 4373 N N . MET B 1 192 ? 17.923 13.905 8.662 1.00 14.88 192 MET B N 1
ATOM 4374 C CA . MET B 1 192 ? 16.974 14.745 9.405 1.00 15.40 192 MET B CA 1
ATOM 4375 C C . MET B 1 192 ? 16.446 13.862 10.544 1.00 16.38 192 MET B C 1
ATOM 4376 O O . MET B 1 192 ? 15.589 12.978 10.335 1.00 14.68 192 MET B O 1
ATOM 4381 N N . VAL B 1 193 ? 17.047 14.010 11.715 1.00 16.68 193 VAL B N 1
ATOM 4382 C CA . VAL B 1 193 ? 16.792 13.064 12.849 1.00 16.80 193 VAL B CA 1
ATOM 4383 C C . VAL B 1 193 ? 15.450 13.217 13.502 1.00 16.96 193 VAL B C 1
ATOM 4384 O O . VAL B 1 193 ? 15.068 14.322 13.889 1.00 15.21 193 VAL B O 1
ATOM 4388 N N . CYS B 1 194 ? 14.763 12.074 13.615 1.00 16.41 194 CYS B N 1
ATOM 4389 C CA . CYS B 1 194 ? 13.468 12.011 14.270 1.00 15.51 194 CYS B CA 1
ATOM 4390 C C . CYS B 1 194 ? 13.638 11.065 15.442 1.00 16.86 194 CYS B C 1
ATOM 4391 O O . CYS B 1 194 ? 14.094 9.923 15.244 1.00 18.03 194 CYS B O 1
ATOM 4394 N N . ASN B 1 195 ? 13.265 11.468 16.656 1.00 16.94 195 ASN B N 1
ATOM 4395 C CA . ASN B 1 195 ? 13.470 10.601 17.828 1.00 18.10 195 ASN B CA 1
ATOM 4396 C C . ASN B 1 195 ? 12.397 10.872 18.860 1.00 18.53 195 ASN B C 1
ATOM 4397 O O . ASN B 1 195 ? 11.569 11.773 18.665 1.00 17.06 195 ASN B O 1
ATOM 4402 N N . PRO B 1 196 ? 12.406 10.143 19.991 1.00 19.32 196 PRO B N 1
ATOM 4403 C CA . PRO B 1 196 ? 11.312 10.442 20.944 1.00 20.48 196 PRO B CA 1
ATOM 4404 C C . PRO B 1 196 ? 11.339 11.852 21.479 1.00 21.58 196 PRO B C 1
ATOM 4405 O O . PRO B 1 196 ? 10.276 12.443 21.623 1.00 22.18 196 PRO B O 1
ATOM 4409 N N . ASP B 1 197 ? 12.523 12.443 21.630 1.00 21.86 197 ASP B N 1
ATOM 4410 C CA . ASP B 1 197 ? 12.553 13.747 22.275 1.00 24.20 197 ASP B CA 1
ATOM 4411 C C . ASP B 1 197 ? 11.991 14.863 21.369 1.00 23.88 197 ASP B C 1
ATOM 4412 O O . ASP B 1 197 ? 11.412 15.862 21.905 1.00 25.26 197 ASP B O 1
ATOM 4417 N N . ASN B 1 198 ? 12.097 14.686 20.024 1.00 21.34 198 ASN B N 1
ATOM 4418 C CA . ASN B 1 198 ? 11.474 15.659 19.148 1.00 19.51 198 ASN B CA 1
ATOM 4419 C C . ASN B 1 198 ? 10.131 15.199 18.582 1.00 19.63 198 ASN B C 1
ATOM 4420 O O . ASN B 1 198 ? 9.608 15.776 17.653 1.00 21.80 198 ASN B O 1
ATOM 4425 N N . HIS B 1 199 ? 9.531 14.178 19.197 1.00 20.98 199 HIS B N 1
ATOM 4426 C CA . HIS B 1 199 ? 8.211 13.692 18.791 1.00 21.67 199 HIS B CA 1
ATOM 4427 C C . HIS B 1 199 ? 8.281 13.279 17.313 1.00 20.59 199 HIS B C 1
ATOM 4428 O O . HIS B 1 199 ? 7.320 13.478 16.553 1.00 21.96 199 HIS B O 1
ATOM 4435 N N . PHE B 1 200 ? 9.418 12.678 16.962 1.00 17.41 200 PHE B N 1
ATOM 4436 C CA . PHE B 1 200 ? 9.662 12.102 15.612 1.00 16.10 200 PHE B CA 1
ATOM 4437 C C . PHE B 1 200 ? 9.398 13.098 14.495 1.00 18.24 200 PHE B C 1
ATOM 4438 O O . PHE B 1 200 ? 8.778 12.778 13.499 1.00 21.87 200 PHE B O 1
ATOM 4446 N N . PHE B 1 201 ? 9.889 14.311 14.663 1.00 17.23 201 PHE B N 1
ATOM 4447 C CA . PHE B 1 201 ? 9.838 15.262 13.571 1.00 16.84 201 PHE B CA 1
ATOM 4448 C C . PHE B 1 201 ? 11.060 16.130 13.682 1.00 19.57 201 PHE B C 1
ATOM 4449 O O . PHE B 1 201 ? 11.390 16.578 14.771 1.00 20.67 201 PHE B O 1
ATOM 4457 N N . PRO B 1 202 ? 11.772 16.305 12.560 1.00 19.16 202 PRO B N 1
ATOM 4458 C CA . PRO B 1 202 ? 13.061 16.955 12.696 1.00 21.56 202 PRO B CA 1
ATOM 4459 C C . PRO B 1 202 ? 12.977 18.399 12.979 1.00 21.83 202 PRO B C 1
ATOM 4460 O O . PRO B 1 202 ? 11.936 19.067 12.719 1.00 20.89 202 PRO B O 1
ATOM 4464 N N . ASP B 1 203 ? 14.103 18.915 13.479 1.00 24.55 203 ASP B N 1
ATOM 4465 C CA . ASP B 1 203 ? 14.209 20.350 13.710 1.00 25.21 203 ASP B CA 1
ATOM 4466 C C . ASP B 1 203 ? 14.590 21.062 12.396 1.00 25.55 203 ASP B C 1
ATOM 4467 O O . ASP B 1 203 ? 15.766 21.173 12.064 1.00 24.37 203 ASP B O 1
ATOM 4472 N N . LEU B 1 204 ? 13.579 21.489 11.639 1.00 25.31 204 LEU B N 1
ATOM 4473 C CA . LEU B 1 204 ? 13.797 22.143 10.354 1.00 24.91 204 LEU B CA 1
ATOM 4474 C C . LEU B 1 204 ? 14.431 23.532 10.494 1.00 27.13 204 LEU B C 1
ATOM 4475 O O . LEU B 1 204 ? 15.014 24.016 9.503 1.00 28.04 204 LEU B O 1
ATOM 4480 N N . SER B 1 205 ? 14.409 24.163 11.687 1.00 28.59 205 SER B N 1
ATOM 4481 C CA . SER B 1 205 ? 15.048 25.486 11.756 1.00 30.00 205 SER B CA 1
ATOM 4482 C C . SER B 1 205 ? 16.569 25.278 11.684 1.00 30.12 205 SER B C 1
ATOM 4483 O O . SER B 1 205 ? 17.327 26.202 11.402 1.00 31.44 205 SER B O 1
ATOM 4486 N N . LYS B 1 206 ? 17.033 24.084 12.002 1.00 29.47 206 LYS B N 1
ATOM 4487 C CA . LYS B 1 206 ? 18.443 23.782 11.955 1.00 29.65 206 LYS B CA 1
ATOM 4488 C C . LYS B 1 206 ? 18.809 22.878 10.744 1.00 28.66 206 LYS B C 1
ATOM 4489 O O . LYS B 1 206 ? 19.968 22.605 10.549 1.00 30.31 206 LYS B O 1
ATOM 4491 N N . ALA B 1 207 ? 17.838 22.394 9.960 1.00 26.45 207 ALA B N 1
ATOM 4492 C CA . ALA B 1 207 ? 18.141 21.455 8.900 1.00 25.11 207 ALA B CA 1
ATOM 4493 C C . ALA B 1 207 ? 18.836 22.130 7.716 1.00 23.92 207 ALA B C 1
ATOM 4494 O O . ALA B 1 207 ? 18.455 23.245 7.325 1.00 23.96 207 ALA B O 1
ATOM 4496 N N . LYS B 1 208 ? 19.871 21.479 7.183 1.00 22.57 208 LYS B N 1
ATOM 4497 C CA . LYS B 1 208 ? 20.613 22.040 6.043 1.00 21.73 208 LYS B CA 1
ATOM 4498 C C . LYS B 1 208 ? 19.834 21.915 4.746 1.00 19.84 208 LYS B C 1
ATOM 4499 O O . LYS B 1 208 ? 19.111 20.931 4.519 1.00 20.18 208 LYS B O 1
ATOM 4503 N N . ARG B 1 209 ? 19.995 22.914 3.893 1.00 17.99 209 ARG B N 1
ATOM 4504 C CA A ARG B 1 209 ? 19.328 22.920 2.565 0.60 17.74 209 ARG B CA 1
ATOM 4505 C CA B ARG B 1 209 ? 19.333 22.921 2.570 0.40 17.39 209 ARG B CA 1
ATOM 4506 C C . ARG B 1 209 ? 19.947 21.882 1.635 1.00 16.52 209 ARG B C 1
ATOM 4507 O O . ARG B 1 209 ? 21.183 21.737 1.591 1.00 17.73 209 ARG B O 1
ATOM 4522 N N . THR B 1 210 ? 19.086 21.124 0.925 1.00 15.71 210 THR B N 1
ATOM 4523 C CA . THR B 1 210 ? 19.525 20.192 -0.079 1.00 14.09 210 THR B CA 1
ATOM 4524 C C . THR B 1 210 ? 18.608 20.358 -1.294 1.00 14.37 210 THR B C 1
ATOM 4525 O O . THR B 1 210 ? 17.549 21.041 -1.239 1.00 14.98 210 THR B O 1
ATOM 4529 N N . ASP B 1 211 ? 18.973 19.713 -2.385 1.00 13.55 211 ASP B N 1
ATOM 4530 C CA . ASP B 1 211 ? 18.083 19.705 -3.579 1.00 14.36 211 ASP B CA 1
ATOM 4531 C C . ASP B 1 211 ? 16.843 18.817 -3.343 1.00 12.65 211 ASP B C 1
ATOM 4532 O O . ASP B 1 211 ? 15.745 19.214 -3.744 1.00 14.64 211 ASP B O 1
ATOM 4537 N N . ILE B 1 212 ? 17.064 17.599 -2.807 1.00 12.10 212 ILE B N 1
ATOM 4538 C CA . ILE B 1 212 ? 16.001 16.648 -2.679 1.00 12.51 212 ILE B CA 1
ATOM 4539 C C . ILE B 1 212 ? 15.815 16.374 -1.179 1.00 12.68 212 ILE B C 1
ATOM 4540 O O . ILE B 1 212 ? 16.779 16.312 -0.427 1.00 13.79 212 ILE B O 1
ATOM 4545 N N . ILE B 1 213 ? 14.568 16.158 -0.807 1.00 11.65 213 ILE B N 1
ATOM 4546 C CA . ILE B 1 213 ? 14.192 15.725 0.563 1.00 10.86 213 ILE B CA 1
ATOM 4547 C C . ILE B 1 213 ? 13.339 14.437 0.409 1.00 10.70 213 ILE B C 1
ATOM 4548 O O . ILE B 1 213 ? 12.317 14.502 -0.238 1.00 12.40 213 ILE B O 1
ATOM 4553 N N . PHE B 1 214 ? 13.742 13.349 1.067 1.00 11.69 214 PHE B N 1
ATOM 4554 C CA . PHE B 1 214 ? 12.938 12.127 1.102 1.00 10.87 214 PHE B CA 1
ATOM 4555 C C . PHE B 1 214 ? 12.299 12.038 2.476 1.00 12.13 214 PHE B C 1
ATOM 4556 O O . PHE B 1 214 ? 12.997 12.109 3.487 1.00 13.87 214 PHE B O 1
ATOM 4564 N N . PHE B 1 215 ? 10.988 11.904 2.506 1.00 11.87 215 PHE B N 1
ATOM 4565 C CA . PHE B 1 215 ? 10.259 11.921 3.776 1.00 11.83 215 PHE B CA 1
ATOM 4566 C C . PHE B 1 215 ? 9.140 10.905 3.672 1.00 11.86 215 PHE B C 1
ATOM 4567 O O . PHE B 1 215 ? 8.429 10.861 2.659 1.00 12.71 215 PHE B O 1
ATOM 4575 N N . CYS B 1 216 ? 8.936 10.152 4.749 1.00 11.80 216 CYS B N 1
ATOM 4576 C CA A CYS B 1 216 ? 7.884 9.121 4.739 0.60 11.77 216 CYS B CA 1
ATOM 4577 C CA B CYS B 1 216 ? 7.964 9.032 4.791 0.40 13.01 216 CYS B CA 1
ATOM 4578 C C . CYS B 1 216 ? 6.921 9.336 5.886 1.00 11.96 216 CYS B C 1
ATOM 4579 O O . CYS B 1 216 ? 7.308 9.651 7.009 1.00 13.23 216 CYS B O 1
ATOM 4584 N N . SER B 1 217 ? 5.619 9.189 5.595 1.00 11.97 217 SER B N 1
ATOM 4585 C CA . SER B 1 217 ? 4.622 9.272 6.654 1.00 11.01 217 SER B CA 1
ATOM 4586 C C . SER B 1 217 ? 3.475 8.345 6.293 1.00 11.91 217 SER B C 1
ATOM 4587 O O . SER B 1 217 ? 2.874 8.515 5.261 1.00 14.29 217 SER B O 1
ATOM 4590 N N . PRO B 1 218 ? 3.179 7.348 7.150 1.00 11.16 218 PRO B N 1
ATOM 4591 C CA . PRO B 1 218 ? 3.908 6.992 8.363 1.00 12.02 218 PRO B CA 1
ATOM 4592 C C . PRO B 1 218 ? 5.331 6.582 8.065 1.00 12.53 218 PRO B C 1
ATOM 4593 O O . PRO B 1 218 ? 5.592 5.986 7.026 1.00 13.65 218 PRO B O 1
ATOM 4597 N N . ASN B 1 219 ? 6.255 6.965 8.946 1.00 11.34 219 ASN B N 1
ATOM 4598 C CA . ASN B 1 219 ? 7.611 6.538 8.751 1.00 11.05 219 ASN B CA 1
ATOM 4599 C C . ASN B 1 219 ? 7.773 5.046 9.025 1.00 9.72 219 ASN B C 1
ATOM 4600 O O . ASN B 1 219 ? 7.198 4.525 9.988 1.00 10.22 219 ASN B O 1
ATOM 4605 N N . ASN B 1 220 ? 8.597 4.399 8.200 1.00 10.22 220 ASN B N 1
ATOM 4606 C CA . ASN B 1 220 ? 9.084 3.040 8.459 1.00 9.23 220 ASN B CA 1
ATOM 4607 C C . ASN B 1 220 ? 10.558 3.293 8.812 1.00 10.57 220 ASN B C 1
ATOM 4608 O O . ASN B 1 220 ? 11.293 3.802 7.982 1.00 12.13 220 ASN B O 1
ATOM 4613 N N . PRO B 1 221 ? 10.965 3.039 10.072 1.00 9.29 221 PRO B N 1
ATOM 4614 C CA . PRO B 1 221 ? 10.462 2.074 11.028 1.00 9.95 221 PRO B CA 1
ATOM 4615 C C . PRO B 1 221 ? 9.749 2.646 12.242 1.00 10.17 221 PRO B C 1
ATOM 4616 O O . PRO B 1 221 ? 9.289 1.844 13.044 1.00 10.49 221 PRO B O 1
ATOM 4620 N N . THR B 1 222 ? 9.684 3.982 12.397 1.00 10.08 222 THR B N 1
ATOM 4621 C CA . THR B 1 222 ? 9.224 4.451 13.709 1.00 11.07 222 THR B CA 1
ATOM 4622 C C . THR B 1 222 ? 7.708 4.371 13.876 1.00 11.43 222 THR B C 1
ATOM 4623 O O . THR B 1 222 ? 7.204 4.420 14.983 1.00 12.65 222 THR B O 1
ATOM 4627 N N . GLY B 1 223 ? 7.011 4.357 12.751 1.00 11.23 223 GLY B N 1
ATOM 4628 C CA . GLY B 1 223 ? 5.543 4.361 12.734 1.00 11.97 223 GLY B CA 1
ATOM 4629 C C . GLY B 1 223 ? 4.941 5.729 12.882 1.00 11.32 223 GLY B C 1
ATOM 4630 O O . GLY B 1 223 ? 3.720 5.865 12.853 1.00 13.61 223 GLY B O 1
ATOM 4631 N N . ALA B 1 224 ? 5.789 6.766 12.958 1.00 11.47 224 ALA B N 1
ATOM 4632 C CA . ALA B 1 224 ? 5.280 8.138 13.166 1.00 12.21 224 ALA B CA 1
ATOM 4633 C C . ALA B 1 224 ? 4.586 8.685 11.928 1.00 11.90 224 ALA B C 1
ATOM 4634 O O . ALA B 1 224 ? 5.130 8.720 10.849 1.00 13.26 224 ALA B O 1
ATOM 4636 N N . ALA B 1 225 ? 3.323 9.100 12.121 1.00 13.95 225 ALA B N 1
ATOM 4637 C CA . ALA B 1 225 ? 2.540 9.806 11.054 1.00 14.58 225 ALA B CA 1
ATOM 4638 C C . ALA B 1 225 ? 2.574 11.292 11.393 1.00 15.10 225 ALA B C 1
ATOM 4639 O O . ALA B 1 225 ? 2.147 11.706 12.508 1.00 16.20 225 ALA B O 1
ATOM 4641 N N . ALA B 1 226 ? 3.160 12.073 10.478 1.00 13.92 226 ALA B N 1
ATOM 4642 C CA . ALA B 1 226 ? 3.294 13.511 10.655 1.00 14.15 226 ALA B CA 1
ATOM 4643 C C . ALA B 1 226 ? 1.915 14.185 10.733 1.00 15.13 226 ALA B C 1
ATOM 4644 O O . ALA B 1 226 ? 0.979 13.838 10.012 1.00 15.15 226 ALA B O 1
ATOM 4646 N N . THR B 1 227 ? 1.803 15.146 11.644 1.00 15.54 227 THR B N 1
ATOM 4647 C CA . THR B 1 227 ? 0.560 15.899 11.790 1.00 15.97 227 THR B CA 1
ATOM 4648 C C . THR B 1 227 ? 0.396 16.899 10.675 1.00 16.10 227 THR B C 1
ATOM 4649 O O . THR B 1 227 ? 1.343 17.163 9.931 1.00 15.77 227 THR B O 1
ATOM 4653 N N . ARG B 1 228 ? -0.822 17.443 10.531 1.00 15.61 228 ARG B N 1
ATOM 4654 C CA . ARG B 1 228 ? -1.012 18.466 9.524 1.00 15.99 228 ARG B CA 1
ATOM 4655 C C . ARG B 1 228 ? -0.060 19.687 9.711 1.00 15.72 228 ARG B C 1
ATOM 4656 O O . ARG B 1 228 ? 0.485 20.181 8.750 1.00 15.47 228 ARG B O 1
ATOM 4664 N N . ALA B 1 229 ? 0.139 20.111 10.947 1.00 15.99 229 ALA B N 1
ATOM 4665 C CA . ALA B 1 229 ? 1.000 21.275 11.208 1.00 16.78 229 ALA B CA 1
ATOM 4666 C C . ALA B 1 229 ? 2.440 20.926 10.865 1.00 16.56 229 ALA B C 1
ATOM 4667 O O . ALA B 1 229 ? 3.171 21.766 10.273 1.00 16.43 229 ALA B O 1
ATOM 4669 N N . GLN B 1 230 ? 2.866 19.661 11.176 1.00 16.39 230 GLN B N 1
ATOM 4670 C CA . GLN B 1 230 ? 4.209 19.228 10.830 1.00 16.20 230 GLN B CA 1
ATOM 4671 C C . GLN B 1 230 ? 4.429 19.179 9.308 1.00 15.42 230 GLN B C 1
ATOM 4672 O O . GLN B 1 230 ? 5.439 19.663 8.802 1.00 15.30 230 GLN B O 1
ATOM 4678 N N . LEU B 1 231 ? 3.491 18.618 8.566 1.00 13.87 231 LEU B N 1
ATOM 4679 C CA . LEU B 1 231 ? 3.647 18.573 7.115 1.00 14.85 231 LEU B CA 1
ATOM 4680 C C . LEU B 1 231 ? 3.613 19.975 6.494 1.00 14.76 231 LEU B C 1
ATOM 4681 O O . LEU B 1 231 ? 4.210 20.182 5.465 1.00 16.16 231 LEU B O 1
ATOM 4686 N N . THR B 1 232 ? 2.825 20.903 7.094 1.00 16.25 232 THR B N 1
ATOM 4687 C CA . THR B 1 232 ? 2.781 22.262 6.623 1.00 16.91 232 THR B CA 1
ATOM 4688 C C . THR B 1 232 ? 4.197 22.887 6.797 1.00 16.46 232 THR B C 1
ATOM 4689 O O . THR B 1 232 ? 4.725 23.581 5.904 1.00 17.94 232 THR B O 1
ATOM 4693 N N . GLU B 1 233 ? 4.803 22.598 7.945 1.00 17.08 233 GLU B N 1
ATOM 4694 C CA . GLU B 1 233 ? 6.217 23.025 8.141 1.00 17.41 233 GLU B CA 1
ATOM 4695 C C . GLU B 1 233 ? 7.151 22.458 7.054 1.00 15.99 233 GLU B C 1
ATOM 4696 O O . GLU B 1 233 ? 8.034 23.162 6.533 1.00 17.45 233 GLU B O 1
ATOM 4702 N N . LEU B 1 234 ? 7.024 21.158 6.813 1.00 13.79 234 LEU B N 1
ATOM 4703 C CA . LEU B 1 234 ? 7.882 20.451 5.845 1.00 13.07 234 LEU B CA 1
ATOM 4704 C C . LEU B 1 234 ? 7.697 21.036 4.448 1.00 14.33 234 LEU B C 1
ATOM 4705 O O . LEU B 1 234 ? 8.675 21.341 3.772 1.00 14.66 234 LEU B O 1
ATOM 4710 N N . VAL B 1 235 ? 6.440 21.279 4.065 1.00 14.53 235 VAL B N 1
ATOM 4711 C CA . VAL B 1 235 ? 6.178 21.822 2.700 1.00 15.08 235 VAL B CA 1
ATOM 4712 C C . VAL B 1 235 ? 6.777 23.267 2.648 1.00 15.47 235 VAL B C 1
ATOM 4713 O O . VAL B 1 235 ? 7.355 23.678 1.638 1.00 15.88 235 VAL B O 1
ATOM 4717 N N . ASN B 1 236 ? 6.542 24.052 3.700 1.00 15.68 236 ASN B N 1
ATOM 4718 C CA . ASN B 1 236 ? 7.077 25.429 3.688 1.00 15.67 236 ASN B CA 1
ATOM 4719 C C . ASN B 1 236 ? 8.580 25.471 3.681 1.00 15.93 236 ASN B C 1
ATOM 4720 O O . ASN B 1 236 ? 9.129 26.328 2.999 1.00 18.03 236 ASN B O 1
ATOM 4725 N N . PHE B 1 237 ? 9.223 24.495 4.341 1.00 15.86 237 PHE B N 1
ATOM 4726 C CA . PHE B 1 237 ? 10.683 24.326 4.293 1.00 15.28 237 PHE B CA 1
ATOM 4727 C C . PHE B 1 237 ? 11.165 23.998 2.882 1.00 14.44 237 PHE B C 1
ATOM 4728 O O . PHE B 1 237 ? 12.101 24.594 2.340 1.00 16.57 237 PHE B O 1
ATOM 4736 N N . ALA B 1 238 ? 10.525 23.018 2.271 1.00 13.51 238 ALA B N 1
ATOM 4737 C CA . ALA B 1 238 ? 10.907 22.701 0.914 1.00 13.07 238 ALA B CA 1
ATOM 4738 C C . ALA B 1 238 ? 10.726 23.899 -0.039 1.00 13.65 238 ALA B C 1
ATOM 4739 O O . ALA B 1 238 ? 11.508 24.066 -0.945 1.00 15.68 238 ALA B O 1
ATOM 4741 N N . ARG B 1 239 ? 9.582 24.578 0.037 1.00 15.11 239 ARG B N 1
ATOM 4742 C CA . ARG B 1 239 ? 9.302 25.714 -0.854 1.00 16.00 239 ARG B CA 1
ATOM 4743 C C . ARG B 1 239 ? 10.333 26.844 -0.655 1.00 16.78 239 ARG B C 1
ATOM 4744 O O . ARG B 1 239 ? 10.906 27.363 -1.645 1.00 18.78 239 ARG B O 1
ATOM 4752 N N . LYS B 1 240 ? 10.625 27.195 0.606 1.00 16.78 240 LYS B N 1
ATOM 4753 C CA . LYS B 1 240 ? 11.618 28.270 0.900 1.00 18.72 240 LYS B CA 1
ATOM 4754 C C . LYS B 1 240 ? 12.987 27.893 0.353 1.00 17.47 240 LYS B C 1
ATOM 4755 O O . LYS B 1 240 ? 13.727 28.750 -0.109 1.00 18.78 240 LYS B O 1
ATOM 4761 N N . ASN B 1 241 ? 13.332 26.584 0.435 1.00 16.56 241 ASN B N 1
ATOM 4762 C CA . ASN B 1 241 ? 14.638 26.125 0.008 1.00 16.59 241 ASN B CA 1
ATOM 4763 C C . ASN B 1 241 ? 14.726 25.760 -1.456 1.00 16.61 241 ASN B C 1
ATOM 4764 O O . ASN B 1 241 ? 15.806 25.443 -1.945 1.00 17.63 241 ASN B O 1
ATOM 4769 N N . GLY B 1 242 ? 13.580 25.775 -2.153 1.00 16.59 242 GLY B N 1
ATOM 4770 C CA . GLY B 1 242 ? 13.532 25.357 -3.558 1.00 15.62 242 GLY B CA 1
ATOM 4771 C C . GLY B 1 242 ? 13.858 23.887 -3.747 1.00 15.31 242 GLY B C 1
ATOM 4772 O O . GLY B 1 242 ? 14.412 23.489 -4.796 1.00 18.27 242 GLY B O 1
ATOM 4773 N N . SER B 1 243 ? 13.469 23.064 -2.780 1.00 13.80 243 SER B N 1
ATOM 4774 C CA . SER B 1 243 ? 13.740 21.616 -2.873 1.00 13.19 243 SER B CA 1
ATOM 4775 C C . SER B 1 243 ? 12.561 20.814 -3.413 1.00 13.90 243 SER B C 1
ATOM 4776 O O . SER B 1 243 ? 11.404 21.173 -3.229 1.00 16.57 243 SER B O 1
ATOM 4779 N N . ILE B 1 244 ? 12.893 19.754 -4.119 1.00 12.68 244 ILE B N 1
ATOM 4780 C CA . ILE B 1 244 ? 11.893 18.731 -4.450 1.00 11.59 244 ILE B CA 1
ATOM 4781 C C . ILE B 1 244 ? 11.751 17.740 -3.286 1.00 12.92 244 ILE B C 1
ATOM 4782 O O . ILE B 1 244 ? 12.728 17.193 -2.765 1.00 13.50 244 ILE B O 1
ATOM 4787 N N . LEU B 1 245 ? 10.497 17.566 -2.871 1.00 12.38 245 LEU B N 1
ATOM 4788 C CA . LEU B 1 245 ? 10.111 16.656 -1.784 1.00 11.50 245 LEU B CA 1
ATOM 4789 C C . LEU B 1 245 ? 9.580 15.315 -2.365 1.00 12.68 245 LEU B C 1
ATOM 4790 O O . LEU B 1 245 ? 8.625 15.347 -3.086 1.00 13.91 245 LEU B O 1
ATOM 4795 N N . VAL B 1 246 ? 10.277 14.209 -2.080 1.00 11.28 246 VAL B N 1
ATOM 4796 C CA . VAL B 1 246 ? 9.767 12.901 -2.463 1.00 10.61 246 VAL B CA 1
ATOM 4797 C C . VAL B 1 246 ? 9.192 12.307 -1.208 1.00 11.52 246 VAL B C 1
ATOM 4798 O O . VAL B 1 246 ? 9.870 12.037 -0.210 1.00 11.79 246 VAL B O 1
ATOM 4802 N N . TYR B 1 247 ? 7.884 12.110 -1.267 1.00 10.85 247 TYR B N 1
ATOM 4803 C CA . TYR B 1 247 ? 7.106 11.781 -0.093 1.00 10.17 247 TYR B CA 1
ATOM 4804 C C . TYR B 1 247 ? 6.555 10.368 -0.255 1.00 10.82 247 TYR B C 1
ATOM 4805 O O . TYR B 1 247 ? 5.776 10.064 -1.154 1.00 10.70 247 TYR B O 1
ATOM 4814 N N . ASP B 1 248 ? 6.915 9.522 0.717 1.00 10.35 248 ASP B N 1
ATOM 4815 C CA . ASP B 1 248 ? 6.488 8.124 0.674 1.00 11.33 248 ASP B CA 1
ATOM 4816 C C . ASP B 1 248 ? 5.321 7.917 1.632 1.00 11.51 248 ASP B C 1
ATOM 4817 O O . ASP B 1 248 ? 5.443 7.977 2.858 1.00 12.78 248 ASP B O 1
ATOM 4822 N N . ALA B 1 249 ? 4.169 7.677 1.040 1.00 11.21 249 ALA B N 1
ATOM 4823 C CA . ALA B 1 249 ? 2.914 7.411 1.760 1.00 9.86 249 ALA B CA 1
ATOM 4824 C C . ALA B 1 249 ? 2.475 5.948 1.714 1.00 11.10 249 ALA B C 1
ATOM 4825 O O . ALA B 1 249 ? 1.253 5.636 1.866 1.00 12.76 249 ALA B O 1
ATOM 4827 N N . ALA B 1 250 ? 3.439 5.030 1.567 1.00 10.91 250 ALA B N 1
ATOM 4828 C CA . ALA B 1 250 ? 3.123 3.585 1.450 1.00 11.78 250 ALA B CA 1
ATOM 4829 C C . ALA B 1 250 ? 2.185 3.098 2.567 1.00 11.76 250 ALA B C 1
ATOM 4830 O O . ALA B 1 250 ? 1.224 2.387 2.296 1.00 14.15 250 ALA B O 1
ATOM 4832 N N . TYR B 1 251 ? 2.393 3.551 3.809 1.00 10.08 251 TYR B N 1
ATOM 4833 C CA . TYR B 1 251 ? 1.654 3.031 4.950 1.00 10.19 251 TYR B CA 1
ATOM 4834 C C . TYR B 1 251 ? 0.474 3.954 5.315 1.00 10.89 251 TYR B C 1
ATOM 4835 O O . TYR B 1 251 ? -0.134 3.792 6.365 1.00 11.93 251 TYR B O 1
ATOM 4844 N N . ALA B 1 252 ? 0.124 4.890 4.442 1.00 10.49 252 ALA B N 1
ATOM 4845 C CA . ALA B 1 252 ? -0.938 5.858 4.808 1.00 11.15 252 ALA B CA 1
ATOM 4846 C C . ALA B 1 252 ? -2.339 5.201 5.019 1.00 12.10 252 ALA B C 1
ATOM 4847 O O . ALA B 1 252 ? -3.181 5.757 5.742 1.00 13.36 252 ALA B O 1
ATOM 4849 N N . LEU B 1 253 ? -2.561 4.031 4.388 1.00 12.29 253 LEU B N 1
ATOM 4850 C CA . LEU B 1 253 ? -3.808 3.253 4.593 1.00 12.89 253 LEU B CA 1
ATOM 4851 C C . LEU B 1 253 ? -4.003 2.956 6.093 1.00 11.10 253 LEU B C 1
ATOM 4852 O O . LEU B 1 253 ? -5.126 2.770 6.555 1.00 12.67 253 LEU B O 1
ATOM 4857 N N . TYR B 1 254 ? -2.882 2.914 6.858 1.00 10.90 254 TYR B N 1
ATOM 4858 C CA . TYR B 1 254 ? -2.918 2.493 8.267 1.00 10.30 254 TYR B CA 1
ATOM 4859 C C . TYR B 1 254 ? -3.116 3.666 9.238 1.00 12.11 254 TYR B C 1
ATOM 4860 O O . TYR B 1 254 ? -3.196 3.476 10.439 1.00 13.94 254 TYR B O 1
ATOM 4869 N N . ILE B 1 255 ? -3.114 4.891 8.735 1.00 12.26 255 ILE B N 1
ATOM 4870 C CA . ILE B 1 255 ? -3.277 6.057 9.633 1.00 14.05 255 ILE B CA 1
ATOM 4871 C C . ILE B 1 255 ? -4.673 6.058 10.191 1.00 16.81 255 ILE B C 1
ATOM 4872 O O . ILE B 1 255 ? -5.639 5.891 9.441 1.00 18.76 255 ILE B O 1
ATOM 4877 N N . SER B 1 256 ? -4.720 6.184 11.525 1.00 16.97 256 SER B N 1
ATOM 4878 C CA . SER B 1 256 ? -5.953 6.312 12.301 1.00 19.45 256 SER B CA 1
ATOM 4879 C C . SER B 1 256 ? -6.241 7.738 12.764 1.00 18.92 256 SER B C 1
ATOM 4880 O O . SER B 1 256 ? -7.414 8.102 12.964 1.00 20.97 256 SER B O 1
ATOM 4883 N N . ASN B 1 257 ? -5.194 8.490 13.066 1.00 19.04 257 ASN B N 1
ATOM 4884 C CA . ASN B 1 257 ? -5.351 9.845 13.645 1.00 18.63 257 ASN B CA 1
ATOM 4885 C C . ASN B 1 257 ? -5.871 10.810 12.540 1.00 18.45 257 ASN B C 1
ATOM 4886 O O . ASN B 1 257 ? -5.232 11.009 11.485 1.00 19.08 257 ASN B O 1
ATOM 4891 N N . PRO B 1 258 ? -7.025 11.461 12.770 1.00 19.95 258 PRO B N 1
ATOM 4892 C CA . PRO B 1 258 ? -7.589 12.388 11.742 1.00 21.31 258 PRO B CA 1
ATOM 4893 C C . PRO B 1 258 ? -6.727 13.636 11.523 1.00 20.50 258 PRO B C 1
ATOM 4894 O O . PRO B 1 258 ? -6.894 14.284 10.471 1.00 21.68 258 PRO B O 1
ATOM 4898 N N . ASP B 1 259 ? -5.776 13.899 12.430 1.00 19.22 259 ASP B N 1
ATOM 4899 C CA . ASP B 1 259 ? -4.884 15.079 12.283 1.00 19.96 259 ASP B CA 1
ATOM 4900 C C . ASP B 1 259 ? -3.663 14.775 11.456 1.00 18.24 259 ASP B C 1
ATOM 4901 O O . ASP B 1 259 ? -2.825 15.674 11.272 1.00 19.19 259 ASP B O 1
ATOM 4906 N N . CYS B 1 260 ? -3.573 13.535 10.980 1.00 16.75 260 CYS B N 1
ATOM 4907 C CA . CYS B 1 260 ? -2.364 13.163 10.202 1.00 14.87 260 CYS B CA 1
ATOM 4908 C C . CYS B 1 260 ? -2.743 12.897 8.724 1.00 14.75 260 CYS B C 1
ATOM 4909 O O . CYS B 1 260 ? -3.435 11.869 8.392 1.00 15.44 260 CYS B O 1
ATOM 4912 N N . PRO B 1 261 ? -2.381 13.818 7.809 1.00 16.00 261 PRO B N 1
ATOM 4913 C CA . PRO B 1 261 ? -2.839 13.627 6.414 1.00 15.59 261 PRO B CA 1
ATOM 4914 C C . PRO B 1 261 ? -2.324 12.309 5.790 1.00 14.84 261 PRO B C 1
ATOM 4915 O O . PRO B 1 261 ? -1.216 11.830 6.086 1.00 14.67 261 PRO B O 1
ATOM 4919 N N . LYS B 1 262 ? -3.165 11.744 4.940 1.00 13.94 262 LYS B N 1
ATOM 4920 C CA . LYS B 1 262 ? -2.770 10.520 4.191 1.00 12.34 262 LYS B CA 1
ATOM 4921 C C . LYS B 1 262 ? -2.054 10.803 2.876 1.00 12.80 262 LYS B C 1
ATOM 4922 O O . LYS B 1 262 ? -1.532 9.883 2.268 1.00 13.27 262 LYS B O 1
ATOM 4928 N N . THR B 1 263 ? -2.018 12.081 2.472 1.00 11.90 263 THR B N 1
ATOM 4929 C CA . THR B 1 263 ? -1.244 12.472 1.307 1.00 12.81 263 THR B CA 1
ATOM 4930 C C . THR B 1 263 ? -0.663 13.828 1.578 1.00 11.50 263 THR B C 1
ATOM 4931 O O . THR B 1 263 ? -1.290 14.701 2.193 1.00 13.47 263 THR B O 1
ATOM 4935 N N . ILE B 1 264 ? 0.537 14.048 1.063 1.00 11.55 264 ILE B N 1
ATOM 4936 C CA . ILE B 1 264 ? 1.184 15.365 1.156 1.00 12.18 264 ILE B CA 1
ATOM 4937 C C . ILE B 1 264 ? 0.406 16.438 0.408 1.00 12.81 264 ILE B C 1
ATOM 4938 O O . ILE B 1 264 ? 0.514 17.631 0.748 1.00 12.92 264 ILE B O 1
ATOM 4943 N N . TYR B 1 265 ? -0.449 16.031 -0.547 1.00 12.98 265 TYR B N 1
ATOM 4944 C CA . TYR B 1 265 ? -1.187 17.017 -1.361 1.00 13.64 265 TYR B CA 1
ATOM 4945 C C . TYR B 1 265 ? -2.367 17.639 -0.637 1.00 14.28 265 TYR B C 1
ATOM 4946 O O . TYR B 1 265 ? -3.057 18.547 -1.204 1.00 16.64 265 TYR B O 1
ATOM 4955 N N . GLU B 1 266 ? -2.628 17.189 0.605 1.00 13.81 266 GLU B N 1
ATOM 4956 C CA . GLU B 1 266 ? -3.645 17.880 1.434 1.00 15.67 266 GLU B CA 1
ATOM 4957 C C . GLU B 1 266 ? -3.036 19.222 1.913 1.00 14.90 266 GLU B C 1
ATOM 4958 O O . GLU B 1 266 ? -3.750 20.079 2.413 1.00 18.48 266 GLU B O 1
ATOM 4964 N N . ILE B 1 267 ? -1.713 19.402 1.780 1.00 13.64 267 ILE B N 1
ATOM 4965 C CA . ILE B 1 267 ? -1.056 20.669 2.215 1.00 14.80 267 ILE B CA 1
ATOM 4966 C C . ILE B 1 267 ? -0.975 21.714 1.059 1.00 16.33 267 ILE B C 1
ATOM 4967 O O . ILE B 1 267 ? -0.452 21.409 0.027 1.00 16.36 267 ILE B O 1
ATOM 4972 N N . PRO B 1 268 ? -1.518 22.914 1.251 1.00 17.45 268 PRO B N 1
ATOM 4973 C CA . PRO B 1 268 ? -1.326 23.948 0.263 1.00 18.69 268 PRO B CA 1
ATOM 4974 C C . PRO B 1 268 ? 0.106 24.159 -0.201 1.00 18.15 268 PRO B C 1
ATOM 4975 O O . PRO B 1 268 ? 1.028 24.249 0.630 1.00 19.68 268 PRO B O 1
ATOM 4979 N N . GLY B 1 269 ? 0.298 24.205 -1.527 1.00 17.64 269 GLY B N 1
ATOM 4980 C CA . GLY B 1 269 ? 1.622 24.478 -2.061 1.00 18.04 269 GLY B CA 1
ATOM 4981 C C . GLY B 1 269 ? 2.431 23.215 -2.303 1.00 14.94 269 GLY B C 1
ATOM 4982 O O . GLY B 1 269 ? 3.507 23.263 -2.920 1.00 15.66 269 GLY B O 1
ATOM 4983 N N . ALA B 1 270 ? 1.928 22.063 -1.862 1.00 13.61 270 ALA B N 1
ATOM 4984 C CA . ALA B 1 270 ? 2.722 20.825 -2.027 1.00 13.75 270 ALA B CA 1
ATOM 4985 C C . ALA B 1 270 ? 2.823 20.453 -3.510 1.00 13.94 270 ALA B C 1
ATOM 4986 O O . ALA B 1 270 ? 3.758 19.803 -3.884 1.00 15.42 270 ALA B O 1
ATOM 4988 N N . ASP B 1 271 ? 1.823 20.801 -4.313 1.00 15.59 271 ASP B N 1
ATOM 4989 C CA . ASP B 1 271 ? 1.803 20.441 -5.750 1.00 16.61 271 ASP B CA 1
ATOM 4990 C C . ASP B 1 271 ? 3.020 21.060 -6.522 1.00 17.01 271 ASP B C 1
ATOM 4991 O O . ASP B 1 271 ? 3.440 20.514 -7.549 1.00 16.99 271 ASP B O 1
ATOM 4996 N N . GLU B 1 272 ? 3.620 22.148 -6.014 1.00 15.87 272 GLU B N 1
ATOM 4997 C CA . GLU B 1 272 ? 4.726 22.751 -6.677 1.00 16.87 272 GLU B CA 1
ATOM 4998 C C . GLU B 1 272 ? 6.042 22.176 -6.251 1.00 15.29 272 GLU B C 1
ATOM 4999 O O . GLU B 1 272 ? 7.075 22.521 -6.852 1.00 17.21 272 GLU B O 1
ATOM 5005 N N . VAL B 1 273 ? 6.043 21.286 -5.245 1.00 14.42 273 VAL B N 1
ATOM 5006 C CA . VAL B 1 273 ? 7.346 20.759 -4.803 1.00 13.63 273 VAL B CA 1
ATOM 5007 C C . VAL B 1 273 ? 7.402 19.250 -4.629 1.00 13.60 273 VAL B C 1
ATOM 5008 O O . VAL B 1 273 ? 8.476 18.717 -4.532 1.00 13.80 273 VAL B O 1
ATOM 5012 N N . ALA B 1 274 ? 6.259 18.564 -4.577 1.00 13.36 274 ALA B N 1
ATOM 5013 C CA . ALA B 1 274 ? 6.288 17.148 -4.066 1.00 12.30 274 ALA B CA 1
ATOM 5014 C C . ALA B 1 274 ? 5.922 16.129 -5.143 1.00 12.02 274 ALA B C 1
ATOM 5015 O O . ALA B 1 274 ? 4.971 16.313 -5.917 1.00 12.84 274 ALA B O 1
ATOM 5017 N N . ILE B 1 275 ? 6.649 15.005 -5.095 1.00 11.19 275 ILE B N 1
ATOM 5018 C CA . ILE B 1 275 ? 6.276 13.770 -5.788 1.00 10.62 275 ILE B CA 1
ATOM 5019 C C . ILE B 1 275 ? 5.918 12.770 -4.724 1.00 11.31 275 ILE B C 1
ATOM 5020 O O . ILE B 1 275 ? 6.596 12.661 -3.714 1.00 12.86 275 ILE B O 1
ATOM 5025 N N . GLU B 1 276 ? 4.787 12.094 -4.896 1.00 10.87 276 GLU B N 1
ATOM 5026 C CA . GLU B 1 276 ? 4.380 11.071 -3.871 1.00 9.92 276 GLU B CA 1
ATOM 5027 C C . GLU B 1 276 ? 4.539 9.692 -4.472 1.00 10.14 276 GLU B C 1
ATOM 5028 O O . GLU B 1 276 ? 4.216 9.443 -5.646 1.00 11.89 276 GLU B O 1
ATOM 5034 N N . THR B 1 277 ? 5.016 8.779 -3.648 1.00 11.62 277 THR B N 1
ATOM 5035 C CA . THR B 1 277 ? 5.090 7.343 -4.029 1.00 11.53 277 THR B CA 1
ATOM 5036 C C . THR B 1 277 ? 4.200 6.557 -3.061 1.00 11.58 277 THR B C 1
ATOM 5037 O O . THR B 1 277 ? 4.198 6.799 -1.839 1.00 12.96 277 THR B O 1
ATOM 5041 N N . CYS B 1 278 ? 3.495 5.596 -3.616 1.00 11.34 278 CYS B N 1
ATOM 5042 C CA . CYS B 1 278 ? 2.581 4.734 -2.873 1.00 11.94 278 CYS B CA 1
ATOM 5043 C C . CYS B 1 278 ? 2.670 3.308 -3.345 1.00 13.27 278 CYS B C 1
ATOM 5044 O O . CYS B 1 278 ? 3.155 3.031 -4.432 1.00 13.38 278 CYS B O 1
ATOM 5047 N N . SER B 1 279 ? 2.188 2.377 -2.527 1.00 14.33 279 SER B N 1
ATOM 5048 C CA . SER B 1 279 ? 2.426 0.954 -2.767 1.00 13.51 279 SER B CA 1
ATOM 5049 C C . SER B 1 279 ? 1.154 0.193 -2.377 1.00 13.20 279 SER B C 1
ATOM 5050 O O . SER B 1 279 ? 0.597 0.479 -1.284 1.00 15.85 279 SER B O 1
ATOM 5053 N N . PHE B 1 280 ? 0.662 -0.674 -3.275 1.00 12.48 280 PHE B N 1
ATOM 5054 C CA . PHE B 1 280 ? -0.249 -1.728 -2.935 1.00 13.38 280 PHE B CA 1
ATOM 5055 C C . PHE B 1 280 ? 0.404 -3.086 -2.976 1.00 11.59 280 PHE B C 1
ATOM 5056 O O . PHE B 1 280 ? -0.286 -4.111 -3.075 1.00 14.07 280 PHE B O 1
ATOM 5064 N N . SER B 1 281 ? 1.709 -3.132 -2.758 1.00 10.30 281 SER B N 1
ATOM 5065 C CA . SER B 1 281 ? 2.425 -4.384 -2.842 1.00 8.49 281 SER B CA 1
ATOM 5066 C C . SER B 1 281 ? 2.403 -5.132 -1.503 1.00 9.21 281 SER B C 1
ATOM 5067 O O . SER B 1 281 ? 1.834 -4.672 -0.471 1.00 9.20 281 SER B O 1
ATOM 5070 N N . LYS B 1 282 ? 3.109 -6.260 -1.530 1.00 8.78 282 LYS B N 1
ATOM 5071 C CA A LYS B 1 282 ? 3.353 -7.029 -0.289 0.60 8.92 282 LYS B CA 1
ATOM 5072 C CA B LYS B 1 282 ? 3.331 -7.023 -0.283 0.40 8.77 282 LYS B CA 1
ATOM 5073 C C . LYS B 1 282 ? 3.934 -6.136 0.817 1.00 8.29 282 LYS B C 1
ATOM 5074 O O . LYS B 1 282 ? 3.540 -6.235 1.981 1.00 9.09 282 LYS B O 1
ATOM 5085 N N . TYR B 1 283 ? 4.833 -5.212 0.428 1.00 8.40 283 TYR B N 1
ATOM 5086 C CA . TYR B 1 283 ? 5.391 -4.239 1.404 1.00 8.43 283 TYR B CA 1
ATOM 5087 C C . TYR B 1 283 ? 4.290 -3.553 2.216 1.00 9.03 283 TYR B C 1
ATOM 5088 O O . TYR B 1 283 ? 4.497 -3.316 3.377 1.00 10.70 283 TYR B O 1
ATOM 5097 N N . ALA B 1 284 ? 3.163 -3.196 1.555 1.00 8.22 284 ALA B N 1
ATOM 5098 C CA . ALA B 1 284 ? 2.100 -2.469 2.263 1.00 8.87 284 ALA B CA 1
ATOM 5099 C C . ALA B 1 284 ? 1.058 -3.447 2.857 1.00 10.07 284 ALA B C 1
ATOM 5100 O O . ALA B 1 284 ? 0.003 -2.961 3.340 1.00 11.36 284 ALA B O 1
ATOM 5102 N N . GLY B 1 285 ? 1.260 -4.774 2.724 1.00 9.32 285 GLY B N 1
ATOM 5103 C CA . GLY B 1 285 ? 0.405 -5.751 3.409 1.00 9.51 285 GLY B CA 1
ATOM 5104 C C . GLY B 1 285 ? -0.347 -6.690 2.474 1.00 8.31 285 GLY B C 1
ATOM 5105 O O . GLY B 1 285 ? -1.074 -7.573 2.971 1.00 9.60 285 GLY B O 1
ATOM 5106 N N . PHE B 1 286 ? -0.180 -6.526 1.133 1.00 8.28 286 PHE B N 1
ATOM 5107 C CA . PHE B 1 286 ? -1.021 -7.262 0.151 1.00 8.02 286 PHE B CA 1
ATOM 5108 C C . PHE B 1 286 ? -0.226 -8.458 -0.437 1.00 7.38 286 PHE B C 1
ATOM 5109 O O . PHE B 1 286 ? 0.603 -8.321 -1.338 1.00 9.15 286 PHE B O 1
ATOM 5117 N N . THR B 1 287 ? -0.597 -9.665 0.027 1.00 7.58 287 THR B N 1
ATOM 5118 C CA . THR B 1 287 ? 0.073 -10.889 -0.418 1.00 7.96 287 THR B CA 1
ATOM 5119 C C . THR B 1 287 ? -0.065 -11.012 -1.930 1.00 8.64 287 THR B C 1
ATOM 5120 O O . THR B 1 287 ? -1.148 -10.935 -2.518 1.00 9.16 287 THR B O 1
ATOM 5124 N N . GLY B 1 288 ? 1.089 -11.306 -2.538 1.00 7.84 288 GLY B N 1
ATOM 5125 C CA . GLY B 1 288 ? 1.185 -11.601 -3.991 1.00 8.66 288 GLY B CA 1
ATOM 5126 C C . GLY B 1 288 ? 1.231 -10.414 -4.900 1.00 7.98 288 GLY B C 1
ATOM 5127 O O . GLY B 1 288 ? 1.477 -10.578 -6.093 1.00 11.23 288 GLY B O 1
ATOM 5128 N N . VAL B 1 289 ? 1.039 -9.219 -4.361 1.00 7.19 289 VAL B N 1
ATOM 5129 C CA . VAL B 1 289 ? 0.922 -8.054 -5.239 1.00 8.07 289 VAL B CA 1
ATOM 5130 C C . VAL B 1 289 ? 2.279 -7.352 -5.410 1.00 7.89 289 VAL B C 1
ATOM 5131 O O . VAL B 1 289 ? 3.013 -7.181 -4.437 1.00 8.90 289 VAL B O 1
ATOM 5135 N N . ARG B 1 290 ? 2.542 -6.916 -6.651 1.00 7.71 290 ARG B N 1
ATOM 5136 C CA . ARG B 1 290 ? 3.643 -6.012 -6.954 1.00 7.24 290 ARG B CA 1
ATOM 5137 C C . ARG B 1 290 ? 2.991 -4.863 -7.774 1.00 7.83 290 ARG B C 1
ATOM 5138 O O . ARG B 1 290 ? 2.769 -4.972 -9.005 1.00 9.31 290 ARG B O 1
ATOM 5146 N N . LEU B 1 291 ? 2.678 -3.788 -7.064 1.00 8.12 291 LEU B N 1
ATOM 5147 C CA . LEU B 1 291 ? 1.930 -2.654 -7.674 1.00 7.44 291 LEU B CA 1
ATOM 5148 C C . LEU B 1 291 ? 2.183 -1.419 -6.857 1.00 8.62 291 LEU B C 1
ATOM 5149 O O . LEU B 1 291 ? 2.137 -1.451 -5.636 1.00 10.81 291 LEU B O 1
ATOM 5154 N N . GLY B 1 292 ? 2.462 -0.334 -7.524 1.00 9.03 292 GLY B N 1
ATOM 5155 C CA . GLY B 1 292 ? 2.457 1.002 -6.827 1.00 9.10 292 GLY B CA 1
ATOM 5156 C C . GLY B 1 292 ? 2.123 2.097 -7.790 1.00 8.54 292 GLY B C 1
ATOM 5157 O O . GLY B 1 292 ? 1.726 1.811 -8.932 1.00 9.43 292 GLY B O 1
ATOM 5158 N N . TRP B 1 293 ? 2.274 3.314 -7.287 1.00 8.63 293 TRP B N 1
ATOM 5159 C CA . TRP B 1 293 ? 2.161 4.447 -8.209 1.00 8.57 293 TRP B CA 1
ATOM 5160 C C . TRP B 1 293 ? 2.927 5.612 -7.686 1.00 9.24 293 TRP B C 1
ATOM 5161 O O . TRP B 1 293 ? 3.264 5.700 -6.494 1.00 10.26 293 TRP B O 1
ATOM 5172 N N . THR B 1 294 ? 3.189 6.484 -8.629 1.00 9.64 294 THR B N 1
ATOM 5173 C CA . THR B 1 294 ? 3.754 7.807 -8.307 1.00 9.38 294 THR B CA 1
ATOM 5174 C C . THR B 1 294 ? 2.806 8.881 -8.762 1.00 9.69 294 THR B C 1
ATOM 5175 O O . THR B 1 294 ? 2.069 8.702 -9.702 1.00 12.11 294 THR B O 1
ATOM 5179 N N . VAL B 1 295 ? 2.886 10.016 -8.083 1.00 9.36 295 VAL B N 1
ATOM 5180 C CA . VAL B 1 295 ? 2.185 11.242 -8.528 1.00 9.79 295 VAL B CA 1
ATOM 5181 C C . VAL B 1 295 ? 3.255 12.274 -8.834 1.00 10.35 295 VAL B C 1
ATOM 5182 O O . VAL B 1 295 ? 4.086 12.572 -7.990 1.00 11.33 295 VAL B O 1
ATOM 5186 N N . VAL B 1 296 ? 3.218 12.806 -10.042 1.00 11.42 296 VAL B N 1
ATOM 5187 C CA . VAL B 1 296 ? 4.134 13.893 -10.451 1.00 11.78 296 VAL B CA 1
ATOM 5188 C C . VAL B 1 296 ? 3.220 14.997 -10.982 1.00 11.58 296 VAL B C 1
ATOM 5189 O O . VAL B 1 296 ? 2.767 14.935 -12.121 1.00 12.91 296 VAL B O 1
ATOM 5193 N N . PRO B 1 297 ? 2.940 16.007 -10.130 1.00 11.06 297 PRO B N 1
ATOM 5194 C CA . PRO B 1 297 ? 2.082 17.085 -10.555 1.00 11.89 297 PRO B CA 1
ATOM 5195 C C . PRO B 1 297 ? 2.599 17.829 -11.768 1.00 13.44 297 PRO B C 1
ATOM 5196 O O . PRO B 1 297 ? 3.812 18.031 -11.881 1.00 14.18 297 PRO B O 1
ATOM 5200 N N . LYS B 1 298 ? 1.702 18.276 -12.645 1.00 14.10 298 LYS B N 1
ATOM 5201 C CA . LYS B 1 298 ? 2.133 19.113 -13.787 1.00 16.63 298 LYS B CA 1
ATOM 5202 C C . LYS B 1 298 ? 2.700 20.439 -13.296 1.00 17.09 298 LYS B C 1
ATOM 5203 O O . LYS B 1 298 ? 3.465 21.050 -14.017 1.00 17.97 298 LYS B O 1
ATOM 5209 N N . ALA B 1 299 ? 2.340 20.863 -12.089 1.00 15.72 299 ALA B N 1
ATOM 5210 C CA . ALA B 1 299 ? 2.847 22.117 -11.505 1.00 17.09 299 ALA B CA 1
ATOM 5211 C C . ALA B 1 299 ? 4.283 22.064 -11.091 1.00 16.41 299 ALA B C 1
ATOM 5212 O O . ALA B 1 299 ? 4.871 23.108 -10.843 1.00 19.02 299 ALA B O 1
ATOM 5214 N N . LEU B 1 300 ? 4.874 20.870 -11.047 1.00 16.21 300 LEU B N 1
ATOM 5215 C CA . LEU B 1 300 ? 6.251 20.711 -10.565 1.00 17.00 300 LEU B CA 1
ATOM 5216 C C . LEU B 1 300 ? 7.252 20.944 -11.661 1.00 17.64 300 LEU B C 1
ATOM 5217 O O . LEU B 1 300 ? 7.314 20.223 -12.643 1.00 17.96 300 LEU B O 1
ATOM 5222 N N . LYS B 1 301 ? 8.016 22.016 -11.520 1.00 17.49 301 LYS B N 1
ATOM 5223 C CA . LYS B 1 301 ? 8.902 22.405 -12.634 1.00 19.11 301 LYS B CA 1
ATOM 5224 C C . LYS B 1 301 ? 10.332 22.647 -12.133 1.00 19.34 301 LYS B C 1
ATOM 5225 O O . LYS B 1 301 ? 10.516 23.195 -11.036 1.00 21.07 301 LYS B O 1
ATOM 5231 N N . TYR B 1 302 ? 11.313 22.191 -12.900 1.00 18.43 302 TYR B N 1
ATOM 5232 C CA . TYR B 1 302 ? 12.721 22.470 -12.573 1.00 16.80 302 TYR B CA 1
ATOM 5233 C C . TYR B 1 302 ? 13.010 23.965 -12.605 1.00 18.48 302 TYR B C 1
ATOM 5234 O O . TYR B 1 302 ? 12.190 24.746 -13.077 1.00 19.09 302 TYR B O 1
ATOM 5243 N N . ALA B 1 303 ? 14.179 24.337 -12.147 1.00 17.66 303 ALA B N 1
ATOM 5244 C CA . ALA B 1 303 ? 14.556 25.751 -11.987 1.00 20.08 303 ALA B CA 1
ATOM 5245 C C . ALA B 1 303 ? 14.341 26.572 -13.264 1.00 21.99 303 ALA B C 1
ATOM 5246 O O . ALA B 1 303 ? 13.870 27.714 -13.157 1.00 23.75 303 ALA B O 1
ATOM 5248 N N . ASN B 1 304 ? 14.693 26.025 -14.445 1.00 22.57 304 ASN B N 1
ATOM 5249 C CA . ASN B 1 304 ? 14.474 26.770 -15.683 1.00 25.21 304 ASN B CA 1
ATOM 5250 C C . ASN B 1 304 ? 13.116 26.552 -16.364 1.00 24.91 304 ASN B C 1
ATOM 5251 O O . ASN B 1 304 ? 12.922 26.920 -17.516 1.00 27.50 304 ASN B O 1
ATOM 5256 N N . GLY B 1 305 ? 12.193 25.906 -15.663 1.00 23.63 305 GLY B N 1
ATOM 5257 C CA . GLY B 1 305 ? 10.795 25.862 -16.087 1.00 23.05 305 GLY B CA 1
ATOM 5258 C C . GLY B 1 305 ? 10.406 24.559 -16.705 1.00 21.65 305 GLY B C 1
ATOM 5259 O O . GLY B 1 305 ? 9.229 24.332 -16.981 1.00 21.48 305 GLY B O 1
ATOM 5260 N N . GLU B 1 306 ? 11.360 23.651 -16.913 1.00 20.45 306 GLU B N 1
ATOM 5261 C CA . GLU B 1 306 ? 11.018 22.337 -17.572 1.00 20.79 306 GLU B CA 1
ATOM 5262 C C . GLU B 1 306 ? 10.149 21.480 -16.627 1.00 19.51 306 GLU B C 1
ATOM 5263 O O . GLU B 1 306 ? 10.477 21.319 -15.472 1.00 19.51 306 GLU B O 1
ATOM 5269 N N . PRO B 1 307 ? 9.031 20.942 -17.114 1.00 19.30 307 PRO B N 1
ATOM 5270 C CA . PRO B 1 307 ? 8.175 20.148 -16.211 1.00 17.90 307 PRO B CA 1
ATOM 5271 C C . PRO B 1 307 ? 8.826 18.826 -15.826 1.00 16.56 307 PRO B C 1
ATOM 5272 O O . PRO B 1 307 ? 9.223 18.051 -16.719 1.00 15.68 307 PRO B O 1
ATOM 5276 N N . VAL B 1 308 ? 8.852 18.540 -14.518 1.00 14.89 308 VAL B N 1
ATOM 5277 C CA . VAL B 1 308 ? 9.402 17.247 -14.057 1.00 14.41 308 VAL B CA 1
ATOM 5278 C C . VAL B 1 308 ? 8.533 16.086 -14.675 1.00 13.53 308 VAL B C 1
ATOM 5279 O O . VAL B 1 308 ? 9.029 15.030 -15.002 1.00 13.07 308 VAL B O 1
ATOM 5283 N N . HIS B 1 309 ? 7.246 16.299 -14.834 1.00 13.76 309 HIS B N 1
ATOM 5284 C CA . HIS B 1 309 ? 6.325 15.269 -15.358 1.00 14.24 309 HIS B CA 1
ATOM 5285 C C . HIS B 1 309 ? 6.781 14.762 -16.747 1.00 14.31 309 HIS B C 1
ATOM 5286 O O . HIS B 1 309 ? 6.636 13.568 -17.035 1.00 13.87 309 HIS B O 1
ATOM 5293 N N . ALA B 1 310 ? 7.374 15.668 -17.590 1.00 13.38 310 ALA B N 1
ATOM 5294 C CA . ALA B 1 310 ? 7.819 15.216 -18.928 1.00 13.14 310 ALA B CA 1
ATOM 5295 C C . ALA B 1 310 ? 9.021 14.264 -18.804 1.00 13.44 310 ALA B C 1
ATOM 5296 O O . ALA B 1 310 ? 9.080 13.267 -19.509 1.00 14.23 310 ALA B O 1
ATOM 5298 N N . ASP B 1 311 ? 9.940 14.567 -17.892 1.00 13.82 311 ASP B N 1
ATOM 5299 C CA . ASP B 1 311 ? 11.106 13.701 -17.726 1.00 13.78 311 ASP B CA 1
ATOM 5300 C C . ASP B 1 311 ? 10.709 12.408 -17.059 1.00 12.06 311 ASP B C 1
ATOM 5301 O O . ASP B 1 311 ? 11.262 11.356 -17.373 1.00 12.28 311 ASP B O 1
ATOM 5306 N N . TRP B 1 312 ? 9.763 12.476 -16.119 1.00 12.46 312 TRP B N 1
ATOM 5307 C CA . TRP B 1 312 ? 9.319 11.230 -15.480 1.00 10.85 312 TRP B CA 1
ATOM 5308 C C . TRP B 1 312 ? 8.606 10.356 -16.510 1.00 11.13 312 TRP B C 1
ATOM 5309 O O . TRP B 1 312 ? 8.844 9.135 -16.585 1.00 11.41 312 TRP B O 1
ATOM 5320 N N . ASN B 1 313 ? 7.820 10.985 -17.365 1.00 12.22 313 ASN B N 1
ATOM 5321 C CA . ASN B 1 313 ? 7.175 10.204 -18.409 1.00 12.62 313 ASN B CA 1
ATOM 5322 C C . ASN B 1 313 ? 8.215 9.534 -19.334 1.00 12.19 313 ASN B C 1
ATOM 5323 O O . ASN B 1 313 ? 8.086 8.377 -19.743 1.00 12.51 313 ASN B O 1
ATOM 5328 N N . ARG B 1 314 ? 9.273 10.269 -19.653 1.00 11.70 314 ARG B N 1
ATOM 5329 C CA . ARG B 1 314 ? 10.332 9.681 -20.497 1.00 11.88 314 ARG B CA 1
ATOM 5330 C C . ARG B 1 314 ? 11.003 8.476 -19.790 1.00 12.16 314 ARG B C 1
ATOM 5331 O O . ARG B 1 314 ? 11.254 7.449 -20.397 1.00 12.90 314 ARG B O 1
ATOM 5339 N N . VAL B 1 315 ? 11.267 8.581 -18.486 1.00 11.74 315 VAL B N 1
ATOM 5340 C CA . VAL B 1 315 ? 11.827 7.428 -17.749 1.00 12.10 315 VAL B CA 1
ATOM 5341 C C . VAL B 1 315 ? 10.845 6.252 -17.759 1.00 12.57 315 VAL B C 1
ATOM 5342 O O . VAL B 1 315 ? 11.230 5.106 -17.986 1.00 13.28 315 VAL B O 1
ATOM 5346 N N . MET B 1 316 ? 9.562 6.530 -17.523 1.00 12.11 316 MET B N 1
ATOM 5347 C CA . MET B 1 316 ? 8.571 5.473 -17.453 1.00 13.20 316 MET B CA 1
ATOM 5348 C C . MET B 1 316 ? 8.324 4.829 -18.781 1.00 14.60 316 MET B C 1
ATOM 5349 O O . MET B 1 316 ? 8.002 3.641 -18.786 1.00 19.59 316 MET B O 1
ATOM 5354 N N . THR B 1 317 ? 8.527 5.532 -19.878 1.00 12.65 317 THR B N 1
ATOM 5355 C CA . THR B 1 317 ? 8.283 4.879 -21.169 1.00 14.40 317 THR B CA 1
ATOM 5356 C C . THR B 1 317 ? 9.540 4.213 -21.744 1.00 13.61 317 THR B C 1
ATOM 5357 O O . THR B 1 317 ? 9.462 3.382 -22.630 1.00 16.43 317 THR B O 1
ATOM 5361 N N . THR B 1 318 ? 10.691 4.600 -21.213 1.00 12.82 318 THR B N 1
ATOM 5362 C CA . THR B 1 318 ? 11.960 4.108 -21.738 1.00 12.37 318 THR B CA 1
ATOM 5363 C C . THR B 1 318 ? 12.554 2.988 -20.865 1.00 12.44 318 THR B C 1
ATOM 5364 O O . THR B 1 318 ? 13.123 2.018 -21.357 1.00 14.67 318 THR B O 1
ATOM 5368 N N . CYS B 1 319 ? 12.409 3.123 -19.568 1.00 12.60 319 CYS B N 1
ATOM 5369 C CA . CYS B 1 319 ? 13.070 2.250 -18.600 1.00 13.13 319 CYS B CA 1
ATOM 5370 C C . CYS B 1 319 ? 12.107 1.278 -17.947 1.00 13.26 319 CYS B C 1
ATOM 5371 O O . CYS B 1 319 ? 12.504 0.553 -17.014 1.00 16.68 319 CYS B O 1
ATOM 5374 N N . PHE B 1 320 ? 10.868 1.269 -18.395 1.00 13.57 320 PHE B N 1
ATOM 5375 C CA . PHE B 1 320 ? 9.836 0.439 -17.772 1.00 12.21 320 PHE B CA 1
ATOM 5376 C C . PHE B 1 320 ? 8.924 -0.072 -18.875 1.00 11.94 320 PHE B C 1
ATOM 5377 O O . PHE B 1 320 ? 8.777 0.521 -19.916 1.00 14.89 320 PHE B O 1
ATOM 5385 N N . ASN B 1 321 ? 8.303 -1.208 -18.631 1.00 11.70 321 ASN B N 1
ATOM 5386 C CA . ASN B 1 321 ? 7.484 -1.879 -19.681 1.00 12.93 321 ASN B CA 1
ATOM 5387 C C . ASN B 1 321 ? 6.017 -1.865 -19.377 1.00 13.19 321 ASN B C 1
ATOM 5388 O O . ASN B 1 321 ? 5.219 -2.569 -20.053 1.00 14.59 321 ASN B O 1
ATOM 5393 N N . GLY B 1 322 ? 5.586 -1.136 -18.333 1.00 12.72 322 GLY B N 1
ATOM 5394 C CA . GLY B 1 322 ? 4.156 -1.085 -17.980 1.00 14.02 322 GLY B CA 1
ATOM 5395 C C . GLY B 1 322 ? 3.789 -2.156 -16.989 1.00 13.65 322 GLY B C 1
ATOM 5396 O O . GLY B 1 322 ? 4.155 -3.321 -17.145 1.00 14.16 322 GLY B O 1
ATOM 5397 N N . ALA B 1 323 ? 3.041 -1.760 -15.992 1.00 13.00 323 ALA B N 1
ATOM 5398 C CA . ALA B 1 323 ? 2.625 -2.713 -14.964 1.00 12.63 323 ALA B CA 1
ATOM 5399 C C . ALA B 1 323 ? 1.681 -3.717 -15.648 1.00 12.87 323 ALA B C 1
ATOM 5400 O O . ALA B 1 323 ? 0.836 -3.406 -16.494 1.00 13.51 323 ALA B O 1
ATOM 5402 N N . SER B 1 324 ? 1.829 -4.951 -15.221 1.00 11.63 324 SER B N 1
ATOM 5403 C CA . SER B 1 324 ? 0.936 -5.965 -15.814 1.00 11.42 324 SER B CA 1
ATOM 5404 C C . SER B 1 324 ? -0.515 -5.648 -15.619 1.00 11.17 324 SER B C 1
ATOM 5405 O O . SER B 1 324 ? -0.892 -5.089 -14.596 1.00 11.75 324 SER B O 1
ATOM 5408 N N . ASN B 1 325 ? -1.266 -5.988 -16.655 1.00 10.61 325 ASN B N 1
ATOM 5409 C CA . ASN B 1 325 ? -2.719 -5.812 -16.582 1.00 11.47 325 ASN B CA 1
ATOM 5410 C C . ASN B 1 325 ? -3.421 -6.772 -15.597 1.00 11.52 325 ASN B C 1
ATOM 5411 O O . ASN B 1 325 ? -4.483 -6.456 -15.074 1.00 13.30 325 ASN B O 1
ATOM 5416 N N . ILE B 1 326 ? -2.723 -7.841 -15.202 1.00 10.42 326 ILE B N 1
ATOM 5417 C CA . ILE B 1 326 ? -3.242 -8.703 -14.133 1.00 10.01 326 ILE B CA 1
AT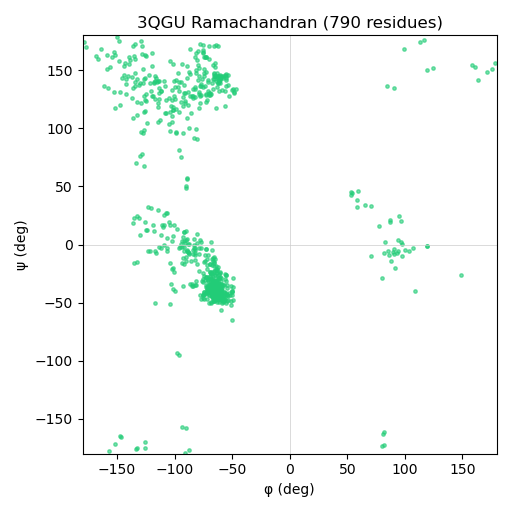OM 5418 C C . ILE B 1 326 ? -3.215 -7.942 -12.818 1.00 10.28 326 ILE B C 1
ATOM 5419 O O . ILE B 1 326 ? -4.228 -7.874 -12.107 1.00 10.99 326 ILE B O 1
ATOM 5424 N N . VAL B 1 327 ? -2.090 -7.321 -12.475 1.00 10.67 327 VAL B N 1
ATOM 5425 C CA . VAL B 1 327 ? -1.973 -6.629 -11.170 1.00 10.03 327 VAL B CA 1
ATOM 5426 C C . VAL B 1 327 ? -2.840 -5.364 -11.211 1.00 9.09 327 VAL B C 1
ATOM 5427 O O . VAL B 1 327 ? -3.454 -5.002 -10.168 1.00 10.81 327 VAL B O 1
ATOM 5431 N N . GLN B 1 328 ? -2.949 -4.684 -12.371 1.00 9.29 328 GLN B N 1
ATOM 5432 C CA . GLN B 1 328 ? -3.789 -3.474 -12.424 1.00 9.51 328 GLN B CA 1
ATOM 5433 C C . GLN B 1 328 ? -5.239 -3.867 -12.233 1.00 8.71 328 GLN B C 1
ATOM 5434 O O . GLN B 1 328 ? -6.000 -3.123 -11.640 1.00 11.68 328 GLN B O 1
ATOM 5440 N N . ALA B 1 329 ? -5.596 -5.073 -12.641 1.00 9.67 329 ALA B N 1
ATOM 5441 C CA . ALA B 1 329 ? -6.992 -5.532 -12.395 1.00 10.03 329 ALA B CA 1
ATOM 5442 C C . ALA B 1 329 ? -7.219 -5.676 -10.871 1.00 9.83 329 ALA B C 1
ATOM 5443 O O . ALA B 1 329 ? -8.276 -5.355 -10.355 1.00 11.74 329 ALA B O 1
ATOM 5445 N N . GLY B 1 330 ? -6.242 -6.186 -10.157 1.00 9.19 330 GLY B N 1
ATOM 5446 C CA . GLY B 1 330 ? -6.324 -6.307 -8.697 1.00 8.98 330 GLY B CA 1
ATOM 5447 C C . GLY B 1 330 ? -6.404 -4.911 -8.051 1.00 9.10 330 GLY B C 1
ATOM 5448 O O . GLY B 1 330 ? -7.191 -4.720 -7.142 1.00 11.35 330 GLY B O 1
ATOM 5449 N N . GLY B 1 331 ? -5.589 -3.941 -8.485 1.00 9.94 331 GLY B N 1
ATOM 5450 C CA . GLY B 1 331 ? -5.676 -2.591 -7.935 1.00 10.42 331 GLY B CA 1
ATOM 5451 C C . GLY B 1 331 ? -7.036 -1.976 -8.162 1.00 10.16 331 GLY B C 1
ATOM 5452 O O . GLY B 1 331 ? -7.549 -1.346 -7.293 1.00 10.64 331 GLY B O 1
ATOM 5453 N N . LEU B 1 332 ? -7.572 -2.142 -9.345 1.00 9.54 332 LEU B N 1
ATOM 5454 C CA . LEU B 1 332 ? -8.884 -1.516 -9.607 1.00 9.49 332 LEU B CA 1
ATOM 5455 C C . LEU B 1 332 ? -9.931 -2.198 -8.707 1.00 10.34 332 LEU B C 1
ATOM 5456 O O . LEU B 1 332 ? -10.819 -1.492 -8.186 1.00 10.32 332 LEU B O 1
ATOM 5461 N N . ALA B 1 333 ? -9.849 -3.532 -8.523 1.00 10.13 333 ALA B N 1
ATOM 5462 C CA . ALA B 1 333 ? -10.827 -4.240 -7.693 1.00 9.80 333 ALA B CA 1
ATOM 5463 C C . ALA B 1 333 ? -10.735 -3.771 -6.235 1.00 10.06 333 ALA B C 1
ATOM 5464 O O . ALA B 1 333 ? -11.753 -3.682 -5.548 1.00 10.91 333 ALA B O 1
ATOM 5466 N N . CYS B 1 334 ? -9.514 -3.478 -5.772 1.00 10.56 334 CYS B N 1
ATOM 5467 C CA . CYS B 1 334 ? -9.324 -3.007 -4.405 1.00 11.88 334 CYS B CA 1
ATOM 5468 C C . CYS B 1 334 ? -10.079 -1.705 -4.143 1.00 11.64 334 CYS B C 1
ATOM 5469 O O . CYS B 1 334 ? -10.493 -1.473 -3.021 1.00 13.89 334 CYS B O 1
ATOM 5472 N N . LEU B 1 335 ? -10.281 -0.905 -5.192 1.00 11.21 335 LEU B N 1
ATOM 5473 C CA . LEU B 1 335 ? -10.927 0.404 -5.044 1.00 11.10 335 LEU B CA 1
ATOM 5474 C C . LEU B 1 335 ? -12.411 0.405 -5.281 1.00 11.16 335 LEU B C 1
ATOM 5475 O O . LEU B 1 335 ? -13.071 1.445 -5.138 1.00 13.06 335 LEU B O 1
ATOM 5480 N N . GLN B 1 336 ? -12.942 -0.761 -5.574 1.00 11.00 336 GLN B N 1
ATOM 5481 C CA . GLN B 1 336 ? -14.403 -0.882 -5.687 1.00 11.39 336 GLN B CA 1
ATOM 5482 C C . GLN B 1 336 ? -14.998 -1.164 -4.292 1.00 14.00 336 GLN B C 1
ATOM 5483 O O . GLN B 1 336 ? -14.252 -1.469 -3.377 1.00 13.97 336 GLN B O 1
ATOM 5489 N N . PRO B 1 337 ? -16.329 -1.061 -4.151 1.00 14.85 337 PRO B N 1
ATOM 5490 C CA . PRO B 1 337 ? -16.881 -1.153 -2.781 1.00 14.09 337 PRO B CA 1
ATOM 5491 C C . PRO B 1 337 ? -16.464 -2.399 -2.003 1.00 13.66 337 PRO B C 1
ATOM 5492 O O . PRO B 1 337 ? -16.114 -2.326 -0.809 1.00 14.21 337 PRO B O 1
ATOM 5496 N N . GLU B 1 338 ? -16.574 -3.552 -2.646 1.00 13.00 338 GLU B N 1
ATOM 5497 C CA . GLU B 1 338 ? -16.228 -4.817 -1.926 1.00 12.51 338 GLU B CA 1
ATOM 5498 C C . GLU B 1 338 ? -14.736 -4.914 -1.674 1.00 12.31 338 GLU B C 1
ATOM 5499 O O . GLU B 1 338 ? -14.344 -5.412 -0.618 1.00 12.45 338 GLU B O 1
ATOM 5505 N N . GLY B 1 339 ? -13.911 -4.441 -2.620 1.00 12.43 339 GLY B N 1
ATOM 5506 C CA . GLY B 1 339 ? -12.500 -4.428 -2.399 1.00 12.29 339 GLY B CA 1
ATOM 5507 C C . GLY B 1 339 ? -12.146 -3.521 -1.177 1.00 12.06 339 GLY B C 1
ATOM 5508 O O . GLY B 1 339 ? -11.307 -3.902 -0.338 1.00 12.41 339 GLY B O 1
ATOM 5509 N N . LEU B 1 340 ? -12.772 -2.339 -1.075 1.00 12.64 340 LEU B N 1
ATOM 5510 C CA . LEU B 1 340 ? -12.434 -1.423 0.031 1.00 12.35 340 LEU B CA 1
ATOM 5511 C C . LEU B 1 340 ? -12.894 -2.055 1.348 1.00 12.62 340 LEU B C 1
ATOM 5512 O O . LEU B 1 340 ? -12.200 -1.979 2.342 1.00 12.25 340 LEU B O 1
ATOM 5517 N N . LYS B 1 341 ? -14.062 -2.703 1.333 1.00 11.89 341 LYS B N 1
ATOM 5518 C CA . LYS B 1 341 ? -14.549 -3.353 2.554 1.00 11.37 341 LYS B CA 1
ATOM 5519 C C . LYS B 1 341 ? -13.527 -4.421 3.036 1.00 12.56 341 LYS B C 1
ATOM 5520 O O . LYS B 1 341 ? -13.112 -4.489 4.240 1.00 13.36 341 LYS B O 1
ATOM 5526 N N . GLU B 1 342 ? -13.093 -5.236 2.086 1.00 12.30 342 GLU B N 1
ATOM 5527 C CA . GLU B 1 342 ? -12.124 -6.382 2.463 1.00 10.91 342 GLU B CA 1
ATOM 5528 C C . GLU B 1 342 ? -10.771 -5.798 2.817 1.00 11.02 342 GLU B C 1
ATOM 5529 O O . GLU B 1 342 ? -10.104 -6.306 3.759 1.00 11.60 342 GLU B O 1
ATOM 5535 N N . MET B 1 343 ? -10.361 -4.791 2.053 1.00 11.01 343 MET B N 1
ATOM 5536 C CA . MET B 1 343 ? -9.075 -4.119 2.405 1.00 11.15 343 MET B CA 1
ATOM 5537 C C . MET B 1 343 ? -9.100 -3.502 3.814 1.00 11.48 343 MET B C 1
ATOM 5538 O O . MET B 1 343 ? -8.156 -3.648 4.585 1.00 10.91 343 MET B O 1
ATOM 5543 N N . ASN B 1 344 ? -10.155 -2.782 4.139 1.00 11.09 344 ASN B N 1
ATOM 5544 C CA . ASN B 1 344 ? -10.284 -2.182 5.453 1.00 11.50 344 ASN B CA 1
ATOM 5545 C C . ASN B 1 344 ? -10.259 -3.273 6.554 1.00 11.38 344 ASN B C 1
ATOM 5546 O O . ASN B 1 344 ? -9.691 -3.029 7.622 1.00 12.97 344 ASN B O 1
ATOM 5551 N N . ALA B 1 345 ? -10.903 -4.445 6.305 1.00 11.11 345 ALA B N 1
ATOM 5552 C CA . ALA B 1 345 ? -10.868 -5.480 7.345 1.00 10.94 345 ALA B CA 1
ATOM 5553 C C . ALA B 1 345 ? -9.434 -5.994 7.527 1.00 11.58 345 ALA B C 1
ATOM 5554 O O . ALA B 1 345 ? -9.022 -6.362 8.631 1.00 13.89 345 ALA B O 1
ATOM 5556 N N . MET B 1 346 ? -8.680 -6.064 6.413 1.00 11.62 346 MET B N 1
ATOM 5557 C CA . MET B 1 346 ? -7.291 -6.585 6.506 1.00 11.33 346 MET B CA 1
ATOM 5558 C C . MET B 1 346 ? -6.423 -5.557 7.270 1.00 10.07 346 MET B C 1
ATOM 5559 O O . MET B 1 346 ? -5.615 -5.926 8.147 1.00 10.38 346 MET B O 1
ATOM 5564 N N . ILE B 1 347 ? -6.618 -4.254 6.983 1.00 9.86 347 ILE B N 1
ATOM 5565 C CA . ILE B 1 347 ? -5.872 -3.226 7.696 1.00 11.11 347 ILE B CA 1
ATOM 5566 C C . ILE B 1 347 ? -6.180 -3.291 9.222 1.00 11.31 347 ILE B C 1
ATOM 5567 O O . ILE B 1 347 ? -5.285 -3.211 10.072 1.00 11.85 347 ILE B O 1
ATOM 5572 N N . LYS B 1 348 ? -7.467 -3.454 9.547 1.00 11.71 348 LYS B N 1
ATOM 5573 C CA . LYS B 1 348 ? -7.903 -3.518 10.944 1.00 11.64 348 LYS B CA 1
ATOM 5574 C C . LYS B 1 348 ? -7.267 -4.724 11.622 1.00 12.03 348 LYS B C 1
ATOM 5575 O O . LYS B 1 348 ? -6.812 -4.565 12.756 1.00 12.13 348 LYS B O 1
ATOM 5581 N N . PHE B 1 349 ? -7.182 -5.888 10.921 1.00 10.52 349 PHE B N 1
ATOM 5582 C CA . PHE B 1 349 ? -6.550 -7.104 11.505 1.00 10.55 349 PHE B CA 1
ATOM 5583 C C . PHE B 1 349 ? -5.052 -6.790 11.804 1.00 10.07 349 PHE B C 1
ATOM 5584 O O . PHE B 1 349 ? -4.549 -7.119 12.891 1.00 10.42 349 PHE B O 1
ATOM 5592 N N . TYR B 1 350 ? -4.335 -6.190 10.846 1.00 9.65 350 TYR B N 1
ATOM 5593 C CA . TYR B 1 350 ? -2.883 -5.929 11.084 1.00 9.56 350 TYR B CA 1
ATOM 5594 C C . TYR B 1 350 ? -2.709 -4.929 12.233 1.00 10.26 350 TYR B C 1
ATOM 5595 O O . TYR B 1 350 ? -1.760 -5.037 13.013 1.00 9.94 350 TYR B O 1
ATOM 5604 N N . LYS B 1 351 ? -3.606 -3.924 12.299 1.00 10.29 351 LYS B N 1
ATOM 5605 C CA . LYS B 1 351 ? -3.481 -2.934 13.361 1.00 10.09 351 LYS B CA 1
ATOM 5606 C C . LYS B 1 351 ? -3.754 -3.575 14.726 1.00 11.14 351 LYS B C 1
ATOM 5607 O O . LYS B 1 351 ? -3.134 -3.197 15.714 1.00 12.20 351 LYS B O 1
ATOM 5613 N N . GLU B 1 352 ? -4.698 -4.508 14.774 1.00 10.02 352 GLU B N 1
ATOM 5614 C CA . GLU B 1 352 ? -4.923 -5.242 16.035 1.00 11.11 352 GLU B CA 1
ATOM 5615 C C . GLU B 1 352 ? -3.660 -6.062 16.403 1.00 9.37 352 GLU B C 1
ATOM 5616 O O . GLU B 1 352 ? -3.246 -6.059 17.604 1.00 11.71 352 GLU B O 1
ATOM 5622 N N . ASN B 1 353 ? -2.977 -6.701 15.402 1.00 9.69 353 ASN B N 1
ATOM 5623 C CA . ASN B 1 353 ? -1.693 -7.383 15.704 1.00 8.90 353 ASN B CA 1
ATOM 5624 C C . ASN B 1 353 ? -0.692 -6.386 16.273 1.00 8.96 353 ASN B C 1
ATOM 5625 O O . ASN B 1 353 ? -0.007 -6.699 17.239 1.00 9.60 353 ASN B O 1
ATOM 5630 N N . ALA B 1 354 ? -0.614 -5.206 15.691 1.00 9.91 354 ALA B N 1
ATOM 5631 C CA . ALA B 1 354 ? 0.365 -4.176 16.179 1.00 9.61 354 ALA B CA 1
ATOM 5632 C C . ALA B 1 354 ? 0.061 -3.768 17.609 1.00 11.59 354 ALA B C 1
ATOM 5633 O O . ALA B 1 354 ? 0.998 -3.607 18.375 1.00 11.11 354 ALA B O 1
ATOM 5635 N N . GLN B 1 355 ? -1.222 -3.651 17.934 1.00 11.68 355 GLN B N 1
ATOM 5636 C CA . GLN B 1 355 ? -1.586 -3.291 19.312 1.00 10.66 355 GLN B CA 1
ATOM 5637 C C . GLN B 1 355 ? -1.292 -4.420 20.306 1.00 11.45 355 GLN B C 1
ATOM 5638 O O . GLN B 1 355 ? -0.840 -4.150 21.435 1.00 12.63 355 GLN B O 1
ATOM 5644 N N . ILE B 1 356 ? -1.517 -5.670 19.904 1.00 11.13 356 ILE B N 1
ATOM 5645 C CA . ILE B 1 356 ? -1.153 -6.804 20.740 1.00 11.83 356 ILE B CA 1
ATOM 5646 C C . ILE B 1 356 ? 0.367 -6.749 21.038 1.00 10.98 356 ILE B C 1
ATOM 5647 O O . ILE B 1 356 ? 0.791 -6.877 22.195 1.00 12.78 356 ILE B O 1
ATOM 5652 N N . LEU B 1 357 ? 1.194 -6.559 20.002 1.00 11.52 357 LEU B N 1
ATOM 5653 C CA . LEU B 1 357 ? 2.687 -6.473 20.237 1.00 10.86 357 LEU B CA 1
ATOM 5654 C C . LEU B 1 357 ? 3.014 -5.233 21.097 1.00 11.48 357 LEU B C 1
ATOM 5655 O O . LEU B 1 357 ? 3.830 -5.363 22.019 1.00 11.57 357 LEU B O 1
ATOM 5660 N N . LYS B 1 358 ? 2.395 -4.089 20.804 1.00 11.71 358 LYS B N 1
ATOM 5661 C CA . LYS B 1 358 ? 2.741 -2.854 21.546 1.00 11.93 358 LYS B CA 1
ATOM 5662 C C . LYS B 1 358 ? 2.420 -3.049 23.054 1.00 12.97 358 LYS B C 1
ATOM 5663 O O . LYS B 1 358 ? 3.263 -2.728 23.918 1.00 13.85 358 LYS B O 1
ATOM 5669 N N . THR B 1 359 ? 1.211 -3.531 23.334 1.00 12.39 359 THR B N 1
ATOM 5670 C CA . THR B 1 359 ? 0.775 -3.688 24.721 1.00 13.35 359 THR B CA 1
ATOM 5671 C C . THR B 1 359 ? 1.689 -4.653 25.453 1.00 12.20 359 THR B C 1
ATOM 5672 O O . THR B 1 359 ? 2.006 -4.438 26.607 1.00 12.79 359 THR B O 1
ATOM 5676 N N . THR B 1 360 ? 2.154 -5.702 24.767 1.00 11.92 360 THR B N 1
ATOM 5677 C CA . THR B 1 360 ? 3.053 -6.705 25.390 1.00 12.65 360 THR B CA 1
ATOM 5678 C C . THR B 1 360 ? 4.341 -6.044 25.859 1.00 12.38 360 THR B C 1
ATOM 5679 O O . THR B 1 360 ? 4.768 -6.198 27.007 1.00 13.62 360 THR B O 1
ATOM 5683 N N . PHE B 1 361 ? 4.885 -5.233 24.998 1.00 11.41 361 PHE B N 1
ATOM 5684 C CA . PHE B 1 361 ? 6.165 -4.550 25.341 1.00 12.11 361 PHE B CA 1
ATOM 5685 C C . PHE B 1 361 ? 5.966 -3.472 26.382 1.00 12.35 361 PHE B C 1
ATOM 5686 O O . PHE B 1 361 ? 6.720 -3.368 27.317 1.00 13.10 361 PHE B O 1
ATOM 5694 N N . THR B 1 362 ? 4.890 -2.711 26.279 1.00 12.68 362 THR B N 1
ATOM 5695 C CA . THR B 1 362 ? 4.711 -1.656 27.282 1.00 14.70 362 THR B CA 1
ATOM 5696 C C . THR B 1 362 ? 4.426 -2.227 28.677 1.00 14.59 362 THR B C 1
ATOM 5697 O O . THR B 1 362 ? 5.003 -1.734 29.706 1.00 15.27 362 THR B O 1
ATOM 5701 N N . GLU B 1 363 ? 3.694 -3.369 28.733 1.00 13.99 363 GLU B N 1
ATOM 5702 C CA . GLU B 1 363 ? 3.451 -3.995 30.029 1.00 15.94 363 GLU B CA 1
ATOM 5703 C C . GLU B 1 363 ? 4.713 -4.572 30.652 1.00 14.16 363 GLU B C 1
ATOM 5704 O O . GLU B 1 363 ? 4.802 -4.739 31.928 1.00 19.65 363 GLU B O 1
ATOM 5710 N N . MET B 1 364 ? 5.681 -4.895 29.797 1.00 14.20 364 MET B N 1
ATOM 5711 C CA . MET B 1 364 ? 6.968 -5.331 30.308 1.00 14.76 364 MET B CA 1
ATOM 5712 C C . MET B 1 364 ? 7.904 -4.171 30.678 1.00 15.19 364 MET B C 1
ATOM 5713 O O . MET B 1 364 ? 9.034 -4.396 31.093 1.00 16.49 364 MET B O 1
ATOM 5718 N N . GLY B 1 365 ? 7.458 -2.927 30.488 1.00 14.07 365 GLY B N 1
ATOM 5719 C CA . GLY B 1 365 ? 8.329 -1.813 30.872 1.00 14.31 365 GLY B CA 1
ATOM 5720 C C . GLY B 1 365 ? 9.130 -1.207 29.766 1.00 13.02 365 GLY B C 1
ATOM 5721 O O . GLY B 1 365 ? 9.922 -0.257 30.010 1.00 13.65 365 GLY B O 1
ATOM 5722 N N . PHE B 1 366 ? 8.997 -1.713 28.516 1.00 12.16 366 PHE B N 1
ATOM 5723 C CA . PHE B 1 366 ? 9.756 -1.083 27.416 1.00 12.99 366 PHE B CA 1
ATOM 5724 C C . PHE B 1 366 ? 9.075 0.173 26.929 1.00 13.03 366 PHE B C 1
ATOM 5725 O O . PHE B 1 366 ? 7.865 0.347 27.065 1.00 14.95 366 PHE B O 1
ATOM 5733 N N . SER B 1 367 ? 9.902 1.041 26.377 1.00 12.64 367 SER B N 1
ATOM 5734 C CA . SER B 1 367 ? 9.409 2.218 25.638 1.00 12.12 367 SER B CA 1
ATOM 5735 C C . SER B 1 367 ? 9.119 1.760 24.235 1.00 12.66 367 SER B C 1
ATOM 5736 O O . SER B 1 367 ? 9.988 1.174 23.561 1.00 14.09 367 SER B O 1
ATOM 5739 N N . VAL B 1 368 ? 7.911 2.023 23.801 1.00 11.74 368 VAL B N 1
ATOM 5740 C CA . VAL B 1 368 ? 7.434 1.515 22.468 1.00 11.89 368 VAL B CA 1
ATOM 5741 C C . VAL B 1 368 ? 6.734 2.620 21.733 1.00 11.06 368 VAL B C 1
ATOM 5742 O O . VAL B 1 368 ? 5.888 3.364 22.293 1.00 14.52 368 VAL B O 1
ATOM 5746 N N . TYR B 1 369 ? 7.068 2.697 20.448 1.00 12.29 369 TYR B N 1
ATOM 5747 C CA . TYR B 1 369 ? 6.525 3.703 19.568 1.00 14.04 369 TYR B CA 1
ATOM 5748 C C . TYR B 1 369 ? 5.893 3.025 18.362 1.00 12.97 369 TYR B C 1
ATOM 5749 O O . TYR B 1 369 ? 6.103 1.842 18.095 1.00 14.80 369 TYR B O 1
ATOM 5758 N N . GLY B 1 370 ? 5.033 3.789 17.652 1.00 15.26 370 GLY B N 1
ATOM 5759 C CA . GLY B 1 370 ? 4.382 3.199 16.460 1.00 15.17 370 GLY B CA 1
ATOM 5760 C C . GLY B 1 370 ? 3.187 2.372 16.897 1.00 15.59 370 GLY B C 1
ATOM 5761 O O . GLY B 1 370 ? 2.610 2.555 17.988 1.00 16.29 370 GLY B O 1
ATOM 5762 N N . GLY B 1 371 ? 2.775 1.495 15.991 1.00 15.51 371 GLY B N 1
ATOM 5763 C CA . GLY B 1 371 ? 1.647 0.586 16.174 1.00 15.21 371 GLY B CA 1
ATOM 5764 C C . GLY B 1 371 ? 0.293 1.270 16.165 1.00 18.00 371 GLY B C 1
ATOM 5765 O O . GLY B 1 371 ? -0.685 0.582 16.242 1.00 24.83 371 GLY B O 1
ATOM 5766 N N . ASP B 1 372 ? 0.211 2.587 16.203 1.00 16.59 372 ASP B N 1
ATOM 5767 C CA . ASP B 1 372 ? -1.101 3.290 16.136 1.00 16.15 372 ASP B CA 1
ATOM 5768 C C . ASP B 1 372 ? -1.549 3.697 14.735 1.00 16.25 372 ASP B C 1
ATOM 5769 O O . ASP B 1 372 ? -2.716 3.693 14.404 1.00 16.49 372 ASP B O 1
ATOM 5774 N N . ASP B 1 373 ? -0.590 4.076 13.912 1.00 13.94 373 ASP B N 1
ATOM 5775 C CA . ASP B 1 373 ? -0.816 4.542 12.536 1.00 14.58 373 ASP B CA 1
ATOM 5776 C C . ASP B 1 373 ? -0.008 3.733 11.521 1.00 12.70 373 ASP B C 1
ATOM 5777 O O . ASP B 1 373 ? 0.098 4.133 10.364 1.00 12.35 373 ASP B O 1
ATOM 5782 N N . ALA B 1 374 ? 0.556 2.600 11.954 1.00 12.49 374 ALA B N 1
ATOM 5783 C CA . ALA B 1 374 ? 1.400 1.793 11.092 1.00 11.49 374 ALA B CA 1
ATOM 5784 C C . ALA B 1 374 ? 1.404 0.345 11.593 1.00 10.77 374 ALA B C 1
ATOM 5785 O O . ALA B 1 374 ? 1.277 0.106 12.810 1.00 12.43 374 ALA B O 1
ATOM 5787 N N . PRO B 1 375 ? 1.623 -0.614 10.677 1.00 10.26 375 PRO B N 1
ATOM 5788 C CA . PRO B 1 375 ? 1.535 -2.060 11.044 1.00 9.70 375 PRO B CA 1
ATOM 5789 C C . PRO B 1 375 ? 2.889 -2.667 11.521 1.00 9.47 375 PRO B C 1
ATOM 5790 O O . PRO B 1 375 ? 3.372 -3.733 11.060 1.00 10.78 375 PRO B O 1
ATOM 5794 N N . TYR B 1 376 ? 3.508 -1.947 12.467 1.00 9.45 376 TYR B N 1
ATOM 5795 C CA . TYR B 1 376 ? 4.792 -2.404 13.070 1.00 10.35 376 TYR B CA 1
ATOM 5796 C C . TYR B 1 376 ? 4.985 -1.485 14.285 1.00 8.63 376 TYR B C 1
ATOM 5797 O O . TYR B 1 376 ? 4.396 -0.359 14.394 1.00 11.15 376 TYR B O 1
ATOM 5806 N N . ILE B 1 377 ? 5.848 -1.969 15.150 1.00 9.12 377 ILE B N 1
ATOM 5807 C CA . ILE B 1 377 ? 6.194 -1.179 16.342 1.00 8.99 377 ILE B CA 1
ATOM 5808 C C . ILE B 1 377 ? 7.715 -1.024 16.404 1.00 7.88 377 ILE B C 1
ATOM 5809 O O . ILE B 1 377 ? 8.510 -1.768 15.782 1.00 9.29 377 ILE B O 1
ATOM 5814 N N . TRP B 1 378 ? 8.090 -0.046 17.230 1.00 9.03 378 TRP B N 1
ATOM 5815 C CA . TRP B 1 378 ? 9.499 0.427 17.285 1.00 8.21 378 TRP B CA 1
ATOM 5816 C C . TRP B 1 378 ? 9.850 0.496 18.780 1.00 9.46 378 TRP B C 1
ATOM 5817 O O . TRP B 1 378 ? 9.256 1.266 19.521 1.00 10.11 378 TRP B O 1
ATOM 5828 N N . VAL B 1 379 ? 10.754 -0.408 19.199 1.00 9.20 379 VAL B N 1
ATOM 5829 C CA . VAL B 1 379 ? 10.977 -0.676 20.636 1.00 10.34 379 VAL B CA 1
ATOM 5830 C C . VAL B 1 379 ? 12.335 -0.236 21.058 1.00 11.12 379 VAL B C 1
ATOM 5831 O O . VAL B 1 379 ? 13.315 -0.620 20.422 1.00 11.65 379 VAL B O 1
ATOM 5835 N N . GLY B 1 380 ? 12.426 0.533 22.166 1.00 10.67 380 GLY B N 1
ATOM 5836 C CA . GLY B 1 380 ? 13.779 0.914 22.661 1.00 12.14 380 GLY B CA 1
ATOM 5837 C C . GLY B 1 380 ? 14.494 -0.190 23.389 1.00 12.10 380 GLY B C 1
ATOM 5838 O O . GLY B 1 380 ? 13.928 -0.813 24.289 1.00 13.24 380 GLY B O 1
ATOM 5839 N N . PHE B 1 381 ? 15.730 -0.463 22.979 1.00 12.13 381 PHE B N 1
ATOM 5840 C CA . PHE B 1 381 ? 16.601 -1.404 23.684 1.00 14.01 381 PHE B CA 1
ATOM 5841 C C . PHE B 1 381 ? 17.904 -0.609 23.910 1.00 15.41 381 PHE B C 1
ATOM 5842 O O . PHE B 1 381 ? 18.881 -0.780 23.245 1.00 16.70 381 PHE B O 1
ATOM 5850 N N . PRO B 1 382 ? 17.900 0.277 24.906 1.00 16.44 382 PRO B N 1
ATOM 5851 C CA . PRO B 1 382 ? 19.090 1.115 25.123 1.00 17.22 382 PRO B CA 1
ATOM 5852 C C . PRO B 1 382 ? 20.224 0.281 25.707 1.00 16.83 382 PRO B C 1
ATOM 5853 O O . PRO B 1 382 ? 20.026 -0.782 26.361 1.00 17.34 382 PRO B O 1
ATOM 5857 N N . GLY B 1 383 ? 21.414 0.710 25.322 1.00 16.66 383 GLY B N 1
ATOM 5858 C CA . GLY B 1 383 ? 22.646 0.145 25.935 1.00 18.01 383 GLY B CA 1
ATOM 5859 C C . GLY B 1 383 ? 23.319 -0.999 25.257 1.00 17.89 383 GLY B C 1
ATOM 5860 O O . GLY B 1 383 ? 24.355 -1.460 25.750 1.00 19.71 383 GLY B O 1
ATOM 5861 N N . LYS B 1 384 ? 22.689 -1.512 24.187 1.00 16.59 384 LYS B N 1
ATOM 5862 C CA . LYS B 1 384 ? 23.288 -2.611 23.443 1.00 16.42 384 LYS B CA 1
ATOM 5863 C C . LYS B 1 384 ? 23.093 -2.285 21.927 1.00 14.92 384 LYS B C 1
ATOM 5864 O O . LYS B 1 384 ? 22.068 -1.685 21.561 1.00 17.06 384 LYS B O 1
ATOM 5870 N N . PRO B 1 385 ? 24.094 -2.639 21.077 1.00 13.72 385 PRO B N 1
ATOM 5871 C CA . PRO B 1 385 ? 23.860 -2.362 19.660 1.00 13.26 385 PRO B CA 1
ATOM 5872 C C . PRO B 1 385 ? 22.640 -3.158 19.179 1.00 11.77 385 PRO B C 1
ATOM 5873 O O . PRO B 1 385 ? 22.479 -4.311 19.520 1.00 10.91 385 PRO B O 1
ATOM 5877 N N . SER B 1 386 ? 21.827 -2.508 18.339 1.00 10.47 386 SER B N 1
ATOM 5878 C CA . SER B 1 386 ? 20.599 -3.194 17.836 1.00 9.39 386 SER B CA 1
ATOM 5879 C C . SER B 1 386 ? 20.878 -4.449 17.042 1.00 8.80 386 SER B C 1
ATOM 5880 O O . SER B 1 386 ? 20.083 -5.391 17.086 1.00 9.61 386 SER B O 1
ATOM 5883 N N . TRP B 1 387 ? 22.034 -4.551 16.361 1.00 10.77 387 TRP B N 1
ATOM 5884 C CA . TRP B 1 387 ? 22.320 -5.849 15.688 1.00 11.21 387 TRP B CA 1
ATOM 5885 C C . TRP B 1 387 ? 22.519 -6.973 16.725 1.00 10.39 387 TRP B C 1
ATOM 5886 O O . TRP B 1 387 ? 22.227 -8.103 16.470 1.00 12.10 387 TRP B O 1
ATOM 5897 N N . ASP B 1 388 ? 23.049 -6.606 17.906 1.00 11.22 388 ASP B N 1
ATOM 5898 C CA . ASP B 1 388 ? 23.209 -7.601 18.965 1.00 11.36 388 ASP B CA 1
ATOM 5899 C C . ASP B 1 388 ? 21.899 -7.949 19.629 1.00 11.00 388 ASP B C 1
ATOM 5900 O O . ASP B 1 388 ? 21.661 -9.092 19.958 1.00 11.30 388 ASP B O 1
ATOM 5905 N N . VAL B 1 389 ? 21.009 -6.979 19.709 1.00 10.70 389 VAL B N 1
ATOM 5906 C CA . VAL B 1 389 ? 19.685 -7.280 20.206 1.00 9.62 389 VAL B CA 1
ATOM 5907 C C . VAL B 1 389 ? 18.986 -8.203 19.259 1.00 8.49 389 VAL B C 1
ATOM 5908 O O . VAL B 1 389 ? 18.295 -9.153 19.658 1.00 9.79 389 VAL B O 1
ATOM 5912 N N . PHE B 1 390 ? 19.052 -7.862 17.969 1.00 8.33 390 PHE B N 1
ATOM 5913 C CA . PHE B 1 390 ? 18.424 -8.721 16.959 1.00 9.41 390 PHE B CA 1
ATOM 5914 C C . PHE B 1 390 ? 18.905 -10.183 17.159 1.00 8.11 390 PHE B C 1
ATOM 5915 O O . PHE B 1 390 ? 18.101 -11.149 17.156 1.00 9.14 390 PHE B O 1
ATOM 5923 N N . ALA B 1 391 ? 20.224 -10.358 17.300 1.00 8.63 391 ALA B N 1
ATOM 5924 C CA . ALA B 1 391 ? 20.810 -11.722 17.459 1.00 10.08 391 ALA B CA 1
ATOM 5925 C C . ALA B 1 391 ? 20.305 -12.384 18.760 1.00 10.27 391 ALA B C 1
ATOM 5926 O O . ALA B 1 391 ? 19.988 -13.579 18.764 1.00 10.37 391 ALA B O 1
ATOM 5928 N N . GLU B 1 392 ? 20.171 -11.581 19.831 1.00 8.85 392 GLU B N 1
ATOM 5929 C CA A GLU B 1 392 ? 19.746 -12.136 21.124 0.60 10.39 392 GLU B CA 1
ATOM 5930 C CA B GLU B 1 392 ? 19.734 -12.108 21.128 0.40 10.29 392 GLU B CA 1
ATOM 5931 C C . GLU B 1 392 ? 18.281 -12.547 21.102 1.00 10.26 392 GLU B C 1
ATOM 5932 O O . GLU B 1 392 ? 17.949 -13.593 21.611 1.00 11.69 392 GLU B O 1
ATOM 5943 N N . ILE B 1 393 ? 17.430 -11.741 20.476 1.00 9.81 393 ILE B N 1
ATOM 5944 C CA . ILE B 1 393 ? 16.010 -12.144 20.387 1.00 10.40 393 ILE B CA 1
ATOM 5945 C C . ILE B 1 393 ? 15.859 -13.409 19.532 1.00 9.98 393 ILE B C 1
ATOM 5946 O O . ILE B 1 393 ? 15.070 -14.291 19.845 1.00 11.44 393 ILE B O 1
ATOM 5951 N N . LEU B 1 394 ? 16.599 -13.482 18.434 1.00 10.29 394 LEU B N 1
ATOM 5952 C CA . LEU B 1 394 ? 16.551 -14.644 17.614 1.00 9.61 394 LEU B CA 1
ATOM 5953 C C . LEU B 1 394 ? 17.042 -15.874 18.406 1.00 9.56 394 LEU B C 1
ATOM 5954 O O . LEU B 1 394 ? 16.397 -16.929 18.342 1.00 10.57 394 LEU B O 1
ATOM 5959 N N . GLU B 1 395 ? 18.137 -15.723 19.145 1.00 9.99 395 GLU B N 1
ATOM 5960 C CA . GLU B 1 395 ? 18.663 -16.854 19.960 1.00 11.77 395 GLU B CA 1
ATOM 5961 C C . GLU B 1 395 ? 17.711 -17.270 21.093 1.00 12.05 395 GLU B C 1
ATOM 5962 O O . GLU B 1 395 ? 17.408 -18.482 21.280 1.00 13.97 395 GLU B O 1
ATOM 5968 N N . ARG B 1 396 ? 17.144 -16.291 21.810 1.00 10.53 396 ARG B N 1
ATOM 5969 C CA . ARG B 1 396 ? 16.425 -16.624 23.029 1.00 12.15 396 ARG B CA 1
ATOM 5970 C C . ARG B 1 396 ? 14.992 -16.975 22.733 1.00 11.43 396 ARG B C 1
ATOM 5971 O O . ARG B 1 396 ? 14.401 -17.759 23.457 1.00 14.70 396 ARG B O 1
ATOM 5979 N N . CYS B 1 397 ? 14.395 -16.316 21.716 1.00 11.21 397 CYS B N 1
ATOM 5980 C CA . CYS B 1 397 ? 12.987 -16.479 21.436 1.00 11.72 397 CYS B CA 1
ATOM 5981 C C . CYS B 1 397 ? 12.679 -17.074 20.090 1.00 11.12 397 CYS B C 1
ATOM 5982 O O . CYS B 1 397 ? 11.569 -17.405 19.836 1.00 11.67 397 CYS B O 1
ATOM 5985 N N . ASN B 1 398 ? 13.676 -17.285 19.248 1.00 9.78 398 ASN B N 1
ATOM 5986 C CA . ASN B 1 398 ? 13.426 -17.779 17.896 1.00 9.78 398 ASN B CA 1
ATOM 5987 C C . ASN B 1 398 ? 12.394 -16.872 17.175 1.00 9.74 398 ASN B C 1
ATOM 5988 O O . ASN B 1 398 ? 11.552 -17.358 16.393 1.00 10.18 398 ASN B O 1
ATOM 5993 N N . ILE B 1 399 ? 12.611 -15.588 17.333 1.00 9.83 399 ILE B N 1
ATOM 5994 C CA . ILE B 1 399 ? 11.795 -14.552 16.667 1.00 9.48 399 ILE B CA 1
ATOM 5995 C C . ILE B 1 399 ? 12.736 -13.654 15.907 1.00 7.79 399 ILE B C 1
ATOM 5996 O O . ILE B 1 399 ? 13.764 -13.162 16.480 1.00 9.66 399 ILE B O 1
ATOM 6001 N N . VAL B 1 400 ? 12.385 -13.453 14.617 1.00 8.82 400 VAL B N 1
ATOM 6002 C CA . VAL B 1 400 ? 13.119 -12.494 13.795 1.00 8.42 400 VAL B CA 1
ATOM 6003 C C . VAL B 1 400 ? 12.516 -11.111 13.942 1.00 8.45 400 VAL B C 1
ATOM 6004 O O . VAL B 1 400 ? 11.310 -10.920 13.820 1.00 10.38 400 VAL B O 1
ATOM 6008 N N . THR B 1 401 ? 13.380 -10.122 14.189 1.00 9.61 401 THR B N 1
ATOM 6009 C CA . THR B 1 401 ? 12.966 -8.690 14.251 1.00 9.26 401 THR B CA 1
ATOM 6010 C C . THR B 1 401 ? 13.890 -7.970 13.245 1.00 8.63 401 THR B C 1
ATOM 6011 O O . THR B 1 401 ? 14.564 -8.633 12.450 1.00 9.31 401 THR B O 1
ATOM 6015 N N . THR B 1 402 ? 13.827 -6.655 13.142 1.00 8.07 402 THR B N 1
ATOM 6016 C CA . THR B 1 402 ? 14.868 -5.964 12.364 1.00 7.71 402 THR B CA 1
ATOM 6017 C C . THR B 1 402 ? 15.613 -4.932 13.252 1.00 9.00 402 THR B C 1
ATOM 6018 O O . THR B 1 402 ? 14.949 -4.177 13.984 1.00 10.25 402 THR B O 1
ATOM 6022 N N . PRO B 1 403 ? 16.924 -4.834 13.113 1.00 9.24 403 PRO B N 1
ATOM 6023 C CA . PRO B 1 403 ? 17.687 -3.919 13.975 1.00 9.42 403 PRO B CA 1
ATOM 6024 C C . PRO B 1 403 ? 17.539 -2.477 13.522 1.00 9.82 403 PRO B C 1
ATOM 6025 O O . PRO B 1 403 ? 17.600 -2.209 12.304 1.00 10.16 403 PRO B O 1
ATOM 6029 N N . GLY B 1 404 ? 17.366 -1.549 14.483 1.00 9.38 404 GLY B N 1
ATOM 6030 C CA . GLY B 1 404 ? 17.145 -0.161 14.121 1.00 8.46 404 GLY B CA 1
ATOM 6031 C C . GLY B 1 404 ? 18.316 0.467 13.360 1.00 10.53 404 GLY B C 1
ATOM 6032 O O . GLY B 1 404 ? 18.079 1.303 12.493 1.00 12.44 404 GLY B O 1
ATOM 6033 N N . SER B 1 405 ? 19.536 -0.025 13.585 1.00 11.93 405 SER B N 1
ATOM 6034 C CA A SER B 1 405 ? 20.645 0.611 12.888 0.70 12.97 405 SER B CA 1
ATOM 6035 C CA B SER B 1 405 ? 20.723 0.466 12.878 0.30 12.23 405 SER B CA 1
ATOM 6036 C C . SER B 1 405 ? 20.607 0.284 11.365 1.00 11.79 405 SER B C 1
ATOM 6037 O O . SER B 1 405 ? 21.248 1.007 10.563 1.00 15.72 405 SER B O 1
ATOM 6042 N N . GLY B 1 406 ? 19.856 -0.747 10.956 1.00 10.08 406 GLY B N 1
ATOM 6043 C CA . GLY B 1 406 ? 19.661 -0.983 9.545 1.00 11.06 406 GLY B CA 1
ATOM 6044 C C . GLY B 1 406 ? 18.831 0.101 8.855 1.00 10.23 406 GLY B C 1
ATOM 6045 O O . GLY B 1 406 ? 18.801 0.188 7.605 1.00 13.26 406 GLY B O 1
ATOM 6046 N N . TYR B 1 407 ? 18.195 0.955 9.659 1.00 9.70 407 TYR B N 1
ATOM 6047 C CA . TYR B 1 407 ? 17.421 2.100 9.117 1.00 10.97 407 TYR B CA 1
ATOM 6048 C C . TYR B 1 407 ? 18.124 3.425 9.253 1.00 10.45 407 TYR B C 1
ATOM 6049 O O . TYR B 1 407 ? 17.505 4.494 9.092 1.00 13.03 407 TYR B O 1
ATOM 6058 N N . GLY B 1 408 ? 19.427 3.379 9.497 1.00 10.76 408 GLY B N 1
ATOM 6059 C CA . GLY B 1 408 ? 20.248 4.621 9.483 1.00 12.61 408 GLY B CA 1
ATOM 6060 C C . GLY B 1 408 ? 20.751 4.927 10.881 1.00 14.05 408 GLY B C 1
ATOM 6061 O O . GLY B 1 408 ? 20.406 4.228 11.854 1.00 14.34 408 GLY B O 1
ATOM 6062 N N . PRO B 1 409 ? 21.605 5.952 10.995 1.00 15.21 409 PRO B N 1
ATOM 6063 C CA . PRO B 1 409 ? 22.321 6.205 12.203 1.00 17.44 409 PRO B CA 1
ATOM 6064 C C . PRO B 1 409 ? 21.359 6.399 13.408 1.00 16.85 409 PRO B C 1
ATOM 6065 O O . PRO B 1 409 ? 21.611 5.888 14.497 1.00 18.51 409 PRO B O 1
ATOM 6069 N N . ALA B 1 410 ? 20.283 7.157 13.215 1.00 15.26 410 ALA B N 1
ATOM 6070 C CA . ALA B 1 410 ? 19.369 7.426 14.334 1.00 15.96 410 ALA B CA 1
ATOM 6071 C C . ALA B 1 410 ? 18.450 6.271 14.633 1.00 14.36 410 ALA B C 1
ATOM 6072 O O . ALA B 1 410 ? 17.595 6.387 15.492 1.00 16.07 410 ALA B O 1
ATOM 6074 N N . GLY B 1 411 ? 18.612 5.140 13.938 1.00 12.88 411 GLY B N 1
ATOM 6075 C CA . GLY B 1 411 ? 17.865 3.924 14.271 1.00 12.36 411 GLY B CA 1
ATOM 6076 C C . GLY B 1 411 ? 18.594 3.127 15.374 1.00 10.85 411 GLY B C 1
ATOM 6077 O O . GLY B 1 411 ? 18.005 2.237 15.969 1.00 11.11 411 GLY B O 1
ATOM 6078 N N . GLU B 1 412 ? 19.850 3.450 15.649 1.00 11.88 412 GLU B N 1
ATOM 6079 C CA . GLU B 1 412 ? 20.550 2.670 16.663 1.00 13.02 412 GLU B CA 1
ATOM 6080 C C . GLU B 1 412 ? 19.869 2.856 18.041 1.00 13.08 412 GLU B C 1
ATOM 6081 O O . GLU B 1 412 ? 19.325 3.951 18.371 1.00 14.00 412 GLU B O 1
ATOM 6087 N N . GLY B 1 413 ? 19.803 1.730 18.767 1.00 12.47 413 GLY B N 1
ATOM 6088 C CA . GLY B 1 413 ? 19.162 1.673 20.099 1.00 12.26 413 GLY B CA 1
ATOM 6089 C C . GLY B 1 413 ? 17.727 1.187 20.082 1.00 12.11 413 GLY B C 1
ATOM 6090 O O . GLY B 1 413 ? 17.087 1.154 21.131 1.00 12.60 413 GLY B O 1
ATOM 6091 N N . PHE B 1 414 ? 17.230 0.837 18.893 1.00 10.18 414 PHE B N 1
ATOM 6092 C CA . PHE B 1 414 ? 15.812 0.364 18.749 1.00 9.73 414 PHE B CA 1
ATOM 6093 C C . PHE B 1 414 ? 15.756 -0.865 17.844 1.00 9.82 414 PHE B C 1
ATOM 6094 O O . PHE B 1 414 ? 16.704 -1.154 17.083 1.00 10.86 414 PHE B O 1
ATOM 6102 N N . VAL B 1 415 ? 14.651 -1.570 17.942 1.00 9.04 415 VAL B N 1
ATOM 6103 C CA . VAL B 1 415 ? 14.371 -2.721 17.038 1.00 9.44 415 VAL B CA 1
ATOM 6104 C C . VAL B 1 415 ? 12.931 -2.539 16.542 1.00 8.44 415 VAL B C 1
ATOM 6105 O O . VAL B 1 415 ? 12.099 -2.024 17.254 1.00 10.44 415 VAL B O 1
ATOM 6109 N N . ARG B 1 416 ? 12.709 -2.880 15.258 1.00 8.01 416 ARG B N 1
ATOM 6110 C CA . ARG B 1 416 ? 11.326 -2.854 14.722 1.00 8.33 416 ARG B CA 1
ATOM 6111 C C . ARG B 1 416 ? 10.746 -4.285 14.725 1.00 8.09 416 ARG B C 1
ATOM 6112 O O . ARG B 1 416 ? 11.445 -5.284 14.443 1.00 8.42 416 ARG B O 1
ATOM 6120 N N . ALA B 1 417 ? 9.461 -4.415 15.045 1.00 8.86 417 ALA B N 1
ATOM 6121 C CA . ALA B 1 417 ? 8.765 -5.734 14.914 1.00 8.97 417 ALA B CA 1
ATOM 6122 C C . ALA B 1 417 ? 7.543 -5.481 14.066 1.00 7.91 417 ALA B C 1
ATOM 6123 O O . ALA B 1 417 ? 6.741 -4.542 14.302 1.00 8.75 417 ALA B O 1
ATOM 6125 N N . SER B 1 418 ? 7.452 -6.325 13.007 1.00 10.60 418 SER B N 1
ATOM 6126 C CA . SER B 1 418 ? 6.343 -6.235 12.056 1.00 9.28 418 SER B CA 1
ATOM 6127 C C . SER B 1 418 ? 5.081 -6.892 12.601 1.00 9.45 418 SER B C 1
ATOM 6128 O O . SER B 1 418 ? 5.158 -7.925 13.269 1.00 11.49 418 SER B O 1
ATOM 6131 N N . ALA B 1 419 ? 3.934 -6.266 12.317 1.00 9.72 419 ALA B N 1
ATOM 6132 C CA . ALA B 1 419 ? 2.654 -6.869 12.615 1.00 9.32 419 ALA B CA 1
ATOM 6133 C C . ALA B 1 419 ? 2.089 -7.749 11.525 1.00 10.21 419 ALA B C 1
ATOM 6134 O O . ALA B 1 419 ? 0.946 -8.199 11.628 1.00 12.26 419 ALA B O 1
ATOM 6136 N N . PHE B 1 420 ? 2.827 -7.892 10.421 1.00 8.97 420 PHE B N 1
ATOM 6137 C CA . PHE B 1 420 ? 2.336 -8.739 9.303 1.00 9.57 420 PHE B CA 1
ATOM 6138 C C . PHE B 1 420 ? 2.644 -10.198 9.636 1.00 10.72 420 PHE B C 1
ATOM 6139 O O . PHE B 1 420 ? 3.728 -10.712 9.384 1.00 12.05 420 PHE B O 1
ATOM 6147 N N . GLY B 1 421 ? 1.600 -10.862 10.119 1.00 10.49 421 GLY B N 1
ATOM 6148 C CA . GLY B 1 421 ? 1.721 -12.288 10.465 1.00 10.76 421 GLY B CA 1
ATOM 6149 C C . GLY B 1 421 ? 0.367 -12.776 10.915 1.00 11.07 421 GLY B C 1
ATOM 6150 O O . GLY B 1 421 ? -0.580 -11.996 11.012 1.00 11.69 421 GLY B O 1
ATOM 6151 N N . SER B 1 422 ? 0.237 -14.092 11.066 1.00 10.87 422 SER B N 1
ATOM 6152 C CA . SER B 1 422 ? -1.012 -14.659 11.514 1.00 11.92 422 SER B CA 1
ATOM 6153 C C . SER B 1 422 ? -1.280 -14.321 12.986 1.00 10.84 422 SER B C 1
ATOM 6154 O O . SER B 1 422 ? -0.374 -14.061 13.759 1.00 11.81 422 SER B O 1
ATOM 6157 N N . ARG B 1 423 ? -2.552 -14.425 13.376 1.00 11.67 423 ARG B N 1
ATOM 6158 C CA . ARG B 1 423 ? -2.838 -14.129 14.780 1.00 12.13 423 ARG B CA 1
ATOM 6159 C C . ARG B 1 423 ? -2.174 -15.176 15.664 1.00 11.44 423 ARG B C 1
ATOM 6160 O O . ARG B 1 423 ? -1.684 -14.856 16.738 1.00 12.43 423 ARG B O 1
ATOM 6168 N N . GLU B 1 424 ? -2.110 -16.433 15.212 1.00 13.12 424 GLU B N 1
ATOM 6169 C CA . GLU B 1 424 ? -1.446 -17.487 16.055 1.00 14.40 424 GLU B CA 1
ATOM 6170 C C . GLU B 1 424 ? 0.035 -17.197 16.195 1.00 12.88 424 GLU B C 1
ATOM 6171 O O . GLU B 1 424 ? 0.590 -17.383 17.276 1.00 12.03 424 GLU B O 1
ATOM 6177 N N . ASN B 1 425 ? 0.677 -16.732 15.128 1.00 11.32 425 ASN B N 1
ATOM 6178 C CA . ASN B 1 425 ? 2.120 -16.449 15.262 1.00 11.93 425 ASN B CA 1
ATOM 6179 C C . ASN B 1 425 ? 2.328 -15.205 16.132 1.00 10.82 425 ASN B C 1
ATOM 6180 O O . ASN B 1 425 ? 3.314 -15.153 16.891 1.00 10.93 425 ASN B O 1
ATOM 6185 N N . ILE B 1 426 ? 1.473 -14.169 15.991 1.00 10.46 426 ILE B N 1
ATOM 6186 C CA . ILE B 1 426 ? 1.612 -12.958 16.841 1.00 10.65 426 ILE B CA 1
ATOM 6187 C C . ILE B 1 426 ? 1.464 -13.378 18.325 1.00 9.42 426 ILE B C 1
ATOM 6188 O O . ILE B 1 426 ? 2.245 -12.970 19.195 1.00 9.63 426 ILE B O 1
ATOM 6193 N N . LEU B 1 427 ? 0.479 -14.254 18.598 1.00 10.12 427 LEU B N 1
ATOM 6194 C CA . LEU B 1 427 ? 0.218 -14.636 19.995 1.00 10.39 427 LEU B CA 1
ATOM 6195 C C . LEU B 1 427 ? 1.377 -15.517 20.540 1.00 9.80 427 LEU B C 1
ATOM 6196 O O . LEU B 1 427 ? 1.662 -15.463 21.751 1.00 11.92 427 LEU B O 1
ATOM 6201 N N . GLU B 1 428 ? 1.949 -16.373 19.709 1.00 9.89 428 GLU B N 1
ATOM 6202 C CA . GLU B 1 428 ? 3.088 -17.206 20.160 1.00 11.06 428 GLU B CA 1
ATOM 6203 C C . GLU B 1 428 ? 4.288 -16.337 20.365 1.00 10.48 428 GLU B C 1
ATOM 6204 O O . GLU B 1 428 ? 4.996 -16.526 21.305 1.00 11.95 428 GLU B O 1
ATOM 6210 N N . ALA B 1 429 ? 4.517 -15.361 19.482 1.00 10.17 429 ALA B N 1
ATOM 6211 C CA . ALA B 1 429 ? 5.612 -14.413 19.732 1.00 10.71 429 ALA B CA 1
ATOM 6212 C C . ALA B 1 429 ? 5.428 -13.714 21.083 1.00 11.00 429 ALA B C 1
ATOM 6213 O O . ALA B 1 429 ? 6.387 -13.589 21.838 1.00 11.45 429 ALA B O 1
ATOM 6215 N N . VAL B 1 430 ? 4.217 -13.218 21.369 1.00 11.57 430 VAL B N 1
ATOM 6216 C CA . VAL B 1 430 ? 3.977 -12.579 22.648 1.00 12.36 430 VAL B CA 1
ATOM 6217 C C . VAL B 1 430 ? 4.298 -13.546 23.797 1.00 11.60 430 VAL B C 1
ATOM 6218 O O . VAL B 1 430 ? 4.870 -13.128 24.801 1.00 11.46 430 VAL B O 1
ATOM 6222 N N . ARG B 1 431 ? 3.886 -14.820 23.697 1.00 10.11 431 ARG B N 1
ATOM 6223 C CA . ARG B 1 431 ? 4.144 -15.760 24.791 1.00 10.35 431 ARG B CA 1
ATOM 6224 C C . ARG B 1 431 ? 5.637 -15.847 24.989 1.00 11.84 431 ARG B C 1
ATOM 6225 O O . ARG B 1 431 ? 6.133 -15.870 26.126 1.00 11.49 431 ARG B O 1
ATOM 6233 N N . ARG B 1 432 ? 6.325 -15.974 23.869 1.00 11.73 432 ARG B N 1
ATOM 6234 C CA . ARG B 1 432 ? 7.769 -16.134 23.944 1.00 12.15 432 ARG B CA 1
ATOM 6235 C C . ARG B 1 432 ? 8.511 -14.908 24.480 1.00 11.83 432 ARG B C 1
ATOM 6236 O O . ARG B 1 432 ? 9.420 -15.041 25.331 1.00 13.35 432 ARG B O 1
ATOM 6244 N N . PHE B 1 433 ? 8.035 -13.719 24.075 1.00 11.14 433 PHE B N 1
ATOM 6245 C CA . PHE B 1 433 ? 8.632 -12.489 24.601 1.00 11.28 433 PHE B CA 1
ATOM 6246 C C . PHE B 1 433 ? 8.377 -12.355 26.107 1.00 12.49 433 PHE B C 1
ATOM 6247 O O . PHE B 1 433 ? 9.232 -11.872 26.843 1.00 13.73 433 PHE B O 1
ATOM 6255 N N . LYS B 1 434 ? 7.181 -12.716 26.583 1.00 13.13 434 LYS B N 1
ATOM 6256 C CA . LYS B 1 434 ? 6.870 -12.578 28.053 1.00 13.84 434 LYS B CA 1
ATOM 6257 C C . LYS B 1 434 ? 7.717 -13.567 28.822 1.00 15.17 434 LYS B C 1
ATOM 6258 O O . LYS B 1 434 ? 8.216 -13.211 29.897 1.00 16.40 434 LYS B O 1
ATOM 6264 N N . GLU B 1 435 ? 7.957 -14.751 28.264 1.00 14.67 435 GLU B N 1
ATOM 6265 C CA . GLU B 1 435 ? 8.800 -15.733 28.964 1.00 16.26 435 GLU B CA 1
ATOM 6266 C C . GLU B 1 435 ? 10.243 -15.237 29.072 1.00 17.26 435 GLU B C 1
ATOM 6267 O O . GLU B 1 435 ? 10.901 -15.395 30.131 1.00 20.43 435 GLU B O 1
ATOM 6273 N N . ALA B 1 436 ? 10.754 -14.588 28.038 1.00 14.94 436 ALA B N 1
ATOM 6274 C CA . ALA B 1 436 ? 12.193 -14.194 28.024 1.00 16.98 436 ALA B CA 1
ATOM 6275 C C . ALA B 1 436 ? 12.430 -12.865 28.758 1.00 17.06 436 ALA B C 1
ATOM 6276 O O . ALA B 1 436 ? 13.435 -12.700 29.472 1.00 19.76 436 ALA B O 1
ATOM 6278 N N . TYR B 1 437 ? 11.479 -11.943 28.636 1.00 16.02 437 TYR B N 1
ATOM 6279 C CA . TYR B 1 437 ? 11.685 -10.550 29.012 1.00 17.20 437 TYR B CA 1
ATOM 6280 C C . TYR B 1 437 ? 10.709 -10.060 30.072 1.00 17.72 437 TYR B C 1
ATOM 6281 O O . TYR B 1 437 ? 10.879 -8.962 30.592 1.00 19.30 437 TYR B O 1
ATOM 6290 N N . GLY B 1 438 ? 9.737 -10.871 30.441 1.00 17.81 438 GLY B N 1
ATOM 6291 C CA . GLY B 1 438 ? 8.687 -10.393 31.345 1.00 21.17 438 GLY B CA 1
ATOM 6292 C C . GLY B 1 438 ? 9.087 -10.506 32.787 1.00 24.61 438 GLY B C 1
ATOM 6293 O O . GLY B 1 438 ? 8.399 -9.852 33.625 1.00 27.06 438 GLY B O 1
#

Solvent-accessible surface area: 27761 Å² total; per-residue (Å²): 138,33,12,89,3,105,74,15,79,25,3,47,39,23,88,77,56,8,14,19,37,58,1,12,93,67,52,64,41,19,62,128,131,51,103,141,24,91,26,9,19,2,0,53,9,16,25,0,38,49,3,16,132,79,4,1,64,23,2,16,158,27,0,45,26,1,17,118,50,72,6,114,52,55,52,63,38,56,24,5,51,30,58,2,25,96,17,1,5,69,58,53,4,50,198,8,61,41,46,22,60,12,0,0,2,0,12,0,4,17,1,0,0,7,9,1,0,8,0,8,7,58,145,11,63,0,0,0,6,3,1,5,25,15,0,2,18,15,0,0,0,2,15,21,13,14,28,88,72,89,69,101,5,18,70,55,16,40,46,4,61,4,52,38,138,47,146,24,13,8,80,17,106,121,19,78,103,8,24,0,0,1,2,6,1,2,2,5,0,1,3,26,16,5,38,93,69,32,0,54,88,0,0,73,12,0,10,154,16,0,0,0,0,1,0,8,5,5,7,8,32,0,13,72,61,125,70,6,1,106,6,0,14,60,3,92,5,0,37,19,0,0,0,2,0,10,5,5,5,39,46,0,0,3,0,5,6,27,2,0,9,0,0,1,0,94,31,0,100,5,42,118,37,54,57,0,29,54,4,0,51,24,0,4,20,1,1,8,42,15,5,22,21,5,12,7,23,2,3,47,9,2,12,63,112,71,0,51,145,43,7,82,62,14,12,136,45,0,35,75,0,0,74,46,0,36,62,4,4,61,127,39,69,45,64,15,57,14,1,70,18,0,0,2,0,2,3,8,20,120,89,88,70,0,80,72,0,0,37,44,1,5,120,131,6,38,0,2,2,0,0,0,35,17,3,19,39,26,0,79,15,35,3,8,3,1,0,8,4,23,72,74,59,0,91,52,0,10,138,33,1,98,85,25,44,81,123,64,62,41,154,138,74,32,55,16,84,4,109,74,17,79,25,4,46,42,23,86,72,48,8,11,21,45,46,1,16,119,67,60,105,28,14,58,121,169,47,105,138,19,163,20,10,13,1,0,40,8,18,20,0,37,48,3,13,125,86,5,0,42,26,1,14,157,26,0,50,26,1,17,116,48,71,6,114,64,56,104,62,36,52,26,2,51,28,60,2,25,105,16,0,8,82,61,55,3,54,180,8,54,38,47,12,63,11,0,0,0,0,12,0,3,18,1,0,0,3,13,0,0,4,0,7,8,59,148,10,60,0,0,1,6,3,1,4,14,15,0,1,16,14,0,0,0,3,13,23,13,13,28,88,67,81,70,94,3,14,68,55,15,35,45,5,63,5,48,41,138,46,148,27,13,8,89,17,114,76,20,104,103,7,25,0,0,1,3,6,0,2,3,3,0,3,4,27,16,6,37,105,70,37,0,49,87,0,0,82,8,0,74,152,20,1,0,0,0,1,0,7,6,4,8,8,32,0,11,70,63,141,74,6,9,113,4,0,14,54,4,112,23,0,43,66,0,0,0,2,0,10,4,6,5,34,39,0,0,2,0,4,6,30,2,0,8,0,0,0,0,88,39,0,96,5,42,111,38,54,56,0,24,53,5,0,53,24,0,2,27,2,1,8,37,5,4,23,22,5,12,6,22,1,3,48,8,1,14,62,112,67,0,54,144,42,8,84,62,15,14,132,44,0,38,73,0,0,74,46,0,36,64,4,4,63,126,37,68,47,65,15,57,14,1,73,17,0,0,3,0,2,3,7,24,120,90,98,71,0,80,68,2,0,37,50,1,6,116,129,6,37,0,2,2,0,0,0,34,16,3,19,43,26,0,80,15,36,3,6,3,2,0,7,2,15,63,130,57,0,90,50,0,10,120,30,0,100,130,27,43,83